Protein 6L8U (pdb70)

InterPro domains:
  IPR010675 RNA methyltransferase bin3, C-terminal [PF06859] (158-263)
  IPR024160 Bin3-type S-adenosyl-L-methionine binding domain [PS51515] (53-274)
  IPR029063 S-adenosyl-L-methionine-dependent methyltransferase superfamily [G3DSA:3.40.50.150] (28-269)
  IPR029063 S-adenosyl-L-methionine-dependent methyltransferase superfamily [SSF53335] (39-225)
  IPR039772 RNA methyltransferase Bin3-like [PTHR12315] (123-269)

Sequence (909 aa):
APFGNFPHYSRFHPPEQRLRLLPPELLRQLFPESPENGPILGLDVGCNSGDLSVALYKHFLSLASREFRLLCCDIDPVLVKRAEKECPFPDALTFITLDFMNQRTRKVLLSSFLSQFGRSVFDIGFCMSITMWIHLNHGDHGLWEFLAHLSSLCHYLLVEPQPWKCYRAAARRLRKLGLHDFDHFHSLAIRGDMPNQIVQILTQDHGMELICCFGNTSWDRSLLLFRAAPFGNFPHYSRFHPPEQRLRLLPPELLRQLFPESPENGPILGLDVGCNSGDLSVALYKHFLSLASREFRLLCCDIDPVLVKRAEKECPFPDALTFITLDFMNQRTRKVLLSSFLSQFGRSVFDIGFCMSITMWIHLNHGDHGLWEFLAHLSSLCHYLLVEPQPWKCYRAAARRLRKLGLHDFDHFHSLAIRGDMPNQIVQILTQDHGMELICCFGDRSLLLFRAAAPFGNFPHYSRFHPPEQRLRLLPPELLRQLFPESPENGPILGLDVGCNSGDLSVALYKHFLSLASREFRLLCCDIDPVLVKRAEKECPFPDALTFITLDFMNQRTRKVLLSSFLSQFGRSVFDIGFCMSITMWIHLNHGDHGLWEFLAHLSSLCHYLLVEPQPWKCYRAAARRLRKLGLHDFDHFHSLAIRGDMPNQIVQILTQDHGMELICCFGNTSWDRSLLLFRAPGAAPFGNFPHYSRFHPPEQRLRLLPPELLRQLFPESPENGPILGLDVGCNSGDLSVALYKHFLSLASREFRLLCCDIDPVLVKRAEKECPFPDALTFITLDFMNQRTRKVLLSSFLSQFGRSVFDIGFCMSITMWIHLNHGDHGLWEFLAHLSSLCHYLLVEPQPWKCYRAAARRLRKLGLHDFDHFHSLAIRGDMPNQIVQILTQDHGMELICCFGNDRSLLLFRA

Organism: Homo sapiens (NCBI:txid9606)

Foldseek 3Di:
DLLPLDAPCCVPPHLCVVCVLPALCVVVVADDQPCVLAAAEEEEEACNQLRNVLVNQVRHDDDVRHHAAYEYEAQDVVSQVNSVVVHPDNPRYHYYHDDLLDVVRCVVVVCVVCVVPVPPAHEEYEAAASLLSLCFQPNPVSSLVSLQCVLVRYFKYKHKFQAQVVNVVSCVVQVVVVRNVRGDPVRHPDHGQRVVSSQCSCVVPRPKHWDDKRDDSPDRIIITMIGD/DLLPLDAPVCVVPPLQPQCPLVALCCCVVQPDLDPPQAAAEEEEEACNQCRNVVSNVVRHDASVRHGYAYEYEYQDVVRQVNNQVPDPPNVRYHYYHDDLQDDPRVCVPVCVVQVVRVDDAHAEYEAAPRLLSLCQQPNPVSSLVSLQVVLVHYQKYKHFDQAQPCNVVVVVCCCVVVNVNSGDDVVHDDHDGNVVVSQCSCPVPRPWDFDDWADNRTITMTGD/DQLQPLDAPPCPVPPLVVPCVLPQLQVVVVQDDLDPVQDAAEEEEEACSQCRNVLCNQVSHDASVRHGYAYEYEYADVVSQVNNVVDRPPPVHYHYYYADCQDDPRVVVVLCVVCVVRVPQAHEEYEAAARLLLQCQQPHPVSSLVSLLVVLVHYQKYKHKYAAQPVNVVSLVCCCPPPVVGSGCVVVYPCHDQNVVVSQCSNPVPRPKDWDDKRDDSPRSIIITMIGD/DDPCLQPLDEPPPPPNQQVLVCPQPPLAPCVVQPPLDPVDAAQEEEEEACNQLRNVLSNQVSHDDSVRHHYAYEYEHADVVRQVNNCVVPPCVPHYHYDHDDCLDDPRVCVVVCVVQVVGPDDAHAEYEAEANLLSLCQQPNPVSSLVSLQCNLVRYQKYKHWYQAQVCNVVSCVCCCPVPHVNRGCPVVYDDHGPVVVVSVCSCCPVRPKAFDDWTDNNIIITMIGD

Solvent-accessible surface area: 39841 Å² total; per-residue (Å²): 52,19,71,10,26,66,82,57,52,37,210,90,57,69,33,118,109,16,5,101,35,1,1,17,30,0,2,72,10,17,16,83,24,53,22,132,63,13,26,0,0,0,0,3,4,27,5,25,8,3,52,37,1,13,21,0,46,128,31,10,81,75,4,96,19,19,80,12,52,1,1,0,2,12,51,25,74,68,4,1,138,108,2,83,189,114,22,74,55,106,108,7,5,53,17,30,55,7,52,8,26,64,63,197,50,13,121,101,57,5,72,65,15,7,77,112,58,56,42,112,49,0,10,0,0,0,0,8,13,25,1,5,13,13,0,0,20,74,10,28,141,4,0,101,40,0,0,21,47,0,8,89,34,6,78,34,0,0,0,0,2,2,15,24,116,41,1,122,54,1,0,147,94,5,102,131,121,64,49,120,114,64,8,62,44,151,71,4,84,26,112,51,65,0,6,66,54,0,16,62,14,0,49,132,68,25,57,5,92,50,18,1,20,5,4,13,66,82,94,116,32,5,7,9,0,0,114,72,52,21,70,8,22,53,80,73,31,21,152,168,52,68,30,62,99,35,0,48,32,0,2,11,18,4,6,106,32,20,11,90,126,34,67,158,75,34,29,1,0,0,0,7,3,27,5,22,8,3,53,28,1,25,2,0,48,103,35,12,71,61,10,98,49,18,83,11,84,0,0,0,2,11,48,22,63,95,0,4,111,120,1,77,163,104,21,68,58,109,115,11,8,65,20,37,45,6,48,11,45,60,138,203,46,28,126,86,63,2,35,68,16,4,80,138,50,76,42,105,43,0,6,3,0,1,0,10,12,23,1,3,17,17,0,0,19,72,9,38,135,9,0,92,71,0,0,14,32,0,15,91,30,4,63,30,0,0,0,0,0,5,11,25,116,53,0,122,60,12,7,162,121,9,120,170,94,62,34,102,122,60,26,62,23,129,83,6,73,29,94,40,87,0,27,74,54,0,17,75,21,0,42,137,70,36,48,1,91,32,5,1,23,1,45,127,68,10,9,10,0,0,85,64,128,6,11,64,9,21,58,97,102,46,15,197,186,60,56,40,84,88,29,0,148,56,1,0,30,23,2,6,104,17,18,9,63,35,38,38,75,102,10,18,2,0,0,0,4,1,32,5,22,14,4,49,21,0,20,12,0,44,126,26,10,73,82,11,107,50,15,70,17,54,0,0,0,2,10,58,27,85,67,10,10,121,134,4,99,140,105,18,80,47,120,110,3,9,58,20,38,57,6,54,12,40,51,104,192,52,14,120,88,52,2,54,74,12,7,48,121,51,29,38,116,30,0,11,0,0,0,0,8,13,30,0,10,17,14,0,0,8,69,12,30,135,4,2,103,63,0,0,21,38,0,14,90,35,2,81,40,0,2,0,0,0,2,20,30,97,37,0,117,58,3,0,147,96,1,97,160,121,65,53,152,57,89,8,55,37,144,62,7,83,22,124,58,68,0,6,68,55,2,19,64,25,0,38,145,79,30,56,5,89,63,17,2,10,4,0,21,45,88,80,80,54,2,7,3,3,0,96,68,198,78,37,15,21,64,11,18,70,64,76,76,20,187,190,54,35,30,88,41,16,0,71,21,0,1,20,41,1,4,86,65,29,8,86,88,26,87,148,76,21,30,1,0,0,0,9,7,28,5,19,18,6,34,29,2,15,8,4,54,125,25,12,71,89,9,110,44,18,88,20,71,2,1,0,2,13,53,36,75,88,5,10,129,92,1,89,139,112,18,82,60,116,107,8,6,61,8,39,56,6,58,8,39,62,106,192,58,18,124,84,52,4,47,69,14,5,83,130,50,75,47,99,42,0,8,0,0,2,0,7,15,25,0,8,16,17,0,0,15,83,8,34,123,8,0,95,54,0,0,19,36,1,8,87,26,2,83,44,0,0,0,2,1,1,25,24,168,34,0,106,62,11,2,137,106,1,88,133,98,69,26,96,116,66,23,54,28,179,75,11,80,32,103,48,90,0,39,66,54,0,14,68,20,0,40,133,77,31,54,11,64,32,10,5,13,0,4,45,109,40,26,2,9,0,0,81,68

Structure (mmCIF, N/CA/C/O backbone):
data_6L8U
#
_entry.id   6L8U
#
_cell.length_a   48.140
_cell.length_b   140.340
_cell.length_c   86.420
_cell.angle_alpha   90.000
_cell.angle_beta   105.440
_cell.angle_gamma   90.000
#
_symmetry.space_group_name_H-M   'P 1 21 1'
#
loop_
_entity.id
_entity.type
_entity.pdbx_description
1 polymer "RNA 5'-monophosphate methyltransferase"
2 non-polymer S-ADENOSYL-L-HOMOCYSTEINE
3 water water
#
loop_
_atom_site.group_PDB
_atom_site.id
_atom_site.type_symbol
_atom_site.label_atom_id
_atom_site.label_alt_id
_atom_site.label_comp_id
_atom_site.label_asym_id
_atom_site.label_entity_id
_atom_site.label_seq_id
_atom_site.pdbx_PDB_ins_code
_atom_site.Cartn_x
_atom_site.Cartn_y
_atom_site.Cartn_z
_atom_site.occupancy
_atom_site.B_iso_or_equiv
_atom_site.auth_seq_id
_atom_site.auth_comp_id
_atom_site.auth_asym_id
_atom_site.auth_atom_id
_atom_site.pdbx_PDB_model_num
ATOM 1 N N . ALA A 1 37 ? -27.000 3.886 -13.029 1.00 31.34 29 ALA A N 1
ATOM 2 C CA . ALA A 1 37 ? -26.679 2.947 -11.958 1.00 30.91 29 ALA A CA 1
ATOM 3 C C . ALA A 1 37 ? -25.405 2.165 -12.266 1.00 31.96 29 ALA A C 1
ATOM 4 O O . ALA A 1 37 ? -25.465 0.993 -12.640 1.00 29.70 29 ALA A O 1
ATOM 6 N N . PRO A 1 38 ? -24.248 2.815 -12.109 1.00 38.19 30 PRO A N 1
ATOM 7 C CA . PRO A 1 38 ? -22.986 2.125 -12.420 1.00 29.70 30 PRO A CA 1
ATOM 8 C C . PRO A 1 38 ? -22.598 1.086 -11.384 1.00 33.76 30 PRO A C 1
ATOM 9 O O . PRO A 1 38 ? -22.026 0.049 -11.742 1.00 36.09 30 PRO A O 1
ATOM 13 N N . PHE A 1 39 ? -22.887 1.332 -10.106 1.00 29.41 31 PHE A N 1
ATOM 14 C CA . PHE A 1 39 ? -22.613 0.332 -9.075 1.00 24.52 31 PHE A CA 1
ATOM 15 C C . PHE A 1 39 ? -23.613 -0.813 -9.087 1.00 29.99 31 PHE A C 1
ATOM 16 O O . PHE A 1 39 ? -23.569 -1.673 -8.198 1.00 26.93 31 PHE A O 1
ATOM 24 N N . GLY A 1 40 ? -24.512 -0.864 -10.066 1.00 30.00 32 GLY A N 1
ATOM 25 C CA . GLY A 1 40 ? -25.549 -1.872 -10.073 1.00 34.44 32 GLY A CA 1
ATOM 26 C C . GLY A 1 40 ? -26.716 -1.575 -9.165 1.00 35.76 32 GLY A C 1
ATOM 27 O O . GLY A 1 40 ? -27.435 -2.499 -8.775 1.00 31.82 32 GLY A O 1
ATOM 28 N N . ASN A 1 41 ? -26.930 -0.305 -8.816 1.00 31.41 33 ASN A N 1
ATOM 29 C CA . ASN A 1 41 ? -28.026 0.091 -7.932 1.00 29.94 33 ASN A CA 1
ATOM 30 C C . ASN A 1 41 ?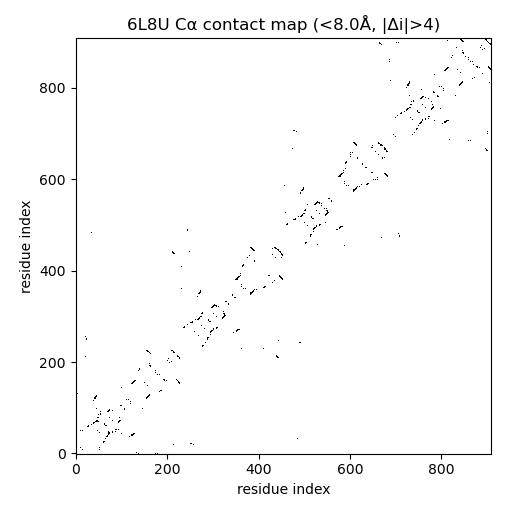 -29.314 0.228 -8.746 1.00 45.80 33 ASN A C 1
ATOM 31 O O . ASN A 1 41 ? -29.889 1.307 -8.906 1.00 43.70 33 ASN A O 1
ATOM 36 N N . PHE A 1 42 ? -29.765 -0.908 -9.268 1.00 47.90 34 PHE A N 1
ATOM 37 C CA . PHE A 1 42 ? -31.023 -0.957 -10.004 1.00 44.64 34 PHE A CA 1
ATOM 38 C C . PHE A 1 42 ? -32.185 -0.920 -9.021 1.00 43.77 34 PHE A C 1
ATOM 39 O O . PHE A 1 42 ? -32.261 -1.783 -8.140 1.00 60.49 34 PHE A O 1
ATOM 47 N N . PRO A 1 43 ? -33.099 0.043 -9.130 1.00 56.25 35 PRO A N 1
ATOM 48 C CA . PRO A 1 43 ? -34.196 0.133 -8.156 1.00 50.53 35 PRO A CA 1
ATOM 49 C C . PRO A 1 43 ? -35.077 -1.107 -8.186 1.00 48.35 35 PRO A C 1
ATOM 50 O O . PRO A 1 43 ? -35.532 -1.543 -9.247 1.00 52.36 35 PRO A O 1
ATOM 54 N N . HIS A 1 44 ? -35.361 -1.684 -7.028 1.00 52.21 36 HIS A N 1
ATOM 55 C CA . HIS A 1 44 ? -36.170 -2.896 -7.011 1.00 65.83 36 HIS A CA 1
ATOM 56 C C . HIS A 1 44 ? -35.637 -4.039 -7.882 1.00 69.80 36 HIS A C 1
ATOM 57 O O . HIS A 1 44 ? -36.274 -4.465 -8.835 1.00 70.04 36 HIS A O 1
ATOM 64 N N . TYR A 1 45 ? -34.456 -4.520 -7.528 1.00 65.36 37 TYR A N 1
ATOM 65 C CA . TYR A 1 45 ? -33.779 -5.610 -8.211 1.00 60.07 37 TYR A CA 1
ATOM 66 C C . TYR A 1 45 ? -34.617 -6.876 -8.095 1.00 61.42 37 TYR A C 1
ATOM 67 O O . TYR A 1 45 ? -34.394 -7.852 -8.798 1.00 63.00 37 TYR A O 1
ATOM 76 N N . SER A 1 46 ? -35.559 -6.864 -7.165 1.00 76.14 38 SER A N 1
ATOM 77 C CA . SER A 1 46 ? -36.433 -8.005 -6.911 1.00 71.36 38 SER A CA 1
ATOM 78 C C . SER A 1 46 ? -37.330 -8.380 -8.099 1.00 79.30 38 SER A C 1
ATOM 79 O O . SER A 1 46 ? -37.809 -9.501 -8.172 1.00 100.96 38 SER A O 1
ATOM 82 N N . ARG A 1 47 ? -37.621 -7.429 -8.977 1.00 68.92 39 ARG A N 1
ATOM 83 C CA . ARG A 1 47 ? -38.341 -7.723 -10.217 1.00 75.28 39 ARG A CA 1
ATOM 84 C C . ARG A 1 47 ? -37.510 -8.674 -11.087 1.00 77.67 39 ARG A C 1
ATOM 85 O O . ARG A 1 47 ? -38.035 -9.563 -11.753 1.00 48.99 39 ARG A O 1
ATOM 93 N N . PHE A 1 48 ? -36.199 -8.477 -11.043 1.00 83.60 40 PHE A N 1
ATOM 94 C CA . PHE A 1 48 ? -35.233 -9.387 -11.633 1.00 79.05 40 PHE A CA 1
ATOM 95 C C . PHE A 1 48 ? -35.285 -10.552 -10.666 1.00 92.83 40 PHE A C 1
ATOM 96 O O . PHE A 1 48 ? -36.051 -10.496 -9.724 1.00 98.44 40 PHE A O 1
ATOM 104 N N . HIS A 1 49 ? -34.512 -11.610 -10.882 1.00 93.47 41 HIS A N 1
ATOM 105 C CA . HIS A 1 49 ? -34.858 -12.946 -10.444 1.00 110.63 41 HIS A CA 1
ATOM 106 C C . HIS A 1 49 ? -35.286 -12.973 -8.985 1.00 102.49 41 HIS A C 1
ATOM 107 O O . HIS A 1 49 ? -34.638 -12.424 -8.101 1.00 90.06 41 HIS A O 1
ATOM 114 N N . PRO A 1 50 ? -36.432 -13.606 -8.779 1.00 85.65 42 PRO A N 1
ATOM 115 C CA . PRO A 1 50 ? -37.153 -13.614 -7.506 1.00 67.23 42 PRO A CA 1
ATOM 116 C C . PRO A 1 50 ? -36.349 -14.243 -6.377 1.00 73.68 42 PRO A C 1
ATOM 117 O O . PRO A 1 50 ? -35.501 -15.106 -6.614 1.00 88.89 42 PRO A O 1
ATOM 121 N N . PRO A 1 51 ? -36.639 -13.845 -5.149 1.00 55.93 43 PRO A N 1
ATOM 122 C CA . PRO A 1 51 ? -35.889 -14.357 -4.006 1.00 59.83 43 PRO A CA 1
ATOM 123 C C . PRO A 1 51 ? -36.044 -15.867 -3.915 1.00 83.09 43 PRO A C 1
ATOM 124 O O . PRO A 1 51 ? -35.100 -16.566 -3.546 1.00 94.66 43 PRO A O 1
ATOM 128 N N . GLU A 1 52 ? -37.235 -16.358 -4.233 1.00 65.29 44 GLU A N 1
ATOM 129 C CA . GLU A 1 52 ? -37.569 -17.757 -4.003 1.00 48.89 44 GLU A CA 1
ATOM 130 C C . GLU A 1 52 ? -36.707 -18.743 -4.796 1.00 54.37 44 GLU A C 1
ATOM 131 O O . GLU A 1 52 ? -36.302 -19.767 -4.247 1.00 68.60 44 GLU A O 1
ATOM 137 N N . GLN A 1 53 ? -36.406 -18.461 -6.062 1.00 45.34 45 GLN A N 1
ATOM 138 C CA . GLN A 1 53 ? -35.526 -19.381 -6.790 1.00 67.18 45 GLN A CA 1
ATOM 139 C C . GLN A 1 53 ? -34.104 -18.829 -6.830 1.00 75.30 45 GLN A C 1
ATOM 140 O O . GLN A 1 53 ? -33.404 -18.796 -7.840 1.00 83.64 45 GLN A O 1
ATOM 146 N N . ARG A 1 54 ? -33.681 -18.392 -5.654 1.00 59.81 46 ARG A N 1
ATOM 147 C CA . ARG A 1 54 ? -32.286 -18.213 -5.316 1.00 55.58 46 ARG A CA 1
ATOM 148 C C . ARG A 1 54 ? -32.002 -18.792 -3.946 1.00 57.24 46 ARG A C 1
ATOM 149 O O . ARG A 1 54 ? -30.833 -18.898 -3.560 1.00 51.96 46 ARG A O 1
ATOM 157 N N . LEU A 1 55 ? -33.046 -19.184 -3.211 1.00 42.80 47 LEU A N 1
ATOM 158 C CA . LEU A 1 55 ? -32.936 -19.770 -1.886 1.00 60.07 47 LEU A CA 1
ATOM 159 C C . LEU A 1 55 ? -33.714 -21.076 -1.776 1.00 52.61 47 LEU A C 1
ATOM 160 O O . LEU A 1 55 ? -33.801 -21.637 -0.678 1.00 47.26 47 LEU A O 1
ATOM 165 N N . ARG A 1 56 ? -34.299 -21.561 -2.877 1.00 64.05 48 ARG A N 1
ATOM 166 C CA . ARG A 1 56 ? -35.042 -22.817 -2.831 1.00 71.98 48 ARG A CA 1
ATOM 167 C C . ARG A 1 56 ? -34.140 -23.973 -2.417 1.00 62.27 48 ARG A C 1
ATOM 168 O O . ARG A 1 56 ? -34.572 -24.881 -1.697 1.00 66.51 48 ARG A O 1
ATOM 176 N N . LEU A 1 57 ? -32.884 -23.951 -2.854 1.00 47.68 49 LEU A N 1
ATOM 177 C CA . LEU A 1 57 ? -31.898 -24.931 -2.424 1.00 48.83 49 LEU A CA 1
ATOM 178 C C . LEU A 1 57 ? -31.129 -24.481 -1.189 1.00 40.56 49 LEU A C 1
ATOM 179 O O . LEU A 1 57 ? -30.242 -25.208 -0.728 1.00 30.13 49 LEU A O 1
ATOM 184 N N . LEU A 1 58 ? -31.442 -23.309 -0.651 1.00 37.60 50 LEU A N 1
ATOM 185 C CA . LEU A 1 58 ? -30.856 -22.879 0.612 1.00 31.19 50 LEU A CA 1
ATOM 186 C C . LEU A 1 58 ? -31.666 -23.451 1.771 1.00 42.41 50 LEU A C 1
ATOM 187 O O . LEU A 1 58 ? -32.886 -23.259 1.819 1.00 49.10 50 LEU A O 1
ATOM 192 N N . PRO A 1 59 ? -31.038 -24.156 2.706 1.00 41.19 51 PRO A N 1
ATOM 193 C CA . PRO A 1 59 ? -31.786 -24.752 3.818 1.00 32.99 51 PRO A CA 1
ATOM 194 C C . PRO A 1 59 ? -32.267 -23.688 4.788 1.00 38.00 51 PRO A C 1
ATOM 195 O O . PRO A 1 59 ? -31.485 -22.828 5.223 1.00 32.80 51 PRO A O 1
ATOM 199 N N . PRO A 1 60 ? -33.552 -23.708 5.148 1.00 32.41 52 PRO A N 1
ATOM 200 C CA . PRO A 1 60 ? -34.043 -22.756 6.157 1.00 41.58 52 PRO A CA 1
ATOM 201 C C . PRO A 1 60 ? -33.421 -22.965 7.526 1.00 45.78 52 PRO A C 1
ATOM 202 O O . PRO A 1 60 ? -33.393 -22.027 8.330 1.00 54.32 52 PRO A O 1
ATOM 206 N N . GLU A 1 61 ? -32.914 -24.161 7.809 1.00 50.03 53 GLU A N 1
ATOM 207 C CA . GLU A 1 61 ? -32.251 -24.492 9.064 1.00 45.24 53 GLU A CA 1
ATOM 208 C C . GLU A 1 61 ? -30.783 -24.034 9.086 1.00 40.75 53 GLU A C 1
ATOM 209 O O . GLU A 1 61 ? -30.029 -24.414 9.985 1.00 51.70 53 GLU A O 1
ATOM 215 N N . LEU A 1 62 ? -30.361 -23.197 8.135 1.00 29.30 54 LEU A N 1
ATOM 216 C CA . LEU A 1 62 ? -28.960 -22.786 8.092 1.00 36.45 54 LEU A CA 1
ATOM 217 C C . LEU A 1 62 ? -28.541 -22.118 9.397 1.00 43.79 54 LEU A C 1
ATOM 218 O O . LEU A 1 62 ? -27.497 -22.452 9.970 1.00 42.07 54 LEU A O 1
ATOM 223 N N . LEU A 1 63 ? -29.355 -21.181 9.894 1.00 50.37 55 LEU A N 1
ATOM 224 C CA . LEU A 1 63 ? -29.038 -20.527 11.160 1.00 45.17 55 LEU A CA 1
ATOM 225 C C . LEU A 1 63 ? -29.010 -21.521 12.314 1.00 53.20 55 LEU A C 1
ATOM 226 O O . LEU A 1 63 ? -28.283 -21.316 13.293 1.00 60.08 55 LEU A O 1
ATOM 231 N N . ARG A 1 64 ? -29.791 -22.597 12.222 1.00 50.52 56 ARG A N 1
ATOM 232 C CA . ARG A 1 64 ? -29.711 -23.666 13.210 1.00 52.04 56 ARG A CA 1
ATOM 233 C C . ARG A 1 64 ? -28.505 -24.569 12.981 1.00 64.36 56 ARG A C 1
ATOM 234 O O . ARG A 1 64 ? -27.976 -25.140 13.941 1.00 55.64 56 ARG A O 1
ATOM 242 N N . GLN A 1 65 ? -28.061 -24.715 11.732 1.00 60.00 57 GLN A N 1
ATOM 243 C CA . GLN A 1 65 ? -26.990 -25.643 11.385 1.00 47.96 57 GLN A CA 1
ATOM 244 C C . GLN A 1 65 ? -25.598 -25.037 11.502 1.00 67.04 57 GLN A C 1
ATOM 245 O O . GLN A 1 65 ? -24.615 -25.731 11.218 1.00 74.47 57 GLN A O 1
ATOM 251 N N . LEU A 1 66 ? -25.480 -23.774 11.911 1.00 56.78 58 LEU A N 1
ATOM 252 C CA . LEU A 1 66 ? -24.194 -23.095 11.918 1.00 41.37 58 LEU A CA 1
ATOM 253 C C . LEU A 1 66 ? -23.795 -22.508 13.261 1.00 38.28 58 LEU A C 1
ATOM 254 O O . LEU A 1 66 ? -22.598 -22.296 13.484 1.00 51.65 58 LEU A O 1
ATOM 259 N N . PHE A 1 67 ? -24.741 -22.239 14.154 1.00 26.70 59 PHE A N 1
ATOM 260 C CA . PHE A 1 67 ? -24.399 -21.496 15.350 1.00 39.05 59 PHE A CA 1
ATOM 261 C C . PHE A 1 67 ? -24.822 -22.260 16.595 1.00 47.91 59 PHE A C 1
ATOM 262 O O . PHE A 1 67 ? -25.869 -22.919 16.595 1.00 35.52 59 PHE A O 1
ATOM 270 N N . PRO A 1 68 ? -24.038 -22.184 17.671 1.00 60.38 60 PRO A N 1
ATOM 271 C CA . PRO A 1 68 ? -24.471 -22.767 18.944 1.00 51.10 60 PRO A CA 1
ATOM 272 C C . PRO A 1 68 ? -25.754 -22.106 19.420 1.00 63.78 60 PRO A C 1
ATOM 273 O O . PRO A 1 68 ? -26.193 -21.073 18.911 1.00 69.37 60 PRO A O 1
ATOM 277 N N . GLU A 1 69 ? -26.368 -22.723 20.422 1.00 66.54 61 GLU A N 1
ATOM 278 C CA . GLU A 1 69 ? -27.634 -22.238 20.941 1.00 63.87 61 GLU A CA 1
ATOM 279 C C . GLU A 1 69 ? -27.517 -21.638 22.337 1.00 75.24 61 GLU A C 1
ATOM 280 O O . GLU A 1 69 ? -28.516 -21.138 22.871 1.00 70.39 61 GLU A O 1
ATOM 286 N N . SER A 1 70 ? -26.334 -21.658 22.933 1.00 77.97 62 SER A N 1
ATOM 287 C CA . SER A 1 70 ? -26.107 -20.928 24.169 1.00 73.88 62 SER A CA 1
ATOM 288 C C . SER A 1 70 ? -26.375 -19.442 23.945 1.00 78.91 62 SER A C 1
ATOM 289 O O . SER A 1 70 ? -25.753 -18.833 23.060 1.00 75.78 62 SER A O 1
ATOM 292 N N . PRO A 1 71 ? -27.293 -18.826 24.695 1.00 74.74 63 PRO A N 1
ATOM 293 C CA . PRO A 1 71 ? -27.566 -17.394 24.492 1.00 75.58 63 PRO A CA 1
ATOM 294 C C . PRO A 1 71 ? -26.454 -16.486 24.984 1.00 71.51 63 PRO A C 1
ATOM 295 O O . PRO A 1 71 ? -26.486 -15.286 24.674 1.00 56.63 63 PRO A O 1
ATOM 299 N N . GLU A 1 72 ? -25.479 -17.012 25.734 1.00 74.08 64 GLU A N 1
ATOM 300 C CA . GLU A 1 72 ? -24.385 -16.178 26.220 1.00 74.40 64 GLU A CA 1
ATOM 301 C C . GLU A 1 72 ? -23.618 -15.533 25.070 1.00 92.27 64 GLU A C 1
ATOM 302 O O . GLU A 1 72 ? -23.075 -14.433 25.222 1.00 88.32 64 GLU A O 1
ATOM 308 N N . ASN A 1 73 ? -23.589 -16.184 23.906 1.00 86.46 65 ASN A N 1
ATOM 309 C CA . ASN A 1 73 ? -22.957 -15.595 22.732 1.00 84.17 65 ASN A CA 1
ATOM 310 C C . ASN A 1 73 ? -23.714 -14.376 22.221 1.00 91.61 65 ASN A C 1
ATOM 311 O O . ASN A 1 73 ? -23.135 -13.563 21.493 1.00 79.73 65 ASN A O 1
ATOM 316 N N . GLY A 1 74 ? -24.987 -14.231 22.582 1.00 73.59 66 GLY A N 1
ATOM 317 C CA . GLY A 1 74 ? -25.768 -13.089 22.173 1.00 57.43 66 GLY A CA 1
ATOM 318 C C . GLY A 1 74 ? -26.563 -13.357 20.912 1.00 54.25 66 GLY A C 1
ATOM 319 O O . GLY A 1 74 ? -26.739 -14.506 20.492 1.00 47.34 66 GLY A O 1
ATOM 320 N N . PRO A 1 75 ? -27.065 -12.297 20.285 1.00 65.03 67 PRO A N 1
ATOM 321 C CA . PRO A 1 75 ? -27.806 -12.465 19.031 1.00 48.33 67 PRO A CA 1
ATOM 322 C C . PRO A 1 75 ? -26.883 -12.860 17.889 1.00 41.55 67 PRO A C 1
ATOM 323 O O . PRO A 1 75 ? -25.673 -12.623 17.914 1.00 45.08 67 PRO A O 1
ATOM 327 N N . ILE A 1 76 ? -27.478 -13.480 16.875 1.00 38.26 68 ILE A N 1
ATOM 328 C CA . ILE A 1 76 ? -26.758 -13.819 15.652 1.00 37.91 68 ILE A CA 1
ATOM 329 C C . ILE A 1 76 ? -26.701 -12.577 14.773 1.00 40.99 68 ILE A C 1
ATOM 330 O O . ILE A 1 76 ? -27.740 -12.047 14.368 1.00 38.85 68 ILE A O 1
ATOM 335 N N . LEU A 1 77 ? -25.492 -12.121 14.460 1.00 42.68 69 LEU A N 1
ATOM 336 C CA . LEU A 1 77 ? -25.293 -10.861 13.754 1.00 44.01 69 LEU A CA 1
ATOM 337 C C . LEU A 1 77 ? -24.923 -11.132 12.300 1.00 42.67 69 LEU A C 1
ATOM 338 O O . LEU A 1 77 ? -23.880 -11.735 12.015 1.00 31.87 69 LEU A O 1
ATOM 343 N N . GLY A 1 78 ? -25.777 -10.682 11.386 1.00 25.72 70 GLY A N 1
ATOM 344 C CA . GLY A 1 78 ? -25.546 -10.829 9.963 1.00 29.55 70 GLY A CA 1
ATOM 345 C C . GLY A 1 78 ? -25.252 -9.487 9.321 1.00 24.98 70 GLY A C 1
ATOM 346 O O . GLY A 1 78 ? -25.774 -8.455 9.743 1.00 31.20 70 GLY A O 1
ATOM 347 N N . LEU A 1 79 ? -24.411 -9.512 8.292 1.00 26.18 71 LEU A N 1
ATOM 348 C CA . LEU A 1 79 ? -24.068 -8.329 7.506 1.00 21.92 71 LEU A CA 1
ATOM 349 C C . LEU A 1 79 ? -24.449 -8.593 6.056 1.00 23.39 71 LEU A C 1
ATOM 350 O O . LEU A 1 79 ? -23.776 -9.361 5.364 1.00 22.54 71 LEU A O 1
ATOM 355 N N . ASP A 1 80 ? -25.522 -7.957 5.597 1.00 23.85 72 ASP A N 1
ATOM 356 C CA . ASP A 1 80 ? -26.000 -8.114 4.226 1.00 25.64 72 ASP A CA 1
ATOM 357 C C . ASP A 1 80 ? -25.422 -6.986 3.381 1.00 37.75 72 ASP A C 1
ATOM 358 O O . ASP A 1 80 ? -25.913 -5.854 3.415 1.00 35.92 72 ASP A O 1
ATOM 363 N N . VAL A 1 81 ? -24.382 -7.293 2.611 1.00 27.97 73 VAL A N 1
ATOM 364 C CA . VAL A 1 81 ? -23.736 -6.301 1.760 1.00 23.81 73 VAL A CA 1
ATOM 365 C C . VAL A 1 81 ? -24.499 -6.228 0.444 1.00 37.49 73 VAL A C 1
ATOM 366 O O . VAL A 1 81 ? -24.610 -7.227 -0.275 1.00 40.30 73 VAL A O 1
ATOM 370 N N . GLY A 1 82 ? -25.022 -5.047 0.127 1.00 33.12 74 GLY A N 1
ATOM 371 C CA . GLY A 1 82 ? -25.745 -4.854 -1.114 1.00 21.36 74 GLY A CA 1
ATOM 372 C C . GLY A 1 82 ? -27.221 -5.186 -1.031 1.00 34.35 74 GLY A C 1
ATOM 373 O O . GLY A 1 82 ? -27.723 -6.003 -1.807 1.00 49.13 74 GLY A O 1
ATOM 374 N N . CYS A 1 83 ? -27.924 -4.556 -0.090 1.00 45.07 75 CYS A N 1
ATOM 375 C CA . CYS A 1 83 ? -29.377 -4.676 0.031 1.00 25.67 75 CYS A CA 1
ATOM 376 C C . CYS A 1 83 ? -30.024 -3.629 -0.868 1.00 31.86 75 CYS A C 1
ATOM 377 O O . CYS A 1 83 ? -30.208 -2.474 -0.468 1.00 45.56 75 CYS A O 1
ATOM 380 N N . ASN A 1 84 ? -30.382 -4.043 -2.087 1.00 22.35 76 ASN A N 1
ATOM 381 C CA . ASN A 1 84 ? -30.856 -3.123 -3.116 1.00 36.28 76 ASN A CA 1
ATOM 382 C C . ASN A 1 84 ? -32.080 -2.356 -2.633 1.00 46.95 76 ASN A C 1
ATOM 383 O O . ASN A 1 84 ? -32.014 -1.136 -2.434 1.00 57.47 76 ASN A O 1
ATOM 388 N N . SER A 1 85 ? -33.183 -3.072 -2.391 1.00 32.93 77 SER A N 1
ATOM 389 C CA . SER A 1 85 ? -34.417 -2.467 -1.901 1.00 28.90 77 SER A CA 1
ATOM 390 C C . SER A 1 85 ? -34.984 -3.267 -0.735 1.00 50.30 77 SER A C 1
ATOM 391 O O . SER A 1 85 ? -36.188 -3.219 -0.463 1.00 50.79 77 SER A O 1
ATOM 394 N N . GLY A 1 86 ? -34.123 -3.992 -0.020 1.00 36.58 78 GLY A N 1
ATOM 395 C CA . GLY A 1 86 ? -34.536 -4.779 1.127 1.00 50.06 78 GLY A CA 1
ATOM 396 C C . GLY A 1 86 ? -35.328 -6.031 0.817 1.00 51.45 78 GLY A C 1
ATOM 397 O O . GLY A 1 86 ? -35.579 -6.822 1.734 1.00 44.94 78 GLY A O 1
ATOM 398 N N . ASP A 1 87 ? -35.730 -6.240 -0.438 1.00 55.39 79 ASP A N 1
ATOM 399 C CA . ASP A 1 87 ? -36.537 -7.403 -0.796 1.00 60.74 79 ASP A CA 1
ATOM 400 C C . ASP A 1 87 ? -35.825 -8.703 -0.444 1.00 47.15 79 ASP A C 1
ATOM 401 O O . ASP A 1 87 ? -36.356 -9.543 0.293 1.00 42.13 79 ASP A O 1
ATOM 406 N N . LEU A 1 88 ? -34.614 -8.889 -0.973 1.00 41.14 80 LEU A N 1
ATOM 407 C CA . LEU A 1 88 ? -33.896 -10.131 -0.720 1.00 42.03 80 LEU A CA 1
ATOM 408 C C . LEU A 1 88 ? -33.459 -10.243 0.733 1.00 48.28 80 LEU A C 1
ATOM 409 O O . LEU A 1 88 ? -33.392 -11.351 1.268 1.00 44.15 80 LEU A O 1
ATOM 414 N N . SER A 1 89 ? -33.177 -9.119 1.395 1.00 43.21 81 SER A N 1
ATOM 415 C CA . SER A 1 89 ? -32.832 -9.171 2.813 1.00 40.66 81 SER A CA 1
ATOM 416 C C . SER A 1 89 ? -34.025 -9.618 3.651 1.00 42.13 81 SER A C 1
ATOM 417 O O . SER A 1 89 ? -33.897 -10.485 4.526 1.00 37.84 81 SER A O 1
ATOM 420 N N . VAL A 1 90 ? -35.197 -9.034 3.391 1.00 50.05 82 VAL A N 1
ATOM 421 C CA . VAL A 1 90 ? -36.410 -9.446 4.091 1.00 43.67 82 VAL A CA 1
ATOM 422 C C . VAL A 1 90 ? -36.722 -10.908 3.799 1.00 46.22 82 VAL A C 1
ATOM 423 O O . VAL A 1 90 ? -37.152 -11.657 4.685 1.00 35.86 82 VAL A O 1
ATOM 427 N N . ALA A 1 91 ? -36.497 -11.344 2.558 1.00 43.33 83 ALA A N 1
ATOM 428 C CA . ALA A 1 91 ? -36.759 -12.736 2.206 1.00 39.05 83 ALA A CA 1
ATOM 429 C C . ALA A 1 91 ? -35.786 -13.679 2.902 1.00 40.84 83 ALA A C 1
ATOM 430 O O . ALA A 1 91 ? -36.175 -14.766 3.339 1.00 44.49 83 ALA A O 1
ATOM 432 N N . LEU A 1 92 ? -34.514 -13.285 3.005 1.00 45.10 84 LEU A N 1
ATOM 433 C CA . LEU A 1 92 ? -33.539 -14.090 3.732 1.00 48.48 84 LEU A CA 1
ATOM 434 C C . LEU A 1 92 ? -33.907 -14.190 5.204 1.00 54.47 84 LEU A C 1
ATOM 435 O O . LEU A 1 92 ? -33.749 -15.250 5.823 1.00 61.61 84 LEU A O 1
ATOM 440 N N . TYR A 1 93 ? -34.402 -13.094 5.783 1.00 51.08 85 TYR A N 1
ATOM 441 C CA . TYR A 1 93 ? -34.822 -13.130 7.180 1.00 48.66 85 TYR A CA 1
ATOM 442 C C . TYR A 1 93 ? -36.043 -14.025 7.368 1.00 54.65 85 TYR A C 1
ATOM 443 O O . TYR A 1 93 ? -36.101 -14.814 8.319 1.00 45.88 85 TYR A O 1
ATOM 452 N N . LYS A 1 94 ? -37.026 -13.921 6.470 1.00 46.11 86 LYS A N 1
ATOM 453 C CA . LYS A 1 94 ? -38.219 -14.755 6.561 1.00 33.94 86 LYS A CA 1
ATOM 454 C C . LYS A 1 94 ? -37.937 -16.211 6.219 1.00 46.15 86 LYS A C 1
ATOM 455 O O . LYS A 1 94 ? -38.730 -17.086 6.582 1.00 55.63 86 LYS A O 1
ATOM 461 N N . HIS A 1 95 ? -36.829 -16.487 5.532 1.00 46.59 87 HIS A N 1
ATOM 462 C CA . HIS A 1 95 ? -36.551 -17.838 5.061 1.00 42.61 87 HIS A CA 1
ATOM 463 C C . HIS A 1 95 ? -35.882 -18.684 6.136 1.00 42.81 87 HIS A C 1
ATOM 464 O O . HIS A 1 95 ? -36.259 -19.844 6.342 1.00 38.87 87 HIS A O 1
ATOM 471 N N . PHE A 1 96 ? -34.891 -18.127 6.825 1.00 36.66 88 PHE A N 1
ATOM 472 C CA . PHE A 1 96 ? -34.175 -18.880 7.845 1.00 34.71 88 PHE A CA 1
ATOM 473 C C . PHE A 1 96 ? -35.086 -19.189 9.023 1.00 43.57 88 PHE A C 1
ATOM 474 O O . PHE A 1 96 ? -35.873 -18.346 9.462 1.00 62.29 88 PHE A O 1
ATOM 482 N N . LEU A 1 97 ? -34.978 -20.412 9.533 1.00 36.95 89 LEU A N 1
ATOM 483 C CA . LEU A 1 97 ? -35.755 -20.834 10.688 1.00 41.61 89 LEU A CA 1
ATOM 484 C C . LEU A 1 97 ? -35.005 -20.464 11.959 1.00 45.74 89 LEU A C 1
ATOM 485 O O . LEU A 1 97 ? -33.819 -20.778 12.103 1.00 46.38 89 LEU A O 1
ATOM 490 N N . SER A 1 98 ? -35.702 -19.796 12.874 1.00 50.65 90 SER A N 1
ATOM 491 C CA . SER A 1 98 ? -35.079 -19.293 14.085 1.00 48.42 90 SER A CA 1
ATOM 492 C C . SER A 1 98 ? -34.639 -20.445 14.984 1.00 54.15 90 SER A C 1
ATOM 493 O O . SER A 1 98 ? -34.927 -21.619 14.735 1.00 71.95 90 SER A O 1
ATOM 496 N N . LEU A 1 99 ? -33.930 -20.089 16.052 1.00 45.97 91 LEU A N 1
ATOM 497 C CA . LEU A 1 99 ? -33.423 -21.070 16.999 1.00 59.69 91 LEU A CA 1
ATOM 498 C C . LEU A 1 99 ? -34.269 -21.179 18.259 1.00 64.71 91 LEU A C 1
ATOM 499 O O . LEU A 1 99 ? -34.213 -22.213 18.933 1.00 51.30 91 LEU A O 1
ATOM 504 N N . ALA A 1 100 ? -35.053 -20.146 18.575 1.00 65.31 100 ALA A N 1
ATOM 505 C CA . ALA A 1 100 ? -35.869 -20.020 19.783 1.00 75.00 100 ALA A CA 1
ATOM 506 C C . ALA A 1 100 ? -35.039 -19.811 21.044 1.00 67.18 100 ALA A C 1
ATOM 507 O O . ALA A 1 100 ? -35.596 -19.806 22.150 1.00 51.29 100 ALA A O 1
ATOM 509 N N . SER A 1 101 ? -33.726 -19.641 20.916 1.00 54.92 101 SER A N 1
ATOM 510 C CA . SER A 1 101 ? -32.871 -19.257 22.032 1.00 45.72 101 SER A CA 1
ATOM 511 C C . SER A 1 101 ? -32.126 -17.958 21.772 1.00 51.49 101 SER A C 1
ATOM 512 O O . SER A 1 101 ? -32.060 -17.099 22.659 1.00 42.86 101 SER A O 1
ATOM 515 N N . ARG A 1 102 ? -31.551 -17.790 20.586 1.00 64.06 102 ARG A N 1
ATOM 516 C CA . ARG A 1 102 ? -30.976 -16.521 20.166 1.00 49.36 102 ARG A CA 1
ATOM 517 C C . ARG A 1 102 ? -31.902 -15.843 19.164 1.00 48.12 102 ARG A C 1
ATOM 518 O O . ARG A 1 102 ? -32.863 -16.434 18.664 1.00 49.85 102 ARG A O 1
ATOM 526 N N . GLU A 1 103 ? -31.601 -14.581 18.873 1.00 62.46 103 GLU A N 1
ATOM 527 C CA . GLU A 1 103 ? -32.344 -13.806 17.893 1.00 60.50 103 GLU A CA 1
ATOM 528 C C . GLU A 1 103 ? -31.411 -13.392 16.763 1.00 51.96 103 GLU A C 1
ATOM 529 O O . GLU A 1 103 ? -30.208 -13.202 16.967 1.00 54.01 103 GLU A O 1
ATOM 535 N N . PHE A 1 104 ? -31.974 -13.262 15.566 1.00 46.35 104 PHE A N 1
ATOM 536 C CA . PHE A 1 104 ? -31.205 -12.975 14.361 1.00 38.95 104 PHE A CA 1
ATOM 537 C C . PHE A 1 104 ? -31.344 -11.494 14.022 1.00 35.19 104 PHE A C 1
ATOM 538 O O . PHE A 1 104 ? -32.392 -11.058 13.534 1.00 39.60 104 PHE A O 1
ATOM 546 N N . ARG A 1 105 ? -30.291 -10.726 14.290 1.00 32.25 105 ARG A N 1
ATOM 547 C CA . ARG A 1 105 ? -30.213 -9.324 13.905 1.00 40.57 105 ARG A CA 1
ATOM 548 C C . ARG A 1 105 ? -29.392 -9.211 12.629 1.00 39.55 105 ARG A C 1
ATOM 549 O O . ARG A 1 105 ? -28.325 -9.827 12.515 1.00 46.39 105 ARG A O 1
ATOM 557 N N . LEU A 1 106 ? -29.887 -8.425 11.676 1.00 31.08 106 LEU A N 1
ATOM 558 C CA . LEU A 1 106 ? -29.276 -8.313 10.357 1.00 30.18 106 LEU A CA 1
ATOM 559 C C . LEU A 1 106 ? -29.078 -6.843 10.019 1.00 24.57 106 LEU A C 1
ATOM 560 O O . LEU A 1 106 ? -30.051 -6.085 9.930 1.00 29.33 106 LEU A O 1
ATOM 565 N N . LEU A 1 107 ? -27.819 -6.442 9.843 1.00 26.11 107 LEU A N 1
ATOM 566 C CA . LEU A 1 107 ? -27.470 -5.111 9.361 1.00 31.94 107 LEU A CA 1
ATOM 567 C C . LEU A 1 107 ? -27.263 -5.199 7.857 1.00 35.06 107 LEU A C 1
ATOM 568 O O . LEU A 1 107 ? -26.336 -5.865 7.388 1.00 30.71 107 LEU A O 1
ATOM 573 N N . CYS A 1 108 ? -28.126 -4.535 7.105 1.00 35.40 108 CYS A N 1
ATOM 574 C CA . CYS A 1 108 ? -28.029 -4.491 5.658 1.00 25.35 108 CYS A CA 1
ATOM 575 C C . CYS A 1 108 ? -27.487 -3.132 5.230 1.00 36.94 108 CYS A C 1
ATOM 576 O O . CYS A 1 108 ? -27.843 -2.100 5.809 1.00 31.34 108 CYS A O 1
ATOM 579 N N . CYS A 1 109 ? -26.610 -3.139 4.228 1.00 39.53 109 CYS A N 1
ATOM 580 C CA . CYS A 1 109 ? -25.983 -1.918 3.743 1.00 27.39 109 CYS A CA 1
ATOM 581 C C . CYS A 1 109 ? -26.103 -1.840 2.228 1.00 27.38 109 CYS A C 1
ATOM 582 O O . CYS A 1 109 ? -26.121 -2.860 1.535 1.00 34.40 109 CYS A O 1
ATOM 585 N N . ASP A 1 110 ? -26.201 -0.612 1.722 1.00 38.45 110 ASP A N 1
ATOM 586 C CA . ASP A 1 110 ? -26.229 -0.396 0.281 1.00 30.75 110 ASP A CA 1
ATOM 587 C C . ASP A 1 110 ? -25.649 0.975 -0.033 1.00 28.77 110 ASP A C 1
ATOM 588 O O . ASP A 1 110 ? -25.587 1.856 0.825 1.00 27.53 110 ASP A O 1
ATOM 593 N N . ILE A 1 111 ? -25.219 1.147 -1.282 1.00 33.86 111 ILE A N 1
ATOM 594 C CA . ILE A 1 111 ? -24.551 2.381 -1.677 1.00 28.00 111 ILE A CA 1
ATOM 595 C C . ILE A 1 111 ? -25.521 3.472 -2.125 1.00 28.83 111 ILE A C 1
ATOM 596 O O . ILE A 1 111 ? -25.160 4.658 -2.094 1.00 28.75 111 ILE A O 1
ATOM 601 N N . ASP A 1 112 ? -26.742 3.115 -2.527 1.00 32.32 112 ASP A N 1
ATOM 602 C CA . ASP A 1 112 ? -27.716 4.102 -2.976 1.00 29.61 112 ASP A CA 1
ATOM 603 C C . ASP A 1 112 ? -28.594 4.511 -1.801 1.00 42.37 112 ASP A C 1
ATOM 604 O O . ASP A 1 112 ? -29.367 3.679 -1.302 1.00 48.42 112 ASP A O 1
ATOM 609 N N . PRO A 1 113 ? -28.524 5.762 -1.333 1.00 34.56 113 PRO A N 1
ATOM 610 C CA . PRO A 1 113 ? -29.303 6.131 -0.137 1.00 30.59 113 PRO A CA 1
ATOM 611 C C . PRO A 1 113 ? -30.805 6.111 -0.362 1.00 40.08 113 PRO A C 1
ATOM 612 O O . PRO A 1 113 ? -31.555 5.701 0.537 1.00 44.33 113 PRO A O 1
ATOM 616 N N . VAL A 1 114 ? -31.265 6.562 -1.532 1.00 41.86 114 VAL A N 1
ATOM 617 C CA . VAL A 1 114 ? -32.693 6.517 -1.837 1.00 41.74 114 VAL A CA 1
ATOM 618 C C . VAL A 1 114 ? -33.209 5.090 -1.716 1.00 58.50 114 VAL A C 1
ATOM 619 O O . VAL A 1 114 ? -34.248 4.836 -1.097 1.00 87.42 114 VAL A O 1
ATOM 623 N N . LEU A 1 115 ? -32.469 4.136 -2.284 1.00 50.60 115 LEU A N 1
ATOM 624 C CA . LEU A 1 115 ? -32.867 2.735 -2.212 1.00 55.46 115 LEU A CA 1
ATOM 625 C C . LEU A 1 115 ? -32.847 2.226 -0.777 1.00 51.26 115 LEU A C 1
ATOM 626 O O . LEU A 1 115 ? -33.709 1.434 -0.378 1.00 52.88 115 LEU A O 1
ATOM 631 N N . VAL A 1 116 ? -31.869 2.674 0.014 1.00 47.42 116 VAL A N 1
ATOM 632 C CA . VAL A 1 116 ? -31.763 2.230 1.402 1.00 34.24 116 VAL A CA 1
ATOM 633 C C . VAL A 1 116 ? -32.982 2.672 2.198 1.00 60.93 116 VAL A C 1
ATOM 634 O O . VAL A 1 116 ? -33.604 1.877 2.911 1.00 73.96 116 VAL A O 1
ATOM 638 N N . LYS A 1 117 ? -33.345 3.949 2.098 1.00 47.24 117 LYS A N 1
ATOM 639 C CA . LYS A 1 117 ? -34.471 4.402 2.903 1.00 58.68 117 LYS A CA 1
ATOM 640 C C . LYS A 1 117 ? -35.814 3.983 2.313 1.00 57.22 117 LYS A C 1
ATOM 641 O O . LYS A 1 117 ? -36.792 3.864 3.060 1.00 80.40 117 LYS A O 1
ATOM 647 N N . ARG A 1 118 ? -35.875 3.672 1.016 1.00 50.71 118 ARG A N 1
ATOM 648 C CA . ARG A 1 118 ? -37.028 2.935 0.511 1.00 45.80 118 ARG A CA 1
ATOM 649 C C . ARG A 1 118 ? -37.139 1.582 1.204 1.00 48.61 118 ARG A C 1
ATOM 650 O O . ARG A 1 118 ? -38.188 1.244 1.763 1.00 51.73 118 ARG A O 1
ATOM 658 N N . ALA A 1 119 ? -36.050 0.805 1.203 1.00 57.69 119 ALA A N 1
ATOM 659 C CA . ALA A 1 119 ? -36.029 -0.467 1.923 1.00 62.62 119 ALA A CA 1
ATOM 660 C C . ALA A 1 119 ? -36.458 -0.293 3.375 1.00 56.54 119 ALA A C 1
ATOM 661 O O . ALA A 1 119 ? -37.124 -1.165 3.946 1.00 54.09 119 ALA A O 1
ATOM 663 N N . GLU A 1 120 ? -36.076 0.828 3.987 1.00 54.70 120 GLU A N 1
ATOM 664 C CA . GLU A 1 120 ? -36.517 1.125 5.347 1.00 49.83 120 GLU A CA 1
ATOM 665 C C . GLU A 1 120 ? -38.033 1.270 5.414 1.00 68.38 120 GLU A C 1
ATOM 666 O O . GLU A 1 120 ? -38.690 0.660 6.266 1.00 75.08 120 GLU A O 1
ATOM 672 N N . LYS A 1 121 ? -38.607 2.076 4.517 1.00 70.05 121 LYS A N 1
ATOM 673 C CA . LYS A 1 121 ? -40.049 2.301 4.553 1.00 65.98 121 LYS A CA 1
ATOM 674 C C . LYS A 1 121 ? -40.861 1.106 4.059 1.00 69.74 121 LYS A C 1
ATOM 675 O O . LYS A 1 121 ? -42.091 1.136 4.172 1.00 68.45 121 LYS A O 1
ATOM 681 N N . GLU A 1 122 ? -40.214 0.141 3.426 1.00 73.52 122 GLU A N 1
ATOM 682 C CA . GLU A 1 122 ? -40.924 -0.995 2.865 1.00 77.71 122 GLU A CA 1
ATOM 683 C C . GLU A 1 122 ? -40.712 -2.259 3.676 1.00 84.38 122 GLU A C 1
ATOM 684 O O . GLU A 1 122 ? -41.128 -3.338 3.265 1.00 78.75 122 GLU A O 1
ATOM 690 N N . CYS A 1 123 ? -40.060 -2.128 4.823 1.00 73.52 123 CYS A N 1
ATOM 691 C CA . CYS A 1 123 ? -39.549 -3.292 5.526 1.00 65.00 123 CYS A CA 1
ATOM 692 C C . CYS A 1 123 ? -40.427 -3.759 6.665 1.00 52.26 123 CYS A C 1
ATOM 693 O O . CYS A 1 123 ? -40.636 -3.034 7.632 1.00 58.62 123 CYS A O 1
ATOM 696 N N . PRO A 1 124 ? -40.881 -4.997 6.587 1.00 63.20 124 PRO A N 1
ATOM 697 C CA . PRO A 1 124 ? -41.778 -5.556 7.596 1.00 67.45 124 PRO A CA 1
ATOM 698 C C . PRO A 1 124 ? -41.176 -5.634 8.992 1.00 61.43 124 PRO A C 1
ATOM 699 O O . PRO A 1 124 ? -41.897 -5.417 9.956 1.00 75.88 124 PRO A O 1
ATOM 703 N N . PHE A 1 125 ? -39.900 -5.971 9.112 1.00 62.37 125 PHE A N 1
ATOM 704 C CA . PHE A 1 125 ? -39.315 -6.146 10.434 1.00 67.94 125 PHE A CA 1
ATOM 705 C C . PHE A 1 125 ? -38.358 -5.028 10.845 1.00 64.41 125 PHE A C 1
ATOM 706 O O . PHE A 1 125 ? -37.171 -5.079 10.555 1.00 57.35 125 PHE A O 1
ATOM 714 N N . PRO A 1 126 ? -38.870 -4.010 11.523 1.00 75.57 126 PRO A N 1
ATOM 715 C CA . PRO A 1 126 ? -38.057 -2.874 11.986 1.00 65.87 126 PRO A CA 1
ATOM 716 C C . PRO A 1 126 ? -36.977 -3.175 13.041 1.00 60.50 126 PRO A C 1
ATOM 717 O O . PRO A 1 126 ? -35.892 -2.614 12.986 1.00 67.74 126 PRO A O 1
ATOM 721 N N . ASP A 1 127 ? -37.307 -4.030 13.998 1.00 60.18 127 ASP A N 1
ATOM 722 C CA . ASP A 1 127 ? -36.473 -4.414 15.127 1.00 72.48 127 ASP A CA 1
ATOM 723 C C . ASP A 1 127 ? -35.601 -5.627 14.823 1.00 76.62 127 ASP A C 1
ATOM 724 O O . ASP A 1 127 ? -35.065 -6.244 15.749 1.00 85.13 127 ASP A O 1
ATOM 729 N N . ALA A 1 128 ? -35.459 -5.992 13.550 1.00 58.30 128 ALA A N 1
ATOM 730 C CA . ALA A 1 128 ? -34.631 -7.135 13.186 1.00 53.45 128 ALA A CA 1
ATOM 731 C C . ALA A 1 128 ? -33.647 -6.775 12.081 1.00 46.15 128 ALA A C 1
ATOM 732 O O . ALA A 1 128 ? -32.534 -7.311 12.033 1.00 40.32 128 ALA A O 1
ATOM 734 N N . LEU A 1 129 ? -34.042 -5.863 11.196 1.00 48.24 129 LEU A N 1
ATOM 735 C CA . LEU A 1 129 ? -33.215 -5.443 10.073 1.00 40.32 129 LEU A CA 1
ATOM 736 C C . LEU A 1 129 ? -32.906 -3.960 10.202 1.00 42.45 129 LEU A C 1
ATOM 737 O O . LEU A 1 129 ? -33.812 -3.149 10.427 1.00 29.44 129 LEU A O 1
ATOM 742 N N . THR A 1 130 ? -31.631 -3.610 10.059 1.00 40.48 130 THR A N 1
ATOM 743 C CA . THR A 1 130 ? -31.183 -2.224 10.136 1.00 41.39 130 THR A CA 1
ATOM 744 C C . THR A 1 130 ? -30.508 -1.853 8.823 1.00 38.89 130 THR A C 1
ATOM 745 O O . THR A 1 130 ? -29.465 -2.417 8.482 1.00 45.85 130 THR A O 1
ATOM 749 N N . PHE A 1 131 ? -31.092 -0.901 8.099 1.00 38.87 131 PHE A N 1
ATOM 750 C CA . PHE A 1 131 ? -30.599 -0.496 6.787 1.00 39.14 131 PHE A CA 1
ATOM 751 C C . PHE A 1 131 ? -29.706 0.732 6.911 1.00 43.09 131 PHE A C 1
ATOM 752 O O . PHE A 1 131 ? -30.068 1.705 7.581 1.00 49.95 131 PHE A O 1
ATOM 760 N N . ILE A 1 132 ? -28.541 0.685 6.254 1.00 29.43 132 ILE A N 1
ATOM 761 C CA . ILE A 1 132 ? -27.616 1.811 6.211 1.00 26.52 132 ILE A CA 1
ATOM 762 C C . ILE A 1 132 ? -27.099 2.004 4.788 1.00 29.46 132 ILE A C 1
ATOM 763 O O . ILE A 1 132 ? -27.104 1.089 3.958 1.00 30.21 132 ILE A O 1
ATOM 768 N N . THR A 1 133 ? -26.645 3.226 4.517 1.00 29.20 133 THR A N 1
ATOM 769 C CA . THR A 1 133 ? -26.036 3.578 3.242 1.00 25.20 133 THR A CA 1
ATOM 770 C C . THR A 1 133 ? -24.521 3.542 3.409 1.00 26.18 133 THR A C 1
ATOM 771 O O . THR A 1 133 ? -23.966 4.293 4.216 1.00 34.94 133 THR A O 1
ATOM 775 N N . LEU A 1 134 ? -23.854 2.680 2.644 1.00 23.88 134 LEU A N 1
ATOM 776 C CA . LEU A 1 134 ? -22.416 2.490 2.801 1.00 23.99 134 LEU A CA 1
ATOM 777 C C . LEU A 1 134 ? -21.782 2.114 1.469 1.00 23.55 134 LEU A C 1
ATOM 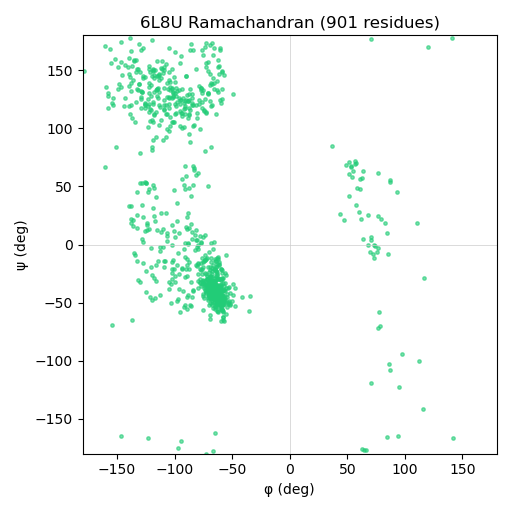778 O O . LEU A 1 134 ? -22.299 1.252 0.751 1.00 23.98 134 LEU A O 1
ATOM 783 N N . ASP A 1 135 ? -20.667 2.766 1.142 1.00 33.58 135 ASP A N 1
ATOM 784 C CA . ASP A 1 135 ? -19.799 2.331 0.049 1.00 20.88 135 ASP A CA 1
ATOM 785 C C . ASP A 1 135 ? -18.734 1.436 0.668 1.00 32.58 135 ASP A C 1
ATOM 786 O O . ASP A 1 135 ? -17.767 1.921 1.261 1.00 25.71 135 ASP A O 1
ATOM 791 N N . PHE A 1 136 ? -18.921 0.119 0.535 1.00 34.46 136 PHE A N 1
ATOM 792 C CA . PHE A 1 136 ? -18.078 -0.851 1.227 1.00 23.89 136 PHE A CA 1
ATOM 793 C C . PHE A 1 136 ? -16.604 -0.714 0.870 1.00 36.18 136 PHE A C 1
ATOM 794 O O . PHE A 1 136 ? -15.749 -1.152 1.647 1.00 36.95 136 PHE A O 1
ATOM 802 N N . MET A 1 137 ? -16.287 -0.114 -0.277 1.00 35.17 137 MET A N 1
ATOM 803 C CA . MET A 1 137 ? -14.910 0.095 -0.700 1.00 34.59 137 MET A CA 1
ATOM 804 C C . MET A 1 137 ? -14.309 1.369 -0.125 1.00 44.07 137 MET A C 1
ATOM 805 O O . MET A 1 137 ? -13.296 1.858 -0.638 1.00 51.38 137 MET A O 1
ATOM 810 N N . ASN A 1 138 ? -14.915 1.918 0.922 1.00 40.53 138 ASN A N 1
ATOM 811 C CA . ASN A 1 138 ? -14.401 3.086 1.625 1.00 30.99 138 ASN A CA 1
ATOM 812 C C . ASN A 1 138 ? -14.063 2.638 3.036 1.00 18.07 138 ASN A C 1
ATOM 813 O O . ASN A 1 138 ? -14.960 2.275 3.802 1.00 21.71 138 ASN A O 1
ATOM 818 N N . GLN A 1 139 ? -12.774 2.666 3.380 1.00 28.37 139 GLN A N 1
ATOM 819 C CA . GLN A 1 139 ? -12.365 2.172 4.689 1.00 36.23 139 GLN A CA 1
ATOM 820 C C . GLN A 1 139 ? -13.067 2.931 5.810 1.00 35.89 139 GLN A C 1
ATOM 821 O O . GLN A 1 139 ? -13.717 2.318 6.660 1.00 34.64 139 GLN A O 1
ATOM 827 N N . ARG A 1 140 ? -12.999 4.264 5.793 1.00 21.01 140 ARG A N 1
ATOM 828 C CA . ARG A 1 140 ? -13.487 5.055 6.922 1.00 21.07 140 ARG A CA 1
ATOM 829 C C . ARG A 1 140 ? -14.972 4.820 7.173 1.00 21.89 140 ARG A C 1
ATOM 830 O O . ARG A 1 140 ? -15.381 4.515 8.303 1.00 34.73 140 ARG A O 1
ATOM 838 N N . THR A 1 141 ? -15.795 4.966 6.131 1.00 24.24 141 THR A N 1
ATOM 839 C CA . THR A 1 141 ? -17.236 4.774 6.277 1.00 24.84 141 THR A CA 1
ATOM 840 C C . THR A 1 141 ? -17.554 3.387 6.824 1.00 32.57 141 THR A C 1
ATOM 841 O O . THR A 1 141 ? -18.325 3.245 7.783 1.00 28.42 141 THR A O 1
ATOM 845 N N . ARG A 1 142 ? -16.965 2.352 6.218 1.00 23.34 142 ARG A N 1
ATOM 846 C CA . ARG A 1 142 ? -17.241 0.978 6.627 1.00 27.98 142 ARG A CA 1
ATOM 847 C C . ARG A 1 142 ? -16.826 0.732 8.071 1.00 33.91 142 ARG A C 1
ATOM 848 O O . ARG A 1 142 ? -17.622 0.236 8.877 1.00 40.95 142 ARG A O 1
ATOM 856 N N . LYS A 1 143 ? -15.569 1.041 8.408 1.00 35.08 143 LYS A N 1
ATOM 857 C CA . LYS A 1 143 ? -15.097 0.860 9.779 1.00 40.08 143 LYS A CA 1
ATOM 858 C C . LYS A 1 143 ? -16.034 1.540 10.766 1.00 33.20 143 LYS A C 1
ATOM 859 O O . LYS A 1 143 ? -16.514 0.912 11.718 1.00 44.77 143 LYS A O 1
ATOM 865 N N . VAL A 1 144 ? -16.346 2.815 10.524 1.00 30.41 144 VAL A N 1
ATOM 866 C CA . VAL A 1 144 ? -17.104 3.588 11.502 1.00 30.13 144 VAL A CA 1
ATOM 867 C C . VAL A 1 144 ? -18.512 3.031 11.662 1.00 30.91 144 VAL A C 1
ATOM 868 O O . VAL A 1 144 ? -18.967 2.781 12.783 1.00 47.13 144 VAL A O 1
ATOM 872 N N . LEU A 1 145 ? -19.220 2.809 10.551 1.00 32.02 145 LEU A N 1
ATOM 873 C CA . LEU A 1 145 ? -20.606 2.363 10.659 1.00 33.36 145 LEU A CA 1
ATOM 874 C C . LEU A 1 145 ? -20.699 0.938 11.197 1.00 40.55 145 LEU A C 1
ATOM 875 O O . LEU A 1 145 ? -21.575 0.636 12.020 1.00 46.31 145 LEU A O 1
ATOM 880 N N . LEU A 1 146 ? -19.805 0.047 10.758 1.00 39.66 146 LEU A N 1
ATOM 881 C CA . LEU A 1 146 ? -19.874 -1.340 11.199 1.00 39.32 146 LEU A CA 1
ATOM 882 C C . LEU A 1 146 ? -19.467 -1.488 12.658 1.00 45.76 146 LEU A C 1
ATOM 883 O O . LEU A 1 146 ? -19.999 -2.357 13.357 1.00 38.45 146 LEU A O 1
ATOM 888 N N . SER A 1 147 ? -18.546 -0.652 13.146 1.00 43.91 147 SER A N 1
ATOM 889 C CA . SER A 1 147 ? -18.253 -0.668 14.572 1.00 39.94 147 SER A CA 1
ATOM 890 C C . SER A 1 147 ? -19.351 0.007 15.380 1.00 44.94 147 SER A C 1
ATOM 891 O O . SER A 1 147 ? -19.580 -0.367 16.537 1.00 57.96 147 SER A O 1
ATOM 894 N N . SER A 1 148 ? -20.035 0.996 14.799 1.00 42.36 148 SER A N 1
ATOM 895 C CA . SER A 1 148 ? -21.190 1.579 15.469 1.00 46.68 148 SER A CA 1
ATOM 896 C C . SER A 1 148 ? -22.297 0.550 15.648 1.00 46.45 148 SER A C 1
ATOM 897 O O . SER A 1 148 ? -22.970 0.519 16.686 1.00 62.10 148 SER A O 1
ATOM 900 N N . PHE A 1 149 ? -22.499 -0.306 14.647 1.00 59.24 149 PHE A N 1
ATOM 901 C CA . PHE A 1 149 ? -23.566 -1.298 14.740 1.00 52.67 149 PHE A CA 1
ATOM 902 C C . PHE A 1 149 ? -23.203 -2.441 15.682 1.00 43.54 149 PHE A C 1
ATOM 903 O O . PHE A 1 149 ? -24.045 -2.888 16.467 1.00 30.98 149 PHE A O 1
ATOM 911 N N . LEU A 1 150 ? -21.963 -2.932 15.615 1.00 38.43 150 LEU A N 1
ATOM 912 C CA . LEU A 1 150 ? -21.578 -4.091 16.411 1.00 37.10 150 LEU A CA 1
ATOM 913 C C . LEU A 1 150 ? -21.269 -3.742 17.860 1.00 50.38 150 LEU A C 1
ATOM 914 O O . LEU A 1 150 ? -21.242 -4.642 18.704 1.00 55.18 150 LEU A O 1
ATOM 919 N N . SER A 1 151 ? -21.047 -2.463 18.172 1.00 49.50 151 SER A N 1
ATOM 920 C CA . SER A 1 151 ? -20.861 -2.067 19.565 1.00 38.69 151 SER A CA 1
ATOM 921 C C . SER A 1 151 ? -22.107 -2.344 20.395 1.00 41.07 151 SER A C 1
ATOM 922 O O . SER A 1 151 ? -22.016 -2.492 21.619 1.00 57.68 151 SER A O 1
ATOM 925 N N . GLN A 1 152 ? -23.273 -2.422 19.752 1.00 38.33 152 GLN A N 1
ATOM 926 C CA . GLN A 1 152 ? -24.527 -2.639 20.460 1.00 36.58 152 GLN A CA 1
ATOM 927 C C . GLN A 1 152 ? -24.638 -4.032 21.069 1.00 48.60 152 GLN A C 1
ATOM 928 O O . GLN A 1 152 ? -25.557 -4.270 21.858 1.00 56.42 152 GLN A O 1
ATOM 934 N N . PHE A 1 153 ? -23.738 -4.958 20.721 1.00 54.75 153 PHE A N 1
ATOM 935 C CA . PHE A 1 153 ? -23.799 -6.309 21.264 1.00 54.57 153 PHE A CA 1
ATOM 936 C C . PHE A 1 153 ? -22.428 -6.833 21.682 1.00 50.17 153 PHE A C 1
ATOM 937 O O . PHE A 1 153 ? -22.286 -8.045 21.887 1.00 64.98 153 PHE A O 1
ATOM 945 N N . GLY A 1 154 ? -21.422 -5.970 21.823 1.00 40.58 154 GLY A N 1
ATOM 946 C CA . GLY A 1 154 ? -20.052 -6.423 21.986 1.00 36.35 154 GLY A CA 1
ATOM 947 C C . GLY A 1 154 ? -19.432 -6.650 20.624 1.00 44.79 154 GLY A C 1
ATOM 948 O O . GLY A 1 154 ? -19.022 -5.694 19.958 1.00 57.69 154 GLY A O 1
ATOM 949 N N . ARG A 1 155 ? -19.338 -7.916 20.221 1.00 53.36 155 ARG A N 1
ATOM 950 C CA . ARG A 1 155 ? -19.259 -8.319 18.815 1.00 57.49 155 ARG A CA 1
ATOM 951 C C . ARG A 1 155 ? -18.160 -7.572 18.052 1.00 53.36 155 ARG A C 1
ATOM 952 O O . ARG A 1 155 ? -18.416 -6.689 17.235 1.00 64.87 155 ARG A O 1
ATOM 960 N N . SER A 1 156 ? -16.916 -7.920 18.388 1.00 44.85 156 SER A N 1
ATOM 961 C CA . SER A 1 156 ? -15.774 -7.421 17.625 1.00 48.09 156 SER A CA 1
ATOM 962 C C . SER A 1 156 ? -15.979 -7.581 16.118 1.00 60.06 156 SER A C 1
ATOM 963 O O . SER A 1 156 ? -15.583 -6.709 15.336 1.00 55.25 156 SER A O 1
ATOM 966 N N . VAL A 1 157 ? -16.595 -8.686 15.688 1.00 75.99 157 VAL A N 1
ATOM 967 C CA . VAL A 1 157 ? -16.867 -8.955 14.278 1.00 61.07 157 VAL A CA 1
ATOM 968 C C . VAL A 1 157 ? -18.269 -9.545 14.143 1.00 56.72 157 VAL A C 1
ATOM 969 O O . VAL A 1 157 ? -18.972 -9.771 15.132 1.00 56.49 157 VAL A O 1
ATOM 973 N N . PHE A 1 158 ? -18.668 -9.804 12.897 1.00 48.92 158 PHE A N 1
ATOM 974 C CA . PHE A 1 158 ? -19.999 -10.295 12.569 1.00 36.02 158 PHE A CA 1
ATOM 975 C C . PHE A 1 158 ? -20.077 -11.813 12.726 1.00 34.20 158 PHE A C 1
ATOM 976 O O . PHE A 1 158 ? -19.065 -12.507 12.857 1.00 52.89 158 PHE A O 1
ATOM 984 N N . ASP A 1 159 ? -21.308 -12.330 12.701 1.00 27.55 159 ASP A N 1
ATOM 985 C CA . ASP A 1 159 ? -21.530 -13.772 12.756 1.00 40.31 159 ASP A CA 1
ATOM 986 C C . ASP A 1 159 ? -21.617 -14.386 11.363 1.00 38.43 159 ASP A C 1
ATOM 987 O O . ASP A 1 159 ? -20.896 -15.343 11.061 1.00 46.38 159 ASP A O 1
ATOM 992 N N . ILE A 1 160 ? -22.487 -13.859 10.504 1.00 35.52 160 ILE A N 1
ATOM 993 C CA . ILE A 1 160 ? -22.635 -14.379 9.147 1.00 20.94 160 ILE A CA 1
ATOM 994 C C . ILE A 1 160 ? -22.796 -13.213 8.180 1.00 19.38 160 ILE A C 1
ATOM 995 O O . ILE A 1 160 ? -23.520 -12.253 8.458 1.00 29.11 160 ILE A O 1
ATOM 1000 N N . GLY A 1 161 ? -22.108 -13.291 7.046 1.00 20.45 161 GLY A N 1
ATOM 1001 C CA . GLY A 1 161 ? -22.188 -12.277 6.013 1.00 23.19 161 GLY A CA 1
ATOM 1002 C C . GLY A 1 161 ? -22.928 -12.804 4.800 1.00 19.72 161 GLY A C 1
ATOM 1003 O O . GLY A 1 161 ? -22.893 -14.000 4.508 1.00 18.37 161 GLY A O 1
ATOM 1004 N N . PHE A 1 162 ? -23.599 -11.898 4.092 1.00 29.37 162 PHE A N 1
ATOM 1005 C CA . PHE A 1 162 ? -24.371 -12.223 2.899 1.00 27.72 162 PHE A CA 1
ATOM 1006 C C . PHE A 1 162 ? -23.895 -11.333 1.761 1.00 34.46 162 PHE A C 1
ATOM 1007 O O . PHE A 1 162 ? -23.980 -10.101 1.846 1.00 39.73 162 PHE A O 1
ATOM 1015 N N . CYS A 1 163 ? -23.421 -11.966 0.693 1.00 26.60 163 CYS A N 1
ATOM 1016 C CA . CYS A 1 163 ? -22.745 -11.344 -0.436 1.00 22.95 163 CYS A CA 1
ATOM 1017 C C . CYS A 1 163 ? -23.466 -11.720 -1.719 1.00 26.22 163 CYS A C 1
ATOM 1018 O O . CYS A 1 163 ? -22.898 -12.298 -2.647 1.00 32.77 163 CYS A O 1
ATOM 1021 N N . MET A 1 164 ? -24.775 -11.484 -1.729 1.00 21.46 164 MET A N 1
ATOM 1022 C CA . MET A 1 164 ? -25.651 -11.938 -2.803 1.00 29.50 164 MET A CA 1
ATOM 1023 C C . MET A 1 164 ? -25.564 -10.982 -3.989 1.00 32.22 164 MET A C 1
ATOM 1024 O O . MET A 1 164 ? -26.058 -9.851 -3.921 1.00 39.08 164 MET A O 1
ATOM 1029 N N . SER A 1 165 ? -24.938 -11.441 -5.075 1.00 29.90 165 SER A N 1
ATOM 1030 C CA . SER A 1 165 ? -24.953 -10.746 -6.365 1.00 24.88 165 SER A CA 1
ATOM 1031 C C . SER A 1 165 ? -24.389 -9.331 -6.255 1.00 28.74 165 SER A C 1
ATOM 1032 O O . SER A 1 165 ? -24.982 -8.361 -6.730 1.00 49.21 165 SER A O 1
ATOM 1035 N N . ILE A 1 166 ? -23.224 -9.219 -5.624 1.00 35.17 166 ILE A N 1
ATOM 1036 C CA . ILE A 1 166 ? -22.549 -7.935 -5.470 1.00 25.40 166 ILE A CA 1
ATOM 1037 C C . ILE A 1 166 ? -21.118 -8.087 -5.972 1.00 30.72 166 ILE A C 1
ATOM 1038 O O . ILE A 1 166 ? -20.435 -7.099 -6.266 1.00 28.47 166 ILE A O 1
ATOM 1043 N N . THR A 1 167 ? -20.680 -9.340 -6.119 1.00 34.46 167 THR A N 1
ATOM 1044 C CA . THR A 1 167 ? -19.313 -9.624 -6.548 1.00 11.93 167 THR A CA 1
ATOM 1045 C C . THR A 1 167 ? -18.994 -8.957 -7.881 1.00 21.76 167 THR A C 1
ATOM 1046 O O . THR A 1 167 ? -17.951 -8.309 -8.032 1.00 29.22 167 THR A O 1
ATOM 1050 N N . MET A 1 168 ? -19.891 -9.100 -8.861 1.00 20.80 168 MET A N 1
ATOM 1051 C CA . MET A 1 168 ? -19.631 -8.555 -10.189 1.00 21.96 168 MET A CA 1
ATOM 1052 C C . MET A 1 168 ? -19.546 -7.036 -10.172 1.00 37.56 168 MET A C 1
ATOM 1053 O O . MET A 1 168 ? -18.765 -6.452 -10.928 1.00 36.51 168 MET A O 1
ATOM 1058 N N . TRP A 1 169 ? -20.322 -6.378 -9.311 1.00 42.19 169 TRP A N 1
ATOM 1059 C CA . TRP A 1 169 ? -20.313 -4.919 -9.298 1.00 25.43 169 TRP A CA 1
ATOM 1060 C C . TRP A 1 169 ? -19.051 -4.378 -8.641 1.00 30.86 169 TRP A C 1
ATOM 1061 O O . TRP A 1 169 ? -18.431 -3.439 -9.157 1.00 38.74 169 TRP A O 1
ATOM 1072 N N . ILE A 1 170 ? -18.658 -4.953 -7.501 1.00 28.07 170 ILE A N 1
ATOM 1073 C CA . ILE A 1 170 ? -17.365 -4.620 -6.909 1.00 32.98 170 ILE A CA 1
ATOM 1074 C C . ILE A 1 170 ? -16.251 -4.844 -7.922 1.00 31.84 170 ILE A C 1
ATOM 1075 O O . ILE A 1 170 ? -15.338 -4.018 -8.062 1.00 30.63 170 ILE A O 1
ATOM 1080 N N . HIS A 1 171 ? -16.323 -5.956 -8.658 1.00 31.56 171 HIS A N 1
ATOM 1081 C CA . HIS A 1 171 ? -15.326 -6.255 -9.680 1.00 33.33 171 HIS A CA 1
ATOM 1082 C C . HIS A 1 171 ? -15.283 -5.162 -10.743 1.00 37.96 171 HIS A C 1
ATOM 1083 O O . HIS A 1 171 ? -14.235 -4.562 -10.994 1.00 39.81 171 HIS A O 1
ATOM 1090 N N . LEU A 1 172 ? -16.427 -4.875 -11.367 1.00 26.61 172 LEU A N 1
ATOM 1091 C CA . LEU A 1 172 ? -16.460 -3.904 -12.455 1.00 23.97 172 LEU A CA 1
ATOM 1092 C C . LEU A 1 172 ? -16.060 -2.509 -11.990 1.00 39.61 172 LEU A C 1
ATOM 1093 O O . LEU A 1 172 ? -15.508 -1.730 -12.777 1.00 40.58 172 LEU A O 1
ATOM 1098 N N . ASN A 1 173 ? -16.321 -2.172 -10.727 1.00 32.25 173 ASN A N 1
ATOM 1099 C CA . ASN A 1 173 ? -16.047 -0.823 -10.255 1.00 31.20 173 ASN A CA 1
ATOM 1100 C C . ASN A 1 173 ? -14.644 -0.644 -9.687 1.00 29.56 173 ASN A C 1
ATOM 1101 O O . ASN A 1 173 ? -14.168 0.495 -9.620 1.00 40.58 173 ASN A O 1
ATOM 1106 N N . HIS A 1 174 ? -13.963 -1.723 -9.272 1.00 31.61 174 HIS A N 1
ATOM 1107 C CA . HIS A 1 174 ? -12.639 -1.540 -8.687 1.00 37.50 174 HIS A CA 1
ATOM 1108 C C . HIS A 1 174 ? -11.613 -2.575 -9.154 1.00 37.58 174 HIS A C 1
ATOM 1109 O O . HIS A 1 174 ? -10.626 -2.813 -8.449 1.00 56.42 174 HIS A O 1
ATOM 1116 N N . GLY A 1 175 ? -11.821 -3.223 -10.292 1.00 36.56 175 GLY A N 1
ATOM 1117 C CA . GLY A 1 175 ? -10.840 -4.161 -10.794 1.00 45.56 175 GLY A CA 1
ATOM 1118 C C . GLY A 1 175 ? -10.674 -5.401 -9.923 1.00 34.19 175 GLY A C 1
ATOM 1119 O O . GLY A 1 175 ? -11.358 -5.625 -8.911 1.00 44.64 175 GLY A O 1
ATOM 1120 N N . ASP A 1 176 ? -9.725 -6.233 -10.361 1.00 29.86 176 ASP A N 1
ATOM 1121 C CA . ASP A 1 176 ? -9.384 -7.440 -9.619 1.00 25.74 176 ASP A CA 1
ATOM 1122 C C . ASP A 1 176 ? -8.910 -7.103 -8.214 1.00 34.42 176 ASP A C 1
ATOM 1123 O O . ASP A 1 176 ? -9.198 -7.837 -7.262 1.00 39.01 176 ASP A O 1
ATOM 1128 N N . HIS A 1 177 ? -8.188 -5.989 -8.059 1.00 47.70 177 HIS A N 1
ATOM 1129 C CA . HIS A 1 177 ? -7.698 -5.628 -6.735 1.00 49.65 177 HIS A CA 1
ATOM 1130 C C . HIS A 1 177 ? -8.833 -5.228 -5.804 1.00 39.98 177 HIS A C 1
ATOM 1131 O O . HIS A 1 177 ? -8.783 -5.539 -4.609 1.00 48.97 177 HIS A O 1
ATOM 1138 N N . GLY A 1 178 ? -9.879 -4.576 -6.318 1.00 36.26 178 GLY A N 1
ATOM 1139 C CA . GLY A 1 178 ? -11.015 -4.264 -5.476 1.00 32.84 178 GLY A CA 1
ATOM 1140 C C . GLY A 1 178 ? -11.820 -5.494 -5.118 1.00 37.69 178 GLY A C 1
ATOM 1141 O O . GLY A 1 178 ? -12.314 -5.611 -3.996 1.00 38.09 178 GLY A O 1
ATOM 1142 N N . LEU A 1 179 ? -11.966 -6.428 -6.061 1.00 37.28 179 LEU A N 1
ATOM 1143 C CA . LEU A 1 179 ? -12.613 -7.692 -5.708 1.00 38.46 179 LEU A CA 1
ATOM 1144 C C . LEU A 1 179 ? -11.829 -8.421 -4.619 1.00 44.23 179 LEU A C 1
ATOM 1145 O O . LEU A 1 179 ? -12.414 -8.934 -3.653 1.00 35.53 179 LEU A O 1
ATOM 1150 N N . TRP A 1 180 ? -10.502 -8.458 -4.754 1.00 36.07 180 TRP A N 1
ATOM 1151 C CA . TRP A 1 180 ? -9.650 -9.090 -3.752 1.00 29.02 180 TRP A CA 1
ATOM 1152 C C . TRP A 1 180 ? -9.798 -8.413 -2.394 1.00 39.91 180 TRP A C 1
ATOM 1153 O O . TRP A 1 180 ? -9.957 -9.082 -1.367 1.00 33.20 180 TRP A O 1
ATOM 1164 N N . GLU A 1 181 ? -9.759 -7.077 -2.371 1.00 47.23 181 GLU A N 1
ATOM 1165 C CA . GLU A 1 181 ? -9.864 -6.341 -1.114 1.00 39.41 181 GLU A CA 1
ATOM 1166 C C . GLU A 1 181 ? -11.239 -6.515 -0.479 1.00 49.01 181 GLU A C 1
ATOM 1167 O O . GLU A 1 181 ? -11.354 -6.641 0.746 1.00 52.60 181 GLU A O 1
ATOM 1173 N N . PHE A 1 182 ? -12.290 -6.522 -1.299 1.00 42.85 182 PHE A N 1
ATOM 1174 C CA . PHE A 1 182 ? -13.647 -6.742 -0.811 1.00 21.01 182 PHE A CA 1
ATOM 1175 C C . PHE A 1 182 ? -13.771 -8.108 -0.151 1.00 28.32 182 PHE A C 1
ATOM 1176 O O . PHE A 1 182 ? -14.270 -8.228 0.979 1.00 41.57 182 PHE A O 1
ATOM 1184 N N . LEU A 1 183 ? -13.304 -9.153 -0.841 1.00 27.60 183 LEU A N 1
ATOM 1185 C CA . LEU A 1 183 ? -13.353 -10.493 -0.267 1.00 28.89 183 LEU A CA 1
ATOM 1186 C C . LEU A 1 183 ? -12.497 -10.589 0.990 1.00 34.70 183 LEU A C 1
ATOM 1187 O O . LEU A 1 183 ? -12.862 -11.285 1.942 1.00 40.87 183 LEU A O 1
ATOM 1192 N N . ALA A 1 184 ? -11.366 -9.879 1.024 1.00 40.97 184 ALA A N 1
ATOM 1193 C CA . ALA A 1 184 ? -10.508 -9.896 2.207 1.00 46.99 184 ALA A CA 1
ATOM 1194 C C . ALA A 1 184 ? -11.208 -9.269 3.406 1.00 44.22 184 ALA A C 1
ATOM 1195 O O . ALA A 1 184 ? -11.188 -9.820 4.515 1.00 36.61 184 ALA A O 1
ATOM 1197 N N . HIS A 1 185 ? -11.811 -8.096 3.203 1.00 50.48 185 HIS A N 1
ATOM 1198 C CA . HIS A 1 185 ? -12.524 -7.428 4.286 1.00 45.77 185 HIS A CA 1
ATOM 1199 C C . HIS A 1 185 ? -13.678 -8.284 4.789 1.00 45.07 185 HIS A C 1
ATOM 1200 O O . HIS A 1 185 ? -13.906 -8.383 6.001 1.00 52.65 185 HIS A O 1
ATOM 1207 N N . LEU A 1 186 ? -14.406 -8.930 3.875 1.00 49.60 186 LEU A N 1
ATOM 1208 C CA . LEU A 1 186 ? -15.522 -9.762 4.315 1.00 50.21 186 LEU A CA 1
ATOM 1209 C C . LEU A 1 186 ? -15.047 -11.043 4.992 1.00 41.31 186 LEU A C 1
ATOM 1210 O O . LEU A 1 186 ? -15.733 -11.561 5.880 1.00 47.11 186 LEU A O 1
ATOM 1215 N N . SER A 1 187 ? -13.882 -11.564 4.599 1.00 40.55 187 SER A N 1
ATOM 1216 C CA . SER A 1 187 ? -13.339 -12.746 5.259 1.00 38.62 187 SER A CA 1
ATOM 1217 C C . SER A 1 187 ? -12.871 -12.420 6.670 1.00 45.96 187 SER A C 1
ATOM 1218 O O . SER A 1 187 ? -13.088 -13.205 7.601 1.00 53.42 187 SER A O 1
ATOM 1221 N N . SER A 1 188 ? -12.222 -11.272 6.847 1.00 49.46 188 SER A N 1
ATOM 1222 C CA . SER A 1 188 ? -11.776 -10.838 8.164 1.00 45.34 188 SER A CA 1
ATOM 1223 C C . SER A 1 188 ? -12.863 -10.108 8.941 1.00 35.57 188 SER A C 1
ATOM 1224 O O . SER A 1 188 ? -12.593 -9.608 10.037 1.00 49.09 188 SER A O 1
ATOM 1227 N N . LEU A 1 189 ? -14.080 -10.034 8.400 1.00 42.71 189 LEU A N 1
ATOM 1228 C CA . LEU A 1 189 ? -15.192 -9.377 9.070 1.00 35.32 189 LEU A CA 1
ATOM 1229 C C . LEU A 1 189 ? -16.312 -10.326 9.470 1.00 36.30 189 LEU A C 1
ATOM 1230 O O . LEU A 1 189 ? -17.174 -9.934 10.265 1.00 27.57 189 LEU A O 1
ATOM 1235 N N . CYS A 1 190 ? -16.328 -11.552 8.950 1.00 46.10 190 CYS A N 1
ATOM 1236 C CA . CYS A 1 190 ? -17.415 -12.487 9.195 1.00 50.73 190 CYS A CA 1
ATOM 1237 C C . CYS A 1 190 ? -16.861 -13.858 9.552 1.00 52.94 190 CYS A C 1
ATOM 1238 O O . CYS A 1 190 ? -15.789 -14.255 9.086 1.00 45.70 190 CYS A O 1
ATOM 1241 N N . HIS A 1 191 ? -17.607 -14.580 10.391 1.00 45.91 191 HIS A N 1
ATOM 1242 C CA . HIS A 1 191 ? -17.289 -15.978 10.658 1.00 47.47 191 HIS A CA 1
ATOM 1243 C C . HIS A 1 191 ? -17.692 -16.852 9.476 1.00 44.83 191 HIS A C 1
ATOM 1244 O O . HIS A 1 191 ? -16.863 -17.571 8.906 1.00 45.97 191 HIS A O 1
ATOM 1251 N N . TYR A 1 192 ? -18.964 -16.797 9.096 1.00 38.67 192 TYR A N 1
ATOM 1252 C CA . TYR A 1 192 ? -19.481 -17.476 7.919 1.00 30.35 192 TYR A CA 1
ATOM 1253 C C . TYR A 1 192 ? -19.780 -16.454 6.830 1.00 35.73 192 TYR A C 1
ATOM 1254 O O . TYR A 1 192 ? -20.033 -15.279 7.106 1.00 45.77 192 TYR A O 1
ATOM 1263 N N . LEU A 1 193 ? -19.758 -16.915 5.582 1.00 25.16 193 LEU A N 1
ATOM 1264 C CA . LEU A 1 193 ? -19.942 -16.031 4.435 1.00 17.59 193 LEU A CA 1
ATOM 1265 C C . LEU A 1 193 ? -20.719 -16.765 3.353 1.00 23.59 193 LEU A C 1
ATOM 1266 O O . LEU A 1 193 ? -20.260 -17.792 2.849 1.00 32.31 193 LEU A O 1
ATOM 1271 N N . LEU A 1 194 ? -21.887 -16.240 2.993 1.00 18.84 194 LEU A N 1
ATOM 1272 C CA . LEU A 1 194 ? -22.724 -16.805 1.937 1.00 17.03 194 LEU A CA 1
ATOM 1273 C C . LEU A 1 194 ? -22.618 -15.886 0.724 1.00 22.92 194 LEU A C 1
ATOM 1274 O O . LEU A 1 194 ? -23.274 -14.843 0.666 1.00 22.47 194 LEU A O 1
ATOM 1279 N N . VAL A 1 195 ? -21.784 -16.276 -0.240 1.00 21.67 195 VAL A N 1
ATOM 1280 C CA . VAL A 1 195 ? -21.509 -15.484 -1.434 1.00 21.33 195 VAL A CA 1
ATOM 1281 C C . VAL A 1 195 ? -22.331 -16.030 -2.592 1.00 20.30 195 VAL A C 1
ATOM 1282 O O . VAL A 1 195 ? -22.474 -17.250 -2.745 1.00 19.87 195 VAL A O 1
ATOM 1286 N N . GLU A 1 196 ? -22.883 -15.127 -3.410 1.00 26.19 196 GLU A N 1
ATOM 1287 C CA . GLU A 1 196 ? -23.535 -15.488 -4.668 1.00 26.80 196 GLU A CA 1
ATOM 1288 C C . GLU A 1 196 ? -22.767 -14.800 -5.788 1.00 33.50 196 GLU A C 1
ATOM 1289 O O . GLU A 1 196 ? -23.068 -13.651 -6.151 1.00 35.75 196 GLU A O 1
ATOM 1295 N N . PRO A 1 197 ? -21.753 -15.454 -6.351 1.00 27.73 197 PRO A N 1
ATOM 1296 C CA . PRO A 1 197 ? -20.975 -14.821 -7.422 1.00 22.83 197 PRO A CA 1
ATOM 1297 C C . PRO A 1 197 ? -21.755 -14.822 -8.727 1.00 24.02 197 PRO A C 1
ATOM 1298 O O . PRO A 1 197 ? -22.338 -15.836 -9.118 1.00 35.28 197 PRO A O 1
ATOM 1302 N N . GLN A 1 198 ? -21.774 -13.677 -9.389 1.00 32.04 198 GLN A N 1
ATOM 1303 C CA . GLN A 1 198 ? -22.386 -13.652 -10.707 1.00 32.87 198 GLN A CA 1
ATOM 1304 C C . GLN A 1 198 ? -21.418 -14.234 -11.735 1.00 34.87 198 GLN A C 1
ATOM 1305 O O . GLN A 1 198 ? -20.223 -13.928 -11.705 1.00 29.24 198 GLN A O 1
ATOM 1311 N N . PRO A 1 199 ? -21.901 -15.078 -12.641 1.00 26.14 199 PRO A N 1
ATOM 1312 C CA . PRO A 1 199 ? -21.006 -15.707 -13.616 1.00 28.92 199 PRO A CA 1
ATOM 1313 C C . PRO A 1 199 ? -20.484 -14.690 -14.619 1.00 50.19 199 PRO A C 1
ATOM 1314 O O . PRO A 1 199 ? -20.910 -13.534 -14.669 1.00 55.44 199 PRO A O 1
ATOM 1318 N N . TRP A 1 200 ? -19.534 -15.149 -15.436 1.00 51.32 200 TRP A N 1
ATOM 1319 C CA . TRP A 1 200 ? -18.977 -14.297 -16.480 1.00 43.31 200 TRP A CA 1
ATOM 1320 C C . TRP A 1 200 ? -20.017 -13.910 -17.522 1.00 43.48 200 TRP A C 1
ATOM 1321 O O . TRP A 1 200 ? -19.810 -12.937 -18.256 1.00 37.61 200 TRP A O 1
ATOM 1332 N N . LYS A 1 201 ? -21.126 -14.650 -17.605 1.00 40.33 201 LYS A N 1
ATOM 1333 C CA . LYS A 1 201 ? -22.182 -14.316 -18.555 1.00 23.39 201 LYS A CA 1
ATOM 1334 C C . LYS A 1 201 ? -22.742 -12.924 -18.287 1.00 34.54 201 LYS A C 1
ATOM 1335 O O . LYS A 1 201 ? -22.913 -12.121 -19.211 1.00 28.52 201 LYS A O 1
ATOM 1341 N N . CYS A 1 202 ? -23.036 -12.622 -17.020 1.00 46.51 202 CYS A N 1
ATOM 1342 C CA . CYS A 1 202 ? -23.594 -11.320 -16.672 1.00 41.99 202 CYS A CA 1
ATOM 1343 C C . CYS A 1 202 ? -22.602 -10.186 -16.890 1.00 34.28 202 CYS A C 1
ATOM 1344 O O . CYS A 1 202 ? -23.024 -9.033 -17.044 1.00 37.75 202 CYS A O 1
ATOM 1347 N N . TYR A 1 203 ? -21.301 -10.489 -16.901 1.00 43.34 203 TYR A N 1
ATOM 1348 C CA . TYR A 1 203 ? -20.293 -9.451 -17.095 1.00 39.23 203 TYR A CA 1
ATOM 1349 C C . TYR A 1 203 ? -20.452 -8.767 -18.447 1.00 49.46 203 TYR A C 1
ATOM 1350 O O . TYR A 1 203 ? -20.375 -7.538 -18.538 1.00 47.82 203 TYR A O 1
ATOM 1359 N N . ARG A 1 204 ? -20.670 -9.549 -19.508 1.00 52.18 204 ARG A N 1
ATOM 1360 C CA . ARG A 1 204 ? -20.821 -8.973 -20.841 1.00 37.31 204 ARG A CA 1
ATOM 1361 C C . ARG A 1 204 ? -22.021 -8.036 -20.903 1.00 45.97 204 ARG A C 1
ATOM 1362 O O . ARG A 1 204 ? -21.916 -6.900 -21.385 1.00 51.34 204 ARG A O 1
ATOM 1370 N N . ALA A 1 205 ? -23.175 -8.501 -20.415 1.00 41.95 205 ALA A N 1
ATOM 1371 C CA . ALA A 1 205 ? -24.382 -7.682 -20.451 1.00 40.48 205 ALA A CA 1
ATOM 1372 C C . ALA A 1 205 ? -24.214 -6.410 -19.630 1.00 46.14 205 ALA A C 1
ATOM 1373 O O . ALA A 1 205 ? -24.582 -5.320 -20.084 1.00 59.87 205 ALA A O 1
ATOM 1375 N N . ALA A 1 206 ? -23.653 -6.526 -18.422 1.00 39.60 206 ALA A N 1
ATOM 1376 C CA . ALA A 1 206 ? -23.477 -5.349 -17.578 1.00 38.41 206 ALA A CA 1
ATOM 1377 C C . ALA A 1 206 ? -22.493 -4.364 -18.197 1.00 45.57 206 ALA A C 1
ATOM 1378 O O . ALA A 1 206 ? -22.720 -3.148 -18.163 1.00 48.87 206 ALA A O 1
ATOM 1380 N N . ALA A 1 207 ? -21.402 -4.866 -18.778 1.00 39.57 207 ALA A N 1
ATOM 1381 C CA . ALA A 1 207 ? -20.417 -3.978 -19.383 1.00 41.02 207 ALA A CA 1
ATOM 1382 C C . ALA A 1 207 ? -20.987 -3.267 -20.601 1.00 50.29 207 ALA A C 1
ATOM 1383 O O . ALA A 1 207 ? -20.707 -2.085 -20.816 1.00 42.06 207 ALA A O 1
ATOM 1385 N N . ARG A 1 208 ? -21.787 -3.966 -21.411 1.00 52.95 208 ARG A N 1
ATOM 1386 C CA . ARG A 1 208 ? -22.444 -3.305 -22.536 1.00 33.79 208 ARG A CA 1
ATOM 1387 C C . ARG A 1 208 ? -23.420 -2.244 -22.046 1.00 39.39 208 ARG A C 1
ATOM 1388 O O . ARG A 1 208 ? -23.429 -1.109 -22.541 1.00 54.37 208 ARG A O 1
ATOM 1396 N N . ARG A 1 209 ? -24.249 -2.600 -21.060 1.00 52.42 209 ARG A N 1
ATOM 1397 C CA . ARG A 1 209 ? -25.232 -1.664 -20.529 1.00 58.78 209 ARG A CA 1
ATOM 1398 C C . ARG A 1 209 ? -24.570 -0.440 -19.913 1.00 62.58 209 ARG A C 1
ATOM 1399 O O . ARG A 1 209 ? -25.159 0.645 -19.909 1.00 79.93 209 ARG A O 1
ATOM 1407 N N . LEU A 1 210 ? -23.355 -0.590 -19.389 1.00 61.00 210 LEU A N 1
ATOM 1408 C CA . LEU A 1 210 ? -22.649 0.543 -18.802 1.00 74.74 210 LEU A CA 1
ATOM 1409 C C . LEU A 1 210 ? -21.902 1.365 -19.846 1.00 80.44 210 LEU A C 1
ATOM 1410 O O . LEU A 1 210 ? -21.884 2.597 -19.762 1.00 99.08 210 LEU A O 1
ATOM 1415 N N . ARG A 1 211 ? -21.289 0.709 -20.834 1.00 77.09 211 ARG A N 1
ATOM 1416 C CA . ARG A 1 211 ? -20.571 1.432 -21.878 1.00 89.52 211 ARG A CA 1
ATOM 1417 C C . ARG A 1 211 ? -21.527 2.261 -22.724 1.00 92.40 211 ARG A C 1
ATOM 1418 O O . ARG A 1 211 ? -21.273 3.441 -22.995 1.00 101.45 211 ARG A O 1
ATOM 1426 N N . LYS A 1 212 ? -22.641 1.658 -23.149 1.00 83.84 212 LYS A N 1
ATOM 1427 C CA . LYS A 1 212 ? -23.588 2.390 -23.984 1.00 81.03 212 LYS A CA 1
ATOM 1428 C C . LYS A 1 212 ? -24.288 3.498 -23.208 1.00 80.36 212 LYS A C 1
ATOM 1429 O O . LYS A 1 212 ? -24.638 4.531 -23.790 1.00 75.49 212 LYS A O 1
ATOM 1435 N N . LEU A 1 213 ? -24.493 3.316 -21.907 1.00 91.24 213 LEU A N 1
ATOM 1436 C CA . LEU A 1 213 ? -25.149 4.337 -21.088 1.00 85.68 213 LEU A CA 1
ATOM 1437 C C . LEU A 1 213 ? -24.142 5.351 -20.552 1.00 80.43 213 LEU A C 1
ATOM 1438 O O . LEU A 1 213 ? -24.141 5.681 -19.366 1.00 85.80 213 LEU A O 1
ATOM 1443 N N . GLY A 1 214 ? -23.290 5.865 -21.441 1.00 85.71 214 GLY A N 1
ATOM 1444 C CA . GLY A 1 214 ? -22.298 6.875 -21.113 1.00 102.35 214 GLY A CA 1
ATOM 1445 C C . GLY A 1 214 ? -21.530 6.669 -19.820 1.00 98.33 214 GLY A C 1
ATOM 1446 O O . GLY A 1 214 ? -21.051 7.639 -19.224 1.00 114.30 214 GLY A O 1
ATOM 1447 N N . LEU A 1 215 ? -21.396 5.418 -19.375 1.00 92.12 215 LEU A N 1
ATOM 1448 C CA . LEU A 1 215 ? -20.832 5.126 -18.062 1.00 87.79 215 LEU A CA 1
ATOM 1449 C C . LEU A 1 215 ? -19.711 4.098 -18.142 1.00 102.93 215 LEU A C 1
ATOM 1450 O O . LEU A 1 215 ? -19.539 3.290 -17.224 1.00 82.52 215 LEU A O 1
ATOM 1455 N N . HIS A 1 216 ? -18.930 4.113 -19.225 1.00 114.13 216 HIS A N 1
ATOM 1456 C CA . HIS A 1 216 ? -17.761 3.243 -19.293 1.00 97.81 216 HIS A CA 1
ATOM 1457 C C . HIS A 1 216 ? -16.667 3.656 -18.315 1.00 78.92 216 HIS A C 1
ATOM 1458 O O . HIS A 1 216 ? -15.605 3.022 -18.294 1.00 64.66 216 HIS A O 1
ATOM 1465 N N . ASP A 1 217 ? -16.903 4.701 -17.517 1.00 65.33 217 ASP A N 1
ATOM 1466 C CA . ASP A 1 217 ? -15.960 5.085 -16.473 1.00 71.67 217 ASP A CA 1
ATOM 1467 C C . ASP A 1 217 ? -15.926 4.052 -15.352 1.00 75.61 217 ASP A C 1
ATOM 1468 O O . ASP A 1 217 ? -14.854 3.735 -14.824 1.00 78.98 217 ASP A O 1
ATOM 1473 N N . PHE A 1 218 ? -17.087 3.522 -14.974 1.00 63.38 218 PHE A N 1
ATOM 1474 C CA . PHE A 1 218 ? -17.190 2.524 -13.908 1.00 62.10 218 PHE A CA 1
ATOM 1475 C C . PHE A 1 218 ? -17.106 1.108 -14.468 1.00 61.63 218 PHE A C 1
ATOM 1476 O O . PHE A 1 218 ? -17.940 0.254 -14.173 1.00 68.40 218 PHE A O 1
ATOM 1484 N N . ASP A 1 219 ? -16.084 0.842 -15.275 1.00 59.39 219 ASP A N 1
ATOM 1485 C CA . ASP A 1 219 ? -15.985 -0.435 -15.974 1.00 45.75 219 ASP A CA 1
ATOM 1486 C C . ASP A 1 219 ? -14.522 -0.714 -16.270 1.00 65.89 219 ASP A C 1
ATOM 1487 O O . ASP A 1 219 ? -13.857 0.088 -16.933 1.00 63.90 219 ASP A O 1
ATOM 1492 N N . HIS A 1 220 ? -14.026 -1.848 -15.772 1.00 73.92 220 HIS A N 1
ATOM 1493 C CA . HIS A 1 220 ? -12.654 -2.281 -16.006 1.00 61.86 220 HIS A CA 1
ATOM 1494 C C . HIS A 1 220 ? -12.615 -3.615 -16.745 1.00 59.96 220 HIS A C 1
ATOM 1495 O O . HIS A 1 220 ? -11.616 -4.335 -16.660 1.00 59.50 220 HIS A O 1
ATOM 1502 N N . PHE A 1 221 ? -13.603 -3.856 -17.585 1.00 53.91 221 PHE A N 1
ATOM 1503 C CA . PHE A 1 221 ? -13.812 -5.165 -18.146 1.00 47.79 221 PHE A CA 1
ATOM 1504 C C . PHE A 1 221 ? -12.553 -5.603 -18.876 1.00 50.86 221 PHE A C 1
ATOM 1505 O O . PHE A 1 221 ? -12.161 -6.763 -18.808 1.00 39.08 221 PHE A O 1
ATOM 1513 N N . HIS A 1 222 ? -11.912 -4.673 -19.565 1.00 45.03 222 HIS A N 1
ATOM 1514 C CA . HIS A 1 222 ? -10.679 -4.973 -20.283 1.00 45.30 222 HIS A CA 1
ATOM 1515 C C . HIS A 1 222 ? -9.576 -5.457 -19.349 1.00 50.22 222 HIS A C 1
ATOM 1516 O O . HIS A 1 222 ? -8.921 -6.473 -19.614 1.00 57.89 222 HIS A O 1
ATOM 1523 N N . SER A 1 223 ? -9.359 -4.744 -18.247 1.00 44.15 223 SER A N 1
ATOM 1524 C CA . SER A 1 223 ? -8.225 -4.981 -17.364 1.00 50.00 223 SER A CA 1
ATOM 1525 C C . SER A 1 223 ? -8.497 -6.033 -16.294 1.00 44.15 223 SER A C 1
ATOM 1526 O O . SER A 1 223 ? -7.722 -6.134 -15.337 1.00 51.32 223 SER A O 1
ATOM 1529 N N . LEU A 1 224 ? -9.564 -6.814 -16.427 1.00 40.07 224 LEU A N 1
ATOM 1530 C CA . LEU A 1 224 ? -9.862 -7.877 -15.475 1.00 40.01 224 LEU A CA 1
ATOM 1531 C C . LEU A 1 224 ? -9.137 -9.149 -15.900 1.00 42.92 224 LEU A C 1
ATOM 1532 O O . LEU A 1 224 ? -9.403 -9.689 -16.979 1.00 43.93 224 LEU A O 1
ATOM 1537 N N . ALA A 1 225 ? -8.222 -9.623 -15.052 1.00 43.05 225 ALA A N 1
ATOM 1538 C CA . ALA A 1 225 ? -7.517 -10.872 -15.312 1.00 56.36 225 ALA A CA 1
ATOM 1539 C C . ALA A 1 225 ? -8.180 -12.073 -14.651 1.00 69.67 225 ALA A C 1
ATOM 1540 O O . ALA A 1 225 ? -7.956 -13.207 -15.089 1.00 67.49 225 ALA A O 1
ATOM 1542 N N . ILE A 1 226 ? -8.987 -11.820 -13.628 1.00 53.50 226 ILE A N 1
ATOM 1543 C CA . ILE A 1 226 ? -9.757 -12.878 -13.012 1.00 53.44 226 ILE A CA 1
ATOM 1544 C C . ILE A 1 226 ? -11.006 -13.014 -13.849 1.00 54.99 226 ILE A C 1
ATOM 1545 O O . ILE A 1 226 ? -11.768 -12.070 -13.981 1.00 48.00 226 ILE A O 1
ATOM 1550 N N . ARG A 1 227 ? -11.209 -14.196 -14.416 1.00 60.74 227 ARG A N 1
ATOM 1551 C CA . ARG A 1 227 ? -12.275 -14.406 -15.382 1.00 56.82 227 ARG A CA 1
ATOM 1552 C C . ARG A 1 227 ? -12.733 -15.855 -15.501 1.00 55.27 227 ARG A C 1
ATOM 1553 O O . ARG A 1 227 ? -12.096 -16.771 -14.997 1.00 33.53 227 ARG A O 1
ATOM 1561 N N . GLY A 1 228 ? -13.859 -16.026 -16.179 1.00 57.68 228 GLY A N 1
ATOM 1562 C CA . GLY A 1 228 ? -14.411 -17.319 -16.535 1.00 57.23 228 GLY A CA 1
ATOM 1563 C C . GLY A 1 228 ? -15.143 -18.136 -15.492 1.00 71.56 228 GLY A C 1
ATOM 1564 O O . GLY A 1 228 ? -16.306 -18.468 -15.690 1.00 74.97 228 GLY A O 1
ATOM 1565 N N . ASP A 1 229 ? -14.498 -18.468 -14.384 1.00 66.44 229 ASP A N 1
ATOM 1566 C CA . ASP A 1 229 ? -15.156 -19.336 -13.413 1.00 47.77 229 ASP A CA 1
ATOM 1567 C C . ASP A 1 229 ? -15.321 -18.621 -12.078 1.00 62.22 229 ASP A C 1
ATOM 1568 O O . ASP A 1 229 ? -14.911 -19.139 -11.034 1.00 65.46 229 ASP A O 1
ATOM 1573 N N . MET A 1 230 ? -15.893 -17.411 -12.121 1.00 58.84 230 MET A N 1
ATOM 1574 C CA . MET A 1 230 ? -16.122 -16.524 -10.984 1.00 49.40 230 MET A CA 1
ATOM 1575 C C . MET A 1 230 ? -16.461 -17.255 -9.685 1.00 51.18 230 MET A C 1
ATOM 1576 O O . MET A 1 230 ? -15.921 -16.887 -8.635 1.00 52.92 230 MET A O 1
ATOM 1581 N N . PRO A 1 231 ? -17.334 -18.272 -9.686 1.00 36.43 231 PRO A N 1
ATOM 1582 C CA . PRO A 1 231 ? -17.486 -19.064 -8.451 1.00 34.45 231 PRO A CA 1
ATOM 1583 C C . PRO A 1 231 ? -16.181 -19.685 -7.981 1.00 33.54 231 PRO A C 1
ATOM 1584 O O . PRO A 1 231 ? -15.791 -19.509 -6.819 1.00 40.96 231 PRO A O 1
ATOM 1588 N N . ASN A 1 232 ? -15.474 -20.390 -8.866 1.00 33.88 232 ASN A N 1
ATOM 1589 C CA . ASN A 1 232 ? -14.225 -21.018 -8.452 1.00 33.25 232 ASN A CA 1
ATOM 1590 C C . ASN A 1 232 ? -13.124 -19.993 -8.222 1.00 33.65 232 ASN A C 1
ATOM 1591 O O . ASN A 1 232 ? -12.245 -20.217 -7.389 1.00 34.85 232 ASN A O 1
ATOM 1596 N N . GLN A 1 233 ? -13.147 -18.868 -8.939 1.00 50.40 233 GLN A N 1
ATOM 1597 C CA . GLN A 1 233 ? -12.167 -17.820 -8.675 1.00 45.28 233 GLN A CA 1
ATOM 1598 C C . GLN A 1 233 ? -12.363 -17.226 -7.285 1.00 40.51 233 GLN A C 1
ATOM 1599 O O . GLN A 1 233 ? -11.392 -17.008 -6.546 1.00 43.88 233 GLN A O 1
ATOM 1605 N N . ILE A 1 234 ? -13.618 -16.970 -6.909 1.00 41.49 234 ILE A N 1
ATOM 1606 C CA . ILE A 1 234 ? -13.923 -16.501 -5.561 1.00 38.36 234 ILE A CA 1
ATOM 1607 C C . ILE A 1 234 ? -13.521 -17.552 -4.533 1.00 39.70 234 ILE A C 1
ATOM 1608 O O . ILE A 1 234 ? -13.000 -17.226 -3.459 1.00 37.68 234 ILE A O 1
ATOM 1613 N N . VAL A 1 235 ? -13.738 -18.831 -4.856 1.00 34.55 235 VAL A N 1
ATOM 1614 C CA . VAL A 1 235 ? -13.338 -19.910 -3.954 1.00 26.54 235 VAL A CA 1
ATOM 1615 C C . VAL A 1 235 ? -11.831 -19.890 -3.735 1.00 33.16 235 VAL A C 1
ATOM 1616 O O . VAL A 1 235 ? -11.352 -19.955 -2.598 1.00 40.67 235 VAL A O 1
ATOM 1620 N N . GLN A 1 236 ? -11.062 -19.807 -4.823 1.00 40.92 236 GLN A N 1
ATOM 1621 C CA . GLN A 1 236 ? -9.608 -19.824 -4.708 1.00 41.75 236 GLN A CA 1
ATOM 1622 C C . GLN A 1 236 ? -9.100 -18.601 -3.957 1.00 40.01 236 GLN A C 1
ATOM 1623 O O . GLN A 1 236 ? -8.146 -18.700 -3.177 1.00 60.55 236 GLN A O 1
ATOM 1629 N N . ILE A 1 237 ? -9.728 -17.442 -4.166 1.00 43.46 237 ILE A N 1
ATOM 1630 C CA . ILE A 1 237 ? -9.270 -16.237 -3.482 1.00 38.66 237 ILE A CA 1
ATOM 1631 C C . ILE A 1 237 ? -9.586 -16.310 -1.991 1.00 35.66 237 ILE A C 1
ATOM 1632 O O . ILE A 1 237 ? -8.746 -15.973 -1.150 1.00 35.06 237 ILE A O 1
ATOM 1637 N N . LEU A 1 238 ? -10.789 -16.765 -1.634 1.00 39.97 238 LEU A N 1
ATOM 1638 C CA . LEU A 1 238 ? -11.154 -16.874 -0.227 1.00 40.23 238 LEU A CA 1
ATOM 1639 C C . LEU A 1 238 ? -10.495 -18.059 0.466 1.00 40.46 238 LEU A C 1
ATOM 1640 O O . LEU A 1 238 ? -10.496 -18.108 1.701 1.00 29.30 238 LEU A O 1
ATOM 1645 N N . THR A 1 239 ? -9.938 -19.007 -0.288 1.00 40.00 239 THR A N 1
ATOM 1646 C CA . THR A 1 239 ? -9.288 -20.181 0.282 1.00 49.35 239 THR A CA 1
ATOM 1647 C C . THR A 1 239 ? -7.781 -19.993 0.426 1.00 48.61 239 THR A C 1
ATOM 1648 O O . THR A 1 239 ? -7.241 -20.101 1.531 1.00 61.39 239 THR A O 1
ATOM 1652 N N . GLN A 1 240 ? -7.089 -19.709 -0.680 1.00 39.40 240 GLN A N 1
ATOM 1653 C CA . GLN A 1 240 ? -5.635 -19.602 -0.631 1.00 61.01 240 GLN A CA 1
ATOM 1654 C C . GLN A 1 240 ? -5.191 -18.344 0.104 1.00 53.88 240 GLN A C 1
ATOM 1655 O O . GLN A 1 240 ? -4.168 -18.354 0.799 1.00 78.64 240 GLN A O 1
ATOM 1661 N N . ASP A 1 241 ? -5.943 -17.253 -0.034 1.00 40.65 241 ASP A N 1
ATOM 1662 C CA . ASP A 1 241 ? -5.477 -15.947 0.414 1.00 34.72 241 ASP A CA 1
ATOM 1663 C C . ASP A 1 241 ? -6.090 -15.481 1.727 1.00 39.94 241 ASP A C 1
ATOM 1664 O O . ASP A 1 241 ? -5.407 -14.806 2.503 1.00 54.17 241 ASP A O 1
ATOM 1669 N N . HIS A 1 242 ? -7.352 -15.814 2.005 1.00 42.90 242 HIS A N 1
ATOM 1670 C CA . HIS A 1 242 ? -8.081 -15.169 3.093 1.00 43.53 242 HIS A CA 1
ATOM 1671 C C . HIS A 1 242 ? -8.485 -16.136 4.201 1.00 42.19 242 HIS A C 1
ATOM 1672 O O . HIS A 1 242 ? -9.390 -15.827 4.984 1.00 37.50 242 HIS A O 1
ATOM 1679 N N . GLY A 1 243 ? -7.826 -17.290 4.292 1.00 44.04 243 GLY A N 1
ATOM 1680 C CA . GLY A 1 243 ? -8.016 -18.181 5.426 1.00 48.34 243 GLY A CA 1
ATOM 1681 C C . GLY A 1 243 ? -9.440 -18.637 5.650 1.00 43.33 243 GLY A C 1
ATOM 1682 O O . GLY A 1 243 ? -9.853 -18.814 6.802 1.00 45.47 243 GLY A O 1
ATOM 1683 N N . MET A 1 244 ? -10.208 -18.825 4.581 1.00 40.51 244 MET A N 1
ATOM 1684 C CA . MET A 1 244 ? -11.549 -19.379 4.667 1.00 40.70 244 MET A CA 1
ATOM 1685 C C . MET A 1 244 ? -11.596 -20.703 3.919 1.00 42.44 244 MET A C 1
ATOM 1686 O O . MET A 1 244 ? -10.856 -20.916 2.955 1.00 40.91 244 MET A O 1
ATOM 1691 N N . GLU A 1 245 ? -12.468 -21.595 4.371 1.00 38.07 245 GLU A N 1
ATOM 1692 C CA . GLU A 1 245 ? -12.675 -22.877 3.717 1.00 60.39 245 GLU A CA 1
ATOM 1693 C C . GLU A 1 245 ? -14.127 -22.991 3.278 1.00 47.71 245 GLU A C 1
ATOM 1694 O O . GLU A 1 245 ? -15.043 -22.604 4.013 1.00 40.41 245 GLU A O 1
ATOM 1700 N N . LEU A 1 246 ? -14.323 -23.499 2.064 1.00 41.62 246 LEU A N 1
ATOM 1701 C CA . LEU A 1 246 ? -15.654 -23.723 1.509 1.00 38.60 246 LEU A CA 1
ATOM 1702 C C . LEU A 1 246 ? -16.268 -24.949 2.174 1.00 38.03 246 LEU A C 1
ATOM 1703 O O . LEU A 1 246 ? -15.767 -26.067 2.014 1.00 38.18 246 LEU A O 1
ATOM 1708 N N . ILE A 1 247 ? -17.356 -24.747 2.916 1.00 42.11 247 ILE A N 1
ATOM 1709 C CA . ILE A 1 247 ? -18.002 -25.832 3.646 1.00 39.81 247 ILE A CA 1
ATOM 1710 C C . ILE A 1 247 ? -19.346 -26.226 3.060 1.00 36.60 247 ILE A C 1
ATOM 1711 O O . ILE A 1 247 ? -19.871 -27.292 3.422 1.00 49.32 247 ILE A O 1
ATOM 1716 N N . CYS A 1 248 ? -19.922 -25.416 2.175 1.00 28.66 248 CYS A N 1
ATOM 1717 C CA . CYS A 1 248 ? -21.230 -25.716 1.613 1.00 26.09 248 CYS A CA 1
ATOM 1718 C C . CYS A 1 248 ? -21.359 -25.034 0.261 1.00 29.46 248 CYS A C 1
ATOM 1719 O O . CYS A 1 248 ? -20.680 -24.044 -0.022 1.00 30.63 248 CYS A O 1
ATOM 1722 N N . CYS A 1 249 ? -22.245 -25.582 -0.567 1.00 28.13 249 CYS A N 1
ATOM 1723 C CA . C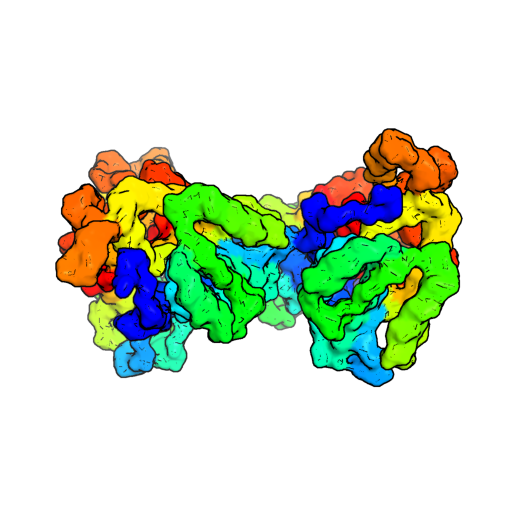YS A 1 249 ? -22.645 -24.944 -1.813 1.00 23.48 249 CYS A CA 1
ATOM 1724 C C . CYS A 1 249 ? -23.977 -25.541 -2.244 1.00 21.22 249 CYS A C 1
ATOM 1725 O O . CYS A 1 249 ? -24.168 -26.758 -2.176 1.00 37.68 249 CYS A O 1
ATOM 1728 N N . PHE A 1 250 ? -24.899 -24.677 -2.659 1.00 27.96 250 PHE A N 1
ATOM 1729 C CA . PHE A 1 250 ? -26.239 -25.082 -3.081 1.00 28.04 250 PHE A CA 1
ATOM 1730 C C . PHE A 1 250 ? -26.452 -24.580 -4.505 1.00 36.22 250 PHE A C 1
ATOM 1731 O O . PHE A 1 250 ? -26.749 -23.401 -4.723 1.00 38.68 250 PHE A O 1
ATOM 1739 N N . GLY A 1 251 ? -26.311 -25.481 -5.466 1.00 32.50 251 GLY A N 1
ATOM 1740 C CA . GLY A 1 251 ? -26.272 -25.135 -6.871 1.00 44.63 251 GLY A CA 1
ATOM 1741 C C . GLY A 1 251 ? -24.969 -25.572 -7.515 1.00 69.63 251 GLY A C 1
ATOM 1742 O O . GLY A 1 251 ? -24.014 -25.982 -6.856 1.00 41.18 251 GLY A O 1
ATOM 1743 N N . ASN A 1 252 ? -24.956 -25.481 -8.840 1.00 62.61 252 ASN A N 1
ATOM 1744 C CA . ASN A 1 252 ? -23.783 -25.830 -9.627 1.00 58.93 252 ASN A CA 1
ATOM 1745 C C . ASN A 1 252 ? -23.034 -24.565 -10.023 1.00 67.03 252 ASN A C 1
ATOM 1746 O O . ASN A 1 252 ? -23.645 -23.526 -10.287 1.00 64.35 252 ASN A O 1
ATOM 1751 N N . THR A 1 253 ? -21.701 -24.657 -10.049 1.00 66.58 253 THR A N 1
ATOM 1752 C CA . THR A 1 253 ? -20.891 -23.508 -10.442 1.00 57.47 253 THR A CA 1
ATOM 1753 C C . THR A 1 253 ? -21.160 -23.101 -11.886 1.00 73.63 253 THR A C 1
ATOM 1754 O O . THR A 1 253 ? -20.974 -21.934 -12.247 1.00 70.87 253 THR A O 1
ATOM 1758 N N . SER A 1 254 ? -21.605 -24.042 -12.719 1.00 78.28 254 SER A N 1
ATOM 1759 C CA . SER A 1 254 ? -21.939 -23.780 -14.113 1.00 75.85 254 SER A CA 1
ATOM 1760 C C . SER A 1 254 ? -23.437 -23.578 -14.323 1.00 62.03 254 SER A C 1
ATOM 1761 O O . SER A 1 254 ? -23.924 -23.712 -15.451 1.00 64.64 254 SER A O 1
ATOM 1764 N N . TRP A 1 255 ? -24.173 -23.256 -13.263 1.00 63.34 255 TRP A N 1
ATOM 1765 C CA . TRP A 1 255 ? -25.618 -23.112 -13.329 1.00 71.31 255 TRP A CA 1
ATOM 1766 C C . TRP A 1 255 ? -25.990 -21.646 -13.554 1.00 72.53 255 TRP A C 1
ATOM 1767 O O . TRP A 1 255 ? -25.145 -20.805 -13.869 1.00 51.03 255 TRP A O 1
ATOM 1778 N N . ASP A 1 256 ? -27.281 -21.337 -13.410 1.00 74.73 256 ASP A N 1
ATOM 1779 C CA . ASP A 1 256 ? -27.734 -19.952 -13.469 1.00 68.86 256 ASP A CA 1
ATOM 1780 C C . ASP A 1 256 ? -27.029 -19.110 -12.412 1.00 78.48 256 ASP A C 1
ATOM 1781 O O . ASP A 1 256 ? -26.292 -18.171 -12.732 1.00 60.08 256 ASP A O 1
ATOM 1786 N N . ARG A 1 257 ? -27.238 -19.449 -11.140 1.00 78.29 257 ARG A N 1
ATOM 1787 C CA . ARG A 1 257 ? -26.587 -18.785 -10.020 1.00 61.23 257 ARG A CA 1
ATOM 1788 C C . ARG A 1 257 ? -26.359 -19.812 -8.922 1.00 63.42 257 ARG A C 1
ATOM 1789 O O . ARG A 1 257 ? -27.256 -20.598 -8.608 1.00 75.17 257 ARG A O 1
ATOM 1797 N N . SER A 1 258 ? -25.164 -19.800 -8.338 1.00 58.13 258 SER A N 1
ATOM 1798 C CA . SER A 1 258 ? -24.796 -20.751 -7.298 1.00 46.10 258 SER A CA 1
ATOM 1799 C C . SER A 1 258 ? -24.487 -20.017 -6.001 1.00 38.00 258 SER A C 1
ATOM 1800 O O . SER A 1 258 ? -23.912 -18.924 -6.014 1.00 47.95 258 SER A O 1
ATOM 1803 N N . LEU A 1 259 ? -24.873 -20.627 -4.884 1.00 29.84 259 LEU A N 1
ATOM 1804 C CA . LEU A 1 259 ? -24.623 -20.085 -3.555 1.00 23.28 259 LEU A CA 1
ATOM 1805 C C . LEU A 1 259 ? -23.482 -20.859 -2.911 1.00 18.87 259 LEU A C 1
ATOM 1806 O O . LEU A 1 259 ? -23.470 -22.093 -2.944 1.00 30.48 259 LEU A O 1
ATOM 1811 N N . LEU A 1 260 ? -22.525 -20.136 -2.334 1.00 18.77 260 LEU A N 1
ATOM 1812 C CA . LEU A 1 260 ? -21.298 -20.734 -1.822 1.00 17.87 260 LEU A CA 1
ATOM 1813 C C . LEU A 1 260 ? -21.070 -20.270 -0.391 1.00 38.19 260 LEU A C 1
ATOM 1814 O O . LEU A 1 260 ? -21.035 -19.065 -0.125 1.00 42.82 260 LEU A O 1
ATOM 1819 N N . LEU A 1 261 ? -20.906 -21.222 0.524 1.00 40.13 261 LEU A N 1
ATOM 1820 C CA . LEU A 1 261 ? -20.773 -20.936 1.949 1.00 40.99 261 LEU A CA 1
ATOM 1821 C C . LEU A 1 261 ? -19.341 -21.208 2.396 1.00 37.20 261 LEU A C 1
ATOM 1822 O O . LEU A 1 261 ? -18.852 -22.338 2.280 1.00 41.69 261 LEU A O 1
ATOM 1827 N N . PHE A 1 262 ? -18.678 -20.171 2.902 1.00 24.89 262 PHE A N 1
ATOM 1828 C CA . PHE A 1 262 ? -17.329 -20.239 3.438 1.00 27.64 262 PHE A CA 1
ATOM 1829 C C . PHE A 1 262 ? -17.357 -20.029 4.946 1.00 36.89 262 PHE A C 1
ATOM 1830 O O . PHE A 1 262 ? -18.287 -19.430 5.494 1.00 44.96 262 PHE A O 1
ATOM 1838 N N . ARG A 1 263 ? -16.305 -20.506 5.609 1.00 35.69 263 ARG A N 1
ATOM 1839 C CA . ARG A 1 263 ? -16.129 -20.283 7.038 1.00 26.48 263 ARG A CA 1
ATOM 1840 C C . ARG A 1 263 ? -14.671 -19.952 7.322 1.00 38.22 263 ARG A C 1
ATOM 1841 O O . ARG A 1 263 ? -13.766 -20.561 6.744 1.00 31.37 263 ARG A O 1
ATOM 1849 N N . ALA A 1 264 ? -14.452 -18.984 8.207 1.00 44.95 264 ALA A N 1
ATOM 1850 C CA . ALA A 1 264 ? -13.102 -18.582 8.589 1.00 46.39 264 ALA A CA 1
ATOM 1851 C C . ALA A 1 264 ? -12.411 -19.679 9.395 1.00 38.13 264 ALA A C 1
ATOM 1852 O O . ALA A 1 264 ? -11.192 -19.844 9.323 1.00 24.44 264 ALA A O 1
ATOM 1854 N N . ALA B 1 37 ? -13.511 -59.530 7.779 1.00 47.85 29 ALA B N 1
ATOM 1855 C CA . ALA B 1 37 ? -14.496 -58.642 7.171 1.00 41.19 29 ALA B CA 1
ATOM 1856 C C . ALA B 1 37 ? -13.840 -57.719 6.147 1.00 38.38 29 ALA B C 1
ATOM 1857 O O . ALA B 1 37 ? -13.668 -56.528 6.401 1.00 29.35 29 ALA B O 1
ATOM 1859 N N . PRO B 1 38 ? -13.487 -58.270 4.982 1.00 38.84 30 PRO B N 1
ATOM 1860 C CA . PRO B 1 38 ? -12.717 -57.479 4.011 1.00 39.10 30 PRO B CA 1
ATOM 1861 C C . PRO B 1 38 ? -13.536 -56.420 3.294 1.00 46.40 30 PRO B C 1
ATOM 1862 O O . PRO B 1 38 ? -12.996 -55.357 2.965 1.00 45.73 30 PRO B O 1
ATOM 1866 N N . PHE B 1 39 ? -14.816 -56.669 3.041 1.00 46.79 31 PHE B N 1
ATOM 1867 C CA . PHE B 1 39 ? -15.639 -55.702 2.318 1.00 28.45 31 PHE B CA 1
ATOM 1868 C C . PHE B 1 39 ? -15.998 -54.483 3.154 1.00 38.58 31 PHE B C 1
ATOM 1869 O O . PHE B 1 39 ? -16.814 -53.669 2.702 1.00 37.70 31 PHE B O 1
ATOM 1877 N N . GLY B 1 40 ? -15.419 -54.323 4.342 1.00 42.21 32 GLY B N 1
ATOM 1878 C CA . GLY B 1 40 ? -15.805 -53.240 5.222 1.00 28.60 32 GLY B CA 1
ATOM 1879 C C . GLY B 1 40 ? -17.029 -53.527 6.055 1.00 39.45 32 GLY B C 1
ATOM 1880 O O . GLY B 1 40 ? -17.641 -52.592 6.580 1.00 49.00 32 GLY B O 1
ATOM 1881 N N . ASN B 1 41 ? -17.401 -54.799 6.199 1.00 42.96 33 ASN B N 1
ATOM 1882 C CA . ASN B 1 41 ? -18.620 -55.186 6.909 1.00 38.57 33 ASN B CA 1
ATOM 1883 C C . ASN B 1 41 ? -18.307 -55.415 8.388 1.00 46.51 33 ASN B C 1
ATOM 1884 O O . ASN B 1 41 ? -18.364 -56.528 8.915 1.00 41.59 33 ASN B O 1
ATOM 1889 N N . PHE B 1 42 ? -17.975 -54.319 9.061 1.00 46.68 34 PHE B N 1
ATOM 1890 C CA . PHE B 1 42 ? -17.695 -54.362 10.489 1.00 45.70 34 PHE B CA 1
ATOM 1891 C C . PHE B 1 42 ? -18.992 -54.158 11.260 1.00 60.53 34 PHE B C 1
ATOM 1892 O O . PHE B 1 42 ? -19.665 -53.138 11.056 1.00 66.41 34 PHE B O 1
ATOM 1900 N N . PRO B 1 43 ? -19.377 -55.080 12.143 1.00 61.82 35 PRO B N 1
ATOM 1901 C CA . PRO B 1 43 ? -20.705 -54.996 12.764 1.00 61.20 35 PRO B CA 1
ATOM 1902 C C . PRO B 1 43 ? -20.829 -53.783 13.673 1.00 74.37 35 PRO B C 1
ATOM 1903 O O . PRO B 1 43 ? -19.879 -53.395 14.359 1.00 75.67 35 PRO B O 1
ATOM 1907 N N . HIS B 1 44 ? -22.022 -53.188 13.665 1.00 93.92 36 HIS B N 1
ATOM 1908 C CA . HIS B 1 44 ? -22.328 -51.981 14.429 1.00 93.98 36 HIS B CA 1
ATOM 1909 C C . HIS B 1 44 ? -21.283 -50.899 14.155 1.00 81.82 36 HIS B C 1
ATOM 1910 O O . HIS B 1 44 ? -20.571 -50.423 15.042 1.00 78.84 36 HIS B O 1
ATOM 1917 N N . TYR B 1 45 ? -21.215 -50.525 12.875 1.00 79.64 37 TYR B N 1
ATOM 1918 C CA . TYR B 1 45 ? -20.214 -49.595 12.362 1.00 75.93 37 TYR B CA 1
ATOM 1919 C C . TYR B 1 45 ? -20.542 -48.159 12.748 1.00 82.96 37 TYR B C 1
ATOM 1920 O O . TYR B 1 45 ? -19.640 -47.366 13.033 1.00 87.40 37 TYR B O 1
ATOM 1929 N N . SER B 1 46 ? -21.796 -47.885 13.067 1.00 92.36 38 SER B N 1
ATOM 1930 C CA . SER B 1 46 ? -22.144 -46.616 13.716 1.00 86.32 38 SER B CA 1
ATOM 1931 C C . SER B 1 46 ? -21.437 -46.424 15.080 1.00 89.17 38 SER B C 1
ATOM 1932 O O . SER B 1 46 ? -21.066 -45.297 15.467 1.00 93.75 38 SER B O 1
ATOM 1935 N N . ARG B 1 47 ? -21.250 -47.507 15.828 1.00 92.09 39 ARG B N 1
ATOM 1936 C CA . ARG B 1 47 ? -20.702 -47.352 17.169 1.00 102.25 39 ARG B CA 1
ATOM 1937 C C . ARG B 1 47 ? -19.348 -46.660 17.057 1.00 112.25 39 ARG B C 1
ATOM 1938 O O . ARG B 1 47 ? -19.057 -45.745 17.823 1.00 108.86 39 ARG B O 1
ATOM 1946 N N . PHE B 1 48 ? -18.522 -47.082 16.108 1.00 118.88 40 PHE B N 1
ATOM 1947 C CA . PHE B 1 48 ? -17.275 -46.378 15.829 1.00 110.18 40 PHE B CA 1
ATOM 1948 C C . PHE B 1 48 ? -17.489 -44.977 15.255 1.00 105.16 40 PHE B C 1
ATOM 1949 O O . PHE B 1 48 ? -16.823 -44.029 15.654 1.00 95.19 40 PHE B O 1
ATOM 1957 N N . HIS B 1 49 ? -18.426 -44.859 14.318 1.00 117.78 41 HIS B N 1
ATOM 1958 C CA . HIS B 1 49 ? -18.677 -43.599 13.621 1.00 102.07 41 HIS B CA 1
ATOM 1959 C C . HIS B 1 49 ? -20.127 -43.168 13.808 1.00 103.30 41 HIS B C 1
ATOM 1960 O O . HIS B 1 49 ? -21.044 -43.861 13.361 1.00 96.60 41 HIS B O 1
ATOM 1967 N N . PRO B 1 50 ? -20.360 -42.066 14.505 1.00 96.63 42 PRO B N 1
ATOM 1968 C CA . PRO B 1 50 ? -21.730 -41.684 14.831 1.00 87.32 42 PRO B CA 1
ATOM 1969 C C . PRO B 1 50 ? -22.497 -41.346 13.574 1.00 80.61 42 PRO B C 1
ATOM 1970 O O . PRO B 1 50 ? -21.925 -40.681 12.725 1.00 84.60 42 PRO B O 1
ATOM 1974 N N . PRO B 1 51 ? -23.720 -41.853 13.435 1.00 72.33 43 PRO B N 1
ATOM 1975 C CA . PRO B 1 51 ? -24.641 -41.457 12.370 1.00 69.12 43 PRO B CA 1
ATOM 1976 C C . PRO B 1 51 ? -25.215 -40.036 12.447 1.00 64.39 43 PRO B C 1
ATOM 1977 O O . PRO B 1 51 ? -25.261 -39.336 11.448 1.00 77.25 43 PRO B O 1
ATOM 1981 N N . GLU B 1 52 ? -25.644 -39.615 13.627 1.00 68.45 44 GLU B N 1
ATOM 1982 C CA . GLU B 1 52 ? -26.365 -38.354 13.775 1.00 77.59 44 GLU B CA 1
ATOM 1983 C C . GLU B 1 52 ? -25.560 -37.145 13.310 1.00 65.16 44 GLU B C 1
ATOM 1984 O O . GLU B 1 52 ? -26.098 -36.226 12.695 1.00 55.82 44 GLU B O 1
ATOM 1990 N N . GLN B 1 53 ? -24.272 -37.149 13.624 1.00 60.90 45 GLN B N 1
ATOM 1991 C CA . GLN B 1 53 ? -23.397 -36.018 13.336 1.00 50.13 45 GLN B CA 1
ATOM 1992 C C . GLN B 1 53 ? -23.205 -35.687 11.855 1.00 73.88 45 GLN B C 1
ATOM 1993 O O . GLN B 1 53 ? -23.148 -34.515 11.485 1.00 76.25 45 GLN B O 1
ATOM 1999 N N . ARG B 1 54 ? -23.078 -36.708 11.012 1.00 57.44 46 ARG B N 1
ATOM 2000 C CA . ARG B 1 54 ? -22.598 -36.491 9.651 1.00 50.09 46 ARG B CA 1
ATOM 2001 C C . ARG B 1 54 ? -23.739 -35.964 8.777 1.00 36.89 46 ARG B C 1
ATOM 2002 O O . ARG B 1 54 ? -23.631 -35.809 7.567 1.00 33.52 46 ARG B O 1
ATOM 2010 N N . LEU B 1 55 ? -24.882 -35.830 9.433 1.00 42.25 47 LEU B N 1
ATOM 2011 C CA . LEU B 1 55 ? -26.103 -35.343 8.823 1.00 47.18 47 LEU B CA 1
ATOM 2012 C C . LEU B 1 55 ? -26.411 -33.930 9.281 1.00 52.69 47 LEU B C 1
ATOM 2013 O O . LEU B 1 55 ? -27.501 -33.433 9.044 1.00 55.74 47 LEU B O 1
ATOM 2018 N N . ARG B 1 56 ? -25.465 -33.292 9.963 1.00 62.75 48 ARG B N 1
ATOM 2019 C CA . ARG B 1 56 ? -25.701 -31.940 10.457 1.00 76.55 48 ARG B CA 1
ATOM 2020 C C . ARG B 1 56 ? -26.039 -30.987 9.318 1.00 65.13 48 ARG B C 1
ATOM 2021 O O . ARG B 1 56 ? -27.135 -30.417 9.269 1.00 65.78 48 ARG B O 1
ATOM 2029 N N . LEU B 1 57 ? -25.107 -30.797 8.392 1.00 44.99 49 LEU B N 1
ATOM 2030 C CA . LEU B 1 57 ? -25.353 -29.921 7.256 1.00 57.47 49 LEU B CA 1
ATOM 2031 C C . LEU B 1 57 ? -26.120 -30.617 6.139 1.00 44.76 49 LEU B C 1
ATOM 2032 O O . LEU B 1 57 ? -26.283 -30.042 5.056 1.00 40.86 49 LEU B O 1
ATOM 2037 N N . LEU B 1 58 ? -26.602 -31.825 6.387 1.00 37.00 50 LEU B N 1
ATOM 2038 C CA . LEU B 1 58 ? -27.608 -32.441 5.539 1.00 39.13 50 LEU B CA 1
ATOM 2039 C C . LEU B 1 58 ? -28.945 -31.755 5.781 1.00 33.48 50 LEU B C 1
ATOM 2040 O O . LEU B 1 58 ? -29.483 -31.857 6.892 1.00 34.31 50 LEU B O 1
ATOM 2045 N N . PRO B 1 59 ? -29.509 -31.050 4.806 1.00 34.42 51 PRO B N 1
ATOM 2046 C CA . PRO B 1 59 ? -30.762 -30.330 5.044 1.00 33.99 51 PRO B CA 1
ATOM 2047 C C . PRO B 1 59 ? -31.928 -31.292 5.182 1.00 35.72 51 PRO B C 1
ATOM 2048 O O . PRO B 1 59 ? -32.112 -32.184 4.340 1.00 39.80 51 PRO B O 1
ATOM 2052 N N . PRO B 1 60 ? -32.735 -31.149 6.237 1.00 43.56 52 PRO B N 1
ATOM 2053 C CA . PRO B 1 60 ? -33.934 -31.995 6.357 1.00 29.47 52 PRO B CA 1
ATOM 2054 C C . PRO B 1 60 ? -34.951 -31.760 5.256 1.00 25.84 52 PRO B C 1
ATOM 2055 O O . PRO B 1 60 ? -35.717 -32.675 4.924 1.00 35.25 52 PRO B O 1
ATOM 2059 N N . GLU B 1 61 ? -34.991 -30.562 4.682 1.00 22.87 53 GLU B N 1
ATOM 2060 C CA . GLU B 1 61 ? -35.935 -30.249 3.619 1.00 30.04 53 GLU B CA 1
ATOM 2061 C C . GLU B 1 61 ? -35.508 -30.801 2.267 1.00 32.30 53 GLU B C 1
ATOM 2062 O O . GLU B 1 61 ? -36.163 -30.495 1.264 1.00 39.61 53 GLU B O 1
ATOM 2068 N N . LEU B 1 62 ? -34.448 -31.615 2.224 1.00 32.16 54 LEU B N 1
ATOM 2069 C CA . LEU B 1 62 ? -33.892 -32.056 0.949 1.00 41.37 54 LEU B CA 1
ATOM 2070 C C . LEU B 1 62 ? -34.956 -32.709 0.077 1.00 30.18 54 LEU B C 1
ATOM 2071 O O . LEU B 1 62 ? -35.164 -32.306 -1.072 1.00 35.30 54 LEU B O 1
ATOM 2076 N N . LEU B 1 63 ? -35.652 -33.713 0.618 1.00 25.26 55 LEU B N 1
ATOM 2077 C CA . LEU B 1 63 ? -36.772 -34.312 -0.100 1.00 29.93 55 LEU B CA 1
ATOM 2078 C C . LEU B 1 63 ? -37.750 -33.241 -0.568 1.00 36.24 55 LEU B C 1
ATOM 2079 O O . LEU B 1 63 ? -38.079 -33.158 -1.758 1.00 39.73 55 LEU B O 1
ATOM 2084 N N . ARG B 1 64 ? -38.191 -32.385 0.359 1.00 45.67 56 ARG B N 1
ATOM 2085 C CA . ARG B 1 64 ? -39.099 -31.296 0.009 1.00 42.64 56 ARG B CA 1
ATOM 2086 C C . ARG B 1 64 ? -38.509 -30.405 -1.077 1.00 49.14 56 ARG B C 1
ATOM 2087 O O . ARG B 1 64 ? -39.239 -29.898 -1.937 1.00 42.78 56 ARG B O 1
ATOM 2095 N N . GLN B 1 65 ? -37.190 -30.201 -1.055 1.00 37.71 57 GLN B N 1
ATOM 2096 C CA . GLN B 1 65 ? -36.547 -29.362 -2.057 1.00 31.40 57 GLN B CA 1
ATOM 2097 C C . GLN B 1 65 ? -36.292 -30.095 -3.367 1.00 35.00 57 GLN B C 1
ATOM 2098 O O . GLN B 1 65 ? -36.075 -29.440 -4.393 1.00 29.00 57 GLN B O 1
ATOM 2104 N N . LEU B 1 66 ? -36.316 -31.426 -3.364 1.00 26.69 58 LEU B N 1
ATOM 2105 C CA . LEU B 1 66 ? -35.893 -32.198 -4.528 1.00 28.80 58 LEU B CA 1
ATOM 2106 C C . LEU B 1 66 ? -37.040 -32.813 -5.309 1.00 27.69 58 LEU B C 1
ATOM 2107 O O . LEU B 1 66 ? -36.992 -32.843 -6.541 1.00 22.99 58 LEU B O 1
ATOM 2112 N N . PHE B 1 67 ? -38.071 -33.304 -4.633 1.00 29.42 59 PHE B N 1
ATOM 2113 C CA . PHE B 1 67 ? -39.115 -34.043 -5.315 1.00 36.38 59 PHE B CA 1
ATOM 2114 C C . PHE B 1 67 ? -40.430 -33.287 -5.254 1.00 36.09 59 PHE B C 1
ATOM 2115 O O . PHE B 1 67 ? -40.796 -32.768 -4.190 1.00 25.84 59 PHE B O 1
ATOM 2123 N N . PRO B 1 68 ? -41.154 -33.197 -6.370 1.00 38.32 60 PRO B N 1
ATOM 2124 C CA . PRO B 1 68 ? -42.377 -32.388 -6.398 1.00 36.66 60 PRO B CA 1
ATOM 2125 C C . PRO B 1 68 ? -43.432 -32.913 -5.437 1.00 51.15 60 PRO B C 1
ATOM 2126 O O . PRO B 1 68 ? -43.486 -34.103 -5.119 1.00 41.08 60 PRO B O 1
ATOM 2130 N N . GLU B 1 69 ? -44.282 -31.995 -4.978 1.00 73.69 61 GLU B N 1
ATOM 2131 C CA . GLU B 1 69 ? -45.363 -32.315 -4.048 1.00 56.50 61 GLU B CA 1
ATOM 2132 C C . GLU B 1 69 ? -46.563 -32.890 -4.802 1.00 47.28 61 GLU B C 1
ATOM 2133 O O . GLU B 1 69 ? -47.672 -32.358 -4.780 1.00 74.81 61 GLU B O 1
ATOM 2139 N N . SER B 1 70 ? -46.322 -34.005 -5.477 1.00 44.22 62 SER B N 1
ATOM 2140 C CA . SER B 1 70 ? -47.375 -34.566 -6.306 1.00 50.96 62 SER B CA 1
ATOM 2141 C C . SER B 1 70 ? -47.371 -36.089 -6.278 1.00 63.60 62 SER B C 1
ATOM 2142 O O . SER B 1 70 ? -46.347 -36.725 -6.557 1.00 65.72 62 SER B O 1
ATOM 2145 N N . PRO B 1 71 ? -48.510 -36.697 -5.957 1.00 71.83 63 PRO B N 1
ATOM 2146 C CA . PRO B 1 71 ? -48.720 -38.124 -6.239 1.00 48.68 63 PRO B CA 1
ATOM 2147 C C . PRO B 1 71 ? -48.738 -38.392 -7.736 1.00 77.33 63 PRO B C 1
ATOM 2148 O O . PRO B 1 71 ? -48.147 -37.627 -8.506 1.00 99.61 63 PRO B O 1
ATOM 2152 N N . GLU B 1 72 ? -49.271 -39.540 -8.147 1.00 60.98 64 GLU B N 1
ATOM 2153 C CA . GLU B 1 72 ? -49.323 -40.016 -9.529 1.00 67.41 64 GLU B CA 1
ATOM 2154 C C . GLU B 1 72 ? -47.956 -40.544 -9.931 1.00 86.42 64 GLU B C 1
ATOM 2155 O O . GLU B 1 72 ? -47.802 -41.044 -11.052 1.00 109.26 64 GLU B O 1
ATOM 2161 N N . ASN B 1 73 ? -46.958 -40.438 -9.056 1.00 79.05 65 ASN B N 1
ATOM 2162 C CA . ASN B 1 73 ? -45.647 -41.032 -9.251 1.00 84.39 65 ASN B CA 1
ATOM 2163 C C . ASN B 1 73 ? -45.301 -42.017 -8.146 1.00 78.56 65 ASN B C 1
ATOM 2164 O O . ASN B 1 73 ? -44.238 -42.646 -8.204 1.00 63.94 65 ASN B O 1
ATOM 2169 N N . GLY B 1 74 ? -46.163 -42.164 -7.142 1.00 75.47 66 GLY B N 1
ATOM 2170 C CA . GLY B 1 74 ? -45.931 -43.081 -6.054 1.00 54.95 66 GLY B CA 1
ATOM 2171 C C . GLY B 1 74 ? -45.068 -42.479 -4.966 1.00 42.80 66 GLY B C 1
ATOM 2172 O O . GLY B 1 74 ? -44.855 -41.263 -4.903 1.00 30.21 66 GLY B O 1
ATOM 2173 N N . PRO B 1 75 ? -44.556 -43.325 -4.081 1.00 41.75 67 PRO B N 1
ATOM 2174 C CA . PRO B 1 75 ? -43.673 -42.842 -3.019 1.00 34.24 67 PRO B CA 1
ATOM 2175 C C . PRO B 1 75 ? -42.286 -42.516 -3.554 1.00 35.92 67 PRO B C 1
ATOM 2176 O O . PRO B 1 75 ? -41.890 -42.936 -4.643 1.00 41.06 67 PRO B O 1
ATOM 2180 N N . ILE B 1 76 ? -41.547 -41.749 -2.758 1.00 28.86 68 ILE B N 1
ATOM 2181 C CA . ILE B 1 76 ? -40.154 -41.449 -3.068 1.00 28.08 68 ILE B CA 1
ATOM 2182 C C . ILE B 1 76 ? -39.309 -42.657 -2.686 1.00 27.09 68 ILE B C 1
ATOM 2183 O O . ILE B 1 76 ? -39.289 -43.070 -1.521 1.00 30.95 68 ILE B O 1
ATOM 2188 N N . LEU B 1 77 ? -38.600 -43.217 -3.661 1.00 22.45 69 LEU B N 1
ATOM 2189 C CA . LEU B 1 77 ? -37.839 -44.443 -3.470 1.00 26.02 69 LEU B CA 1
ATOM 2190 C C . LEU B 1 77 ? -36.359 -44.127 -3.297 1.00 24.77 69 LEU B C 1
ATOM 2191 O O . LEU B 1 77 ? -35.761 -43.435 -4.129 1.00 37.78 69 LEU B O 1
ATOM 2196 N N . GLY B 1 78 ? -35.777 -44.635 -2.219 1.00 17.82 70 GLY B N 1
ATOM 2197 C CA . GLY B 1 78 ? -34.358 -44.482 -1.946 1.00 26.85 70 GLY B CA 1
ATOM 2198 C C . GLY B 1 78 ? -33.672 -45.841 -1.971 1.00 23.56 70 GLY B C 1
ATOM 2199 O O . GLY B 1 78 ? -34.263 -46.847 -1.580 1.00 27.48 70 GLY B O 1
ATOM 2200 N N . LEU B 1 79 ? -32.434 -45.850 -2.450 1.00 25.31 71 LEU B N 1
ATOM 2201 C CA . LEU B 1 79 ? -31.596 -47.046 -2.473 1.00 22.81 71 LEU B CA 1
ATOM 2202 C C . LEU B 1 79 ? -30.377 -46.771 -1.606 1.00 16.78 71 LEU B C 1
ATOM 2203 O O . LEU B 1 79 ? -29.537 -45.940 -1.960 1.00 20.55 71 LEU B O 1
ATOM 2208 N N . ASP B 1 80 ? -30.275 -47.469 -0.480 1.00 20.87 72 ASP B N 1
ATOM 2209 C CA . ASP B 1 80 ? -29.185 -47.276 0.471 1.00 28.24 72 ASP B CA 1
ATOM 2210 C C . ASP B 1 80 ? -28.179 -48.405 0.287 1.00 26.58 72 ASP B C 1
ATOM 2211 O O . ASP B 1 80 ? -28.428 -49.543 0.705 1.00 32.91 72 ASP B O 1
ATOM 2216 N N . VAL B 1 81 ? -27.041 -48.091 -0.327 1.00 19.27 73 VAL B N 1
ATOM 2217 C CA . VAL B 1 81 ? -26.030 -49.097 -0.634 1.00 18.47 73 VAL B CA 1
ATOM 2218 C C . VAL B 1 81 ? -25.036 -49.159 0.517 1.00 25.78 73 VAL B C 1
ATOM 2219 O O . VAL B 1 81 ? -24.338 -48.179 0.801 1.00 22.63 73 VAL B O 1
ATOM 2223 N N . GLY B 1 82 ? -24.973 -50.310 1.182 1.00 24.80 74 GLY B N 1
ATOM 2224 C CA . GLY B 1 82 ? -24.024 -50.514 2.258 1.00 21.92 74 GLY B CA 1
ATOM 2225 C C . GLY B 1 82 ? -24.566 -50.190 3.635 1.00 28.25 74 GLY B C 1
ATOM 2226 O O . GLY B 1 82 ? -23.893 -49.532 4.432 1.00 28.31 74 GLY B O 1
ATOM 2227 N N . CYS B 1 83 ? -25.781 -50.644 3.930 1.00 33.57 75 CYS B N 1
ATOM 2228 C CA . CYS B 1 83 ? -26.386 -50.452 5.247 1.00 36.08 75 CYS B CA 1
ATOM 2229 C C . CYS B 1 83 ? -25.767 -51.462 6.204 1.00 38.06 75 CYS B C 1
ATOM 2230 O O . CYS B 1 83 ? -26.162 -52.630 6.233 1.00 42.22 75 CYS B O 1
ATOM 2233 N N . ASN B 1 84 ? -24.789 -51.020 6.992 1.00 32.21 76 ASN B N 1
ATOM 2234 C CA . ASN B 1 84 ? -24.069 -51.924 7.882 1.00 45.73 76 ASN B CA 1
ATOM 2235 C C . ASN B 1 84 ? -25.013 -52.587 8.877 1.00 55.18 76 ASN B C 1
ATOM 2236 O O . ASN B 1 84 ? -25.214 -53.804 8.838 1.00 54.74 76 ASN B O 1
ATOM 2241 N N . SER B 1 85 ? -25.607 -51.794 9.767 1.00 54.72 77 SER B N 1
ATOM 2242 C CA . SER B 1 85 ? -26.594 -52.304 10.709 1.00 48.26 77 SER B CA 1
ATOM 2243 C C . SER B 1 85 ? -27.881 -51.491 10.655 1.00 55.99 77 SER B C 1
ATOM 2244 O O . SER B 1 85 ? -28.644 -51.479 11.627 1.00 66.31 77 SER B O 1
ATOM 2247 N N . GLY B 1 86 ? -28.136 -50.816 9.535 1.00 37.96 78 GLY B N 1
ATOM 2248 C CA . GLY B 1 86 ? -29.316 -49.996 9.381 1.00 36.13 78 GLY B CA 1
ATOM 2249 C C . GLY B 1 86 ? -29.332 -48.724 10.194 1.00 35.38 78 GLY B C 1
ATOM 2250 O O . GLY B 1 86 ? -30.337 -48.004 10.159 1.00 54.08 78 GLY B O 1
ATOM 2251 N N . ASP B 1 87 ? -28.258 -48.414 10.920 1.00 35.44 79 ASP B N 1
ATOM 2252 C CA . ASP B 1 87 ? -28.284 -47.255 11.804 1.00 48.91 79 ASP B CA 1
ATOM 2253 C C . ASP B 1 87 ? -28.270 -45.953 11.012 1.00 33.76 79 ASP B C 1
ATOM 2254 O O . ASP B 1 87 ? -29.060 -45.044 11.285 1.00 30.02 79 ASP B O 1
ATOM 2259 N N . LEU B 1 88 ? -27.377 -45.835 10.027 1.00 48.36 80 LEU B N 1
ATOM 2260 C CA . LEU B 1 88 ? -27.409 -44.643 9.186 1.00 52.66 80 LEU B CA 1
ATOM 2261 C C . LEU B 1 88 ? -28.654 -44.616 8.311 1.00 43.29 80 LEU B C 1
ATOM 2262 O O . LEU B 1 88 ? -29.130 -43.535 7.951 1.00 37.78 80 LEU B O 1
ATOM 2267 N N . SER B 1 89 ? -29.207 -45.784 7.980 1.00 30.56 81 SER B N 1
ATOM 2268 C CA . SER B 1 89 ? -30.452 -45.823 7.221 1.00 24.19 81 SER B CA 1
ATOM 2269 C C . SER B 1 89 ? -31.593 -45.187 8.009 1.00 30.04 81 SER B C 1
ATOM 2270 O O . SER B 1 89 ? -32.302 -44.309 7.500 1.00 21.83 81 SER B O 1
ATOM 2273 N N . VAL B 1 90 ? -31.779 -45.610 9.262 1.00 30.82 82 VAL B N 1
ATOM 2274 C CA . VAL B 1 90 ? -32.827 -45.008 10.080 1.00 29.74 82 VAL B CA 1
ATOM 2275 C C . VAL B 1 90 ? -32.470 -43.572 10.441 1.00 23.29 82 VAL B C 1
ATOM 2276 O O . VAL B 1 90 ? -33.361 -42.744 10.657 1.00 37.35 82 VAL B O 1
ATOM 2280 N N . ALA B 1 91 ? -31.177 -43.245 10.502 1.00 29.36 83 ALA B N 1
ATOM 2281 C CA . ALA B 1 91 ? -30.781 -41.865 10.762 1.00 36.64 83 ALA B CA 1
ATOM 2282 C C . ALA B 1 91 ? -31.187 -40.957 9.610 1.00 36.69 83 ALA B C 1
ATOM 2283 O O . ALA B 1 91 ? -31.643 -39.829 9.830 1.00 40.70 83 ALA B O 1
ATOM 2285 N N . LEU B 1 92 ? -31.026 -41.435 8.374 1.00 31.77 84 LEU B N 1
ATOM 2286 C CA . LEU B 1 92 ? -31.494 -40.689 7.212 1.00 36.72 84 LEU B CA 1
ATOM 2287 C C . LEU B 1 92 ? -33.014 -40.612 7.188 1.00 36.76 84 LEU B C 1
ATOM 2288 O O . LEU B 1 92 ? -33.583 -39.545 6.929 1.00 29.79 84 LEU B O 1
ATOM 2293 N N . TYR B 1 93 ? -33.687 -41.735 7.455 1.00 43.01 85 TYR B N 1
ATOM 2294 C CA . TYR B 1 93 ? -35.146 -41.733 7.477 1.00 32.31 85 TYR B CA 1
ATOM 2295 C C . TYR B 1 93 ? -35.682 -40.819 8.572 1.00 32.81 85 TYR B C 1
ATOM 2296 O O . TYR B 1 93 ? -36.673 -40.107 8.367 1.00 32.07 85 TYR B O 1
ATOM 2305 N N . LYS B 1 94 ? -35.042 -40.822 9.743 1.00 40.21 86 LYS B N 1
ATOM 2306 C CA . LYS B 1 94 ? -35.460 -39.933 10.819 1.00 30.38 86 LYS B CA 1
ATOM 2307 C C . LYS B 1 94 ? -35.081 -38.481 10.560 1.00 32.17 86 LYS B C 1
ATOM 2308 O O . LYS B 1 94 ? -35.586 -37.595 11.256 1.00 50.43 86 LYS B O 1
ATOM 2314 N N . HIS B 1 95 ? -34.218 -38.217 9.580 1.00 29.82 87 HIS B N 1
ATOM 2315 C CA . HIS B 1 95 ? -33.682 -36.876 9.365 1.00 42.58 87 HIS B CA 1
ATOM 2316 C C . HIS B 1 95 ? -34.563 -36.050 8.432 1.00 32.89 87 HIS B C 1
ATOM 2317 O O . HIS B 1 95 ? -34.993 -34.949 8.789 1.00 35.31 87 HIS B O 1
ATOM 2324 N N . PHE B 1 96 ? -34.831 -36.567 7.236 1.00 27.18 88 PHE B N 1
ATOM 2325 C CA . PHE B 1 96 ? -35.583 -35.809 6.246 1.00 30.81 88 PHE B CA 1
ATOM 2326 C C . PHE B 1 96 ? -37.032 -35.636 6.683 1.00 43.14 88 PHE B C 1
ATOM 2327 O O . PHE B 1 96 ? -37.658 -36.561 7.209 1.00 45.41 88 PHE B O 1
ATOM 2335 N N . LEU B 1 97 ? -37.564 -34.436 6.463 1.00 42.55 89 LEU B N 1
ATOM 2336 C CA . LEU B 1 97 ? -38.951 -34.149 6.796 1.00 45.72 89 LEU B CA 1
ATOM 2337 C C . LEU B 1 97 ? -39.869 -34.756 5.743 1.00 46.20 89 LEU B C 1
ATOM 2338 O O . LEU B 1 97 ? -39.626 -34.614 4.540 1.00 58.61 89 LEU B O 1
ATOM 2343 N N . SER B 1 98 ? -40.917 -35.439 6.199 1.00 39.47 90 SER B N 1
ATOM 2344 C CA . SER B 1 98 ? -41.845 -36.089 5.284 1.00 41.85 90 SER B CA 1
ATOM 2345 C C . SER B 1 98 ? -42.521 -35.060 4.384 1.00 40.84 90 SER B C 1
ATOM 2346 O O . SER B 1 98 ? -42.773 -33.920 4.783 1.00 40.69 90 SER B O 1
ATOM 2349 N N . LEU B 1 99 ? -42.814 -35.477 3.150 1.00 48.41 91 LEU B N 1
ATOM 2350 C CA . LEU B 1 99 ? -43.359 -34.560 2.156 1.00 41.89 91 LEU B CA 1
ATOM 2351 C C . LEU B 1 99 ? -44.828 -34.230 2.395 1.00 38.36 91 LEU B C 1
ATOM 2352 O O . LEU B 1 99 ? -45.315 -33.231 1.856 1.00 49.11 91 LEU B O 1
ATOM 2357 N N . ALA B 1 100 ? -45.541 -35.047 3.173 1.00 54.71 100 ALA B N 1
ATOM 2358 C CA . ALA B 1 100 ? -46.955 -34.903 3.519 1.00 61.53 100 ALA B CA 1
ATOM 2359 C C . ALA B 1 100 ? -47.893 -35.156 2.342 1.00 50.20 100 ALA B C 1
ATOM 2360 O O . ALA B 1 100 ? -49.115 -35.121 2.528 1.00 59.74 100 ALA B O 1
ATOM 2362 N N . SER B 1 101 ? -47.351 -35.334 1.145 1.00 55.86 101 SER B N 1
ATOM 2363 C CA . SER B 1 101 ? -48.164 -35.707 -0.005 1.00 43.69 101 SER B CA 1
ATOM 2364 C C . SER B 1 101 ? -47.738 -37.064 -0.542 1.00 50.74 101 SER B C 1
ATOM 2365 O O . SER B 1 101 ? -48.540 -37.812 -1.091 1.00 33.56 101 SER B O 1
ATOM 2368 N N . ARG B 1 102 ? -46.459 -37.365 -0.348 1.00 52.84 102 ARG B N 1
ATOM 2369 C CA . ARG B 1 102 ? -45.818 -38.570 -0.849 1.00 36.00 102 ARG B CA 1
ATOM 2370 C C . ARG B 1 102 ? -45.037 -39.141 0.304 1.00 35.98 102 ARG B C 1
ATOM 2371 O O . ARG B 1 102 ? -44.580 -38.398 1.155 1.00 35.68 102 ARG B O 1
ATOM 2379 N N . GLU B 1 103 ? -44.851 -40.451 0.327 1.00 43.03 103 GLU B N 1
ATOM 2380 C CA . GLU B 1 103 ? -44.150 -41.083 1.439 1.00 44.76 103 GLU B CA 1
ATOM 2381 C C . GLU B 1 103 ? -42.848 -41.714 0.988 1.00 46.02 103 GLU B C 1
ATOM 2382 O O . GLU B 1 103 ? -42.660 -41.979 -0.188 1.00 63.49 103 GLU B O 1
ATOM 2388 N N . PHE B 1 104 ? -41.929 -41.910 1.921 1.00 38.61 104 PHE B N 1
ATOM 2389 C CA . PHE B 1 104 ? -40.557 -42.230 1.552 1.00 30.25 104 PHE B CA 1
ATOM 2390 C C . PHE B 1 104 ? -40.263 -43.680 1.912 1.00 38.05 104 PHE B C 1
ATOM 2391 O O . PHE B 1 104 ? -40.284 -44.046 3.093 1.00 42.14 104 PHE B O 1
ATOM 2399 N N . ARG B 1 105 ? -39.996 -44.498 0.898 1.00 33.43 105 ARG B N 1
ATOM 2400 C CA . ARG B 1 105 ? -39.646 -45.902 1.070 1.00 23.67 105 ARG B CA 1
ATOM 2401 C C . ARG B 1 105 ? -38.173 -46.084 0.737 1.00 24.54 105 ARG B C 1
ATOM 2402 O O . ARG B 1 105 ? -37.698 -45.563 -0.277 1.00 43.78 105 ARG B O 1
ATOM 2410 N N . LEU B 1 106 ? -37.457 -46.823 1.580 1.00 31.50 106 LEU B N 1
ATOM 2411 C CA . LEU B 1 106 ? -36.011 -46.965 1.456 1.00 26.72 106 LEU B CA 1
ATOM 2412 C C . LEU B 1 106 ? -35.646 -48.443 1.403 1.00 27.91 106 LEU B C 1
ATOM 2413 O O . LEU B 1 106 ? -35.901 -49.186 2.358 1.00 32.47 106 LEU B O 1
ATOM 2418 N N . LEU B 1 107 ? -35.062 -48.865 0.284 1.00 20.99 107 LEU B N 1
ATOM 2419 C CA . LEU B 1 107 ? -34.524 -50.212 0.131 1.00 23.13 107 LEU B CA 1
ATOM 2420 C C . LEU B 1 107 ? -33.047 -50.176 0.501 1.00 19.53 107 LEU B C 1
ATOM 2421 O O . LEU B 1 107 ? -32.235 -49.578 -0.211 1.00 32.85 107 LEU B O 1
ATOM 2426 N N . CYS B 1 108 ? -32.706 -50.801 1.620 1.00 25.44 108 CYS B N 1
ATOM 2427 C CA . CYS B 1 108 ? -31.342 -50.855 2.120 1.00 25.13 108 CYS B CA 1
ATOM 2428 C C . CYS B 1 108 ? -30.743 -52.217 1.791 1.00 31.95 108 CYS B C 1
ATOM 2429 O O . CYS B 1 108 ? -31.362 -53.252 2.065 1.00 30.88 108 CYS B O 1
ATOM 2432 N N . CYS B 1 109 ? -29.545 -52.216 1.201 1.00 35.55 109 CYS B N 1
ATOM 2433 C CA . CYS B 1 109 ? -28.903 -53.447 0.761 1.00 32.02 109 CYS B CA 1
ATOM 2434 C C . CYS B 1 109 ? -27.494 -53.544 1.326 1.00 26.40 109 CYS B C 1
ATOM 2435 O O . CYS B 1 109 ? -26.809 -52.529 1.488 1.00 23.72 109 CYS B O 1
ATOM 2438 N N . ASP B 1 110 ? -27.068 -54.768 1.640 1.00 27.15 110 ASP B N 1
ATOM 2439 C CA . ASP B 1 110 ? -25.686 -54.971 2.055 1.00 16.97 110 ASP B CA 1
ATOM 2440 C C . ASP B 1 110 ? -25.220 -56.358 1.641 1.00 24.13 110 ASP B C 1
ATOM 2441 O O . ASP B 1 110 ? -26.017 -57.293 1.518 1.00 35.24 110 ASP B O 1
ATOM 2446 N N . ILE B 1 111 ? -23.905 -56.475 1.438 1.00 16.70 111 ILE B N 1
ATOM 2447 C CA . ILE B 1 111 ? -23.323 -57.715 0.937 1.00 21.03 111 ILE B CA 1
ATOM 2448 C C . ILE B 1 111 ? -23.379 -58.815 1.988 1.00 21.32 111 ILE B C 1
ATOM 2449 O O . ILE B 1 111 ? -23.496 -59.999 1.647 1.00 27.76 111 ILE B O 1
ATOM 2454 N N . ASP B 1 112 ? -23.293 -58.465 3.274 1.00 22.05 112 ASP B N 1
ATOM 2455 C CA . ASP B 1 112 ? -23.122 -59.485 4.304 1.00 28.58 112 ASP B CA 1
ATOM 2456 C C . ASP B 1 112 ? -24.476 -59.853 4.864 1.00 27.56 112 ASP B C 1
ATOM 2457 O O . ASP B 1 112 ? -25.193 -58.966 5.354 1.00 49.16 112 ASP B O 1
ATOM 2462 N N . PRO B 1 113 ? -24.858 -61.125 4.842 1.00 23.58 113 PRO B N 1
ATOM 2463 C CA . PRO B 1 113 ? -26.145 -61.489 5.443 1.00 19.94 113 PRO B CA 1
ATOM 2464 C C . PRO B 1 113 ? -26.239 -61.236 6.933 1.00 35.68 113 PRO B C 1
ATOM 2465 O O . PRO B 1 113 ? -27.285 -60.751 7.381 1.00 46.29 113 PRO B O 1
ATOM 2469 N N . VAL B 1 114 ? -25.215 -61.551 7.727 1.00 42.21 114 VAL B N 1
ATOM 2470 C CA . VAL B 1 114 ? -25.405 -61.405 9.165 1.00 41.19 114 VAL B CA 1
ATOM 2471 C C . VAL B 1 114 ? -25.791 -59.969 9.485 1.00 41.05 114 VAL B C 1
ATOM 2472 O O . VAL B 1 114 ? -26.729 -59.722 10.252 1.00 36.52 114 VAL B O 1
ATOM 2476 N N . LEU B 1 115 ? -25.169 -59.013 8.791 1.00 44.58 115 LEU B N 1
ATOM 2477 C CA . LEU B 1 115 ? -25.428 -57.598 9.036 1.00 43.39 115 LEU B CA 1
ATOM 2478 C C . LEU B 1 115 ? -26.849 -57.200 8.649 1.00 41.74 115 LEU B C 1
ATOM 2479 O O . LEU B 1 115 ? -27.532 -56.508 9.410 1.00 34.27 115 LEU B O 1
ATOM 2484 N N . VAL B 1 116 ? -27.319 -57.634 7.478 1.00 40.77 116 VAL B N 1
ATOM 2485 C CA . VAL B 1 116 ? -28.645 -57.222 7.024 1.00 31.58 116 VAL B CA 1
ATOM 2486 C C . VAL B 1 116 ? -29.741 -57.894 7.851 1.00 43.81 116 VAL B C 1
ATOM 2487 O O . VAL B 1 116 ? -30.769 -57.277 8.145 1.00 44.72 116 VAL B O 1
ATOM 2491 N N . LYS B 1 117 ? -29.546 -59.150 8.261 1.00 54.78 117 LYS B N 1
ATOM 2492 C CA . LYS B 1 117 ? -30.538 -59.772 9.139 1.00 52.53 117 LYS B CA 1
ATOM 2493 C C . LYS B 1 117 ? -30.604 -59.046 10.483 1.00 56.41 117 LYS B C 1
ATOM 2494 O O . LYS B 1 117 ? -31.686 -58.615 10.931 1.00 61.45 117 LYS B O 1
ATOM 2500 N N . ARG B 1 118 ? -29.437 -58.863 11.117 1.00 50.17 118 ARG B N 1
ATOM 2501 C CA . ARG B 1 118 ? -29.371 -58.181 12.404 1.00 52.74 118 ARG B CA 1
ATOM 2502 C C . ARG B 1 118 ? -29.885 -56.750 12.304 1.00 53.28 118 ARG B C 1
ATOM 2503 O O . ARG B 1 118 ? -30.448 -56.224 13.270 1.00 61.35 118 ARG B O 1
ATOM 2511 N N . ALA B 1 119 ? -29.735 -56.121 11.138 1.00 59.85 119 ALA B N 1
ATOM 2512 C CA . ALA B 1 119 ? -30.282 -54.787 10.932 1.00 61.72 119 ALA B CA 1
ATOM 2513 C C . ALA B 1 119 ? -31.797 -54.822 10.798 1.00 67.97 119 ALA B C 1
ATOM 2514 O O . ALA B 1 119 ? -32.490 -53.956 11.341 1.00 69.01 119 ALA B O 1
ATOM 2516 N N . GLU B 1 120 ? -32.327 -55.804 10.064 1.00 66.32 120 GLU B N 1
ATOM 2517 C CA . GLU B 1 120 ? -33.767 -55.863 9.842 1.00 59.03 120 GLU B CA 1
ATOM 2518 C C . GLU B 1 120 ? -34.525 -56.045 11.147 1.00 60.11 120 GLU B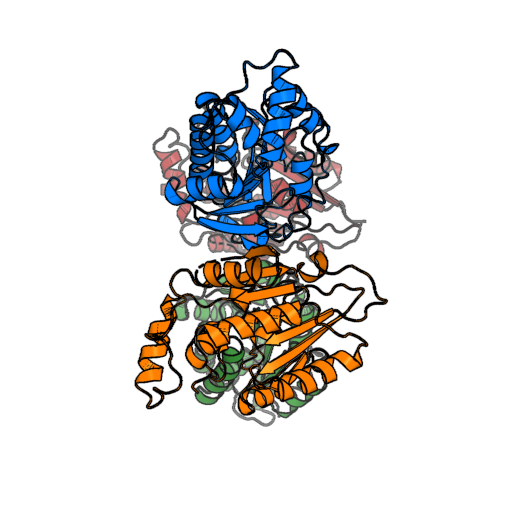 C 1
ATOM 2519 O O . GLU B 1 120 ? -35.585 -55.438 11.346 1.00 51.08 120 GLU B O 1
ATOM 2525 N N . LYS B 1 121 ? -33.997 -56.872 12.053 1.00 56.81 121 LYS B N 1
ATOM 2526 C CA . LYS B 1 121 ? -34.774 -57.208 13.246 1.00 59.22 121 LYS B CA 1
ATOM 2527 C C . LYS B 1 121 ? -34.833 -56.060 14.254 1.00 62.69 121 LYS B C 1
ATOM 2528 O O . LYS B 1 121 ? -35.864 -55.881 14.929 1.00 72.00 121 LYS B O 1
ATOM 2534 N N . GLU B 1 122 ? -33.733 -55.311 14.416 1.00 59.93 122 GLU B N 1
ATOM 2535 C CA . GLU B 1 122 ? -33.722 -54.176 15.339 1.00 67.15 122 GLU B CA 1
ATOM 2536 C C . GLU B 1 122 ? -33.959 -52.858 14.619 1.00 67.59 122 GLU B C 1
ATOM 2537 O O . GLU B 1 122 ? -33.394 -51.834 14.993 1.00 68.79 122 GLU B O 1
ATOM 2543 N N . CYS B 1 123 ? -34.801 -52.866 13.586 1.00 59.38 123 CYS B N 1
ATOM 2544 C CA . CYS B 1 123 ? -35.032 -51.687 12.764 1.00 54.73 123 CYS B CA 1
ATOM 2545 C C . CYS B 1 123 ? -36.423 -51.130 13.020 1.00 53.29 123 CYS B C 1
ATOM 2546 O O . CYS B 1 123 ? -37.408 -51.870 12.884 1.00 57.66 123 CYS B O 1
ATOM 2549 N N . PRO B 1 124 ? -36.555 -49.862 13.397 1.00 50.76 124 PRO B N 1
ATOM 2550 C CA . PRO B 1 124 ? -37.877 -49.232 13.460 1.00 62.57 124 PRO B CA 1
ATOM 2551 C C . PRO B 1 124 ? -38.376 -48.876 12.064 1.00 83.93 124 PRO B C 1
ATOM 2552 O O . PRO B 1 124 ? -37.628 -48.871 11.088 1.00 90.25 124 PRO B O 1
ATOM 2556 N N . PHE B 1 125 ? -39.667 -48.540 11.995 1.00 74.91 125 PHE B N 1
ATOM 2557 C CA . PHE B 1 125 ? -40.365 -48.292 10.735 1.00 73.04 125 PHE B CA 1
ATOM 2558 C C . PHE B 1 125 ? -40.272 -49.524 9.842 1.00 55.43 125 PHE B C 1
ATOM 2559 O O . PHE B 1 125 ? -39.567 -49.501 8.824 1.00 58.76 125 PHE B O 1
ATOM 2567 N N . PRO B 1 126 ? -40.957 -50.618 10.189 1.00 51.40 126 PRO B N 1
ATOM 2568 C CA . PRO B 1 126 ? -40.842 -51.834 9.369 1.00 52.81 126 PRO B CA 1
ATOM 2569 C C . PRO B 1 126 ? -41.496 -51.705 8.005 1.00 54.82 126 PRO B C 1
ATOM 2570 O O . PRO B 1 126 ? -41.020 -52.321 7.043 1.00 40.75 126 PRO B O 1
ATOM 2574 N N . ASP B 1 127 ? -42.571 -50.929 7.889 1.00 74.27 127 ASP B N 1
ATOM 2575 C CA . ASP B 1 127 ? -43.253 -50.744 6.615 1.00 64.30 127 ASP B CA 1
ATOM 2576 C C . ASP B 1 127 ? -42.583 -49.706 5.726 1.00 71.15 127 ASP B C 1
ATOM 2577 O O . ASP B 1 127 ? -43.107 -49.409 4.646 1.00 83.60 127 ASP B O 1
ATOM 2582 N N . ALA B 1 128 ? -41.447 -49.151 6.143 1.00 56.39 128 ALA B N 1
ATOM 2583 C CA . ALA B 1 128 ? -40.743 -48.128 5.380 1.00 36.09 128 ALA B CA 1
ATOM 2584 C C . ALA B 1 128 ? -39.403 -48.591 4.835 1.00 42.67 128 ALA B C 1
ATOM 2585 O O . ALA B 1 128 ? -39.083 -48.303 3.679 1.00 47.31 128 ALA B O 1
ATOM 2587 N N . LEU B 1 129 ? -38.608 -49.300 5.631 1.00 33.86 129 LEU B N 1
ATOM 2588 C CA . LEU B 1 129 ? -37.280 -49.744 5.229 1.00 29.63 129 LEU B CA 1
ATOM 2589 C C . LEU B 1 129 ? -37.309 -51.235 4.920 1.00 27.16 129 LEU B C 1
ATOM 2590 O O . LEU B 1 129 ? -37.742 -52.038 5.753 1.00 36.53 129 LEU B O 1
ATOM 2595 N N . THR B 1 130 ? -36.840 -51.599 3.730 1.00 21.22 130 THR B N 1
ATOM 2596 C CA . THR B 1 130 ? -36.780 -52.989 3.292 1.00 27.67 130 THR B CA 1
ATOM 2597 C C . THR B 1 130 ? -35.319 -53.397 3.151 1.00 32.00 130 THR B C 1
ATOM 2598 O O . THR B 1 130 ? -34.588 -52.811 2.350 1.00 29.34 130 THR B O 1
ATOM 2602 N N . PHE B 1 131 ? -34.903 -54.405 3.911 1.00 39.55 131 PHE B N 1
ATOM 2603 C CA . PHE B 1 131 ? -33.499 -54.789 3.997 1.00 22.48 131 PHE B CA 1
ATOM 2604 C C . PHE B 1 131 ? -33.232 -56.053 3.191 1.00 17.96 131 PHE B C 1
ATOM 2605 O O . PHE B 1 131 ? -33.998 -57.018 3.262 1.00 26.04 131 PHE B O 1
ATOM 2613 N N . ILE B 1 132 ? -32.139 -56.043 2.423 1.00 29.30 132 ILE B N 1
ATOM 2614 C CA . ILE B 1 132 ? -31.796 -57.165 1.556 1.00 19.55 132 ILE B CA 1
ATOM 2615 C C . ILE B 1 132 ? -30.292 -57.424 1.564 1.00 20.23 132 ILE B C 1
ATOM 2616 O O . ILE B 1 132 ? -29.475 -56.522 1.792 1.00 18.60 132 ILE B O 1
ATOM 2621 N N . THR B 1 133 ? -29.940 -58.685 1.307 1.00 29.07 133 THR B N 1
ATOM 2622 C CA . THR B 1 133 ? -28.560 -59.101 1.091 1.00 24.53 133 THR B CA 1
ATOM 2623 C C . THR B 1 133 ? -28.261 -59.039 -0.400 1.00 30.36 133 THR B C 1
ATOM 2624 O O . THR B 1 133 ? -28.936 -59.697 -1.200 1.00 31.24 133 THR B O 1
ATOM 2628 N N . LEU B 1 134 ? -27.249 -58.260 -0.773 1.00 23.23 134 LEU B N 1
ATOM 2629 C CA . LEU B 1 134 ? -26.924 -58.087 -2.182 1.00 21.64 134 LEU B CA 1
ATOM 2630 C C . LEU B 1 134 ? -25.480 -57.633 -2.321 1.00 23.10 134 LEU B C 1
ATOM 2631 O O . LEU B 1 134 ? -25.054 -56.690 -1.648 1.00 31.01 134 LEU B O 1
ATOM 2636 N N . ASP B 1 135 ? -24.731 -58.312 -3.185 1.00 23.03 135 ASP B N 1
ATOM 2637 C CA . ASP B 1 135 ? -23.425 -57.838 -3.625 1.00 26.85 135 ASP B CA 1
ATOM 2638 C C . ASP B 1 135 ? -23.658 -56.927 -4.824 1.00 32.54 135 ASP B C 1
ATOM 2639 O O . ASP B 1 135 ? -24.070 -57.386 -5.892 1.00 37.52 135 ASP B O 1
ATOM 2644 N N . PHE B 1 136 ? -23.403 -55.635 -4.646 1.00 21.77 136 PHE B N 1
ATOM 2645 C CA . PHE B 1 136 ? -23.740 -54.629 -5.646 1.00 21.82 136 PHE B CA 1
ATOM 2646 C C . PHE B 1 136 ? -22.928 -54.781 -6.930 1.00 25.97 136 PHE B C 1
ATOM 2647 O O . PHE B 1 136 ? -23.165 -54.060 -7.904 1.00 16.75 136 PHE B O 1
ATOM 2655 N N . MET B 1 137 ? -21.988 -55.726 -6.955 1.00 30.06 137 MET B N 1
ATOM 2656 C CA . MET B 1 137 ? -21.010 -55.827 -8.031 1.00 27.72 137 MET B CA 1
ATOM 2657 C C . MET B 1 137 ? -21.198 -57.071 -8.902 1.00 37.63 137 MET B C 1
ATOM 2658 O O . MET B 1 137 ? -20.237 -57.561 -9.500 1.00 43.30 137 MET B O 1
ATOM 2663 N N . ASN B 1 138 ? -22.422 -57.590 -8.998 1.00 22.23 138 ASN B N 1
ATOM 2664 C CA . ASN B 1 138 ? -22.746 -58.589 -10.011 1.00 45.09 138 ASN B CA 1
ATOM 2665 C C . ASN B 1 138 ? -24.052 -58.200 -10.687 1.00 34.07 138 ASN B C 1
ATOM 2666 O O . ASN B 1 138 ? -25.025 -57.844 -10.015 1.00 34.13 138 ASN B O 1
ATOM 2671 N N . GLN B 1 139 ? -24.061 -58.263 -12.020 1.00 41.25 139 GLN B N 1
ATOM 2672 C CA . GLN B 1 139 ? -25.196 -57.758 -12.784 1.00 49.21 139 GLN B CA 1
ATOM 2673 C C . GLN B 1 139 ? -26.467 -58.546 -12.490 1.00 52.29 139 GLN B C 1
ATOM 2674 O O . GLN B 1 139 ? -27.544 -57.960 -12.330 1.00 42.43 139 GLN B O 1
ATOM 2680 N N . ARG B 1 140 ? -26.360 -59.873 -12.405 1.00 40.42 140 ARG B N 1
ATOM 2681 C CA . ARG B 1 140 ? -27.548 -60.715 -12.306 1.00 29.39 140 ARG B CA 1
ATOM 2682 C C . ARG B 1 140 ? -28.286 -60.494 -10.990 1.00 34.43 140 ARG B C 1
ATOM 2683 O O . ARG B 1 140 ? -29.493 -60.212 -10.982 1.00 40.75 140 ARG B O 1
ATOM 2691 N N . THR B 1 141 ? -27.580 -60.632 -9.865 1.00 29.31 141 THR B N 1
ATOM 2692 C CA . THR B 1 141 ? -28.210 -60.462 -8.558 1.00 29.72 141 THR B CA 1
ATOM 2693 C C . THR B 1 141 ? -28.767 -59.053 -8.398 1.00 46.18 141 THR B C 1
ATOM 2694 O O . THR B 1 141 ? -29.921 -58.867 -7.985 1.00 38.75 141 THR B O 1
ATOM 2698 N N . ARG B 1 142 ? -27.951 -58.046 -8.723 1.00 37.78 142 ARG B N 1
ATOM 2699 C CA . ARG B 1 142 ? -28.382 -56.658 -8.607 1.00 30.78 142 ARG B CA 1
ATOM 2700 C C . ARG B 1 142 ? -29.639 -56.405 -9.426 1.00 32.25 142 ARG B C 1
ATOM 2701 O O . ARG B 1 142 ? -30.613 -55.829 -8.928 1.00 48.63 142 ARG B O 1
ATOM 2709 N N . LYS B 1 143 ? -29.638 -56.837 -10.689 1.00 30.53 143 LYS B N 1
ATOM 2710 C CA . LYS B 1 143 ? -30.804 -56.652 -11.544 1.00 35.28 143 LYS B CA 1
ATOM 2711 C C . LYS B 1 143 ? -32.036 -57.311 -10.935 1.00 33.06 143 LYS B C 1
ATOM 2712 O O . LYS B 1 143 ? -33.048 -56.650 -10.677 1.00 43.29 143 LYS B O 1
ATOM 2718 N N . VAL B 1 144 ? -31.961 -58.617 -10.668 1.00 30.16 144 VAL B N 1
ATOM 2719 C CA . VAL B 1 144 ? -33.163 -59.348 -10.284 1.00 36.32 144 VAL B CA 1
ATOM 2720 C C . VAL B 1 144 ? -33.624 -59.051 -8.867 1.00 34.07 144 VAL B C 1
ATOM 2721 O O . VAL B 1 144 ? -34.721 -59.476 -8.488 1.00 54.73 144 VAL B O 1
ATOM 2725 N N . LEU B 1 145 ? -32.831 -58.335 -8.070 1.00 33.52 145 LEU B N 1
ATOM 2726 C CA . LEU B 1 145 ? -33.316 -57.885 -6.770 1.00 31.90 145 LEU B CA 1
ATOM 2727 C C . LEU B 1 145 ? -33.820 -56.445 -6.799 1.00 28.10 145 LEU B C 1
ATOM 2728 O O . LEU B 1 145 ? -34.924 -56.164 -6.314 1.00 43.66 145 LEU B O 1
ATOM 2733 N N . LEU B 1 146 ? -33.041 -55.522 -7.372 1.00 18.97 146 LEU B N 1
ATOM 2734 C CA . LEU B 1 146 ? -33.469 -54.129 -7.427 1.00 30.41 146 LEU B CA 1
ATOM 2735 C C . LEU B 1 146 ? -34.701 -53.957 -8.307 1.00 32.40 146 LEU B C 1
ATOM 2736 O O . LEU B 1 146 ? -35.630 -53.227 -7.940 1.00 34.53 146 LEU B O 1
ATOM 2741 N N . SER B 1 147 ? -34.724 -54.598 -9.481 1.00 31.70 147 SER B N 1
ATOM 2742 C CA . SER B 1 147 ? -35.900 -54.509 -10.339 1.00 39.45 147 SER B CA 1
ATOM 2743 C C . SER B 1 147 ? -37.111 -55.147 -9.675 1.00 31.82 147 SER B C 1
ATOM 2744 O O . SER B 1 147 ? -38.235 -54.654 -9.816 1.00 37.99 147 SER B O 1
ATOM 2747 N N . SER B 1 148 ? -36.904 -56.241 -8.940 1.00 32.41 148 SER B N 1
ATOM 2748 C CA . SER B 1 148 ? -38.019 -56.875 -8.245 1.00 37.30 148 SER B CA 1
ATOM 2749 C C . SER B 1 148 ? -38.591 -55.957 -7.173 1.00 32.93 148 SER B C 1
ATOM 2750 O O . SER B 1 148 ? -39.812 -55.903 -6.980 1.00 37.69 148 SER B O 1
ATOM 2753 N N . PHE B 1 149 ? -37.727 -55.230 -6.461 1.00 37.64 149 PHE B N 1
ATOM 2754 C CA . PHE B 1 149 ? -38.221 -54.235 -5.511 1.00 35.08 149 PHE B CA 1
ATOM 2755 C C . PHE B 1 149 ? -38.986 -53.129 -6.230 1.00 41.51 149 PHE B C 1
ATOM 2756 O O . PHE B 1 149 ? -40.136 -52.829 -5.890 1.00 42.35 149 PHE B O 1
ATOM 2764 N N . LEU B 1 150 ? -38.354 -52.510 -7.231 1.00 29.46 150 LEU B N 1
ATOM 2765 C CA . LEU B 1 150 ? -38.947 -51.362 -7.908 1.00 18.93 150 LEU B CA 1
ATOM 2766 C C . LEU B 1 150 ? -40.230 -51.711 -8.653 1.00 37.54 150 LEU B C 1
ATOM 2767 O O . LEU B 1 150 ? -41.048 -50.819 -8.901 1.00 43.79 150 LEU B O 1
ATOM 2772 N N . SER B 1 151 ? -40.425 -52.982 -9.019 1.00 44.21 151 SER B N 1
ATOM 2773 C CA . SER B 1 151 ? -41.622 -53.363 -9.760 1.00 32.65 151 SER B CA 1
ATOM 2774 C C . SER B 1 151 ? -42.881 -53.219 -8.918 1.00 32.98 151 SER B C 1
ATOM 2775 O O . SER B 1 151 ? -43.974 -53.046 -9.470 1.00 41.09 151 SER B O 1
ATOM 2778 N N . GLN B 1 152 ? -42.751 -53.291 -7.591 1.00 20.50 152 GLN B N 1
ATOM 2779 C CA . GLN B 1 152 ? -43.917 -53.148 -6.725 1.00 31.93 152 GLN B CA 1
ATOM 2780 C C . GLN B 1 152 ? -44.586 -51.794 -6.915 1.00 44.25 152 GLN B C 1
ATOM 2781 O O . GLN B 1 152 ? -45.815 -51.683 -6.841 1.00 72.89 152 GLN B O 1
ATOM 2787 N N . PHE B 1 153 ? -43.795 -50.753 -7.167 1.00 28.73 153 PHE B N 1
ATOM 2788 C CA . PHE B 1 153 ? -44.296 -49.390 -7.260 1.00 29.50 153 PHE B CA 1
ATOM 2789 C C . PHE B 1 153 ? -44.478 -48.924 -8.697 1.00 38.86 153 PHE B C 1
ATOM 2790 O O . PHE B 1 153 ? -44.689 -47.728 -8.927 1.00 50.25 153 PHE B O 1
ATOM 2798 N N . GLY B 1 154 ? -44.411 -49.835 -9.666 1.00 34.55 154 GLY B N 1
ATOM 2799 C CA . GLY B 1 154 ? -44.522 -49.443 -11.058 1.00 40.76 154 GLY B CA 1
ATOM 2800 C C . GLY B 1 154 ? -43.436 -48.505 -11.526 1.00 45.99 154 GLY B C 1
ATOM 2801 O O . GLY B 1 154 ? -43.628 -47.787 -12.511 1.00 73.91 154 GLY B O 1
ATOM 2802 N N . ARG B 1 155 ? -42.296 -48.487 -10.841 1.00 44.00 155 ARG B N 1
ATOM 2803 C CA . ARG B 1 155 ? -41.187 -47.604 -11.167 1.00 50.59 155 ARG B CA 1
ATOM 2804 C C . ARG B 1 155 ? -40.013 -48.420 -11.690 1.00 40.96 155 ARG B C 1
ATOM 2805 O O . ARG B 1 155 ? -39.764 -49.538 -11.227 1.00 31.50 155 ARG B O 1
ATOM 2813 N N . SER B 1 156 ? -39.297 -47.858 -12.663 1.00 42.76 156 SER B N 1
ATOM 2814 C CA . SER B 1 156 ? -38.147 -48.519 -13.261 1.00 39.20 156 SER B CA 1
ATOM 2815 C C . SER B 1 156 ? -36.814 -47.992 -12.744 1.00 34.36 156 SER B C 1
ATOM 2816 O O . SER B 1 156 ? -35.781 -48.623 -12.990 1.00 34.76 156 SER B O 1
ATOM 2819 N N . VAL B 1 157 ? -36.808 -46.856 -12.046 1.00 33.57 157 VAL B N 1
ATOM 2820 C CA . VAL B 1 157 ? -35.595 -46.270 -11.494 1.00 27.32 157 VAL B CA 1
ATOM 2821 C C . VAL B 1 157 ? -35.840 -45.922 -10.030 1.00 31.24 157 VAL B C 1
ATOM 2822 O O . VAL B 1 157 ? -36.959 -46.009 -9.523 1.00 40.34 157 VAL B O 1
ATOM 2826 N N . PHE B 1 158 ? -34.769 -45.526 -9.353 1.00 18.59 158 PHE B N 1
ATOM 2827 C CA . PHE B 1 158 ? -34.839 -45.024 -7.990 1.00 20.56 158 PHE B CA 1
ATOM 2828 C C . PHE B 1 158 ? -34.906 -43.500 -7.998 1.00 24.57 158 PHE B C 1
ATOM 2829 O O . PHE B 1 158 ? -34.473 -42.840 -8.945 1.00 37.47 158 PHE B O 1
ATOM 2837 N N . ASP B 1 159 ? -35.456 -42.943 -6.920 1.00 24.10 159 ASP B N 1
ATOM 2838 C CA . ASP B 1 159 ? -35.548 -41.494 -6.790 1.00 20.58 159 ASP B CA 1
ATOM 2839 C C . ASP B 1 159 ? -34.280 -40.901 -6.185 1.00 22.60 159 ASP B C 1
ATOM 2840 O O . ASP B 1 159 ? -33.692 -39.975 -6.754 1.00 30.68 159 ASP B O 1
ATOM 2845 N N . ILE B 1 160 ? -33.846 -41.422 -5.042 1.00 25.54 160 ILE B N 1
ATOM 2846 C CA . ILE B 1 160 ? -32.644 -40.949 -4.368 1.00 20.56 160 ILE B CA 1
ATOM 2847 C C . ILE B 1 160 ? -31.778 -42.152 -4.019 1.00 25.37 160 ILE B C 1
ATOM 2848 O O . ILE B 1 160 ? -32.286 -43.194 -3.593 1.00 30.93 160 ILE B O 1
ATOM 2853 N N . GLY B 1 161 ? -30.472 -42.018 -4.228 1.00 15.48 161 GLY B N 1
ATOM 2854 C CA . GLY B 1 161 ? -29.512 -43.037 -3.852 1.00 20.37 161 GLY B CA 1
ATOM 2855 C C . GLY B 1 161 ? -28.619 -42.524 -2.738 1.00 19.80 161 GLY B C 1
ATOM 2856 O O . GLY B 1 161 ? -28.300 -41.336 -2.682 1.00 22.44 161 GLY B O 1
ATOM 2857 N N . PHE B 1 162 ? -28.221 -43.428 -1.847 1.00 12.29 162 PHE B N 1
ATOM 2858 C CA . PHE B 1 162 ? -27.370 -43.103 -0.711 1.00 13.97 162 PHE B CA 1
ATOM 2859 C C . PHE B 1 162 ? -26.153 -44.015 -0.738 1.00 16.91 162 PHE B C 1
ATOM 2860 O O . PHE B 1 162 ? -26.285 -45.245 -0.671 1.00 36.00 162 PHE B O 1
ATOM 2868 N N . CYS B 1 163 ? -24.977 -43.403 -0.835 1.00 11.55 163 CYS B N 1
ATOM 2869 C CA . CYS B 1 163 ? -23.683 -44.046 -1.031 1.00 10.58 163 CYS B CA 1
ATOM 2870 C C . CYS B 1 163 ? -22.725 -43.591 0.059 1.00 21.37 163 CYS B C 1
ATOM 2871 O O . CYS B 1 163 ? -21.679 -42.990 -0.195 1.00 37.98 163 CYS B O 1
ATOM 2874 N N . MET B 1 164 ? -23.148 -43.759 1.307 1.00 23.61 164 MET B N 1
ATOM 2875 C CA . MET B 1 164 ? -22.431 -43.208 2.448 1.00 31.24 164 MET B CA 1
ATOM 2876 C C . MET B 1 164 ? -21.352 -44.178 2.918 1.00 27.62 164 MET B C 1
ATOM 2877 O O . MET B 1 164 ? -21.660 -45.287 3.369 1.00 29.50 164 MET B O 1
ATOM 2882 N N . SER B 1 165 ? -20.091 -43.752 2.809 1.00 39.50 165 SER B N 1
ATOM 2883 C CA . SER B 1 165 ? -18.947 -44.458 3.390 1.00 35.51 165 SER B CA 1
ATOM 2884 C C . SER B 1 165 ? -18.792 -45.865 2.814 1.00 29.15 165 SER B C 1
ATOM 2885 O O . SER B 1 165 ? -18.607 -46.841 3.543 1.00 46.55 165 SER B O 1
ATOM 2888 N N . ILE B 1 166 ? -18.860 -45.968 1.489 1.00 28.37 166 ILE B N 1
ATOM 2889 C CA . ILE B 1 166 ? -18.736 -47.271 0.844 1.00 25.57 166 ILE B CA 1
ATOM 2890 C C . ILE B 1 166 ? -17.759 -47.215 -0.324 1.00 33.57 166 ILE B C 1
ATOM 2891 O O . ILE B 1 166 ? -17.319 -48.257 -0.823 1.00 40.71 166 ILE B O 1
ATOM 2896 N N . THR B 1 167 ? -17.404 -46.004 -0.766 1.00 32.66 167 THR B N 1
ATOM 2897 C CA . THR B 1 167 ? -16.575 -45.879 -1.963 1.00 40.52 167 THR B CA 1
ATOM 2898 C C . THR B 1 167 ? -15.190 -46.475 -1.747 1.00 35.90 167 THR B C 1
ATOM 2899 O O . THR B 1 167 ? -14.644 -47.132 -2.643 1.00 33.16 167 THR B O 1
ATOM 2903 N N . MET B 1 168 ? -14.607 -46.267 -0.563 1.00 28.47 168 MET B N 1
ATOM 2904 C CA . MET B 1 168 ? -13.263 -46.777 -0.310 1.00 38.84 168 MET B CA 1
ATOM 2905 C C . MET B 1 168 ? -13.233 -48.299 -0.335 1.00 39.70 168 MET B C 1
ATOM 2906 O O . MET B 1 168 ? -12.260 -48.899 -0.801 1.00 39.63 168 MET B O 1
ATOM 2911 N N . TRP B 1 169 ? -14.290 -48.942 0.159 1.00 34.33 169 TRP B N 1
ATOM 2912 C CA . TRP B 1 169 ? -14.301 -50.400 0.200 1.00 29.15 169 TRP B CA 1
ATOM 2913 C C . TRP B 1 169 ? -14.444 -50.987 -1.198 1.00 26.62 169 TRP B C 1
ATOM 2914 O O . TRP B 1 169 ? -13.718 -51.920 -1.568 1.00 27.95 169 TRP B O 1
ATOM 2925 N N . ILE B 1 170 ? -15.372 -50.448 -1.993 1.00 30.62 170 ILE B N 1
ATOM 2926 C CA . ILE B 1 170 ? -15.493 -50.868 -3.386 1.00 39.58 170 ILE B CA 1
ATOM 2927 C C . ILE B 1 170 ? -14.175 -50.646 -4.116 1.00 36.36 170 ILE B C 1
ATOM 2928 O O . ILE B 1 170 ? -13.747 -51.477 -4.927 1.00 33.13 170 ILE B O 1
ATOM 2933 N N . HIS B 1 171 ? -13.499 -49.534 -3.818 1.00 40.23 171 HIS B N 1
ATOM 2934 C CA . HIS B 1 171 ? -12.205 -49.253 -4.430 1.00 33.70 171 HIS B CA 1
ATOM 2935 C C . HIS B 1 171 ? -11.182 -50.320 -4.058 1.00 28.01 171 HIS B C 1
ATOM 2936 O O . HIS B 1 171 ? -10.609 -50.979 -4.929 1.00 36.33 171 HIS B O 1
ATOM 2943 N N . LEU B 1 172 ? -10.954 -50.517 -2.758 1.00 33.37 172 LEU B N 1
ATOM 2944 C CA . LEU B 1 172 ? -9.967 -51.495 -2.311 1.00 24.87 172 LEU B CA 1
ATOM 2945 C C . LEU B 1 172 ? -10.273 -52.893 -2.834 1.00 37.22 172 LEU B C 1
ATOM 2946 O O . LEU B 1 172 ? -9.351 -53.693 -3.033 1.00 56.24 172 LEU B O 1
ATOM 2951 N N . ASN B 1 173 ? -11.547 -53.206 -3.071 1.00 36.36 173 ASN B N 1
ATOM 2952 C CA . ASN B 1 173 ? -11.908 -54.556 -3.483 1.00 37.08 173 ASN B CA 1
ATOM 2953 C C . ASN B 1 173 ? -11.884 -54.762 -4.994 1.00 38.20 173 ASN B C 1
ATOM 2954 O O . ASN B 1 173 ? -11.659 -55.891 -5.445 1.00 41.54 173 ASN B O 1
ATOM 2959 N N . HIS B 1 174 ? -12.105 -53.710 -5.797 1.00 33.51 174 HIS B N 1
ATOM 2960 C CA . HIS B 1 174 ? -12.210 -53.917 -7.238 1.00 39.96 174 HIS B CA 1
ATOM 2961 C C . HIS B 1 174 ? -11.439 -52.885 -8.062 1.00 40.40 174 HIS B C 1
ATOM 2962 O O . HIS B 1 174 ? -11.759 -52.685 -9.239 1.00 53.73 174 HIS B O 1
ATOM 2969 N N . GLY B 1 175 ? -10.457 -52.205 -7.484 1.00 33.58 175 GLY B N 1
ATOM 2970 C CA . GLY B 1 175 ? -9.678 -51.260 -8.253 1.00 39.00 175 GLY B CA 1
ATOM 2971 C C . GLY B 1 175 ? -10.435 -50.059 -8.787 1.00 32.39 175 GLY B C 1
ATOM 2972 O O . GLY B 1 175 ? -11.633 -49.855 -8.520 1.00 34.30 175 GLY B O 1
ATOM 2973 N N . ASP B 1 176 ? -9.698 -49.246 -9.546 1.00 34.69 176 ASP B N 1
ATOM 2974 C CA . ASP B 1 176 ? -10.282 -48.089 -10.210 1.00 27.54 176 ASP B CA 1
ATOM 2975 C C . ASP B 1 176 ? -11.457 -48.496 -11.086 1.00 46.96 176 ASP B C 1
ATOM 2976 O O . ASP B 1 176 ? -12.464 -47.782 -11.157 1.00 51.84 176 ASP B O 1
ATOM 2981 N N . HIS B 1 177 ? -11.355 -49.651 -11.751 1.00 47.19 177 HIS B N 1
ATOM 2982 C CA . HIS B 1 177 ? -12.406 -50.057 -12.677 1.00 33.29 177 HIS B CA 1
ATOM 2983 C C . HIS B 1 177 ? -13.687 -50.425 -11.941 1.00 38.35 177 HIS B C 1
ATOM 2984 O O . HIS B 1 177 ? -14.784 -50.074 -12.391 1.00 40.17 177 HIS B O 1
ATOM 2991 N N . GLY B 1 178 ? -13.580 -51.113 -10.802 1.00 48.04 178 GLY B N 1
ATOM 2992 C CA . GLY B 1 178 ? -14.767 -51.407 -10.026 1.00 37.43 178 GLY B CA 1
ATOM 2993 C C . GLY B 1 178 ? -15.385 -50.162 -9.430 1.00 38.19 178 GLY B C 1
ATOM 2994 O O . GLY B 1 178 ? -16.609 -50.031 -9.395 1.00 41.08 178 GLY B O 1
ATOM 2995 N N . LEU B 1 179 ? -14.556 -49.225 -8.957 1.00 36.73 179 LEU B N 1
ATOM 2996 C CA . LEU B 1 179 ? -15.117 -47.965 -8.472 1.00 28.43 179 LEU B CA 1
ATOM 2997 C C . LEU B 1 179 ? -15.843 -47.223 -9.590 1.00 23.70 179 LEU B C 1
ATOM 2998 O O . LEU B 1 179 ? -16.941 -46.684 -9.386 1.00 29.29 179 LEU B O 1
ATOM 3003 N N . TRP B 1 180 ? -15.254 -47.211 -10.786 1.00 32.84 180 TRP B N 1
ATOM 3004 C CA . TRP B 1 180 ? -15.849 -46.516 -11.921 1.00 28.67 180 TRP B CA 1
ATOM 3005 C C . TRP B 1 180 ? -17.177 -47.149 -12.318 1.00 37.96 180 TRP B C 1
ATOM 3006 O O . TRP B 1 180 ? -18.173 -46.448 -12.533 1.00 45.32 180 TRP B O 1
ATOM 3017 N N . GLU B 1 181 ? -17.221 -48.483 -12.397 1.00 52.78 181 GLU B N 1
ATOM 3018 C CA . GLU B 1 181 ? -18.466 -49.148 -12.774 1.00 60.07 181 GLU B CA 1
ATOM 3019 C C . GLU B 1 181 ? -19.505 -49.076 -11.660 1.00 41.49 181 GLU B C 1
ATOM 3020 O O . GLU B 1 181 ? -20.709 -49.061 -11.937 1.00 33.87 181 GLU B O 1
ATOM 3026 N N . PHE B 1 182 ? -19.062 -49.019 -10.403 1.00 33.37 182 PHE B N 1
ATOM 3027 C CA . PHE B 1 182 ? -19.977 -48.814 -9.287 1.00 22.93 182 PHE B CA 1
ATOM 3028 C C . PHE B 1 182 ? -20.659 -47.457 -9.394 1.00 30.33 182 PHE B C 1
ATOM 3029 O O . PHE B 1 182 ? -21.885 -47.345 -9.248 1.00 29.14 182 PHE B O 1
ATOM 3037 N N . LEU B 1 183 ? -19.874 -46.411 -9.659 1.00 32.83 183 LEU B N 1
ATOM 3038 C CA . LEU B 1 183 ? -20.456 -45.092 -9.879 1.00 25.86 183 LEU B CA 1
ATOM 3039 C C . LEU B 1 183 ? -21.351 -45.087 -11.114 1.00 23.66 183 LEU B C 1
ATOM 3040 O O . LEU B 1 183 ? -22.387 -44.413 -11.135 1.00 21.04 183 LEU B O 1
ATOM 3045 N N . ALA B 1 184 ? -20.979 -45.851 -12.143 1.00 22.29 184 ALA B N 1
ATOM 3046 C CA . ALA B 1 184 ? -21.816 -45.959 -13.335 1.00 31.75 184 ALA B CA 1
ATOM 3047 C C . ALA B 1 184 ? -23.182 -46.548 -12.998 1.00 34.35 184 ALA B C 1
ATOM 3048 O O . ALA B 1 184 ? -24.220 -46.032 -13.428 1.00 35.10 184 ALA B O 1
ATOM 3050 N N . HIS B 1 185 ? -23.198 -47.638 -12.229 1.00 33.07 185 HIS B N 1
ATOM 3051 C CA . HIS B 1 185 ? -24.462 -48.264 -11.852 1.00 32.27 185 HIS B CA 1
ATOM 3052 C C . HIS B 1 185 ? -25.292 -47.341 -10.969 1.00 28.98 185 HIS B C 1
ATOM 3053 O O . HIS B 1 185 ? -26.511 -47.224 -11.155 1.00 29.15 185 HIS B O 1
ATOM 3060 N N . LEU B 1 186 ? -24.652 -46.680 -10.002 1.00 27.80 186 LEU B N 1
ATOM 3061 C CA . LEU B 1 186 ? -25.388 -45.771 -9.132 1.00 20.18 186 LEU B CA 1
ATOM 3062 C C . LEU B 1 186 ? -25.950 -44.583 -9.903 1.00 22.52 186 LEU B C 1
ATOM 3063 O O . LEU B 1 186 ? -27.013 -44.063 -9.546 1.00 39.91 186 LEU B O 1
ATOM 3068 N N . SER B 1 187 ? -25.261 -44.142 -10.959 1.00 24.85 187 SER B N 1
ATOM 3069 C CA . SER B 1 187 ? -25.792 -43.075 -11.798 1.00 28.62 187 SER B CA 1
ATOM 3070 C C . SER B 1 187 ? -26.904 -43.571 -12.711 1.00 35.37 187 SER B C 1
ATOM 3071 O O . SER B 1 187 ? -27.816 -42.806 -13.042 1.00 38.04 187 SER B O 1
ATOM 3074 N N . SER B 1 188 ? -26.840 -44.836 -13.129 1.00 42.98 188 SER B N 1
ATOM 3075 C CA . SER B 1 188 ? -27.868 -45.405 -13.989 1.00 47.20 188 SER B CA 1
ATOM 3076 C C . SER B 1 188 ? -29.115 -45.822 -13.223 1.00 39.76 188 SER B C 1
ATOM 3077 O O . SER B 1 188 ? -30.162 -46.038 -13.844 1.00 49.33 188 SER B O 1
ATOM 3080 N N . LEU B 1 189 ? -29.032 -45.942 -11.899 1.00 29.87 189 LEU B N 1
ATOM 3081 C CA . LEU B 1 189 ? -30.149 -46.449 -11.113 1.00 34.34 189 LEU B CA 1
ATOM 3082 C C . LEU B 1 189 ? -30.972 -45.365 -10.432 1.00 39.32 189 LEU B C 1
ATOM 3083 O O . LEU B 1 189 ? -32.163 -45.579 -10.186 1.00 42.83 189 LEU B O 1
ATOM 3088 N N . CYS B 1 190 ? -30.383 -44.212 -10.119 1.00 41.21 190 CYS B N 1
ATOM 3089 C CA . CYS B 1 190 ? -31.043 -43.213 -9.291 1.00 33.06 190 CYS B CA 1
ATOM 3090 C C . CYS B 1 190 ? -31.026 -41.852 -9.970 1.00 32.04 190 CYS B C 1
ATOM 3091 O O . CYS B 1 190 ? -30.050 -41.490 -10.635 1.00 48.81 190 CYS B O 1
ATOM 3094 N N . HIS B 1 191 ? -32.116 -41.101 -9.795 1.00 38.83 191 HIS B N 1
ATOM 3095 C CA . HIS B 1 191 ? -32.164 -39.727 -10.283 1.00 44.98 191 HIS B CA 1
ATOM 3096 C C . HIS B 1 191 ? -31.156 -38.859 -9.541 1.00 31.46 191 HIS B C 1
ATOM 3097 O O . HIS B 1 191 ? -30.297 -38.213 -10.152 1.00 38.72 191 HIS B O 1
ATOM 3104 N N . TYR B 1 192 ? -31.248 -38.836 -8.216 1.00 32.02 192 TYR B N 1
ATOM 3105 C CA . TYR B 1 192 ? -30.336 -38.088 -7.366 1.00 28.73 192 TYR B CA 1
ATOM 3106 C C . TYR B 1 192 ? -29.429 -39.053 -6.615 1.00 25.60 192 TYR B C 1
ATOM 3107 O O . TYR B 1 192 ? -29.800 -40.198 -6.349 1.00 30.00 192 TYR B O 1
ATOM 3116 N N . LEU B 1 193 ? -28.237 -38.576 -6.266 1.00 18.21 193 LEU B N 1
ATOM 3117 C CA . LEU B 1 193 ? -27.254 -39.402 -5.575 1.00 17.23 193 LEU B CA 1
ATOM 3118 C C . LEU B 1 193 ? -26.590 -38.594 -4.474 1.00 19.73 193 LEU B C 1
ATOM 3119 O O . LEU B 1 193 ? -26.149 -37.469 -4.713 1.00 26.41 193 LEU B O 1
ATOM 3124 N N . LEU B 1 194 ? -26.500 -39.168 -3.278 1.00 16.08 194 LEU B N 1
ATOM 3125 C CA . LEU B 1 194 ? -25.797 -38.549 -2.161 1.00 17.11 194 LEU B CA 1
ATOM 3126 C C . LEU B 1 194 ? -24.662 -39.479 -1.755 1.00 15.19 194 LEU B C 1
ATOM 3127 O O . LEU B 1 194 ? -24.900 -40.519 -1.132 1.00 12.13 194 LEU B O 1
ATOM 3132 N N . VAL B 1 195 ? -23.437 -39.104 -2.115 1.00 18.32 195 VAL B N 1
ATOM 3133 C CA . VAL B 1 195 ? -22.248 -39.917 -1.884 1.00 19.14 195 VAL B CA 1
ATOM 3134 C C . VAL B 1 195 ? -21.457 -39.306 -0.737 1.00 16.18 195 VAL B C 1
ATOM 3135 O O . VAL B 1 195 ? -21.248 -38.087 -0.696 1.00 23.35 195 VAL B O 1
ATOM 3139 N N . GLU B 1 196 ? -21.019 -40.154 0.197 1.00 22.44 196 GLU B N 1
ATOM 3140 C CA . GLU B 1 196 ? -20.146 -39.741 1.291 1.00 26.54 196 GLU B CA 1
ATOM 3141 C C . GLU B 1 196 ? -18.783 -40.370 1.037 1.00 35.25 196 GLU B C 1
ATOM 3142 O O . GLU B 1 196 ? -18.521 -41.504 1.467 1.00 41.55 196 GLU B O 1
ATOM 3148 N N . PRO B 1 197 ? -17.895 -39.694 0.315 1.00 27.87 197 PRO B N 1
ATOM 3149 C CA . PRO B 1 197 ? -16.624 -40.317 -0.063 1.00 25.23 197 PRO B CA 1
ATOM 3150 C C . PRO B 1 197 ? -15.637 -40.347 1.090 1.00 35.74 197 PRO B C 1
ATOM 3151 O O . PRO B 1 197 ? -15.449 -39.361 1.808 1.00 36.30 197 PRO B O 1
ATOM 3155 N N . GLN B 1 198 ? -15.007 -41.499 1.262 1.00 35.90 198 GLN B N 1
ATOM 3156 C CA . GLN B 1 198 ? -13.933 -41.629 2.232 1.00 42.76 198 GLN B CA 1
ATOM 3157 C C . GLN B 1 198 ? -12.658 -41.041 1.643 1.00 41.40 198 GLN B C 1
ATOM 3158 O O . GLN B 1 198 ? -12.245 -41.456 0.554 1.00 45.07 198 GLN B O 1
ATOM 3164 N N . PRO B 1 199 ? -12.017 -40.082 2.305 1.00 48.61 199 PRO B N 1
ATOM 3165 C CA . PRO B 1 199 ? -10.810 -39.476 1.736 1.00 58.31 199 PRO B CA 1
ATOM 3166 C C . PRO B 1 199 ? -9.664 -40.473 1.671 1.00 47.57 199 PRO B C 1
ATOM 3167 O O . PRO B 1 199 ? -9.673 -41.524 2.315 1.00 49.63 199 PRO B O 1
ATOM 3171 N N . TRP B 1 200 ? -8.660 -40.119 0.867 1.00 43.83 200 TRP B N 1
ATOM 3172 C CA . TRP B 1 200 ? -7.496 -40.978 0.681 1.00 42.56 200 TRP B CA 1
ATOM 3173 C C . TRP B 1 200 ? -6.715 -41.203 1.971 1.00 51.28 200 TRP B C 1
ATOM 3174 O O . TRP B 1 200 ? -5.856 -42.091 2.006 1.00 57.53 200 TRP B O 1
ATOM 3185 N N . LYS B 1 201 ? -6.996 -40.435 3.025 1.00 51.15 201 LYS B N 1
ATOM 3186 C CA . LYS B 1 201 ? -6.271 -40.588 4.283 1.00 55.44 201 LYS B CA 1
ATOM 3187 C C . LYS B 1 201 ? -6.500 -41.968 4.889 1.00 61.23 201 LYS B C 1
ATOM 3188 O O . LYS B 1 201 ? -5.550 -42.717 5.142 1.00 66.40 201 LYS B O 1
ATOM 3194 N N . CYS B 1 202 ? -7.764 -42.324 5.129 1.00 66.09 202 CYS B N 1
ATOM 3195 C CA . CYS B 1 202 ? -8.076 -43.593 5.779 1.00 74.58 202 CYS B CA 1
ATOM 3196 C C . CYS B 1 202 ? -7.789 -44.802 4.895 1.00 64.27 202 CYS B C 1
ATOM 3197 O O . CYS B 1 202 ? -7.891 -45.936 5.379 1.00 68.51 202 CYS B O 1
ATOM 3200 N N . TYR B 1 203 ? -7.430 -44.591 3.626 1.00 60.14 203 TYR B N 1
ATOM 3201 C CA . TYR B 1 203 ? -7.120 -45.706 2.737 1.00 52.39 203 TYR B CA 1
ATOM 3202 C C . TYR B 1 203 ? -5.977 -46.547 3.291 1.00 70.30 203 TYR B C 1
ATOM 3203 O O . TYR B 1 203 ? -6.118 -47.759 3.486 1.00 79.29 203 TYR B O 1
ATOM 3212 N N . ARG B 1 204 ? -4.830 -45.915 3.558 1.00 78.57 204 ARG B N 1
ATOM 3213 C CA . ARG B 1 204 ? -3.703 -46.653 4.117 1.00 75.22 204 ARG B CA 1
ATOM 3214 C C . ARG B 1 204 ? -3.981 -47.114 5.539 1.00 80.32 204 ARG B C 1
ATOM 3215 O O . ARG B 1 204 ? -3.473 -48.160 5.955 1.00 80.29 204 ARG B O 1
ATOM 3223 N N . ALA B 1 205 ? -4.777 -46.356 6.296 1.00 89.44 205 ALA B N 1
ATOM 3224 C CA . ALA B 1 205 ? -5.121 -46.776 7.651 1.00 87.21 205 ALA B CA 1
ATOM 3225 C C . ALA B 1 205 ? -5.857 -48.110 7.643 1.00 66.84 205 ALA B C 1
ATOM 3226 O O . ALA B 1 205 ? -5.601 -48.976 8.487 1.00 61.65 205 ALA B O 1
ATOM 3228 N N . ALA B 1 206 ? -6.771 -48.296 6.689 1.00 75.83 206 ALA B N 1
ATOM 3229 C CA . ALA B 1 206 ? -7.461 -49.575 6.563 1.00 55.43 206 ALA B CA 1
ATOM 3230 C C . ALA B 1 206 ? -6.592 -50.627 5.886 1.00 62.30 206 ALA B C 1
ATOM 3231 O O . ALA B 1 206 ? -6.697 -51.816 6.210 1.00 71.80 206 ALA B O 1
ATOM 3233 N N . ALA B 1 207 ? -5.729 -50.209 4.955 1.00 73.08 207 ALA B N 1
ATOM 3234 C CA . ALA B 1 207 ? -4.864 -51.151 4.255 1.00 66.14 207 ALA B CA 1
ATOM 3235 C C . ALA B 1 207 ? -3.849 -51.783 5.197 1.00 78.55 207 ALA B C 1
ATOM 3236 O O . ALA B 1 207 ? -3.488 -52.953 5.034 1.00 65.93 207 ALA B O 1
ATOM 3238 N N . ARG B 1 208 ? -3.375 -51.019 6.184 1.00 94.27 208 ARG B N 1
ATOM 3239 C CA . ARG B 1 208 ? -2.354 -51.521 7.097 1.00 78.20 208 ARG B CA 1
ATOM 3240 C C . ARG B 1 208 ? -2.840 -52.751 7.851 1.00 81.23 208 ARG B C 1
ATOM 3241 O O . ARG B 1 208 ? -2.081 -53.706 8.045 1.00 99.04 208 ARG B O 1
ATOM 3249 N N . ARG B 1 209 ? -4.102 -52.747 8.286 1.00 67.99 209 ARG B N 1
ATOM 3250 C CA . ARG B 1 209 ? -4.643 -53.920 8.963 1.00 83.97 209 ARG B CA 1
ATOM 3251 C C . ARG B 1 209 ? -5.153 -54.954 7.968 1.00 82.18 209 ARG B C 1
ATOM 3252 O O . ARG B 1 209 ? -4.943 -56.158 8.161 1.00 81.12 209 ARG B O 1
ATOM 3260 N N . LEU B 1 210 ? -5.813 -54.506 6.894 1.00 73.61 210 LEU B N 1
ATOM 3261 C CA . LEU B 1 210 ? -6.359 -55.452 5.929 1.00 82.92 210 LEU B CA 1
ATOM 3262 C C . LEU B 1 210 ? -5.261 -56.239 5.225 1.00 79.09 210 LEU B C 1
ATOM 3263 O O . LEU B 1 210 ? -5.486 -57.384 4.814 1.00 82.51 210 LEU B O 1
ATOM 3268 N N . ARG B 1 211 ? -4.070 -55.654 5.080 1.00 84.03 211 ARG B N 1
ATOM 3269 C CA . ARG B 1 211 ? -2.957 -56.395 4.499 1.00 105.57 211 ARG B CA 1
ATOM 3270 C C . ARG B 1 211 ? -2.300 -57.324 5.515 1.00 107.03 211 ARG B C 1
ATOM 3271 O O . ARG B 1 211 ? -1.796 -58.386 5.136 1.00 103.45 211 ARG B O 1
ATOM 3279 N N . LYS B 1 212 ? -2.305 -56.959 6.797 1.00 102.57 212 LYS B N 1
ATOM 3280 C CA . LYS B 1 212 ? -1.674 -57.773 7.827 1.00 97.96 212 LYS B CA 1
ATOM 3281 C C . LYS B 1 212 ? -2.611 -58.815 8.423 1.00 98.83 212 LYS B C 1
ATOM 3282 O O . LYS B 1 212 ? -2.141 -59.720 9.122 1.00 103.44 212 LYS B O 1
ATOM 3288 N N . LEU B 1 213 ? -3.913 -58.717 8.166 1.00 98.31 213 LEU B N 1
ATOM 3289 C CA . LEU B 1 213 ? -4.891 -59.668 8.695 1.00 90.02 213 LEU B CA 1
ATOM 3290 C C . LEU B 1 213 ? -5.119 -60.826 7.726 1.00 102.61 213 LEU B C 1
ATOM 3291 O O . LEU B 1 213 ? -6.250 -61.208 7.433 1.00 96.78 213 LEU B O 1
ATOM 3296 N N . GLY B 1 214 ? -4.025 -61.412 7.236 1.00 107.80 214 GLY B N 1
ATOM 3297 C CA . GLY B 1 214 ? -4.085 -62.497 6.272 1.00 98.83 214 GLY B CA 1
ATOM 3298 C C . GLY B 1 214 ? -5.027 -62.269 5.104 1.00 105.74 214 GLY B C 1
ATOM 3299 O O . GLY B 1 214 ? -5.458 -63.225 4.453 1.00 117.42 214 GLY B O 1
ATOM 3300 N N . LEU B 1 215 ? -5.353 -61.006 4.829 1.00 105.54 215 LEU B N 1
ATOM 3301 C CA . LEU B 1 215 ? -6.336 -60.663 3.809 1.00 111.54 215 LEU B CA 1
ATOM 3302 C C . LEU B 1 215 ? -5.733 -59.731 2.766 1.00 110.83 215 LEU B C 1
ATOM 3303 O O . LEU B 1 215 ? -6.351 -58.731 2.385 1.00 92.13 215 LEU B O 1
ATOM 3308 N N . HIS B 1 216 ? -4.521 -60.050 2.303 1.00 113.45 216 HIS B N 1
ATOM 3309 C CA . HIS B 1 216 ? -3.872 -59.248 1.272 1.00 99.07 216 HIS B CA 1
ATOM 3310 C C . HIS B 1 216 ? -4.665 -59.227 -0.030 1.00 91.38 216 HIS B C 1
ATOM 3311 O O . HIS B 1 216 ? -4.432 -58.353 -0.871 1.00 76.74 216 HIS B O 1
ATOM 3318 N N . ASP B 1 217 ? -5.596 -60.164 -0.211 1.00 90.95 217 ASP B N 1
ATOM 3319 C CA . ASP B 1 217 ? -6.294 -60.360 -1.476 1.00 86.16 217 ASP B CA 1
ATOM 3320 C C . ASP B 1 217 ? -7.460 -59.403 -1.681 1.00 88.04 217 ASP B C 1
ATOM 3321 O O . ASP B 1 217 ? -8.078 -59.429 -2.752 1.00 69.12 217 ASP B O 1
ATOM 3326 N N . PHE B 1 218 ? -7.782 -58.571 -0.695 1.00 92.73 218 PHE B N 1
ATOM 3327 C CA . PHE B 1 218 ? -8.885 -57.624 -0.800 1.00 79.09 218 PHE B CA 1
ATOM 3328 C C . PHE B 1 218 ? -8.385 -56.187 -0.703 1.00 72.39 218 PHE B C 1
ATOM 3329 O O . PHE B 1 218 ? -9.117 -55.294 -0.259 1.00 56.07 218 PHE B O 1
ATOM 3337 N N . ASP B 1 219 ? -7.120 -56.011 -1.050 1.00 71.63 219 ASP B N 1
ATOM 3338 C CA . ASP B 1 219 ? -6.501 -54.715 -1.016 1.00 59.41 219 ASP B CA 1
ATOM 3339 C C . ASP B 1 219 ? -5.947 -54.379 -2.381 1.00 63.73 219 ASP B C 1
ATOM 3340 O O . ASP B 1 219 ? -5.154 -55.123 -2.946 1.00 59.80 219 ASP B O 1
ATOM 3345 N N . HIS B 1 220 ? -6.371 -53.239 -2.899 1.00 67.76 220 HIS B N 1
ATOM 3346 C CA . HIS B 1 220 ? -5.699 -52.595 -3.996 1.00 65.24 220 HIS B CA 1
ATOM 3347 C C . HIS B 1 220 ? -5.305 -51.281 -3.386 1.00 74.02 220 HIS B C 1
ATOM 3348 O O . HIS B 1 220 ? -6.153 -50.554 -2.885 1.00 92.76 220 HIS B O 1
ATOM 3355 N N . PHE B 1 221 ? -4.025 -50.969 -3.399 1.00 66.04 221 PHE B N 1
ATOM 3356 C CA . PHE B 1 221 ? -3.589 -49.698 -2.875 1.00 57.88 221 PHE B CA 1
ATOM 3357 C C . PHE B 1 221 ? -2.584 -49.177 -3.852 1.00 68.15 221 PHE B C 1
ATOM 3358 O O . PHE B 1 221 ? -2.781 -48.173 -4.521 1.00 66.47 221 PHE B O 1
ATOM 3366 N N . HIS B 1 222 ? -1.496 -49.919 -3.926 1.00 73.08 222 HIS B N 1
ATOM 3367 C CA . HIS B 1 222 ? -0.394 -49.633 -4.808 1.00 67.24 222 HIS B CA 1
ATOM 3368 C C . HIS B 1 222 ? -0.867 -49.714 -6.240 1.00 64.69 222 HIS B C 1
ATOM 3369 O O . HIS B 1 222 ? -0.390 -48.972 -7.090 1.00 51.47 222 HIS B O 1
ATOM 3376 N N . SER B 1 223 ? -1.780 -50.642 -6.512 1.00 64.82 223 SER B N 1
ATOM 3377 C CA . SER B 1 223 ? -2.305 -50.781 -7.854 1.00 50.11 223 SER B CA 1
ATOM 3378 C C . SER B 1 223 ? -3.074 -49.541 -8.254 1.00 53.47 223 SER B C 1
ATOM 3379 O O . SER B 1 223 ? -3.078 -49.147 -9.415 1.00 52.79 223 SER B O 1
ATOM 3382 N N . LEU B 1 224 ? -3.773 -48.960 -7.290 1.00 50.49 224 LEU B N 1
ATOM 3383 C CA . LEU B 1 224 ? -4.719 -47.895 -7.577 1.00 53.92 224 LEU B CA 1
ATOM 3384 C C . LEU B 1 224 ? -4.122 -46.668 -8.254 1.00 57.69 224 LEU B C 1
ATOM 3385 O O . LEU B 1 224 ? -3.105 -46.133 -7.834 1.00 55.75 224 LEU B O 1
ATOM 3390 N N . ALA B 1 225 ? -4.818 -46.212 -9.286 1.00 61.52 225 ALA B N 1
ATOM 3391 C CA . ALA B 1 225 ? -4.484 -45.001 -10.025 1.00 54.65 225 ALA B CA 1
ATOM 3392 C C . ALA B 1 225 ? -5.190 -43.783 -9.445 1.00 64.00 225 ALA B C 1
ATOM 3393 O O . ALA B 1 225 ? -4.560 -42.769 -9.155 1.00 68.80 225 ALA B O 1
ATOM 3395 N N . ILE B 1 226 ? -6.503 -43.883 -9.281 1.00 52.88 226 ILE B N 1
ATOM 3396 C CA . ILE B 1 226 ? -7.271 -42.797 -8.694 1.00 52.20 226 ILE B CA 1
ATOM 3397 C C . ILE B 1 226 ? -6.886 -42.636 -7.234 1.00 51.94 226 ILE B C 1
ATOM 3398 O O . ILE B 1 226 ? -7.034 -43.560 -6.443 1.00 66.79 226 ILE B O 1
ATOM 3403 N N . ARG B 1 227 ? -6.385 -41.462 -6.876 1.00 44.44 227 ARG B N 1
ATOM 3404 C CA . ARG B 1 227 ? -5.993 -41.201 -5.500 1.00 50.90 227 ARG B CA 1
ATOM 3405 C C . ARG B 1 227 ? -5.901 -39.708 -5.225 1.00 58.43 227 ARG B C 1
ATOM 3406 O O . ARG B 1 227 ? -5.983 -38.893 -6.141 1.00 51.92 227 ARG B O 1
ATOM 3414 N N . GLY B 1 228 ? -5.733 -39.357 -3.956 1.00 53.39 228 GLY B N 1
ATOM 3415 C CA . GLY B 1 228 ? -5.570 -37.960 -3.556 1.00 61.42 228 GLY B CA 1
ATOM 3416 C C . GLY B 1 228 ? -6.897 -37.344 -3.126 1.00 69.55 228 GLY B C 1
ATOM 3417 O O . GLY B 1 228 ? -7.540 -37.847 -2.208 1.00 78.32 228 GLY B O 1
ATOM 3418 N N . ASP B 1 229 ? -7.293 -36.259 -3.793 1.00 70.16 229 ASP B N 1
ATOM 3419 C CA . ASP B 1 229 ? -8.543 -35.566 -3.481 1.00 54.39 229 ASP B CA 1
ATOM 3420 C C . ASP B 1 229 ? -9.702 -36.411 -4.001 1.00 59.37 229 ASP B C 1
ATOM 3421 O O . ASP B 1 229 ? -10.278 -36.159 -5.062 1.00 60.16 229 ASP B O 1
ATOM 3426 N N . MET B 1 230 ? -10.056 -37.430 -3.218 1.00 56.37 230 MET B N 1
ATOM 3427 C CA . MET B 1 230 ? -11.039 -38.413 -3.669 1.00 43.79 230 MET B CA 1
ATOM 3428 C C . MET B 1 230 ? -12.439 -37.846 -3.889 1.00 37.81 230 MET B C 1
ATOM 3429 O O . MET B 1 230 ? -13.095 -38.274 -4.856 1.00 42.76 230 MET B O 1
ATOM 3434 N N . PRO B 1 231 ? -12.970 -36.943 -3.053 1.00 27.06 231 PRO B N 1
ATOM 3435 C CA . PRO B 1 231 ? -14.264 -36.329 -3.397 1.00 32.17 231 PRO B CA 1
ATOM 3436 C C . PRO B 1 231 ? -14.273 -35.680 -4.771 1.00 34.63 231 PRO B C 1
ATOM 3437 O O . PRO B 1 231 ? -15.222 -35.879 -5.541 1.00 35.00 231 PRO B O 1
ATOM 3441 N N . ASN B 1 232 ? -13.227 -34.923 -5.107 1.00 37.52 232 ASN B N 1
ATOM 3442 C CA . ASN B 1 232 ? -13.166 -34.291 -6.421 1.00 41.03 232 ASN B CA 1
ATOM 3443 C C . ASN B 1 232 ? -13.054 -35.330 -7.530 1.00 37.43 232 ASN B C 1
ATOM 3444 O O . ASN B 1 232 ? -13.616 -35.151 -8.615 1.00 35.34 232 ASN B O 1
ATOM 3449 N N . GLN B 1 233 ? -12.333 -36.423 -7.276 1.00 34.50 233 GLN B N 1
ATOM 3450 C CA . GLN B 1 233 ? -12.211 -37.475 -8.280 1.00 37.41 233 GLN B CA 1
ATOM 3451 C C . GLN B 1 233 ? -13.557 -38.137 -8.551 1.00 33.98 233 GLN B C 1
ATOM 3452 O O . GLN B 1 233 ? -13.910 -38.404 -9.708 1.00 43.50 233 GLN B O 1
ATOM 3458 N N . ILE B 1 234 ? -14.320 -38.412 -7.492 1.00 29.52 234 ILE B N 1
ATOM 3459 C CA . ILE B 1 234 ? -15.649 -38.992 -7.662 1.00 27.83 234 ILE B CA 1
ATOM 3460 C C . ILE B 1 234 ? -16.565 -38.011 -8.383 1.00 24.83 234 ILE B C 1
ATOM 3461 O O . ILE B 1 234 ? -17.366 -38.402 -9.243 1.00 23.60 234 ILE B O 1
ATOM 3466 N N . VAL B 1 235 ? -16.451 -36.720 -8.057 1.00 23.05 235 VAL B N 1
ATOM 3467 C CA . VAL B 1 235 ? -17.225 -35.701 -8.764 1.00 23.98 235 VAL B CA 1
ATOM 3468 C C . VAL B 1 235 ? -16.897 -35.727 -10.252 1.00 22.14 235 VAL B C 1
ATOM 3469 O O . VAL B 1 235 ? -17.793 -35.688 -11.103 1.00 21.57 235 VAL B O 1
ATOM 3473 N N . GLN B 1 236 ? -15.607 -35.806 -10.586 1.00 30.47 236 GLN B N 1
ATOM 3474 C CA . GLN B 1 236 ? -15.200 -35.830 -11.988 1.00 40.52 236 GLN B CA 1
ATOM 3475 C C . GLN B 1 236 ? -15.747 -37.058 -12.705 1.00 38.84 236 GLN B C 1
ATOM 3476 O O . GLN B 1 236 ? -16.261 -36.954 -13.826 1.00 27.44 236 GLN B O 1
ATOM 3482 N N . ILE B 1 237 ? -15.645 -38.230 -12.073 1.00 30.10 237 ILE B N 1
ATOM 3483 C CA . ILE B 1 237 ? -16.124 -39.455 -12.711 1.00 29.55 237 ILE B CA 1
ATOM 3484 C C . ILE B 1 237 ? -17.630 -39.393 -12.929 1.00 27.23 237 ILE B C 1
ATOM 3485 O O . ILE B 1 237 ? -18.134 -39.765 -13.996 1.00 32.79 237 ILE B O 1
ATOM 3490 N N . LEU B 1 238 ? -18.374 -38.918 -11.928 1.00 27.77 238 LEU B N 1
ATOM 3491 C CA . LEU B 1 238 ? -19.825 -38.870 -12.063 1.00 24.01 238 LEU B CA 1
ATOM 3492 C C . LEU B 1 238 ? -20.270 -37.785 -13.035 1.00 26.40 238 LEU B C 1
ATOM 3493 O O . LEU B 1 238 ? -21.332 -37.912 -13.654 1.00 21.57 238 LEU B O 1
ATOM 3498 N N . THR B 1 239 ? -19.475 -36.727 -13.202 1.00 27.15 239 THR B N 1
ATOM 3499 C CA . THR B 1 239 ? -19.871 -35.623 -14.068 1.00 46.48 239 THR B CA 1
ATOM 3500 C C . THR B 1 239 ? -19.506 -35.868 -15.529 1.00 42.00 239 THR B C 1
ATOM 3501 O O . THR B 1 239 ? -20.373 -35.803 -16.406 1.00 34.70 239 THR B O 1
ATOM 3505 N N . GLN B 1 240 ? -18.261 -36.187 -15.798 1.00 36.80 240 GLN B N 1
ATOM 3506 C CA . GLN B 1 240 ? -17.776 -36.314 -17.150 1.00 38.29 240 GLN B CA 1
ATOM 3507 C C . GLN B 1 240 ? -18.199 -37.569 -17.810 1.00 42.69 240 GLN B C 1
ATOM 3508 O O . GLN B 1 240 ? -18.372 -37.590 -18.996 1.00 37.60 240 GLN B O 1
ATOM 3514 N N . ASP B 1 241 ? -18.310 -38.646 -17.049 1.00 46.07 241 ASP B N 1
ATOM 3515 C CA . ASP B 1 241 ? -18.557 -39.972 -17.596 1.00 28.51 241 ASP B CA 1
ATOM 3516 C C . ASP B 1 241 ? -19.996 -40.447 -17.467 1.00 39.84 241 ASP B C 1
ATOM 3517 O O . ASP B 1 241 ? -20.394 -41.349 -18.210 1.00 41.97 241 ASP B O 1
ATOM 3522 N N . HIS B 1 242 ? -20.786 -39.881 -16.548 1.00 38.41 242 HIS B N 1
ATOM 3523 C CA . HIS B 1 242 ? -22.108 -40.434 -16.276 1.00 33.02 242 HIS B CA 1
ATOM 3524 C C . HIS B 1 242 ? -23.164 -39.350 -16.067 1.00 36.45 242 HIS B C 1
ATOM 3525 O O . HIS B 1 242 ? -24.106 -39.544 -15.290 1.00 47.97 242 HIS B O 1
ATOM 3532 N N . GLY B 1 243 ? -23.039 -38.214 -16.751 1.00 43.53 243 GLY B N 1
ATOM 3533 C CA . GLY B 1 243 ? -23.990 -37.128 -16.584 1.00 20.57 243 GLY B CA 1
ATOM 3534 C C . GLY B 1 243 ? -23.847 -36.460 -15.233 1.00 22.65 243 GLY B C 1
ATOM 3535 O O . GLY B 1 243 ? -22.796 -35.890 -14.937 1.00 65.81 243 GLY B O 1
ATOM 3536 N N . MET B 1 244 ? -24.901 -36.497 -14.420 1.00 16.16 244 MET B N 1
ATOM 3537 C CA . MET B 1 244 ? -24.821 -36.232 -12.982 1.00 26.05 244 MET B CA 1
ATOM 3538 C C . MET B 1 244 ? -24.145 -34.893 -12.669 1.00 31.62 244 MET B C 1
ATOM 3539 O O . MET B 1 244 ? -23.038 -34.834 -12.135 1.00 47.12 244 MET B O 1
ATOM 3544 N N . GLU B 1 245 ? -24.827 -33.812 -13.037 1.00 22.46 245 GLU B N 1
ATOM 3545 C CA . GLU B 1 245 ? -24.397 -32.496 -12.581 1.00 30.91 245 GLU B CA 1
ATOM 3546 C C . GLU B 1 245 ? -24.399 -32.450 -11.056 1.00 24.45 245 GLU B C 1
ATOM 3547 O O . GLU B 1 245 ? -25.404 -32.765 -10.415 1.00 20.61 245 GLU B O 1
ATOM 3553 N N . LEU B 1 246 ? -23.258 -32.085 -10.474 1.00 25.77 246 LEU B N 1
ATOM 3554 C CA . LEU B 1 246 ? -23.150 -31.946 -9.023 1.00 25.63 246 LEU B CA 1
ATOM 3555 C C . LEU B 1 246 ? -23.900 -30.692 -8.588 1.00 19.55 246 LEU B C 1
ATOM 3556 O O . LEU B 1 246 ? -23.493 -29.573 -8.918 1.00 32.72 246 LEU B O 1
ATOM 3561 N N . ILE B 1 247 ? -24.994 -30.868 -7.846 1.00 14.34 247 ILE B N 1
ATOM 3562 C CA . ILE B 1 247 ? -25.898 -29.757 -7.560 1.00 26.69 247 ILE B CA 1
ATOM 3563 C C . ILE B 1 247 ? -25.696 -29.210 -6.151 1.00 23.05 247 ILE B C 1
ATOM 3564 O O . ILE B 1 247 ? -25.929 -28.023 -5.904 1.00 37.62 247 ILE B O 1
ATOM 3569 N N . CYS B 1 248 ? -25.273 -30.055 -5.214 1.00 24.96 248 CYS B N 1
ATOM 3570 C CA . CYS B 1 248 ? -25.133 -29.606 -3.835 1.00 17.04 248 CYS B CA 1
ATOM 3571 C C . CYS B 1 248 ? -23.964 -30.320 -3.176 1.00 12.24 248 CYS B C 1
ATOM 3572 O O . CYS B 1 248 ? -23.558 -31.408 -3.591 1.00 21.44 248 CYS B O 1
ATOM 3575 N N . CYS B 1 249 ? -23.429 -29.687 -2.134 1.00 16.38 249 CYS B N 1
ATOM 3576 C CA . CYS B 1 249 ? -22.307 -30.242 -1.383 1.00 23.75 249 CYS B CA 1
ATOM 3577 C C . CYS B 1 249 ? -22.360 -29.698 0.036 1.00 32.67 249 CYS B C 1
ATOM 3578 O O . CYS B 1 249 ? -22.293 -28.481 0.236 1.00 26.09 249 CYS B O 1
ATOM 3581 N N . PHE B 1 250 ? -22.476 -30.595 1.013 1.00 30.79 250 PHE B N 1
ATOM 3582 C CA . PHE B 1 250 ? -22.535 -30.233 2.423 1.00 24.08 250 PHE B CA 1
ATOM 3583 C C . PHE B 1 250 ? -21.352 -30.866 3.141 1.00 31.59 250 PHE B C 1
ATOM 3584 O O . PHE B 1 250 ? -21.202 -32.093 3.133 1.00 36.85 250 PHE B O 1
ATOM 3592 N N . GLY B 1 251 ? -20.520 -30.034 3.758 1.00 30.95 251 GLY B N 1
ATOM 3593 C CA . GLY B 1 251 ? -19.348 -30.513 4.469 1.00 38.83 251 GLY B CA 1
ATOM 3594 C C . GLY B 1 251 ? -18.041 -30.043 3.860 1.00 49.21 251 GLY B C 1
ATOM 3595 O O . GLY B 1 251 ? -16.966 -30.533 4.211 1.00 43.40 251 GLY B O 1
ATOM 3596 N N . ASP B 1 256 ? -13.048 -33.443 3.449 1.00 59.34 256 ASP B N 1
ATOM 3597 C CA . ASP B 1 256 ? -12.673 -34.326 4.548 1.00 82.89 256 ASP B CA 1
ATOM 3598 C C . ASP B 1 256 ? -13.914 -34.937 5.186 1.00 75.40 256 ASP B C 1
ATOM 3599 O O . ASP B 1 256 ? -14.416 -34.430 6.192 1.00 91.96 256 ASP B O 1
ATOM 3604 N N . ARG B 1 257 ? -14.392 -36.032 4.592 1.00 84.36 257 ARG B N 1
ATOM 3605 C CA . ARG B 1 257 ? -15.647 -36.681 4.976 1.00 74.14 257 ARG B CA 1
ATOM 3606 C C . ARG B 1 257 ? -16.836 -35.741 4.756 1.00 56.27 257 ARG B C 1
ATOM 3607 O O . ARG B 1 257 ? -17.602 -35.433 5.671 1.00 56.75 257 ARG B O 1
ATOM 3615 N N . SER B 1 258 ? -16.973 -35.285 3.512 1.00 58.00 258 SER B N 1
ATOM 3616 C CA . SER B 1 258 ? -18.062 -34.412 3.105 1.00 46.79 258 SER B CA 1
ATOM 3617 C C . SER B 1 258 ? -19.183 -35.230 2.465 1.00 45.33 258 SER B C 1
ATOM 3618 O O . SER B 1 258 ? -19.150 -36.463 2.425 1.00 54.64 258 SER B O 1
ATOM 3621 N N . LEU B 1 259 ? -20.193 -34.525 1.955 1.00 29.22 259 LEU B N 1
ATOM 3622 C CA . LEU B 1 259 ? -21.372 -35.141 1.355 1.00 25.27 259 LEU B CA 1
ATOM 3623 C C . LEU B 1 259 ? -21.662 -34.444 0.034 1.00 25.91 259 LEU B C 1
ATOM 3624 O O . LEU B 1 259 ? -21.859 -33.224 0.008 1.00 34.45 259 LEU B O 1
ATOM 3629 N N . LEU B 1 260 ? -21.699 -35.209 -1.055 1.00 22.70 260 LEU B N 1
ATOM 3630 C CA . LEU B 1 260 ? -21.862 -34.656 -2.394 1.00 18.33 260 LEU B CA 1
ATOM 3631 C C . LEU B 1 260 ? -23.172 -35.140 -2.999 1.00 20.92 260 LEU B C 1
ATOM 3632 O O . LEU B 1 260 ? -23.473 -36.337 -2.959 1.00 29.00 260 LEU B O 1
ATOM 3637 N N . LEU B 1 261 ? -23.935 -34.214 -3.574 1.00 19.50 261 LEU B N 1
ATOM 3638 C CA . LEU B 1 261 ? -25.227 -34.513 -4.178 1.00 19.12 261 LEU B CA 1
ATOM 3639 C C . LEU B 1 261 ? -25.164 -34.281 -5.683 1.00 29.00 261 LEU B C 1
ATOM 3640 O O . LEU B 1 261 ? -24.787 -33.195 -6.135 1.00 23.19 261 LEU B O 1
ATOM 3645 N N . PHE B 1 262 ? -25.546 -35.301 -6.448 1.00 17.39 262 PHE B N 1
ATOM 3646 C CA . PHE B 1 262 ? -25.532 -35.275 -7.902 1.00 20.73 262 PHE B CA 1
ATOM 3647 C C . PHE B 1 262 ? -26.940 -35.463 -8.451 1.00 23.33 262 PHE B C 1
ATOM 3648 O O . PHE B 1 262 ? -27.777 -36.134 -7.839 1.00 24.05 262 PHE B O 1
ATOM 3656 N N . ARG B 1 263 ? -27.181 -34.882 -9.626 1.00 30.37 263 ARG B N 1
ATOM 3657 C CA . ARG B 1 263 ? -28.439 -35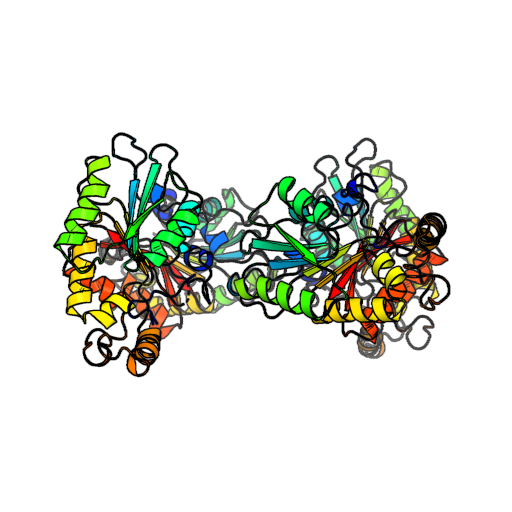.011 -10.348 1.00 23.44 263 ARG B CA 1
ATOM 3658 C C . ARG B 1 263 ? -28.176 -35.634 -11.711 1.00 26.03 263 ARG B C 1
ATOM 3659 O O . ARG B 1 263 ? -27.320 -35.153 -12.462 1.00 33.80 263 ARG B O 1
ATOM 3667 N N . ALA B 1 264 ? -28.904 -36.699 -12.027 1.00 25.41 264 ALA B N 1
ATOM 3668 C CA . ALA B 1 264 ? -28.742 -37.378 -13.307 1.00 30.19 264 ALA B CA 1
ATOM 3669 C C . ALA B 1 264 ? -29.283 -36.519 -14.448 1.00 43.94 264 ALA B C 1
ATOM 3670 O O . ALA B 1 264 ? -28.603 -36.302 -15.453 1.00 35.32 264 ALA B O 1
ATOM 3672 N N . ALA C 1 36 ? -48.084 -56.821 51.458 1.00 82.83 28 ALA C N 1
ATOM 3673 C CA . ALA C 1 36 ? -46.673 -56.600 51.164 1.00 85.71 28 ALA C CA 1
ATOM 3674 C C . ALA C 1 36 ? -46.317 -55.116 51.220 1.00 79.21 28 ALA C C 1
ATOM 3675 O O . ALA C 1 36 ? -46.716 -54.403 52.143 1.00 72.31 28 ALA C O 1
ATOM 3677 N N . ALA C 1 37 ? -45.559 -54.671 50.218 1.00 71.97 29 ALA C N 1
ATOM 3678 C CA . ALA C 1 37 ? -45.110 -53.295 50.023 1.00 54.43 29 ALA C CA 1
ATOM 3679 C C . ALA C 1 37 ? -44.191 -52.793 51.134 1.00 39.88 29 ALA C C 1
ATOM 3680 O O . ALA C 1 37 ? -44.542 -51.837 51.839 1.00 55.33 29 ALA C O 1
ATOM 3682 N N . PRO C 1 38 ? -43.003 -53.394 51.322 1.00 25.82 30 PRO C N 1
ATOM 3683 C CA . PRO C 1 38 ? -42.015 -52.783 52.222 1.00 32.89 30 PRO C CA 1
ATOM 3684 C C . PRO C 1 38 ? -41.305 -51.605 51.575 1.00 33.27 30 PRO C C 1
ATOM 3685 O O . PRO C 1 38 ? -40.970 -50.623 52.245 1.00 38.27 30 PRO C O 1
ATOM 3689 N N . PHE C 1 39 ? -41.062 -51.698 50.269 1.00 38.31 31 PHE C N 1
ATOM 3690 C CA . PHE C 1 39 ? -40.438 -50.625 49.509 1.00 35.40 31 PHE C CA 1
ATOM 3691 C C . PHE C 1 39 ? -41.454 -49.640 48.947 1.00 33.07 31 PHE C C 1
ATOM 3692 O O . PHE C 1 39 ? -41.104 -48.832 48.081 1.00 26.23 31 PHE C O 1
ATOM 3700 N N . GLY C 1 40 ? -42.698 -49.690 49.415 1.00 38.99 32 GLY C N 1
ATOM 3701 C CA . GLY C 1 40 ? -43.716 -48.783 48.930 1.00 30.30 32 GLY C CA 1
ATOM 3702 C C . GLY C 1 40 ? -44.275 -49.112 47.567 1.00 26.49 32 GLY C C 1
ATOM 3703 O O . GLY C 1 40 ? -44.779 -48.214 46.887 1.00 28.66 32 GLY C O 1
ATOM 3704 N N . ASN C 1 41 ? -44.212 -50.375 47.142 1.00 30.38 33 ASN C N 1
ATOM 3705 C CA . ASN C 1 41 ? -44.777 -50.788 45.856 1.00 34.00 33 ASN C CA 1
ATOM 3706 C C . ASN C 1 41 ? -46.274 -51.060 46.018 1.00 36.80 33 ASN C C 1
ATOM 3707 O O . ASN C 1 41 ? -46.761 -52.189 45.925 1.00 24.63 33 ASN C O 1
ATOM 3712 N N . PHE C 1 42 ? -47.008 -49.986 46.269 1.00 44.80 34 PHE C N 1
ATOM 3713 C CA . PHE C 1 42 ? -48.461 -50.063 46.315 1.00 49.84 34 PHE C CA 1
ATOM 3714 C C . PHE C 1 42 ? -49.026 -49.936 44.906 1.00 54.86 34 PHE C C 1
ATOM 3715 O O . PHE C 1 42 ? -48.647 -49.015 44.175 1.00 68.74 34 PHE C O 1
ATOM 3723 N N . PRO C 1 43 ? -49.908 -50.840 44.489 1.00 53.31 35 PRO C N 1
ATOM 3724 C CA . PRO C 1 43 ? -50.462 -50.763 43.132 1.00 62.48 35 PRO C CA 1
ATOM 3725 C C . PRO C 1 43 ? -51.209 -49.457 42.910 1.00 66.21 35 PRO C C 1
ATOM 3726 O O . PRO C 1 43 ? -52.131 -49.112 43.654 1.00 72.38 35 PRO C O 1
ATOM 3730 N N . HIS C 1 44 ? -50.796 -48.732 41.873 1.00 71.33 36 HIS C N 1
ATOM 3731 C CA . HIS C 1 44 ? -51.383 -47.444 41.518 1.00 75.96 36 HIS C CA 1
ATOM 3732 C C . HIS C 1 44 ? -51.356 -46.493 42.714 1.00 67.30 36 HIS C C 1
ATOM 3733 O O . HIS C 1 44 ? -52.377 -46.000 43.192 1.00 76.17 36 HIS C O 1
ATOM 3740 N N . TYR C 1 45 ? -50.131 -46.265 43.196 1.00 84.16 37 TYR C N 1
ATOM 3741 C CA . TYR C 1 45 ? -49.875 -45.268 44.230 1.00 64.29 37 TYR C CA 1
ATOM 3742 C C . TYR C 1 45 ? -50.366 -43.893 43.803 1.00 49.93 37 TYR C C 1
ATOM 3743 O O . TYR C 1 45 ? -50.662 -43.049 44.656 1.00 36.97 37 TYR C O 1
ATOM 3752 N N . SER C 1 46 ? -50.463 -43.650 42.496 1.00 60.88 38 SER C N 1
ATOM 3753 C CA . SER C 1 46 ? -50.947 -42.372 41.994 1.00 69.70 38 SER C CA 1
ATOM 3754 C C . SER C 1 46 ? -52.471 -42.301 41.933 1.00 74.99 38 SER C C 1
ATOM 3755 O O . SER C 1 46 ? -53.029 -41.964 40.885 1.00 74.35 38 SER C O 1
ATOM 3758 N N . ARG C 1 47 ? -53.165 -42.629 43.025 1.00 62.60 39 ARG C N 1
ATOM 3759 C CA . ARG C 1 47 ? -54.535 -42.142 43.168 1.00 60.98 39 ARG C CA 1
ATOM 3760 C C . ARG C 1 47 ? -54.717 -41.388 44.481 1.00 71.39 39 ARG C C 1
ATOM 3761 O O . ARG C 1 47 ? -55.395 -40.353 44.517 1.00 83.32 39 ARG C O 1
ATOM 3769 N N . PHE C 1 48 ? -54.122 -41.898 45.565 1.00 69.41 40 PHE C N 1
ATOM 3770 C CA . PHE C 1 48 ? -54.125 -41.158 46.824 1.00 80.58 40 PHE C CA 1
ATOM 3771 C C . PHE C 1 48 ? -53.542 -39.760 46.634 1.00 82.86 40 PHE C C 1
ATOM 3772 O O . PHE C 1 48 ? -53.866 -38.833 47.390 1.00 74.91 40 PHE C O 1
ATOM 3780 N N . HIS C 1 49 ? -52.680 -39.599 45.631 1.00 89.18 41 HIS C N 1
ATOM 3781 C CA . HIS C 1 49 ? -52.187 -38.334 45.110 1.00 91.34 41 HIS C CA 1
ATOM 3782 C C . HIS C 1 49 ? -52.147 -38.448 43.590 1.00 85.47 41 HIS C C 1
ATOM 3783 O O . HIS C 1 49 ? -51.370 -39.245 43.051 1.00 80.41 41 HIS C O 1
ATOM 3790 N N . PRO C 1 50 ? -52.985 -37.705 42.872 1.00 80.38 42 PRO C N 1
ATOM 3791 C CA . PRO C 1 50 ? -53.034 -37.828 41.404 1.00 90.10 42 PRO C CA 1
ATOM 3792 C C . PRO C 1 50 ? -51.708 -37.448 40.772 1.00 87.24 42 PRO C C 1
ATOM 3793 O O . PRO C 1 50 ? -50.867 -36.800 41.416 1.00 82.86 42 PRO C O 1
ATOM 3797 N N . PRO C 1 51 ? -51.446 -37.894 39.552 1.00 91.33 43 PRO C N 1
ATOM 3798 C CA . PRO C 1 51 ? -50.201 -37.507 38.887 1.00 78.91 43 PRO C CA 1
ATOM 3799 C C . PRO C 1 51 ? -50.118 -36.015 38.568 1.00 76.83 43 PRO C C 1
ATOM 3800 O O . PRO C 1 51 ? -49.094 -35.379 38.790 1.00 67.39 43 PRO C O 1
ATOM 3804 N N . GLU C 1 52 ? -51.211 -35.472 38.047 1.00 86.65 44 GLU C N 1
ATOM 3805 C CA . GLU C 1 52 ? -51.278 -34.073 37.622 1.00 93.69 44 GLU C CA 1
ATOM 3806 C C . GLU C 1 52 ? -51.161 -33.043 38.732 1.00 82.11 44 GLU C C 1
ATOM 3807 O O . GLU C 1 52 ? -50.634 -31.959 38.523 1.00 81.69 44 GLU C O 1
ATOM 3813 N N . GLN C 1 53 ? -51.636 -33.381 39.916 1.00 69.06 45 GLN C N 1
ATOM 3814 C CA . GLN C 1 53 ? -51.692 -32.410 40.984 1.00 60.13 45 GLN C CA 1
ATOM 3815 C C . GLN C 1 53 ? -50.294 -31.921 41.320 1.00 71.08 45 GLN C C 1
ATOM 3816 O O . GLN C 1 53 ? -50.089 -30.740 41.566 1.00 78.54 45 GLN C O 1
ATOM 3822 N N . ARG C 1 54 ? -49.340 -32.840 41.354 1.00 78.79 46 ARG C N 1
ATOM 3823 C CA . ARG C 1 54 ? -47.946 -32.522 41.682 1.00 83.65 46 ARG C CA 1
ATOM 3824 C C . ARG C 1 54 ? -47.092 -31.663 40.740 1.00 65.14 46 ARG C C 1
ATOM 3825 O O . ARG C 1 54 ? -46.295 -30.852 41.202 1.00 67.76 46 ARG C O 1
ATOM 3833 N N . LEU C 1 55 ? -47.230 -31.868 39.436 1.00 54.23 47 LEU C N 1
ATOM 3834 C CA . LEU C 1 55 ? -46.362 -31.228 38.446 1.00 59.37 47 LEU C CA 1
ATOM 3835 C C . LEU C 1 55 ? -46.634 -29.735 38.269 1.00 57.42 47 LEU C C 1
ATOM 3836 O O . LEU C 1 55 ? -45.871 -29.009 37.649 1.00 69.89 47 LEU C O 1
ATOM 3841 N N . ARG C 1 56 ? -47.748 -29.309 38.825 1.00 48.98 48 ARG C N 1
ATOM 3842 C CA . ARG C 1 56 ? -48.412 -28.039 38.557 1.00 53.11 48 ARG C CA 1
ATOM 3843 C C . ARG C 1 56 ? -47.426 -26.883 38.651 1.00 46.43 48 ARG C C 1
ATOM 3844 O O . ARG C 1 56 ? -47.366 -26.029 37.758 1.00 56.16 48 ARG C O 1
ATOM 3852 N N . LEU C 1 57 ? -46.641 -26.842 39.730 1.00 48.12 49 LEU C N 1
ATOM 3853 C CA . LEU C 1 57 ? -45.570 -25.860 39.820 1.00 68.68 49 LEU C CA 1
ATOM 3854 C C . LEU C 1 57 ? -44.452 -26.147 38.828 1.00 64.31 49 LEU C C 1
ATOM 3855 O O . LEU C 1 57 ? -43.673 -25.241 38.512 1.00 67.04 49 LEU C O 1
ATOM 3860 N N . LEU C 1 58 ? -44.361 -27.375 38.329 1.00 51.17 50 LEU C N 1
ATOM 3861 C CA . LEU C 1 58 ? -43.389 -27.706 37.293 1.00 36.62 50 LEU C CA 1
ATOM 3862 C C . LEU C 1 58 ? -43.774 -27.022 35.989 1.00 45.18 50 LEU C C 1
ATOM 3863 O O . LEU C 1 58 ? -44.894 -27.225 35.501 1.00 55.63 50 LEU C O 1
ATOM 3868 N N . PRO C 1 59 ? -42.904 -26.211 35.398 1.00 40.97 51 PRO C N 1
ATOM 3869 C CA . PRO C 1 59 ? -43.215 -25.611 34.103 1.00 43.19 51 PRO C CA 1
ATOM 3870 C C . PRO C 1 59 ? -43.183 -26.657 33.005 1.00 38.12 51 PRO C C 1
ATOM 3871 O O . PRO C 1 59 ? -42.227 -27.442 32.912 1.00 32.18 51 PRO C O 1
ATOM 3875 N N . PRO C 1 60 ? -44.221 -26.717 32.166 1.00 39.58 52 PRO C N 1
ATOM 3876 C CA . PRO C 1 60 ? -44.187 -27.644 31.023 1.00 43.21 52 PRO C CA 1
ATOM 3877 C C . PRO C 1 60 ? -43.034 -27.385 30.071 1.00 29.20 52 PRO C C 1
ATOM 3878 O O . PRO C 1 60 ? -42.656 -28.287 29.315 1.00 33.42 52 PRO C O 1
ATOM 3882 N N . GLU C 1 61 ? -42.465 -26.183 30.086 1.00 38.45 53 GLU C N 1
ATOM 3883 C CA . GLU C 1 61 ? -41.324 -25.829 29.253 1.00 47.07 53 GLU C CA 1
ATOM 3884 C C . GLU C 1 61 ? -40.000 -26.323 29.823 1.00 38.83 53 GLU C C 1
ATOM 3885 O O . GLU C 1 61 ? -38.949 -26.023 29.245 1.00 37.97 53 GLU C O 1
ATOM 3891 N N . LEU C 1 62 ? -40.035 -27.070 30.931 1.00 31.33 54 LEU C N 1
ATOM 3892 C CA . LEU C 1 62 ? -38.817 -27.493 31.620 1.00 28.77 54 LEU C CA 1
ATOM 3893 C C . LEU C 1 62 ? -37.792 -28.073 30.651 1.00 32.51 54 LEU C C 1
ATOM 3894 O O . LEU C 1 62 ? -36.634 -27.638 30.619 1.00 34.18 54 LEU C O 1
ATOM 3899 N N . LEU C 1 63 ? -38.184 -29.050 29.851 1.00 34.74 55 LEU C N 1
ATOM 3900 C CA . LEU C 1 63 ? -37.231 -29.685 28.954 1.00 25.25 55 LEU C CA 1
ATOM 3901 C C . LEU C 1 63 ? -36.663 -28.723 27.915 1.00 33.23 55 LEU C C 1
ATOM 3902 O O . LEU C 1 63 ? -35.489 -28.788 27.581 1.00 34.52 55 LEU C O 1
ATOM 3907 N N . ARG C 1 64 ? -37.512 -27.846 27.396 1.00 44.33 56 ARG C N 1
ATOM 3908 C CA . ARG C 1 64 ? -37.092 -26.804 26.465 1.00 36.65 56 ARG C CA 1
ATOM 3909 C C . ARG C 1 64 ? -36.116 -25.818 27.108 1.00 39.64 56 ARG C C 1
ATOM 3910 O O . ARG C 1 64 ? -35.175 -25.368 26.470 1.00 54.89 56 ARG C O 1
ATOM 3918 N N . GLN C 1 65 ? -36.363 -25.479 28.368 1.00 33.88 57 GLN C N 1
ATOM 3919 C CA . GLN C 1 65 ? -35.517 -24.581 29.156 1.00 32.22 57 GLN C CA 1
ATOM 3920 C C . GLN C 1 65 ? -34.097 -25.075 29.444 1.00 33.91 57 GLN C C 1
ATOM 3921 O O . GLN C 1 65 ? -33.163 -24.296 29.516 1.00 56.66 57 GLN C O 1
ATOM 3927 N N . LEU C 1 66 ? -33.968 -26.370 29.670 1.00 39.38 58 LEU C N 1
ATOM 3928 C CA . LEU C 1 66 ? -32.771 -27.008 30.192 1.00 47.64 58 LEU C CA 1
ATOM 3929 C C . LEU C 1 66 ? -31.818 -27.520 29.120 1.00 40.11 58 LEU C C 1
ATOM 3930 O O . LEU C 1 66 ? -30.607 -27.418 29.271 1.00 31.37 58 LEU C O 1
ATOM 3935 N N . PHE C 1 67 ? -32.366 -28.098 28.059 1.00 39.24 59 PHE C N 1
ATOM 3936 C CA . PHE C 1 67 ? -31.553 -28.741 27.036 1.00 46.73 59 PHE C CA 1
ATOM 3937 C C . PHE C 1 67 ? -31.586 -28.048 25.682 1.00 56.01 59 PHE C C 1
ATOM 3938 O O . PHE C 1 67 ? -32.631 -27.572 25.242 1.00 44.23 59 PHE C O 1
ATOM 3946 N N . PRO C 1 68 ? -30.437 -28.006 25.017 1.00 44.13 60 PRO C N 1
ATOM 3947 C CA . PRO C 1 68 ? -30.346 -27.411 23.680 1.00 56.16 60 PRO C CA 1
ATOM 3948 C C . PRO C 1 68 ? -31.123 -28.236 22.661 1.00 63.77 60 PRO C C 1
ATOM 3949 O O . PRO C 1 68 ? -31.839 -29.161 23.044 1.00 66.83 60 PRO C O 1
ATOM 3953 N N . GLU C 1 69 ? -31.072 -27.816 21.403 1.00 53.76 61 GLU C N 1
ATOM 3954 C CA . GLU C 1 69 ? -31.791 -28.496 20.339 1.00 52.25 61 GLU C CA 1
ATOM 3955 C C . GLU C 1 69 ? -30.873 -29.291 19.425 1.00 65.43 61 GLU C C 1
ATOM 3956 O O . GLU C 1 69 ? -31.326 -29.885 18.449 1.00 64.95 61 GLU C O 1
ATOM 3962 N N . SER C 1 70 ? -29.583 -29.310 19.735 1.00 59.46 62 SER C N 1
ATOM 3963 C CA . SER C 1 70 ? -28.645 -30.005 18.871 1.00 82.77 62 SER C CA 1
ATOM 3964 C C . SER C 1 70 ? -28.990 -31.480 18.850 1.00 82.23 62 SER C C 1
ATOM 3965 O O . SER C 1 70 ? -29.231 -32.077 19.903 1.00 86.83 62 SER C O 1
ATOM 3968 N N . PRO C 1 71 ? -29.034 -32.063 17.663 1.00 80.89 63 PRO C N 1
ATOM 3969 C CA . PRO C 1 71 ? -29.335 -33.490 17.529 1.00 78.80 63 PRO C CA 1
ATOM 3970 C C . PRO C 1 71 ? -28.081 -34.343 17.523 1.00 86.51 63 PRO C C 1
ATOM 3971 O O . PRO C 1 71 ? -28.197 -35.558 17.480 1.00 103.12 63 PRO C O 1
ATOM 3975 N N . GLU C 1 72 ? -26.911 -33.715 17.561 1.00 88.67 64 GLU C N 1
ATOM 3976 C CA . GLU C 1 72 ? -25.637 -34.419 17.479 1.00 96.92 64 GLU C CA 1
ATOM 3977 C C . GLU C 1 72 ? -25.346 -35.281 18.706 1.00 109.98 64 GLU C C 1
ATOM 3978 O O . GLU C 1 72 ? -24.850 -36.400 18.585 1.00 113.81 64 GLU C O 1
ATOM 3984 N N . ASN C 1 73 ? -25.656 -34.754 19.884 1.00 102.53 65 ASN C N 1
ATOM 3985 C CA . ASN C 1 73 ? -25.369 -35.436 21.151 1.00 117.16 65 ASN C CA 1
ATOM 3986 C C . ASN C 1 73 ? -26.122 -36.757 21.318 1.00 108.32 65 ASN C C 1
ATOM 3987 O O . ASN C 1 73 ? -25.572 -37.758 21.777 1.00 101.22 65 ASN C O 1
ATOM 3992 N N . GLY C 1 74 ? -27.387 -36.729 20.924 1.00 76.17 66 GLY C N 1
ATOM 3993 C CA . GLY C 1 74 ? -28.341 -37.798 21.094 1.00 64.09 66 GLY C CA 1
ATOM 3994 C C . GLY C 1 74 ? -29.710 -37.242 21.423 1.00 53.35 66 GLY C C 1
ATOM 3995 O O . GLY C 1 74 ? -29.971 -36.045 21.266 1.00 52.84 66 GLY C O 1
ATOM 3996 N N . PRO C 1 75 ? -30.619 -38.099 21.869 1.00 49.12 67 PRO C N 1
ATOM 3997 C CA . PRO C 1 75 ? -31.896 -37.624 22.400 1.00 34.02 67 PRO C CA 1
ATOM 3998 C C . PRO C 1 75 ? -31.765 -37.287 23.881 1.00 38.92 67 PRO C C 1
ATOM 3999 O O . PRO C 1 75 ? -30.740 -37.539 24.517 1.00 48.87 67 PRO C O 1
ATOM 4003 N N . ILE C 1 76 ? -32.829 -36.699 24.420 1.00 41.29 68 ILE C N 1
ATOM 4004 C CA . ILE C 1 76 ? -32.869 -36.342 25.834 1.00 40.44 68 ILE C CA 1
ATOM 4005 C C . ILE C 1 76 ? -33.217 -37.598 26.625 1.00 43.80 68 ILE C C 1
ATOM 4006 O O . ILE C 1 76 ? -34.330 -38.123 26.522 1.00 47.14 68 ILE C O 1
ATOM 4011 N N . LEU C 1 77 ? -32.265 -38.077 27.421 1.00 41.55 69 LEU C N 1
ATOM 4012 C CA . LEU C 1 77 ? -32.406 -39.323 28.161 1.00 39.38 69 LEU C CA 1
ATOM 4013 C C . LEU C 1 77 ? -32.827 -39.026 29.595 1.00 46.27 69 LEU C C 1
ATOM 4014 O O . LEU C 1 77 ? -32.140 -38.292 30.318 1.00 40.31 69 LEU C O 1
ATOM 4019 N N . GLY C 1 78 ? -33.956 -39.595 29.998 1.00 42.62 70 GLY C N 1
ATOM 4020 C CA . GLY C 1 78 ? -34.443 -39.491 31.357 1.00 25.41 70 GLY C CA 1
ATOM 4021 C C . GLY C 1 78 ? -34.372 -40.839 32.044 1.00 22.44 70 GLY C C 1
ATOM 4022 O O . GLY C 1 78 ? -34.457 -41.884 31.399 1.00 30.66 70 GLY C O 1
ATOM 4023 N N . LEU C 1 79 ? -34.220 -40.804 33.362 1.00 24.06 71 LEU C N 1
ATOM 4024 C CA . LEU C 1 79 ? -34.163 -42.009 34.185 1.00 26.71 71 LEU C CA 1
ATOM 4025 C C . LEU C 1 79 ? -35.013 -41.760 35.420 1.00 25.05 71 LEU C C 1
ATOM 4026 O O . LEU C 1 79 ? -34.637 -40.958 36.277 1.00 33.75 71 LEU C O 1
ATOM 4031 N N . ASP C 1 80 ? -36.160 -42.422 35.511 1.00 29.72 72 ASP C N 1
ATOM 4032 C CA . ASP C 1 80 ? -37.016 -42.304 36.684 1.00 38.83 72 ASP C CA 1
ATOM 4033 C C . ASP C 1 80 ? -36.829 -43.532 37.562 1.00 32.45 72 ASP C C 1
ATOM 4034 O O . ASP C 1 80 ? -36.905 -44.670 37.077 1.00 42.14 72 ASP C O 1
ATOM 4039 N N . VAL C 1 81 ? -36.555 -43.298 38.845 1.00 33.02 73 VAL C N 1
ATOM 4040 C CA . VAL C 1 81 ? -36.396 -44.370 39.821 1.00 28.68 73 VAL C CA 1
ATOM 4041 C C . VAL C 1 81 ? -37.700 -44.513 40.595 1.00 26.71 73 VAL C C 1
ATOM 4042 O O . VAL C 1 81 ? -38.244 -43.525 41.108 1.00 29.37 73 VAL C O 1
ATOM 4046 N N . GLY C 1 82 ? -38.221 -45.735 40.652 1.00 20.78 74 GLY C N 1
ATOM 4047 C CA . GLY C 1 82 ? -39.469 -45.987 41.345 1.00 17.14 74 GLY C CA 1
ATOM 4048 C C . GLY C 1 82 ? -40.697 -45.555 40.570 1.00 19.45 74 GLY C C 1
ATOM 4049 O O . GLY C 1 82 ? -41.452 -44.687 41.017 1.00 30.41 74 GLY C O 1
ATOM 4050 N N . CYS C 1 83 ? -40.903 -46.158 39.404 1.00 29.80 75 CYS C N 1
ATOM 4051 C CA . CYS C 1 83 ? -42.031 -45.855 38.522 1.00 31.27 75 CYS C CA 1
ATOM 4052 C C . CYS C 1 83 ? -43.205 -46.797 38.770 1.00 37.36 75 CYS 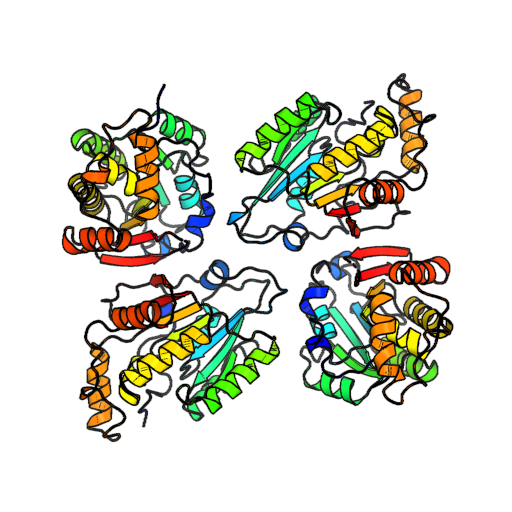C C 1
ATOM 4053 O O . CYS C 1 83 ? -43.696 -47.444 37.845 1.00 51.41 75 CYS C O 1
ATOM 4056 N N . ASN C 1 84 ? -43.676 -46.842 40.022 1.00 30.81 76 ASN C N 1
ATOM 4057 C CA . ASN C 1 84 ? -44.494 -47.952 40.514 1.00 44.20 76 ASN C CA 1
ATOM 4058 C C . ASN C 1 84 ? -45.538 -48.445 39.514 1.00 40.51 76 ASN C C 1
ATOM 4059 O O . ASN C 1 84 ? -45.684 -49.651 39.300 1.00 60.07 76 ASN C O 1
ATOM 4064 N N . SER C 1 85 ? -46.255 -47.530 38.869 1.00 45.29 77 SER C N 1
ATOM 4065 C CA . SER C 1 85 ? -47.281 -47.914 37.917 1.00 47.03 77 SER C CA 1
ATOM 4066 C C . SER C 1 85 ? -47.120 -47.235 36.567 1.00 48.11 77 SER C C 1
ATOM 4067 O O . SER C 1 85 ? -47.953 -47.455 35.681 1.00 59.32 77 SER C O 1
ATOM 4070 N N . GLY C 1 86 ? -46.077 -46.430 36.381 1.00 44.86 78 GLY C N 1
ATOM 4071 C CA . GLY C 1 86 ? -45.925 -45.656 35.172 1.00 46.44 78 GLY C CA 1
ATOM 4072 C C . GLY C 1 86 ? -46.847 -44.466 35.061 1.00 47.06 78 GLY C C 1
ATOM 4073 O O . GLY C 1 86 ? -46.761 -43.732 34.071 1.00 54.93 78 GLY C O 1
ATOM 4074 N N . ASP C 1 87 ? -47.726 -44.248 36.043 1.00 35.89 79 ASP C N 1
ATOM 4075 C CA . ASP C 1 87 ? -48.657 -43.127 35.977 1.00 45.46 79 ASP C CA 1
ATOM 4076 C C . ASP C 1 87 ? -47.916 -41.797 36.025 1.00 38.24 79 ASP C C 1
ATOM 4077 O O . ASP C 1 87 ? -48.102 -40.939 35.152 1.00 49.66 79 ASP C O 1
ATOM 4082 N N . LEU C 1 88 ? -47.066 -41.606 37.038 1.00 31.14 80 LEU C N 1
ATOM 4083 C CA . LEU C 1 88 ? -46.294 -40.372 37.109 1.00 37.28 80 LEU C CA 1
ATOM 4084 C C . LEU C 1 88 ? -45.284 -40.278 35.975 1.00 37.68 80 LEU C C 1
ATOM 4085 O O . LEU C 1 88 ? -44.994 -39.177 35.502 1.00 36.73 80 LEU C O 1
ATOM 4090 N N . SER C 1 89 ? -44.752 -41.411 35.512 1.00 37.39 81 SER C N 1
ATOM 4091 C CA . SER C 1 89 ? -43.856 -41.378 34.361 1.00 28.56 81 SER C CA 1
ATOM 4092 C C . SER C 1 89 ? -44.593 -40.925 33.107 1.00 30.47 81 SER C C 1
ATOM 4093 O O . SER C 1 89 ? -44.092 -40.085 32.348 1.00 40.10 81 SER C O 1
ATOM 4096 N N . VAL C 1 90 ? -45.792 -41.468 32.878 1.00 28.84 82 VAL C N 1
ATOM 4097 C CA . VAL C 1 90 ? -46.599 -41.056 31.733 1.00 30.99 82 VAL C CA 1
ATOM 4098 C C . VAL C 1 90 ? -46.952 -39.576 31.833 1.00 37.14 82 VAL C C 1
ATOM 4099 O O . VAL C 1 90 ? -46.916 -38.845 30.835 1.00 34.52 82 VAL C O 1
ATOM 4103 N N . ALA C 1 91 ? -47.284 -39.109 33.040 1.00 36.37 83 ALA C N 1
ATOM 4104 C CA . ALA C 1 91 ? -47.617 -37.698 33.217 1.00 35.51 83 ALA C CA 1
ATOM 4105 C C . ALA C 1 91 ? -46.405 -36.806 32.973 1.00 34.57 83 ALA C C 1
ATOM 4106 O O . ALA C 1 91 ? -46.521 -35.761 32.323 1.00 33.15 83 ALA C O 1
ATOM 4108 N N . LEU C 1 92 ? -45.237 -37.202 33.486 1.00 33.24 84 LEU C N 1
ATOM 4109 C CA . LEU C 1 92 ? -44.010 -36.449 33.250 1.00 32.02 84 LEU C CA 1
ATOM 4110 C C . LEU C 1 92 ? -43.692 -36.374 31.765 1.00 35.29 84 LEU C C 1
ATOM 4111 O O . LEU C 1 92 ? -43.235 -35.336 31.271 1.00 42.70 84 LEU C O 1
ATOM 4116 N N . TYR C 1 93 ? -43.924 -37.467 31.037 1.00 30.79 85 TYR C N 1
ATOM 4117 C CA . TYR C 1 93 ? -43.698 -37.440 29.597 1.00 35.81 85 TYR C CA 1
ATOM 4118 C C . TYR C 1 93 ? -44.703 -36.532 28.897 1.00 44.91 85 TYR C C 1
ATOM 4119 O O . TYR C 1 93 ? -44.345 -35.801 27.965 1.00 45.57 85 TYR C O 1
ATOM 4128 N N . LYS C 1 94 ? -45.965 -36.563 29.331 1.00 37.43 86 LYS C N 1
ATOM 4129 C CA . LYS C 1 94 ? -46.974 -35.690 28.740 1.00 32.04 86 LYS C CA 1
ATOM 4130 C C . LYS C 1 94 ? -46.811 -34.248 29.201 1.00 39.20 86 LYS C C 1
ATOM 4131 O O . LYS C 1 94 ? -47.122 -33.319 28.446 1.00 47.61 86 LYS C O 1
ATOM 4137 N N . HIS C 1 95 ? -46.329 -34.043 30.429 1.00 41.39 87 HIS C N 1
ATOM 4138 C CA . HIS C 1 95 ? -46.286 -32.703 31.004 1.00 35.25 87 HIS C CA 1
ATOM 4139 C C . HIS C 1 95 ? -45.358 -31.783 30.223 1.00 40.17 87 HIS C C 1
ATOM 4140 O O . HIS C 1 95 ? -45.675 -30.608 30.008 1.00 49.85 87 HIS C O 1
ATOM 4147 N N . PHE C 1 96 ? -44.213 -32.296 29.789 1.00 40.75 88 PHE C N 1
ATOM 4148 C CA . PHE C 1 96 ? -43.171 -31.464 29.206 1.00 48.19 88 PHE C CA 1
ATOM 4149 C C . PHE C 1 96 ? -43.409 -31.270 27.715 1.00 43.40 88 PHE C C 1
ATOM 4150 O O . PHE C 1 96 ? -43.699 -32.230 26.993 1.00 44.20 88 PHE C O 1
ATOM 4158 N N . LEU C 1 97 ? -43.289 -30.025 27.263 1.00 40.85 89 LEU C N 1
ATOM 4159 C CA . LEU C 1 97 ? -43.400 -29.725 25.844 1.00 35.81 89 LEU C CA 1
ATOM 4160 C C . LEU C 1 97 ? -42.244 -30.355 25.080 1.00 42.59 89 LEU C C 1
ATOM 4161 O O . LEU C 1 97 ? -41.096 -30.341 25.533 1.00 32.07 89 LEU C O 1
ATOM 4166 N N . SER C 1 98 ? -42.553 -30.909 23.912 1.00 49.67 90 SER C N 1
ATOM 4167 C CA . SER C 1 98 ? -41.538 -31.566 23.103 1.00 45.23 90 SER C CA 1
ATOM 4168 C C . SER C 1 98 ? -40.576 -30.544 22.507 1.00 46.58 90 SER C C 1
ATOM 4169 O O . SER C 1 98 ? -40.942 -29.399 22.225 1.00 65.38 90 SER C O 1
ATOM 4172 N N . LEU C 1 99 ? -39.326 -30.971 22.321 1.00 44.11 91 LEU C N 1
ATOM 4173 C CA . LEU C 1 99 ? -38.313 -30.109 21.725 1.00 45.56 91 LEU C CA 1
ATOM 4174 C C . LEU C 1 99 ? -38.451 -29.997 20.213 1.00 62.73 91 LEU C C 1
ATOM 4175 O O . LEU C 1 99 ? -37.934 -29.036 19.630 1.00 54.20 91 LEU C O 1
ATOM 4180 N N . ALA C 1 100 ? -39.111 -30.967 19.573 1.00 72.51 100 ALA C N 1
ATOM 4181 C CA . ALA C 1 100 ? -39.287 -31.021 18.123 1.00 85.88 100 ALA C CA 1
ATOM 4182 C C . ALA C 1 100 ? -37.951 -31.174 17.406 1.00 51.77 100 ALA C C 1
ATOM 4183 O O . ALA C 1 100 ? -37.895 -31.146 16.172 1.00 60.03 100 ALA C O 1
ATOM 4185 N N . SER C 1 101 ? -36.868 -31.329 18.166 1.00 52.89 101 SER C N 1
ATOM 4186 C CA . SER C 1 101 ? -35.553 -31.538 17.578 1.00 53.81 101 SER C CA 1
ATOM 4187 C C . SER C 1 101 ? -34.859 -32.715 18.250 1.00 54.79 101 SER C C 1
ATOM 4188 O O . SER C 1 101 ? -34.056 -33.414 17.625 1.00 47.43 101 SER C O 1
ATOM 4191 N N . ARG C 1 102 ? -35.161 -32.931 19.528 1.00 67.54 102 ARG C N 1
ATOM 4192 C CA . ARG C 1 102 ? -34.658 -34.068 20.287 1.00 46.16 102 ARG C CA 1
ATOM 4193 C C . ARG C 1 102 ? -35.836 -34.753 20.960 1.00 43.38 102 ARG C C 1
ATOM 4194 O O . ARG C 1 102 ? -36.618 -34.102 21.659 1.00 37.44 102 ARG C O 1
ATOM 4202 N N . GLU C 1 103 ? -35.966 -36.057 20.742 1.00 53.78 103 GLU C N 1
ATOM 4203 C CA . GLU C 1 103 ? -37.050 -36.807 21.356 1.00 53.18 103 GLU C CA 1
ATOM 4204 C C . GLU C 1 103 ? -36.702 -37.166 22.795 1.00 54.32 103 GLU C C 1
ATOM 4205 O O . GLU C 1 103 ? -35.532 -37.321 23.156 1.00 56.89 103 GLU C O 1
ATOM 4211 N N . PHE C 1 104 ? -37.737 -37.289 23.621 1.00 47.67 104 PHE C N 1
ATOM 4212 C CA . PHE C 1 104 ? -37.577 -37.615 25.033 1.00 51.87 104 PHE C CA 1
ATOM 4213 C C . PHE C 1 104 ? -37.638 -39.129 25.199 1.00 42.67 104 PHE C C 1
ATOM 4214 O O . PHE C 1 104 ? -38.688 -39.742 24.982 1.00 44.31 104 PHE C O 1
ATOM 4222 N N . ARG C 1 105 ? -36.513 -39.735 25.574 1.00 41.94 105 ARG C N 1
ATOM 4223 C CA . ARG C 1 105 ? -36.433 -41.168 25.827 1.00 51.19 105 ARG C CA 1
ATOM 4224 C C . ARG C 1 105 ? -36.271 -41.408 27.322 1.00 46.75 105 ARG C C 1
ATOM 4225 O O . ARG C 1 105 ? -35.267 -40.999 27.913 1.00 38.33 105 ARG C O 1
ATOM 4233 N N . LEU C 1 106 ? -37.256 -42.066 27.927 1.00 41.63 106 LEU C N 1
ATOM 4234 C CA . LEU C 1 106 ? -37.316 -42.239 29.373 1.00 46.97 106 LEU C CA 1
ATOM 4235 C C . LEU C 1 106 ? -37.156 -43.709 29.740 1.00 42.89 106 LEU C C 1
ATOM 4236 O O . LEU C 1 106 ? -37.816 -44.578 29.157 1.00 43.46 106 LEU C O 1
ATOM 4241 N N . LEU C 1 107 ? -36.270 -43.978 30.697 1.00 30.07 107 LEU C N 1
ATOM 4242 C CA . LEU C 1 107 ? -36.071 -45.303 31.270 1.00 37.45 107 LEU C CA 1
ATOM 4243 C C . LEU C 1 107 ? -36.656 -45.283 32.676 1.00 30.50 107 LEU C C 1
ATOM 4244 O O . LEU C 1 107 ? -36.142 -44.593 33.564 1.00 30.52 107 LEU C O 1
ATOM 4249 N N . CYS C 1 108 ? -37.737 -46.026 32.870 1.00 28.09 108 CYS C N 1
ATOM 4250 C CA . CYS C 1 108 ? -38.446 -46.087 34.137 1.00 29.09 108 CYS C CA 1
ATOM 4251 C C . CYS C 1 108 ? -38.117 -47.417 34.800 1.00 28.67 108 CYS C C 1
ATOM 4252 O O . CYS C 1 108 ? -38.383 -48.481 34.228 1.00 27.45 108 CYS C O 1
ATOM 4255 N N . CYS C 1 109 ? -37.540 -47.362 35.999 1.00 31.56 109 CYS C N 1
ATOM 4256 C CA . CYS C 1 109 ? -37.126 -48.572 36.692 1.00 36.10 109 CYS C CA 1
ATOM 4257 C C . CYS C 1 109 ? -37.876 -48.709 38.008 1.00 24.12 109 CYS C C 1
ATOM 4258 O O . CYS C 1 109 ? -38.258 -47.715 38.633 1.00 28.68 109 CYS C O 1
ATOM 4261 N N . ASP C 1 110 ? -38.088 -49.958 38.419 1.00 32.17 110 ASP C N 1
ATOM 4262 C CA . ASP C 1 110 ? -38.740 -50.248 39.691 1.00 25.69 110 ASP C CA 1
ATOM 4263 C C . ASP C 1 110 ? -38.154 -51.529 40.275 1.00 27.75 110 ASP C C 1
ATOM 4264 O O . ASP C 1 110 ? -37.338 -52.208 39.646 1.00 34.03 110 ASP C O 1
ATOM 4269 N N . ILE C 1 111 ? -38.571 -51.853 41.499 1.00 37.65 111 ILE C N 1
ATOM 4270 C CA . ILE C 1 111 ? -38.118 -53.058 42.169 1.00 34.50 111 ILE C CA 1
ATOM 4271 C C . ILE C 1 111 ? -39.155 -54.174 42.135 1.00 29.76 111 ILE C C 1
ATOM 4272 O O . ILE C 1 111 ? -38.775 -55.349 42.198 1.00 32.57 111 ILE C O 1
ATOM 4277 N N . ASP C 1 112 ? -40.442 -53.852 42.004 1.00 28.87 112 ASP C N 1
ATOM 4278 C CA . ASP C 1 112 ? -41.488 -54.868 41.986 1.00 37.53 112 ASP C CA 1
ATOM 4279 C C . ASP C 1 112 ? -41.762 -55.301 40.551 1.00 42.70 112 ASP C C 1
ATOM 4280 O O . ASP C 1 112 ? -42.166 -54.464 39.732 1.00 40.10 112 ASP C O 1
ATOM 4285 N N . PRO C 1 113 ? -41.575 -56.580 40.207 1.00 45.37 113 PRO C N 1
ATOM 4286 C CA . PRO C 1 113 ? -41.734 -56.977 38.796 1.00 35.62 113 PRO C CA 1
ATOM 4287 C C . PRO C 1 113 ? -43.167 -56.949 38.299 1.00 41.24 113 PRO C C 1
ATOM 4288 O O . PRO C 1 113 ? -43.403 -56.574 37.142 1.00 40.99 113 PRO C O 1
ATOM 4292 N N . VAL C 1 114 ? -44.132 -57.352 39.129 1.00 27.99 114 VAL C N 1
ATOM 4293 C CA . VAL C 1 114 ? -45.529 -57.301 38.710 1.00 42.30 114 VAL C CA 1
ATOM 4294 C C . VAL C 1 114 ? -45.926 -55.869 38.378 1.00 39.12 114 VAL C C 1
ATOM 4295 O O . VAL C 1 114 ? -46.651 -55.614 37.406 1.00 47.22 114 VAL C O 1
ATOM 4299 N N . LEU C 1 115 ? -45.427 -54.909 39.160 1.00 42.30 115 LEU C N 1
ATOM 4300 C CA . LEU C 1 115 ? -45.717 -53.503 38.897 1.00 44.30 115 LEU C CA 1
ATOM 4301 C C . LEU C 1 115 ? -45.130 -53.054 37.564 1.00 36.79 115 LEU C C 1
ATOM 4302 O O . LEU C 1 115 ? -45.774 -52.314 36.813 1.00 37.62 115 LEU C O 1
ATOM 4307 N N . VAL C 1 116 ? -43.918 -53.506 37.241 1.00 42.11 116 VAL C N 1
ATOM 4308 C CA . VAL C 1 116 ? -43.293 -53.089 35.989 1.00 26.56 116 VAL C CA 1
ATOM 4309 C C . VAL C 1 116 ? -44.011 -53.707 34.797 1.00 40.87 116 VAL C C 1
ATOM 4310 O O . VAL C 1 116 ? -44.186 -53.057 33.759 1.00 57.46 116 VAL C O 1
ATOM 4314 N N . LYS C 1 117 ? -44.449 -54.962 34.921 1.00 49.14 117 LYS C N 1
ATOM 4315 C CA . LYS C 1 117 ? -45.210 -55.567 33.832 1.00 48.23 117 LYS C CA 1
ATOM 4316 C C . LYS C 1 117 ? -46.548 -54.860 33.638 1.00 47.35 117 LYS C C 1
ATOM 4317 O O . LYS C 1 117 ? -46.942 -54.553 32.505 1.00 49.39 117 LYS C O 1
ATOM 4323 N N . ARG C 1 118 ? -47.262 -54.590 34.734 1.00 38.08 118 ARG C N 1
ATOM 4324 C CA . ARG C 1 118 ? -48.544 -53.901 34.654 1.00 50.89 118 ARG C CA 1
ATOM 4325 C C . ARG C 1 118 ? -48.398 -52.399 34.438 1.00 49.30 118 ARG C C 1
ATOM 4326 O O . ARG C 1 118 ? -49.408 -51.688 34.419 1.00 63.87 118 ARG C O 1
ATOM 4334 N N . ALA C 1 119 ? -47.172 -51.896 34.327 1.00 54.86 119 ALA C N 1
ATOM 4335 C CA . ALA C 1 119 ? -46.936 -50.544 33.839 1.00 54.64 119 ALA C CA 1
ATOM 4336 C C . ALA C 1 119 ? -46.525 -50.512 32.375 1.00 51.01 119 ALA C C 1
ATOM 4337 O O . ALA C 1 119 ? -46.854 -49.553 31.669 1.00 47.21 119 ALA C O 1
ATOM 4339 N N . GLU C 1 120 ? -45.811 -51.540 31.909 1.00 52.99 120 GLU C N 1
ATOM 4340 C CA . GLU C 1 120 ? -45.451 -51.618 30.498 1.00 43.03 120 GLU C CA 1
ATOM 4341 C C . GLU C 1 120 ? -46.654 -51.995 29.643 1.00 65.13 120 GLU C C 1
ATOM 4342 O O . GLU C 1 120 ? -46.835 -51.456 28.545 1.00 72.43 120 GLU C O 1
ATOM 4348 N N . LYS C 1 121 ? -47.494 -52.911 30.134 1.00 73.91 121 LYS C N 1
ATOM 4349 C CA . LYS C 1 121 ? -48.592 -53.444 29.335 1.00 75.02 121 LYS C CA 1
ATOM 4350 C C . LYS C 1 121 ? -49.641 -52.399 28.974 1.00 74.43 121 LYS C C 1
ATOM 4351 O O . LYS C 1 121 ? -50.473 -52.663 28.099 1.00 84.58 121 LYS C O 1
ATOM 4357 N N . GLU C 1 122 ? -49.630 -51.229 29.620 1.00 63.65 122 GLU C N 1
ATOM 4358 C CA . GLU C 1 122 ? -50.635 -50.202 29.377 1.00 64.10 122 GLU C CA 1
ATOM 4359 C C . GLU C 1 122 ? -50.030 -48.818 29.174 1.00 58.83 122 GLU C C 1
ATOM 4360 O O . GLU C 1 122 ? -50.761 -47.823 29.236 1.00 59.35 122 GLU C O 1
ATOM 4366 N N . CYS C 1 123 ? -48.729 -48.724 28.941 1.00 62.26 123 CYS C N 1
ATOM 4367 C CA . CYS C 1 123 ? -48.111 -47.424 28.719 1.00 62.05 123 CYS C CA 1
ATOM 4368 C C . CYS C 1 123 ? -48.491 -46.901 27.338 1.00 59.73 123 CYS C C 1
ATOM 4369 O O . CYS C 1 123 ? -48.273 -47.594 26.337 1.00 62.61 123 CYS C O 1
ATOM 4372 N N . PRO C 1 124 ? -49.060 -45.697 27.239 1.00 52.57 124 PRO C N 1
ATOM 4373 C CA . PRO C 1 124 ? -49.439 -45.171 25.918 1.00 46.16 124 PRO C CA 1
ATOM 4374 C C . PRO C 1 124 ? -48.262 -44.959 24.984 1.00 53.23 124 PRO C C 1
ATOM 4375 O O . PRO C 1 124 ? -48.469 -44.867 23.767 1.00 56.55 124 PRO C O 1
ATOM 4379 N N . PHE C 1 125 ? -47.035 -44.881 25.505 1.00 58.87 125 PHE C N 1
ATOM 4380 C CA . PHE C 1 125 ? -45.842 -44.638 24.697 1.00 58.50 125 PHE C CA 1
ATOM 4381 C C . PHE C 1 125 ? -44.871 -45.805 24.833 1.00 62.60 125 PHE C C 1
ATOM 4382 O O . PHE C 1 125 ? -43.933 -45.752 25.643 1.00 61.80 125 PHE C O 1
ATOM 4390 N N . PRO C 1 126 ? -45.053 -46.874 24.052 1.00 72.01 126 PRO C N 1
ATOM 4391 C CA . PRO C 1 126 ? -43.916 -47.765 23.783 1.00 61.25 126 PRO C CA 1
ATOM 4392 C C . PRO C 1 126 ? -42.849 -47.070 22.965 1.00 72.06 126 PRO C C 1
ATOM 4393 O O . PRO C 1 126 ? -41.707 -47.543 22.914 1.00 74.98 126 PRO C O 1
ATOM 4397 N N . ASP C 1 127 ? -43.213 -45.961 22.317 1.00 75.14 127 ASP C N 1
ATOM 4398 C CA . ASP C 1 127 ? -42.255 -45.086 21.652 1.00 78.59 127 ASP C CA 1
ATOM 4399 C C . ASP C 1 127 ? -41.131 -44.667 22.593 1.00 72.17 127 ASP C C 1
ATOM 4400 O O . ASP C 1 127 ? -39.947 -44.754 22.246 1.00 56.06 127 ASP C O 1
ATOM 4405 N N . ALA C 1 128 ? -41.482 -44.218 23.795 1.00 65.82 128 ALA C N 1
ATOM 4406 C CA . ALA C 1 128 ? -40.550 -43.479 24.638 1.00 60.33 128 ALA C CA 1
ATOM 4407 C C . ALA C 1 128 ? -40.202 -44.165 25.948 1.00 55.21 128 ALA C C 1
ATOM 4408 O O . ALA C 1 128 ? -39.025 -44.206 26.317 1.00 59.82 128 ALA C O 1
ATOM 4410 N N . LEU C 1 129 ? -41.184 -44.693 26.673 1.00 39.13 129 LEU C N 1
ATOM 4411 C CA . LEU C 1 129 ? -40.951 -45.186 28.024 1.00 48.23 129 LEU C CA 1
ATOM 4412 C C . LEU C 1 129 ? -40.536 -46.653 27.990 1.00 58.33 129 LEU C C 1
ATOM 4413 O O . LEU C 1 129 ? -41.205 -47.483 27.366 1.00 46.56 129 LEU C O 1
ATOM 4418 N N . THR C 1 130 ? -39.429 -46.964 28.665 1.00 51.92 130 THR C N 1
ATOM 4419 C CA . THR C 1 130 ? -38.905 -48.324 28.758 1.00 39.55 130 THR C CA 1
ATOM 4420 C C . THR C 1 130 ? -38.911 -48.732 30.225 1.00 41.42 130 THR C C 1
ATOM 4421 O O . THR C 1 130 ? -38.144 -48.189 31.026 1.00 38.11 130 THR C O 1
ATOM 4425 N N . PHE C 1 131 ? -39.769 -49.685 30.576 1.00 42.09 131 PHE C N 1
ATOM 4426 C CA . PHE C 1 131 ? -39.959 -50.101 31.959 1.00 30.96 131 PHE C CA 1
ATOM 4427 C C . PHE C 1 131 ? -39.118 -51.334 32.255 1.00 28.47 131 PHE C C 1
ATOM 4428 O O . PHE C 1 131 ? -39.215 -52.343 31.547 1.00 38.80 131 PHE C O 1
ATOM 4436 N N . ILE C 1 132 ? -38.292 -51.251 33.300 1.00 23.81 132 ILE C N 1
ATOM 4437 C CA . ILE C 1 132 ? -37.477 -52.382 33.726 1.00 26.00 132 ILE C CA 1
ATOM 4438 C C . ILE C 1 132 ? -37.566 -52.554 35.237 1.00 32.75 132 ILE C C 1
ATOM 4439 O O . ILE C 1 132 ? -37.912 -51.633 35.984 1.00 47.51 132 ILE C O 1
ATOM 4444 N N . THR C 1 133 ? -37.249 -53.770 35.677 1.00 34.01 133 THR C N 1
ATOM 4445 C CA . THR C 1 133 ? -37.171 -54.101 37.092 1.00 25.70 133 THR C CA 1
ATOM 4446 C C . THR C 1 133 ? -35.724 -53.977 37.546 1.00 21.21 133 THR C C 1
ATOM 4447 O O . THR C 1 133 ? -34.842 -54.661 37.015 1.00 26.30 133 THR C O 1
ATOM 4451 N N . LEU C 1 134 ? -35.482 -53.115 38.527 1.00 19.43 134 LEU C N 1
ATOM 4452 C CA . LEU C 1 134 ? -34.126 -52.890 39.001 1.00 21.41 134 LEU C CA 1
ATOM 4453 C C . LEU C 1 134 ? -34.166 -52.433 40.449 1.00 23.54 134 LEU C C 1
ATOM 4454 O O . LEU C 1 134 ? -34.855 -51.464 40.776 1.00 31.05 134 LEU C O 1
ATOM 4459 N N . ASP C 1 135 ? -33.434 -53.136 41.308 1.00 17.07 135 ASP C N 1
ATOM 4460 C CA . ASP C 1 135 ? -33.217 -52.687 42.680 1.00 21.50 135 ASP C CA 1
ATOM 4461 C C . ASP C 1 135 ? -32.045 -51.716 42.654 1.00 35.76 135 ASP C C 1
ATOM 4462 O O . ASP C 1 135 ? -30.885 -52.123 42.570 1.00 37.52 135 ASP C O 1
ATOM 4467 N N . PHE C 1 136 ? -32.350 -50.419 42.717 1.00 27.06 136 PHE C N 1
ATOM 4468 C CA . PHE C 1 136 ? -31.339 -49.383 42.547 1.00 17.85 136 PHE C CA 1
ATOM 4469 C C . PHE C 1 136 ? -30.253 -49.418 43.616 1.00 25.20 136 PHE C C 1
ATOM 4470 O O . PHE C 1 136 ? -29.233 -48.740 43.455 1.00 30.28 136 PHE C O 1
ATOM 4478 N N . MET C 1 137 ? -30.430 -50.191 44.686 1.00 29.01 137 MET C N 1
ATOM 4479 C CA . MET C 1 137 ? -29.518 -50.165 45.821 1.00 32.13 137 MET C CA 1
ATOM 4480 C C . MET C 1 137 ? -28.453 -51.254 45.774 1.00 52.03 137 MET C C 1
ATOM 4481 O O . MET C 1 137 ? -27.742 -51.448 46.765 1.00 60.09 137 MET C O 1
ATOM 4486 N N . ASN C 1 138 ? -28.319 -51.968 44.659 1.00 36.17 138 ASN C N 1
ATOM 4487 C CA . ASN C 1 138 ? -27.237 -52.926 44.488 1.00 47.80 138 ASN C CA 1
ATOM 4488 C C . ASN C 1 138 ? -26.428 -52.547 43.255 1.00 44.91 138 ASN C C 1
ATOM 4489 O O . ASN C 1 138 ? -26.988 -52.153 42.226 1.00 45.21 138 ASN C O 1
ATOM 4494 N N . GLN C 1 139 ? -25.104 -52.655 43.374 1.00 45.24 139 GLN C N 1
ATOM 4495 C CA . GLN C 1 139 ? -24.216 -52.045 42.389 1.00 43.75 139 GLN C CA 1
ATOM 4496 C C . GLN C 1 139 ? -24.274 -52.766 41.048 1.00 45.38 139 GLN C C 1
ATOM 4497 O O . GLN C 1 139 ? -24.314 -52.121 39.994 1.00 45.86 139 GLN C O 1
ATOM 4503 N N . ARG C 1 140 ? -24.287 -54.099 41.066 1.00 41.84 140 ARG C N 1
ATOM 4504 C CA . ARG C 1 140 ? -24.104 -54.860 39.834 1.00 47.80 140 ARG C CA 1
ATOM 4505 C C . ARG C 1 140 ? -25.310 -54.730 38.910 1.00 55.66 140 ARG C C 1
ATOM 4506 O O . ARG C 1 140 ? -25.164 -54.394 37.726 1.00 49.00 140 ARG C O 1
ATOM 4514 N N . THR C 1 141 ? -26.510 -54.998 39.432 1.00 36.70 141 THR C N 1
ATOM 4515 C CA . THR C 1 141 ? -27.717 -54.895 38.617 1.00 25.84 141 THR C CA 1
ATOM 4516 C C . THR C 1 141 ? -27.888 -53.483 38.071 1.00 41.94 141 THR C C 1
ATOM 4517 O O . THR C 1 141 ? -28.151 -53.294 36.876 1.00 36.44 141 THR C O 1
ATOM 4521 N N . ARG C 1 142 ? -27.740 -52.476 38.937 1.00 38.03 142 ARG C N 1
ATOM 4522 C CA . ARG C 1 142 ? -27.899 -51.090 38.508 1.00 28.11 142 ARG C CA 1
ATOM 4523 C C . ARG C 1 142 ? -26.898 -50.734 37.419 1.00 42.24 142 ARG C C 1
ATOM 4524 O O . ARG C 1 142 ? -27.277 -50.240 36.350 1.00 30.60 142 ARG C O 1
ATOM 4532 N N . LYS C 1 143 ? -25.608 -50.967 37.680 1.00 54.53 143 LYS C N 1
ATOM 4533 C CA . LYS C 1 143 ? -24.574 -50.658 36.697 1.00 48.19 143 LYS C CA 1
ATOM 4534 C C . LYS C 1 143 ? -24.880 -51.312 35.358 1.00 40.80 143 LYS C C 1
ATOM 4535 O O . LYS C 1 143 ? -24.902 -50.644 34.318 1.00 54.32 143 LYS C O 1
ATOM 4541 N N . VAL C 1 144 ? -25.166 -52.616 35.370 1.00 35.26 144 VAL C N 1
ATOM 4542 C CA . VAL C 1 144 ? -25.282 -53.349 34.116 1.00 40.46 144 VAL C CA 1
ATOM 4543 C C . VAL C 1 144 ? -26.526 -52.917 33.350 1.00 37.55 144 VAL C C 1
ATOM 4544 O O . VAL C 1 144 ? -26.466 -52.657 32.144 1.00 37.57 144 VAL C O 1
ATOM 4548 N N . LEU C 1 145 ? -27.666 -52.795 34.038 1.00 45.21 145 LEU C N 1
ATOM 4549 C CA . LEU C 1 145 ? -28.900 -52.443 33.341 1.00 41.77 145 LEU C CA 1
ATOM 4550 C C . LEU C 1 145 ? -28.872 -51.001 32.841 1.00 38.04 145 LEU C C 1
ATOM 4551 O O . LEU C 1 145 ? -29.299 -50.719 31.711 1.00 42.20 145 LEU C O 1
ATOM 4556 N N . LEU C 1 146 ? -28.364 -50.070 33.654 1.00 35.63 146 LEU C N 1
ATOM 4557 C CA . LEU C 1 146 ? -28.325 -48.678 33.223 1.00 28.53 146 LEU C CA 1
ATOM 4558 C C . LEU C 1 146 ? -27.319 -48.476 32.097 1.00 31.94 146 LEU C C 1
ATOM 4559 O O . LEU C 1 146 ? -27.576 -47.701 31.169 1.00 34.84 146 LEU C O 1
ATOM 4564 N N . SER C 1 147 ? -26.180 -49.177 32.137 1.00 36.73 147 SER C N 1
ATOM 4565 C CA . SER C 1 147 ? -25.245 -49.098 31.020 1.00 41.05 147 SER C CA 1
ATOM 4566 C C . SER C 1 147 ? -25.828 -49.744 29.770 1.00 27.60 147 SER C C 1
ATOM 4567 O O . SER C 1 147 ? -25.597 -49.266 28.653 1.00 33.14 147 SER C O 1
ATOM 4570 N N . SER C 1 148 ? -26.594 -50.825 29.938 1.00 26.98 148 SER C N 1
ATOM 4571 C CA . SER C 1 148 ? -27.260 -51.454 28.805 1.00 31.67 148 SER C CA 1
ATOM 4572 C C . SER C 1 148 ? -28.247 -50.502 28.145 1.00 32.11 148 SER C C 1
ATOM 4573 O O . SER C 1 148 ? -28.369 -50.477 26.914 1.00 52.87 148 SER C O 1
ATOM 4576 N N . PHE C 1 149 ? -28.966 -49.714 28.947 1.00 26.95 149 PHE C N 1
ATOM 4577 C CA . PHE C 1 149 ? -29.881 -48.740 28.357 1.00 31.00 149 PHE C CA 1
ATOM 4578 C C . PHE C 1 149 ? -29.123 -47.575 27.731 1.00 37.03 149 PHE C C 1
ATOM 4579 O O . PHE C 1 149 ? -29.500 -47.088 26.659 1.00 45.08 149 PHE C O 1
ATOM 4587 N N . LEU C 1 150 ? -28.054 -47.113 28.384 1.00 32.50 150 LEU C N 1
ATOM 4588 C CA . LEU C 1 150 ? -27.368 -45.912 27.920 1.00 29.39 150 LEU C CA 1
ATOM 4589 C C . LEU C 1 150 ? -26.562 -46.164 26.652 1.00 42.12 150 LEU C C 1
ATOM 4590 O O . LEU C 1 150 ? -26.457 -45.271 25.804 1.00 47.89 150 LEU C O 1
ATOM 4595 N N . SER C 1 151 ? -25.995 -47.365 26.497 1.00 48.57 151 SER C N 1
ATOM 4596 C CA . SER C 1 151 ? -25.198 -47.681 25.317 1.00 37.66 151 SER C CA 1
ATOM 4597 C C . SER C 1 151 ? -26.009 -47.648 24.028 1.00 47.06 151 SER C C 1
ATOM 4598 O O . SER C 1 151 ? -25.413 -47.641 22.944 1.00 47.70 151 SER C O 1
ATOM 4601 N N . GLN C 1 152 ? -27.342 -47.634 24.117 1.00 49.45 152 GLN C N 1
ATOM 4602 C CA . GLN C 1 152 ? -28.170 -47.509 22.921 1.00 39.28 152 GLN C CA 1
ATOM 4603 C C . GLN C 1 152 ? -27.870 -46.225 22.160 1.00 52.94 152 GLN C C 1
ATOM 4604 O O . GLN C 1 152 ? -28.027 -46.178 20.934 1.00 65.05 152 GLN C O 1
ATOM 4610 N N . PHE C 1 153 ? -27.440 -45.175 22.864 1.00 51.65 153 PHE C N 1
ATOM 4611 C CA . PHE C 1 153 ? -27.181 -43.880 22.251 1.00 49.41 153 PHE C CA 1
ATOM 4612 C C . PHE C 1 153 ? -25.772 -43.368 22.534 1.00 49.88 153 PHE C C 1
ATOM 4613 O O . PHE C 1 153 ? -25.483 -42.201 22.249 1.00 66.42 153 PHE C O 1
ATOM 4621 N N . GLY C 1 154 ? -24.890 -44.204 23.060 1.00 49.74 154 GLY C N 1
ATOM 4622 C CA . GLY C 1 154 ? -23.607 -43.736 23.592 1.00 49.67 154 GLY C CA 1
ATOM 4623 C C . GLY C 1 154 ? -23.742 -43.316 25.057 1.00 54.75 154 GLY C C 1
ATOM 4624 O O . GLY C 1 154 ? -23.878 -44.170 25.928 1.00 72.52 154 GLY C O 1
ATOM 4625 N N . ARG C 1 155 ? -23.683 -42.008 25.305 1.00 54.98 155 ARG C N 1
ATOM 4626 C CA . ARG C 1 155 ? -24.265 -41.386 26.496 1.00 57.40 155 ARG C CA 1
ATOM 4627 C C . ARG C 1 155 ? -23.868 -42.119 27.780 1.00 59.43 155 ARG C C 1
ATOM 4628 O O . ARG C 1 155 ? -24.680 -42.767 28.440 1.00 68.07 155 ARG C O 1
ATOM 4636 N N . SER C 1 156 ? -22.581 -42.011 28.109 1.00 61.01 156 SER C N 1
ATOM 4637 C CA . SER C 1 156 ? -22.046 -42.611 29.328 1.00 54.79 156 SER C CA 1
ATOM 4638 C C . SER C 1 156 ? -22.789 -42.150 30.581 1.00 48.39 156 SER C C 1
ATOM 4639 O O . SER C 1 156 ? -22.574 -42.692 31.669 1.00 28.91 156 SER C O 1
ATOM 4642 N N . VAL C 1 157 ? -23.664 -41.150 30.435 1.00 61.68 157 VAL C N 1
ATOM 4643 C CA . VAL C 1 157 ? -24.394 -40.543 31.540 1.00 37.57 157 VAL C CA 1
ATOM 4644 C C . VAL C 1 157 ? -25.830 -40.272 31.101 1.00 31.07 157 VAL C C 1
ATOM 4645 O O . VAL C 1 157 ? -26.144 -40.235 29.909 1.00 37.91 157 VAL C O 1
ATOM 4649 N N . PHE C 1 158 ? -26.711 -40.102 32.083 1.00 28.26 158 PHE C N 1
ATOM 4650 C CA . PHE C 1 158 ? -28.085 -39.703 31.821 1.00 29.77 158 PHE C CA 1
ATOM 4651 C C . PHE C 1 158 ? -28.188 -38.182 31.736 1.00 33.77 158 PHE C C 1
ATOM 4652 O O . PHE C 1 158 ? -27.270 -37.448 32.109 1.00 44.98 158 PHE C O 1
ATOM 4660 N N . ASP C 1 159 ? -29.334 -37.705 31.250 1.00 30.08 159 ASP C N 1
ATOM 4661 C CA . ASP C 1 159 ? -29.559 -36.271 31.101 1.00 41.73 159 ASP C CA 1
ATOM 4662 C C . ASP C 1 159 ? -30.455 -35.695 32.190 1.00 30.65 159 ASP C C 1
ATOM 4663 O O . ASP C 1 159 ? -30.103 -34.686 32.807 1.00 34.66 159 ASP C O 1
ATOM 4668 N N . ILE C 1 160 ? -31.610 -36.304 32.440 1.00 36.01 160 ILE C N 1
ATOM 4669 C CA . ILE C 1 160 ? -32.494 -35.865 33.514 1.00 21.04 160 ILE C CA 1
ATOM 4670 C C . ILE C 1 160 ? -32.902 -37.088 34.327 1.00 31.15 160 ILE C C 1
ATOM 4671 O O . ILE C 1 160 ? -33.237 -38.134 33.762 1.00 32.72 160 ILE C O 1
ATOM 4676 N N . GLY C 1 161 ? -32.817 -36.974 35.647 1.00 31.33 161 GLY C N 1
ATOM 4677 C CA . GLY C 1 161 ? -33.219 -38.034 36.549 1.00 21.31 161 GLY C CA 1
ATOM 4678 C C . GLY C 1 161 ? -34.427 -37.601 37.353 1.00 23.34 161 GLY C C 1
ATOM 4679 O O . GLY C 1 161 ? -34.580 -36.424 37.679 1.00 22.95 161 GLY C O 1
ATOM 4680 N N . PHE C 1 162 ? -35.288 -38.560 37.668 1.00 25.10 162 PHE C N 1
ATOM 4681 C CA . PHE C 1 162 ? -36.513 -38.307 38.412 1.00 25.01 162 PHE C CA 1
ATOM 4682 C C . PHE C 1 162 ? -36.507 -39.173 39.662 1.00 35.58 162 PHE C C 1
ATOM 4683 O O . PHE C 1 162 ? -36.450 -40.408 39.577 1.00 40.46 162 PHE C O 1
ATOM 4691 N N . CYS C 1 163 ? -36.552 -38.513 40.814 1.00 29.50 163 CYS C N 1
ATOM 4692 C CA . CYS C 1 163 ? -36.486 -39.098 42.144 1.00 20.68 163 CYS C CA 1
ATOM 4693 C C . CYS C 1 163 ? -37.695 -38.641 42.940 1.00 24.50 163 CYS C C 1
ATOM 4694 O O . CYS C 1 163 ? -37.591 -38.022 44.000 1.00 34.44 163 CYS C O 1
ATOM 4697 N N . MET C 1 164 ? -38.871 -38.844 42.354 1.00 30.98 164 MET C N 1
ATOM 4698 C CA . MET C 1 164 ? -40.116 -38.303 42.885 1.00 59.73 164 MET C CA 1
ATOM 4699 C C . MET C 1 164 ? -40.714 -39.286 43.886 1.00 50.74 164 MET C C 1
ATOM 4700 O O . MET C 1 164 ? -41.197 -40.357 43.503 1.00 47.08 164 MET C O 1
ATOM 4705 N N . SER C 1 165 ? -40.673 -38.920 45.169 1.00 46.97 165 SER C N 1
ATOM 4706 C CA . SER C 1 165 ? -41.357 -39.643 46.242 1.00 40.98 165 SER C CA 1
ATOM 4707 C C . SER C 1 165 ? -40.848 -41.082 46.362 1.00 35.11 165 SER C C 1
ATOM 4708 O O . SER C 1 165 ? -41.607 -42.050 46.282 1.00 41.80 165 SER C O 1
ATOM 4711 N N . ILE C 1 166 ? -39.534 -41.208 46.544 1.00 42.14 166 ILE C N 1
ATOM 4712 C CA . ILE C 1 166 ? -38.908 -42.512 46.742 1.00 32.42 166 ILE C CA 1
ATOM 4713 C C . ILE C 1 166 ? -37.911 -42.438 47.894 1.00 20.09 166 ILE C C 1
ATOM 4714 O O . ILE C 1 166 ? -37.374 -43.460 48.334 1.00 23.23 166 ILE C O 1
ATOM 4719 N N . THR C 1 167 ? -37.664 -41.228 48.397 1.00 24.70 167 THR C N 1
ATOM 4720 C CA . THR C 1 167 ? -36.586 -41.040 49.364 1.00 20.74 167 THR C CA 1
ATOM 4721 C C . THR C 1 167 ? -36.949 -41.602 50.733 1.00 28.19 167 THR C C 1
ATOM 4722 O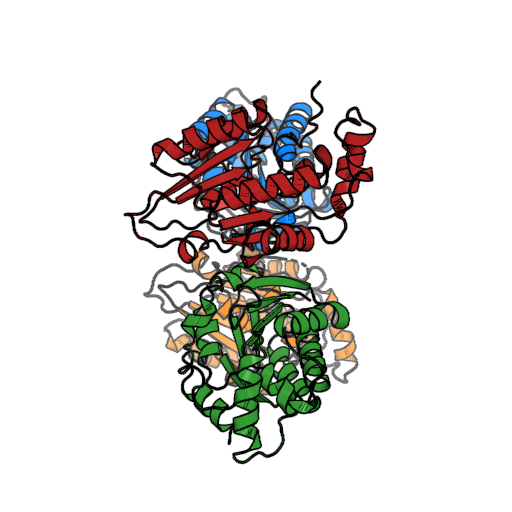 O . THR C 1 167 ? -36.085 -42.138 51.437 1.00 37.47 167 THR C O 1
ATOM 4726 N N . MET C 1 168 ? -38.214 -41.475 51.138 1.00 27.17 168 MET C N 1
ATOM 4727 C CA . MET C 1 168 ? -38.633 -42.035 52.418 1.00 25.57 168 MET C CA 1
ATOM 4728 C C . MET C 1 168 ? -38.447 -43.545 52.447 1.00 33.40 168 MET C C 1
ATOM 4729 O O . MET C 1 168 ? -38.018 -44.108 53.461 1.00 38.13 168 MET C O 1
ATOM 4734 N N . TRP C 1 169 ? -38.758 -44.218 51.339 1.00 32.95 169 TRP C N 1
ATOM 4735 C CA . TRP C 1 169 ? -38.631 -45.670 51.300 1.00 26.16 169 TRP C CA 1
ATOM 4736 C C . TRP C 1 169 ? -37.169 -46.100 51.315 1.00 22.79 169 TRP C C 1
ATOM 4737 O O . TRP C 1 169 ? -36.803 -47.037 52.035 1.00 40.41 169 TRP C O 1
ATOM 4748 N N . ILE C 1 170 ? -36.319 -45.421 50.541 1.00 24.22 170 ILE C N 1
ATOM 4749 C CA . ILE C 1 170 ? -34.892 -45.737 50.551 1.00 18.16 170 ILE C CA 1
ATOM 4750 C C . ILE C 1 170 ? -34.319 -45.523 51.951 1.00 25.60 170 ILE C C 1
ATOM 4751 O O . ILE C 1 170 ? -33.541 -46.349 52.460 1.00 37.48 170 ILE C O 1
ATOM 4756 N N . HIS C 1 171 ? -34.764 -44.454 52.621 1.00 27.52 171 HIS C N 1
ATOM 4757 C CA . HIS C 1 171 ? -34.322 -44.155 53.977 1.00 23.50 171 HIS C CA 1
ATOM 4758 C C . HIS C 1 171 ? -34.730 -45.266 54.933 1.00 28.65 171 HIS C C 1
ATOM 4759 O O . HIS C 1 171 ? -33.884 -45.900 55.569 1.00 23.29 171 HIS C O 1
ATOM 4766 N N . LEU C 1 172 ? -36.033 -45.537 55.019 1.00 31.19 172 LEU C N 1
ATOM 4767 C CA . LEU C 1 172 ? -36.517 -46.573 55.923 1.00 21.65 172 LEU C CA 1
ATOM 4768 C C . LEU C 1 172 ? -35.866 -47.923 55.642 1.00 33.61 172 LEU C C 1
ATOM 4769 O O . LEU C 1 172 ? -35.632 -48.704 56.573 1.00 50.46 172 LEU C O 1
ATOM 4774 N N . ASN C 1 173 ? -35.554 -48.217 54.378 1.00 38.91 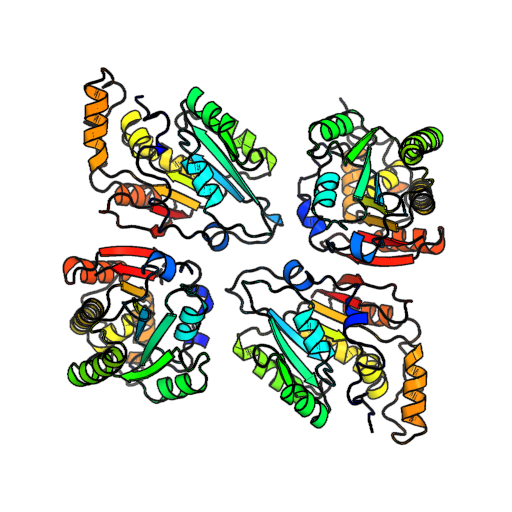173 ASN C N 1
ATOM 4775 C CA . ASN C 1 173 ? -35.140 -49.571 54.039 1.00 39.13 173 ASN C CA 1
ATOM 4776 C C . ASN C 1 173 ? -33.653 -49.818 54.247 1.00 36.28 173 ASN C C 1
ATOM 4777 O O . ASN C 1 173 ? -33.276 -50.941 54.613 1.00 53.89 173 ASN C O 1
ATOM 4782 N N . HIS C 1 174 ? -32.793 -48.797 54.061 1.00 25.87 174 HIS C N 1
ATOM 4783 C CA . HIS C 1 174 ? -31.359 -48.988 54.262 1.00 38.05 174 HIS C CA 1
ATOM 4784 C C . HIS C 1 174 ? -30.678 -47.829 54.991 1.00 45.68 174 HIS C C 1
ATOM 4785 O O . HIS C 1 174 ? -29.523 -47.528 54.697 1.00 47.45 174 HIS C O 1
ATOM 4792 N N . GLY C 1 175 ? -31.355 -47.154 55.918 1.00 43.81 175 GLY C N 1
ATOM 4793 C CA . GLY C 1 175 ? -30.685 -46.195 56.776 1.00 56.97 175 GLY C CA 1
ATOM 4794 C C . GLY C 1 175 ? -30.241 -44.928 56.059 1.00 39.66 175 GLY C C 1
ATOM 4795 O O . GLY C 1 175 ? -30.398 -44.745 54.845 1.00 38.24 175 GLY C O 1
ATOM 4796 N N . ASP C 1 176 ? -29.679 -44.023 56.867 1.00 43.20 176 ASP C N 1
ATOM 4797 C CA . ASP C 1 176 ? -29.067 -42.814 56.332 1.00 34.70 176 ASP C CA 1
ATOM 4798 C C . ASP C 1 176 ? -27.936 -43.144 55.372 1.00 45.76 176 ASP C C 1
ATOM 4799 O O . ASP C 1 176 ? -27.689 -42.393 54.423 1.00 64.85 176 ASP C O 1
ATOM 4804 N N . HIS C 1 177 ? -27.247 -44.268 55.588 1.00 35.95 177 HIS C N 1
ATOM 4805 C CA . HIS C 1 177 ? -26.182 -44.646 54.668 1.00 46.87 177 HIS C CA 1
ATOM 4806 C C . HIS C 1 177 ? -26.737 -45.021 53.299 1.00 42.20 177 HIS C C 1
ATOM 4807 O O . HIS C 1 177 ? -26.144 -44.676 52.271 1.00 53.80 177 HIS C O 1
ATOM 4814 N N . GLY C 1 178 ? -27.892 -45.690 53.251 1.00 44.62 178 GLY C N 1
ATOM 4815 C CA . GLY C 1 178 ? -28.495 -45.991 51.970 1.00 59.89 178 GLY C CA 1
ATOM 4816 C C . GLY C 1 178 ? -29.061 -44.757 51.304 1.00 50.10 178 GLY C C 1
ATOM 4817 O O . GLY C 1 178 ? -29.002 -44.625 50.082 1.00 55.78 178 GLY C O 1
ATOM 4818 N N . LEU C 1 179 ? -29.609 -43.831 52.095 1.00 41.60 179 LEU C N 1
ATOM 4819 C CA . LEU C 1 179 ? -30.048 -42.560 51.522 1.00 34.30 179 LEU C CA 1
ATOM 4820 C C . LEU C 1 179 ? -28.875 -41.812 50.892 1.00 36.21 179 LEU C C 1
ATOM 4821 O O . LEU C 1 179 ? -28.972 -41.303 49.766 1.00 38.60 179 LEU C O 1
ATOM 4826 N N . TRP C 1 180 ? -27.748 -41.753 51.607 1.00 32.05 180 TRP C N 1
ATOM 4827 C CA . TRP C 1 180 ? -26.558 -41.080 51.100 1.00 31.70 180 TRP C CA 1
ATOM 4828 C C . TRP C 1 180 ? -26.024 -41.762 49.845 1.00 31.23 180 TRP C C 1
ATOM 4829 O O . TRP C 1 180 ? -25.677 -41.092 48.866 1.00 28.68 180 TRP C O 1
ATOM 4840 N N . GLU C 1 181 ? -25.958 -43.096 49.854 1.00 38.51 181 GLU C N 1
ATOM 4841 C CA . GLU C 1 181 ? -25.476 -43.834 48.690 1.00 39.53 181 GLU C CA 1
ATOM 4842 C C . GLU C 1 181 ? -26.410 -43.659 47.498 1.00 32.74 181 GLU C C 1
ATOM 4843 O O . GLU C 1 181 ? -25.956 -43.531 46.355 1.00 32.25 181 GLU C O 1
ATOM 4849 N N . PHE C 1 182 ? -27.720 -43.657 47.750 1.00 23.90 182 PHE C N 1
ATOM 4850 C CA . PHE C 1 182 ? -28.709 -43.441 46.701 1.00 16.56 182 PHE C CA 1
ATOM 4851 C C . PHE C 1 182 ? -28.521 -42.077 46.053 1.00 29.19 182 PHE C C 1
ATOM 4852 O O . PHE C 1 182 ? -28.478 -41.957 44.820 1.00 36.32 182 PHE C O 1
ATOM 4860 N N . LEU C 1 183 ? -28.396 -41.034 46.876 1.00 38.70 183 LEU C N 1
ATOM 4861 C CA . LEU C 1 183 ? -28.188 -39.697 46.335 1.00 26.47 183 LEU C CA 1
ATOM 4862 C C . LEU C 1 183 ? -26.849 -39.585 45.616 1.00 30.69 183 LEU C C 1
ATOM 4863 O O . LEU C 1 183 ? -26.750 -38.886 44.603 1.00 41.96 183 LEU C O 1
ATOM 4868 N N . ALA C 1 184 ? -25.821 -40.294 46.091 1.00 30.54 184 ALA C N 1
ATOM 4869 C CA . ALA C 1 184 ? -24.528 -40.265 45.411 1.00 31.15 184 ALA C CA 1
ATOM 4870 C C . ALA C 1 184 ? -24.606 -40.921 44.038 1.00 35.20 184 ALA C C 1
ATOM 4871 O O . ALA C 1 184 ? -24.065 -40.394 43.058 1.00 35.20 184 ALA C O 1
ATOM 4873 N N . HIS C 1 185 ? -25.271 -42.075 43.950 1.00 28.07 185 HIS C N 1
ATOM 4874 C CA . HIS C 1 185 ? -25.435 -42.737 42.660 1.00 29.03 185 HIS C CA 1
ATOM 4875 C C . HIS C 1 185 ? -26.241 -41.873 41.700 1.00 32.12 185 HIS C C 1
ATOM 4876 O O . HIS C 1 185 ? -25.894 -41.754 40.518 1.00 32.85 185 HIS C O 1
ATOM 4883 N N . LEU C 1 186 ? -27.317 -41.254 42.191 1.00 29.52 186 LEU C N 1
ATOM 4884 C CA . LEU C 1 186 ? -28.115 -40.394 41.323 1.00 25.12 186 LEU C CA 1
ATOM 4885 C C . LEU C 1 186 ? -27.347 -39.146 40.902 1.00 32.01 186 LEU C C 1
ATOM 4886 O O . LEU C 1 186 ? -27.567 -38.628 39.801 1.00 33.13 186 LEU C O 1
ATOM 4891 N N . SER C 1 187 ? -26.444 -38.651 41.754 1.00 28.11 187 SER C N 1
ATOM 4892 C CA . SER C 1 187 ? -25.616 -37.512 41.375 1.00 39.45 187 SER C CA 1
ATOM 4893 C C . SER C 1 187 ? -24.567 -37.900 40.342 1.00 32.99 187 SER C C 1
ATOM 4894 O O . SER C 1 187 ? -24.231 -37.093 39.468 1.00 44.74 187 SER C O 1
ATOM 4897 N N . SER C 1 188 ? -24.036 -39.120 40.429 1.00 33.59 188 SER C N 1
ATOM 4898 C CA . SER C 1 188 ? -23.037 -39.569 39.467 1.00 30.82 188 SER C CA 1
ATOM 4899 C C . SER C 1 188 ? -23.647 -40.042 38.155 1.00 31.42 188 SER C C 1
ATOM 4900 O O . SER C 1 188 ? -22.932 -40.117 37.150 1.00 42.14 188 SER C O 1
ATOM 4903 N N . LEU C 1 189 ? -24.942 -40.359 38.133 1.00 39.02 189 LEU C N 1
ATOM 4904 C CA . LEU C 1 189 ? -25.551 -40.947 36.948 1.00 33.15 189 LEU C CA 1
ATOM 4905 C C . LEU C 1 189 ? -26.370 -39.970 36.116 1.00 25.14 189 LEU C C 1
ATOM 4906 O O . LEU C 1 189 ? -26.676 -40.281 34.961 1.00 29.45 189 LEU C O 1
ATOM 4911 N N . CYS C 1 190 ? -26.726 -38.805 36.654 1.00 26.52 190 CYS C N 1
ATOM 4912 C CA . CYS C 1 190 ? -27.603 -37.874 35.957 1.00 28.75 190 CYS C CA 1
ATOM 4913 C C . CYS C 1 190 ? -27.018 -36.470 35.973 1.00 28.64 190 CYS C C 1
ATOM 4914 O O . CYS C 1 190 ? -26.493 -36.017 36.995 1.00 32.90 190 CYS C O 1
ATOM 4917 N N . HIS C 1 191 ? -27.119 -35.781 34.833 1.00 26.22 191 HIS C N 1
ATOM 4918 C CA . HIS C 1 191 ? -26.687 -34.388 34.765 1.00 28.74 191 HIS C CA 1
ATOM 4919 C C . HIS C 1 191 ? -27.609 -33.491 35.581 1.00 24.93 191 HIS C C 1
ATOM 4920 O O . HIS C 1 191 ? -27.145 -32.682 36.394 1.00 28.85 191 HIS C O 1
ATOM 4927 N N . TYR C 1 192 ? -28.916 -33.612 35.366 1.00 22.26 192 TYR C N 1
ATOM 4928 C CA . TYR C 1 192 ? -29.925 -32.919 36.151 1.00 14.16 192 TYR C CA 1
ATOM 4929 C C . TYR C 1 192 ? -30.694 -33.928 36.992 1.00 22.93 192 TYR C C 1
ATOM 4930 O O . TYR C 1 192 ? -30.864 -35.085 36.599 1.00 22.11 192 TYR C O 1
ATOM 4939 N N . LEU C 1 193 ? -31.188 -33.470 38.139 1.00 25.90 193 LEU C N 1
ATOM 4940 C CA . LEU C 1 193 ? -31.896 -34.336 39.078 1.00 16.04 193 LEU C CA 1
ATOM 4941 C C . LEU C 1 193 ? -33.110 -33.602 39.622 1.00 21.13 193 LEU C C 1
ATOM 4942 O O . LEU C 1 193 ? -32.965 -32.556 40.256 1.00 31.42 193 LEU C O 1
ATOM 4947 N N . LEU C 1 194 ? -34.298 -34.149 39.393 1.00 11.49 194 LEU C N 1
ATOM 4948 C CA . LEU C 1 194 ? -35.531 -33.608 39.956 1.00 23.21 194 LEU C CA 1
ATOM 4949 C C . LEU C 1 194 ? -35.940 -34.525 41.101 1.00 33.06 194 LEU C C 1
ATOM 4950 O O . LEU C 1 194 ? -36.485 -35.611 40.881 1.00 37.85 194 LEU C O 1
ATOM 4955 N N . VAL C 1 195 ? -35.664 -34.085 42.326 1.00 25.31 195 VAL C N 1
ATOM 4956 C CA . VAL C 1 195 ? -35.943 -34.852 43.532 1.00 25.92 195 VAL C CA 1
ATOM 4957 C C . VAL C 1 195 ? -37.199 -34.294 44.182 1.00 25.99 195 VAL C C 1
ATOM 4958 O O . VAL C 1 195 ? -37.352 -33.071 44.317 1.00 26.64 195 VAL C O 1
ATOM 4962 N N . GLU C 1 196 ? -38.105 -35.185 44.586 1.00 36.08 196 GLU C N 1
ATOM 4963 C CA . GLU C 1 196 ? -39.302 -34.814 45.332 1.00 31.57 196 GLU C CA 1
ATOM 4964 C C . GLU C 1 196 ? -39.239 -35.539 46.669 1.00 39.26 196 GLU C C 1
ATOM 4965 O O . GLU C 1 196 ? -39.857 -36.600 46.848 1.00 46.73 196 GLU C O 1
ATOM 4971 N N . PRO C 1 197 ? -38.491 -35.003 47.628 1.00 33.63 197 PRO C N 1
ATOM 4972 C CA . PRO C 1 197 ? -38.320 -35.701 48.903 1.00 31.15 197 PRO C CA 1
ATOM 4973 C C . PRO C 1 197 ? -39.613 -35.725 49.699 1.00 43.06 197 PRO C C 1
ATOM 4974 O O . PRO C 1 197 ? -40.422 -34.797 49.648 1.00 57.32 197 PRO C O 1
ATOM 4978 N N . GLN C 1 198 ? -39.803 -36.813 50.438 1.00 50.84 198 GLN C N 1
ATOM 4979 C CA . GLN C 1 198 ? -40.987 -36.923 51.279 1.00 47.48 198 GLN C CA 1
ATOM 4980 C C . GLN C 1 198 ? -40.671 -36.431 52.680 1.00 33.43 198 GLN C C 1
ATOM 4981 O O . GLN C 1 198 ? -39.630 -36.805 53.241 1.00 33.14 198 GLN C O 1
ATOM 4987 N N . PRO C 1 199 ? -41.528 -35.604 53.273 1.00 32.30 199 PRO C N 1
ATOM 4988 C CA . PRO C 1 199 ? -41.210 -35.019 54.580 1.00 34.55 199 PRO C CA 1
ATOM 4989 C C . PRO C 1 199 ? -41.337 -36.043 55.697 1.00 36.10 199 PRO C C 1
ATOM 4990 O O . PRO C 1 199 ? -41.849 -37.151 55.522 1.00 40.97 199 PRO C O 1
ATOM 4994 N N . TRP C 1 200 ? -40.865 -35.638 56.877 1.00 28.14 200 TRP C N 1
ATOM 4995 C CA . TRP C 1 200 ? -40.801 -36.524 58.033 1.00 37.70 200 TRP C CA 1
ATOM 4996 C C . TRP C 1 200 ? -42.172 -36.965 58.535 1.00 38.53 200 TRP C C 1
ATOM 4997 O O . TRP C 1 200 ? -42.243 -37.899 59.341 1.00 41.85 200 TRP C O 1
ATOM 5008 N N . LYS C 1 201 ? -43.259 -36.337 58.082 1.00 33.37 201 LYS C N 1
ATOM 5009 C CA . LYS C 1 201 ? -44.576 -36.664 58.621 1.00 29.15 201 LYS C CA 1
ATOM 5010 C C . LYS C 1 201 ? -45.077 -38.009 58.103 1.00 39.06 201 LYS C C 1
ATOM 5011 O O . LYS C 1 201 ? -45.587 -38.829 58.877 1.00 54.87 201 LYS C O 1
ATOM 5017 N N . CYS C 1 202 ? -44.953 -38.251 56.793 1.00 35.82 202 CYS C N 1
ATOM 5018 C CA . CYS C 1 202 ? -45.341 -39.545 56.243 1.00 46.74 202 CYS C CA 1
ATOM 5019 C C . CYS C 1 202 ? -44.443 -40.666 56.748 1.00 40.71 202 CYS C C 1
ATOM 5020 O O . CYS C 1 202 ? -44.841 -41.840 56.696 1.00 51.19 202 CYS C O 1
ATOM 5023 N N . TYR C 1 203 ? -43.242 -40.318 57.226 1.00 34.95 203 TYR C N 1
ATOM 5024 C CA . TYR C 1 203 ? -42.292 -41.313 57.712 1.00 30.75 203 TYR C CA 1
ATOM 5025 C C . TYR C 1 203 ? -42.893 -42.153 58.829 1.00 49.61 203 TYR C C 1
ATOM 5026 O O . TYR C 1 203 ? -42.794 -43.383 58.815 1.00 47.67 203 TYR C O 1
ATOM 5035 N N . ARG C 1 204 ? -43.524 -41.503 59.810 1.00 62.80 204 ARG C N 1
ATOM 5036 C CA . ARG C 1 204 ? -43.994 -42.231 60.983 1.00 42.85 204 ARG C CA 1
ATOM 5037 C C . ARG C 1 204 ? -45.177 -43.129 60.647 1.00 47.71 204 ARG C C 1
ATOM 5038 O O . ARG C 1 204 ? -45.294 -44.233 61.188 1.00 58.02 204 ARG C O 1
ATOM 5046 N N . ALA C 1 205 ? -46.055 -42.688 59.743 1.00 45.90 205 ALA C N 1
ATOM 5047 C CA . ALA C 1 205 ? -47.171 -43.535 59.332 1.00 39.76 205 ALA C CA 1
ATOM 5048 C C . ALA C 1 205 ? -46.675 -44.750 58.558 1.00 54.66 205 ALA C C 1
ATOM 5049 O O . ALA C 1 205 ? -47.106 -45.885 58.814 1.00 65.83 205 ALA C O 1
ATOM 5051 N N . ALA C 1 206 ? -45.763 -44.530 57.603 1.00 48.87 206 ALA C N 1
ATOM 5052 C CA . ALA C 1 206 ? -45.183 -45.655 56.876 1.00 44.52 206 ALA C CA 1
ATOM 5053 C C . ALA C 1 206 ? -44.468 -46.608 57.825 1.00 34.04 206 ALA C C 1
ATOM 5054 O O . ALA C 1 206 ? -44.548 -47.832 57.667 1.00 37.19 206 ALA C O 1
ATOM 5056 N N . ALA C 1 207 ? -43.786 -46.063 58.835 1.00 39.42 207 ALA C N 1
ATOM 5057 C CA . ALA C 1 207 ? -43.056 -46.896 59.782 1.00 53.64 207 ALA C CA 1
ATOM 5058 C C . ALA C 1 207 ? -44.003 -47.711 60.651 1.00 54.46 207 ALA C C 1
ATOM 5059 O O . ALA C 1 207 ? -43.739 -48.884 60.920 1.00 59.00 207 ALA C O 1
ATOM 5061 N N . ARG C 1 208 ? -45.103 -47.109 61.106 1.00 65.44 208 ARG C N 1
ATOM 5062 C CA . ARG C 1 208 ? -46.102 -47.854 61.869 1.00 75.08 208 ARG C CA 1
ATOM 5063 C C . ARG C 1 208 ? -46.662 -49.009 61.046 1.00 73.26 208 ARG C C 1
ATOM 5064 O O . ARG C 1 208 ? -46.699 -50.165 61.506 1.00 76.88 208 ARG C O 1
ATOM 5072 N N . ARG C 1 209 ? -47.088 -48.708 59.811 1.00 49.72 209 ARG C N 1
ATOM 5073 C CA . ARG C 1 209 ? -47.667 -49.733 58.947 1.00 48.18 209 ARG C CA 1
ATOM 5074 C C . ARG C 1 209 ? -46.676 -50.857 58.673 1.00 61.63 209 ARG C C 1
ATOM 5075 O O . ARG C 1 209 ? -47.039 -52.038 58.721 1.00 74.60 209 ARG C O 1
ATOM 5083 N N . LEU C 1 210 ? -45.418 -50.514 58.384 1.00 65.13 210 LEU C N 1
ATOM 5084 C CA . LEU C 1 210 ? -44.401 -51.542 58.185 1.00 64.02 210 LEU C CA 1
ATOM 5085 C C . LEU C 1 210 ? -44.179 -52.348 59.459 1.00 67.38 210 LEU C C 1
ATOM 5086 O O . LEU C 1 210 ? -44.127 -53.582 59.428 1.00 72.49 210 LEU C O 1
ATOM 5091 N N . ARG C 1 211 ? -44.081 -51.659 60.597 1.00 74.59 211 ARG C N 1
ATOM 5092 C CA . ARG C 1 211 ? -43.601 -52.269 61.830 1.00 81.21 211 ARG C CA 1
ATOM 5093 C C . ARG C 1 211 ? -44.599 -53.274 62.386 1.00 102.76 211 ARG C C 1
ATOM 5094 O O . ARG C 1 211 ? -44.284 -54.462 62.534 1.00 97.91 211 ARG C O 1
ATOM 5102 N N . LYS C 1 212 ? -45.810 -52.822 62.705 1.00 106.73 212 LYS C N 1
ATOM 5103 C CA . LYS C 1 212 ? -46.697 -53.675 63.489 1.00 119.95 212 LYS C CA 1
ATOM 5104 C C . LYS C 1 212 ? -47.556 -54.603 62.641 1.00 114.41 212 LYS C C 1
ATOM 5105 O O . LYS C 1 212 ? -48.338 -55.380 63.198 1.00 107.07 212 LYS C O 1
ATOM 5111 N N . LEU C 1 213 ? -47.412 -54.565 61.321 1.00 89.70 213 LEU C N 1
ATOM 5112 C CA . LEU C 1 213 ? -48.360 -55.179 60.397 1.00 86.85 213 LEU C CA 1
ATOM 5113 C C . LEU C 1 213 ? -47.636 -56.055 59.378 1.00 85.52 213 LEU C C 1
ATOM 5114 O O . LEU C 1 213 ? -47.826 -55.924 58.167 1.00 74.44 213 LEU C O 1
ATOM 5119 N N . GLY C 1 214 ? -46.800 -56.978 59.855 1.00 85.47 214 GLY C N 1
ATOM 5120 C CA . GLY C 1 214 ? -46.001 -57.778 58.946 1.00 70.24 214 GLY C CA 1
ATOM 5121 C C . GLY C 1 214 ? -44.513 -57.503 59.007 1.00 80.71 214 GLY C C 1
ATOM 5122 O O . GLY C 1 214 ? -43.823 -58.000 59.903 1.00 82.15 214 GLY C O 1
ATOM 5123 N N . LEU C 1 215 ? -44.003 -56.716 58.059 1.00 99.67 215 LEU C N 1
ATOM 5124 C CA . LEU C 1 215 ? -42.564 -56.584 57.830 1.00 85.31 215 LEU C CA 1
ATOM 5125 C C . LEU C 1 215 ? -41.937 -55.858 59.019 1.00 77.59 215 LEU C C 1
ATOM 5126 O O . LEU C 1 215 ? -41.711 -54.646 59.007 1.00 75.90 215 LEU C O 1
ATOM 5131 N N . HIS C 1 216 ? -41.632 -56.647 60.060 1.00 92.01 216 HIS C N 1
ATOM 5132 C CA . HIS C 1 216 ? -41.231 -56.109 61.361 1.00 101.65 216 HIS C CA 1
ATOM 5133 C C . HIS C 1 216 ? -40.058 -55.141 61.249 1.00 97.36 216 HIS C C 1
ATOM 5134 O O . HIS C 1 216 ? -40.008 -54.130 61.961 1.00 83.58 216 HIS C O 1
ATOM 5141 N N . ASP C 1 217 ? -39.111 -55.430 60.368 1.00 72.12 217 ASP C N 1
ATOM 5142 C CA . ASP C 1 217 ? -38.065 -54.491 59.995 1.00 62.24 217 ASP C CA 1
ATOM 5143 C C . ASP C 1 217 ? -38.138 -54.315 58.482 1.00 65.53 217 ASP C C 1
ATOM 5144 O O . ASP C 1 217 ? -39.087 -54.783 57.848 1.00 71.06 217 ASP C O 1
ATOM 5149 N N . PHE C 1 218 ? -37.091 -53.704 57.912 1.00 70.26 218 PHE C N 1
ATOM 5150 C CA . PHE C 1 218 ? -37.119 -52.930 56.668 1.00 61.03 218 PHE C CA 1
ATOM 5151 C C . PHE C 1 218 ? -37.556 -51.497 56.947 1.00 46.41 218 PHE C C 1
ATOM 5152 O O . PHE C 1 218 ? -37.828 -50.738 56.011 1.00 39.86 218 PHE C O 1
ATOM 5160 N N . ASP C 1 219 ? -37.639 -51.115 58.221 1.00 49.01 219 ASP C N 1
ATOM 5161 C CA . ASP C 1 219 ? -37.891 -49.723 58.593 1.00 64.87 219 ASP C CA 1
ATOM 5162 C C . ASP C 1 219 ? -36.929 -49.341 59.710 1.00 62.52 219 ASP C C 1
ATOM 5163 O O . ASP C 1 219 ? -37.101 -49.762 60.859 1.00 67.80 219 ASP C O 1
ATOM 5168 N N . HIS C 1 220 ? -35.912 -48.545 59.369 1.00 45.06 220 HIS C N 1
ATOM 5169 C CA . HIS C 1 220 ? -34.931 -48.051 60.327 1.00 49.71 220 HIS C CA 1
ATOM 5170 C C . HIS C 1 220 ? -35.358 -46.739 60.974 1.00 49.48 220 HIS C C 1
ATOM 5171 O O . HIS C 1 220 ? -34.496 -45.953 61.389 1.00 53.71 220 HIS C O 1
ATOM 5178 N N . PHE C 1 221 ? -36.671 -46.489 61.063 1.00 31.11 221 PHE C N 1
ATOM 5179 C CA . PHE C 1 221 ? -37.189 -45.201 61.523 1.00 38.10 221 PHE C CA 1
ATOM 5180 C C . PHE C 1 221 ? -36.542 -44.740 62.823 1.00 49.59 221 PHE C C 1
ATOM 5181 O O . PHE C 1 221 ? -36.356 -43.536 63.032 1.00 58.22 221 PHE C O 1
ATOM 5189 N N . HIS C 1 222 ? -36.192 -45.676 63.705 1.00 46.66 222 HIS C N 1
ATOM 5190 C CA . HIS C 1 222 ? -35.462 -45.320 64.915 1.00 47.43 222 HIS C CA 1
ATOM 5191 C C . HIS C 1 222 ? -33.984 -45.076 64.639 1.00 53.63 222 HIS C C 1
ATOM 5192 O O . HIS C 1 222 ? -33.361 -44.246 65.310 1.00 64.54 222 HIS C O 1
ATOM 5199 N N . SER C 1 223 ? -33.409 -45.779 63.661 1.00 39.41 223 SER C N 1
ATOM 5200 C CA . SER C 1 223 ? -31.983 -45.682 63.378 1.00 41.56 223 SER C CA 1
ATOM 5201 C C . SER C 1 223 ? -31.597 -44.403 62.645 1.00 55.67 223 SER C C 1
ATOM 5202 O O . SER C 1 223 ? -30.402 -44.108 62.541 1.00 62.89 223 SER C O 1
ATOM 5205 N N . LEU C 1 224 ? -32.564 -43.640 62.141 1.00 53.26 224 LEU C N 1
ATOM 5206 C CA . LEU C 1 224 ? -32.268 -42.509 61.272 1.00 48.62 224 LEU C CA 1
ATOM 5207 C C . LEU C 1 224 ? -31.740 -41.324 62.071 1.00 59.51 224 LEU C C 1
ATOM 5208 O O . LEU C 1 224 ? -32.337 -40.922 63.075 1.00 64.09 224 LEU C O 1
ATOM 5213 N N . ALA C 1 225 ? -30.621 -40.763 61.614 1.00 62.84 225 ALA C N 1
ATOM 5214 C CA . ALA C 1 225 ? -30.063 -39.534 62.162 1.00 45.09 225 ALA C CA 1
ATOM 5215 C C . ALA C 1 225 ? -30.342 -38.325 61.282 1.00 48.40 225 ALA C C 1
ATOM 5216 O O . ALA C 1 225 ? -29.928 -37.213 61.625 1.00 71.23 225 ALA C O 1
ATOM 5218 N N . ILE C 1 226 ? -31.026 -38.519 60.159 1.00 42.21 226 ILE C N 1
ATOM 5219 C CA . ILE C 1 226 ? -31.383 -37.449 59.236 1.00 46.36 226 ILE C CA 1
ATOM 5220 C C . ILE C 1 226 ? -32.870 -37.179 59.441 1.00 49.20 226 ILE C C 1
ATOM 5221 O O . ILE C 1 226 ? -33.719 -37.879 58.885 1.00 43.19 226 ILE C O 1
ATOM 5226 N N . ARG C 1 227 ? -33.194 -36.159 60.236 1.00 47.89 227 ARG C N 1
ATOM 5227 C CA . ARG C 1 227 ? -34.552 -35.962 60.727 1.00 42.56 227 ARG C CA 1
ATOM 5228 C C . ARG C 1 227 ? -35.056 -34.555 60.428 1.00 44.81 227 ARG C C 1
ATOM 5229 O O . ARG C 1 227 ? -34.308 -33.666 60.011 1.00 37.02 227 ARG C O 1
ATOM 5237 N N . GLY C 1 228 ? -36.358 -34.375 60.642 1.00 45.61 228 GLY C N 1
ATOM 5238 C CA . GLY C 1 228 ? -36.959 -33.057 60.721 1.00 36.67 228 GLY C CA 1
ATOM 5239 C C . GLY C 1 228 ? -37.224 -32.348 59.409 1.00 49.08 228 GLY C C 1
ATOM 5240 O O . GLY C 1 228 ? -38.377 -32.176 58.998 1.00 77.23 228 GLY C O 1
ATOM 5241 N N . ASP C 1 229 ? -36.151 -31.931 58.742 1.00 46.35 229 ASP C N 1
ATOM 5242 C CA . ASP C 1 229 ? -36.241 -31.016 57.613 1.00 42.98 229 ASP C CA 1
ATOM 5243 C C . ASP C 1 229 ? -35.724 -31.690 56.350 1.00 51.51 229 ASP C C 1
ATOM 5244 O O . ASP C 1 229 ? -34.876 -31.134 55.646 1.00 50.31 229 ASP C O 1
ATOM 5249 N N . MET C 1 230 ? -36.206 -32.913 56.094 1.00 53.79 230 MET C N 1
ATOM 5250 C CA . MET C 1 230 ? -35.728 -33.826 55.057 1.00 44.19 230 MET C CA 1
ATOM 5251 C C . MET C 1 230 ? -35.276 -33.117 53.782 1.00 40.84 230 MET C C 1
ATOM 5252 O O . MET C 1 230 ? -34.106 -33.260 53.418 1.00 43.07 230 MET C O 1
ATOM 5257 N N . PRO C 1 231 ? -36.116 -32.316 53.103 1.00 30.16 231 PRO C N 1
ATOM 5258 C CA . PRO C 1 231 ? -35.656 -31.721 51.834 1.00 38.09 231 PRO C CA 1
ATOM 5259 C C . PRO C 1 231 ? -34.370 -30.919 51.964 1.00 28.28 231 PRO C C 1
ATOM 5260 O O . PRO C 1 231 ? -33.501 -31.015 51.089 1.00 38.41 231 PRO C O 1
ATOM 5264 N N . ASN C 1 232 ? -34.202 -30.156 53.047 1.00 19.51 232 ASN C N 1
ATOM 5265 C CA . ASN C 1 232 ? -32.946 -29.435 53.224 1.00 31.71 232 ASN C CA 1
ATOM 5266 C C . ASN C 1 232 ? -31.783 -30.387 53.473 1.00 38.53 232 ASN C C 1
ATOM 5267 O O . ASN C 1 232 ? -30.658 -30.110 53.047 1.00 31.73 232 ASN C O 1
ATOM 5272 N N . GLN C 1 233 ? -32.029 -31.517 54.138 1.00 35.72 233 GLN C N 1
ATOM 5273 C CA . GLN C 1 233 ? -30.958 -32.485 54.351 1.00 28.67 233 GLN C CA 1
ATOM 5274 C C . GLN C 1 233 ? -30.556 -33.160 53.045 1.00 34.38 233 GLN C C 1
ATOM 5275 O O . GLN C 1 233 ? -29.366 -33.401 52.804 1.00 46.06 233 GLN C O 1
ATOM 5281 N N . ILE C 1 234 ? -31.535 -33.475 52.194 1.00 33.67 234 ILE C N 1
ATOM 5282 C CA . ILE C 1 234 ? -31.237 -34.001 50.865 1.00 26.44 234 ILE C CA 1
ATOM 5283 C C . ILE C 1 234 ? -30.446 -32.977 50.062 1.00 26.35 234 ILE C C 1
ATOM 5284 O O . ILE C 1 234 ? -29.495 -33.324 49.351 1.00 28.98 234 ILE C O 1
ATOM 5289 N N . VAL C 1 235 ? -30.812 -31.698 50.181 1.00 26.62 235 VAL C N 1
ATOM 5290 C CA . VAL C 1 235 ? -30.071 -30.642 49.495 1.00 23.51 235 VAL C CA 1
ATOM 5291 C C . VAL C 1 235 ? -28.633 -30.586 49.995 1.00 32.05 235 VAL C C 1
ATOM 5292 O O . VAL C 1 235 ? -27.688 -30.481 49.203 1.00 35.41 235 VAL C O 1
ATOM 5296 N N . GLN C 1 236 ? -28.443 -30.656 51.314 1.00 28.97 236 GLN C N 1
ATOM 5297 C CA . GLN C 1 236 ? -27.095 -30.594 51.870 1.00 26.31 236 GLN C CA 1
ATOM 5298 C C . GLN C 1 236 ? -26.258 -31.782 51.416 1.00 30.63 236 GLN C C 1
ATOM 5299 O O . GLN C 1 236 ? -25.082 -31.623 51.071 1.00 45.08 236 GLN C O 1
ATOM 5305 N N . ILE C 1 237 ? -26.848 -32.978 51.397 1.00 28.59 237 ILE C N 1
ATOM 5306 C CA . ILE C 1 237 ? -26.107 -34.155 50.954 1.00 31.72 237 ILE C CA 1
ATOM 5307 C C . ILE C 1 237 ? -25.747 -34.034 49.476 1.00 26.81 237 ILE C C 1
ATOM 5308 O O . ILE C 1 237 ? -24.612 -34.317 49.075 1.00 32.65 237 ILE C O 1
ATOM 5313 N N . LEU C 1 238 ? -26.694 -33.588 48.646 1.00 20.15 238 LEU C N 1
ATOM 5314 C CA . LEU C 1 238 ? -26.446 -33.530 47.210 1.00 19.98 238 LEU C CA 1
ATOM 5315 C C . LEU C 1 238 ? -25.488 -32.405 46.838 1.00 36.65 238 LEU C C 1
ATOM 5316 O O . LEU C 1 238 ? -24.810 -32.492 45.809 1.00 39.79 238 LEU C O 1
ATOM 5321 N N . THR C 1 239 ? -25.411 -31.351 47.652 1.00 45.26 239 THR C N 1
ATOM 5322 C CA . THR C 1 239 ? -24.613 -30.177 47.320 1.00 36.69 239 THR C CA 1
ATOM 5323 C C . THR C 1 239 ? -23.230 -30.190 47.961 1.00 35.40 239 THR C C 1
ATOM 5324 O O . THR C 1 239 ? -22.233 -29.928 47.283 1.00 38.36 239 THR C O 1
ATOM 5328 N N . GLN C 1 240 ? -23.147 -30.489 49.255 1.00 35.46 240 GLN C N 1
ATOM 5329 C CA . GLN C 1 240 ? -21.885 -30.432 49.979 1.00 34.99 240 GLN C CA 1
ATOM 5330 C C . GLN C 1 240 ? -21.091 -31.730 49.911 1.00 46.60 240 GLN C C 1
ATOM 5331 O O . GLN C 1 240 ? -19.901 -31.724 50.245 1.00 67.62 240 GLN C O 1
ATOM 5337 N N . ASP C 1 241 ? -21.708 -32.832 49.493 1.00 39.63 241 ASP C N 1
ATOM 5338 C CA . ASP C 1 241 ? -21.021 -34.114 49.412 1.00 36.62 241 ASP C CA 1
ATOM 5339 C C . ASP C 1 241 ? -20.910 -34.669 48.002 1.00 41.07 241 ASP C C 1
ATOM 5340 O O . ASP C 1 241 ? -19.933 -35.361 47.708 1.00 57.83 241 ASP C O 1
ATOM 5345 N N . HIS C 1 242 ? -21.873 -34.388 47.125 1.00 38.72 242 HIS C N 1
ATOM 5346 C CA . HIS C 1 242 ? -21.904 -34.985 45.795 1.00 34.35 242 HIS C CA 1
ATOM 5347 C C . HIS C 1 242 ? -21.738 -33.961 44.678 1.00 27.28 242 HIS C C 1
ATOM 5348 O O . HIS C 1 242 ? -21.977 -34.289 43.510 1.00 19.73 242 HIS C O 1
ATOM 5355 N N . GLY C 1 243 ? -21.342 -32.733 45.004 1.00 26.04 243 GLY C N 1
ATOM 5356 C CA . GLY C 1 243 ? -20.951 -31.773 43.989 1.00 37.29 243 GLY C CA 1
ATOM 5357 C C . GLY C 1 243 ? -22.056 -31.285 43.082 1.00 24.06 243 GLY C C 1
ATOM 5358 O O . GLY C 1 243 ? -21.780 -30.880 41.948 1.00 38.75 243 GLY C O 1
ATOM 5359 N N . MET C 1 244 ? -23.301 -31.311 43.541 1.00 26.04 244 MET C N 1
ATOM 5360 C CA . MET C 1 244 ? -24.411 -30.766 42.775 1.00 31.66 244 MET C CA 1
ATOM 5361 C C . MET C 1 244 ? -24.771 -29.374 43.284 1.00 31.75 244 MET C C 1
ATOM 5362 O O . MET C 1 244 ? -24.342 -28.941 44.357 1.00 30.51 244 MET C O 1
ATOM 5367 N N . GLU C 1 245 ? -25.564 -28.664 42.486 1.00 24.01 245 GLU C N 1
ATOM 5368 C CA . GLU C 1 245 ? -26.024 -27.326 42.829 1.00 28.81 245 GLU C CA 1
ATOM 5369 C C . GLU C 1 245 ? -27.533 -27.266 42.666 1.00 31.03 245 GLU C C 1
ATOM 5370 O O . GLU C 1 245 ? -28.062 -27.694 41.637 1.00 34.47 245 GLU C O 1
ATOM 5376 N N . LEU C 1 246 ? -28.223 -26.735 43.670 1.00 32.97 246 LEU C N 1
ATOM 5377 C CA . LEU C 1 246 ? -29.657 -26.506 43.542 1.00 25.35 246 LEU C CA 1
ATOM 5378 C C . LEU C 1 246 ? -29.900 -25.305 42.634 1.00 32.37 246 LEU C C 1
ATOM 5379 O O . LEU C 1 246 ? -29.525 -24.178 42.973 1.00 43.87 246 LEU C O 1
ATOM 5384 N N . ILE C 1 247 ? -30.520 -25.543 41.479 1.00 17.15 247 ILE C N 1
ATOM 5385 C CA . ILE C 1 247 ? -30.781 -24.480 40.523 1.00 24.11 247 ILE C CA 1
ATOM 5386 C C . ILE C 1 247 ? -32.244 -24.048 40.511 1.00 33.91 247 ILE C C 1
ATOM 5387 O O . ILE C 1 247 ? -32.524 -22.867 40.272 1.00 47.28 247 ILE C O 1
ATOM 5392 N N . CYS C 1 248 ? -33.182 -24.957 40.761 1.00 22.93 248 CYS C N 1
ATOM 5393 C CA . CYS C 1 248 ? -34.595 -24.616 40.777 1.00 21.58 248 CYS C CA 1
ATOM 5394 C C . CYS C 1 248 ? -35.252 -25.258 41.988 1.00 27.57 248 CYS C C 1
ATOM 5395 O O . CYS C 1 248 ? -34.746 -26.227 42.558 1.00 25.41 248 CYS C O 1
ATOM 5398 N N . CYS C 1 249 ? -36.395 -24.699 42.372 1.00 29.88 249 CYS C N 1
ATOM 5399 C CA . CYS C 1 249 ? -37.128 -25.168 43.543 1.00 25.09 249 CYS C CA 1
ATOM 5400 C C . CYS C 1 249 ? -38.575 -24.738 43.388 1.00 32.91 249 CYS C C 1
ATOM 5401 O O . CYS C 1 249 ? -38.856 -23.537 43.328 1.00 33.63 249 CYS C O 1
ATOM 5404 N N . PHE C 1 250 ? -39.485 -25.704 43.305 1.00 27.09 250 PHE C N 1
ATOM 5405 C CA . PHE C 1 250 ? -40.916 -25.444 43.157 1.00 37.08 250 PHE C CA 1
ATOM 5406 C C . PHE C 1 250 ? -41.607 -25.990 44.404 1.00 39.80 250 PHE C C 1
ATOM 5407 O O . PHE C 1 250 ? -41.985 -27.163 44.462 1.00 33.55 250 PHE C O 1
ATOM 5415 N N . GLY C 1 251 ? -41.772 -25.122 45.398 1.00 34.06 251 GLY C N 1
ATOM 5416 C CA . GLY C 1 251 ? -42.250 -25.521 46.705 1.00 44.58 251 GLY C CA 1
ATOM 5417 C C . GLY C 1 251 ? -41.513 -24.768 47.793 1.00 49.06 251 GLY C C 1
ATOM 5418 O O . GLY C 1 251 ? -40.596 -23.996 47.501 1.00 68.10 251 GLY C O 1
ATOM 5419 N N . ASN C 1 252 ? -41.883 -24.991 49.051 1.00 40.48 252 ASN C N 1
ATOM 5420 C CA . ASN C 1 252 ? -41.366 -24.183 50.145 1.00 66.31 252 ASN C CA 1
ATOM 5421 C C . ASN C 1 252 ? -40.379 -24.910 51.048 1.00 75.70 252 ASN C C 1
ATOM 5422 O O . ASN C 1 252 ? -39.673 -24.243 51.813 1.00 88.37 252 ASN C O 1
ATOM 5427 N N . THR C 1 253 ? -40.291 -26.241 50.964 1.00 51.67 253 THR C N 1
ATOM 5428 C CA . THR C 1 253 ? -39.632 -27.152 51.896 1.00 59.90 253 THR C CA 1
ATOM 5429 C C . THR C 1 253 ? -40.493 -27.335 53.152 1.00 64.68 253 THR C C 1
ATOM 5430 O O . THR C 1 253 ? -40.181 -28.193 53.980 1.00 56.87 253 THR C O 1
ATOM 5434 N N . SER C 1 254 ? -41.586 -26.591 53.298 1.00 65.75 254 SER C N 1
ATOM 5435 C CA . SER C 1 254 ? -42.548 -26.748 54.384 1.00 53.71 254 SER C CA 1
ATOM 5436 C C . SER C 1 254 ? -43.963 -26.761 53.819 1.00 51.79 254 SER C C 1
ATOM 5437 O O . SER C 1 254 ? -44.879 -26.114 54.332 1.00 39.55 254 SER C O 1
ATOM 5440 N N . TRP C 1 255 ? -44.148 -27.515 52.732 1.00 76.55 255 TRP C N 1
ATOM 5441 C CA . TRP C 1 255 ? -45.407 -27.550 51.994 1.00 98.88 255 TRP C CA 1
ATOM 5442 C C . TRP C 1 255 ? -45.965 -28.963 51.881 1.00 94.12 255 TRP C C 1
ATOM 5443 O O . TRP C 1 255 ? -46.815 -29.219 51.020 1.00 87.82 255 TRP C O 1
ATOM 5454 N N . ASP C 1 256 ? -45.475 -29.883 52.718 1.00 80.07 256 ASP C N 1
ATOM 5455 C CA . ASP C 1 256 ? -45.787 -31.313 52.711 1.00 82.48 256 ASP C CA 1
ATOM 5456 C C . ASP C 1 256 ? -45.116 -32.013 51.534 1.00 89.56 256 ASP C C 1
ATOM 5457 O O . ASP C 1 256 ? -45.086 -33.247 51.486 1.00 79.42 256 ASP C O 1
ATOM 5462 N N . ARG C 1 257 ? -44.572 -31.233 50.594 1.00 93.16 257 ARG C N 1
ATOM 5463 C CA . ARG C 1 257 ? -43.684 -31.721 49.544 1.00 87.92 257 ARG C CA 1
ATOM 5464 C C . ARG C 1 257 ? -43.214 -30.566 48.670 1.00 82.42 257 ARG C C 1
ATOM 5465 O O . ARG C 1 257 ? -43.948 -29.592 48.475 1.00 80.33 257 ARG C O 1
ATOM 5473 N N . SER C 1 258 ? -42.003 -30.669 48.126 1.00 65.01 258 SER C N 1
ATOM 5474 C CA . SER C 1 258 ? -41.478 -29.662 47.217 1.00 53.76 258 SER C CA 1
ATOM 5475 C C . SER C 1 258 ? -40.612 -30.340 46.166 1.00 46.89 258 SER C C 1
ATOM 5476 O O . SER C 1 258 ? -39.946 -31.341 46.442 1.00 57.00 258 SER C O 1
ATOM 5479 N N . LEU C 1 259 ? -40.637 -29.787 44.956 1.00 31.01 259 LEU C N 1
ATOM 5480 C CA . LEU C 1 259 ? -39.840 -30.278 43.840 1.00 23.67 259 LEU C CA 1
ATOM 5481 C C . LEU C 1 259 ? -38.538 -29.492 43.779 1.00 19.57 259 LEU C C 1
ATOM 5482 O O . LEU C 1 259 ? -38.562 -28.258 43.715 1.00 39.74 259 LEU C O 1
ATOM 5487 N N . LEU C 1 260 ? -37.407 -30.195 43.808 1.00 13.63 260 LEU C N 1
ATOM 5488 C CA . LEU C 1 260 ? -36.098 -29.557 43.828 1.00 29.32 260 LEU C CA 1
ATOM 5489 C C . LEU C 1 260 ? -35.277 -30.035 42.639 1.00 38.22 260 LEU C C 1
ATOM 5490 O O . LEU C 1 260 ? -35.254 -31.229 42.329 1.00 32.58 260 LEU C O 1
ATOM 5495 N N . LEU C 1 261 ? -34.604 -29.098 41.972 1.00 38.15 261 LEU C N 1
ATOM 5496 C CA . LEU C 1 261 ? -33.844 -29.380 40.759 1.00 29.84 261 LEU C CA 1
ATOM 5497 C C . LEU C 1 261 ? -32.362 -29.133 41.006 1.00 28.04 261 LEU C C 1
ATOM 5498 O O . LEU C 1 261 ? -31.973 -28.053 41.464 1.00 27.08 261 LEU C O 1
ATOM 5503 N N . PHE C 1 262 ? -31.544 -30.132 40.686 1.00 37.48 262 PHE C N 1
ATOM 5504 C CA . PHE C 1 262 ? -30.107 -30.107 40.912 1.00 29.23 262 PHE C CA 1
ATOM 5505 C C . PHE C 1 262 ? -29.370 -30.248 39.588 1.00 24.98 262 PHE C C 1
ATOM 5506 O O . PHE C 1 262 ? -29.819 -30.969 38.690 1.00 19.60 262 PHE C O 1
ATOM 5514 N N . ARG C 1 263 ? -28.234 -29.567 39.487 1.00 39.99 263 ARG C N 1
ATOM 5515 C CA . ARG C 1 263 ? -27.333 -29.631 38.347 1.00 33.66 263 ARG C CA 1
ATOM 5516 C C . ARG C 1 263 ? -26.008 -30.247 38.783 1.00 28.54 263 ARG C C 1
ATOM 5517 O O . ARG C 1 263 ? -25.552 -30.043 39.913 1.00 25.08 263 ARG C O 1
ATOM 5525 N N . ALA C 1 264 ? -25.401 -31.013 37.883 1.00 27.78 264 ALA C N 1
ATOM 5526 C CA . ALA C 1 264 ? -24.107 -31.630 38.154 1.00 32.60 264 ALA C CA 1
ATOM 5527 C C . ALA C 1 264 ? -22.968 -30.657 37.862 1.00 28.44 264 ALA C C 1
ATOM 5528 O O . ALA C 1 264 ? -22.096 -30.436 38.703 1.00 21.33 264 ALA C O 1
ATOM 5530 N N . PRO D 1 34 ? -20.672 14.409 33.440 1.00 79.56 26 PRO D N 1
ATOM 5531 C CA . PRO D 1 34 ? -20.210 14.687 34.804 1.00 89.02 26 PRO D CA 1
ATOM 5532 C C . PRO D 1 34 ? -20.897 13.818 35.853 1.00 98.15 26 PRO D C 1
ATOM 5533 O O . PRO D 1 34 ? -20.529 13.863 37.027 1.00 91.53 26 PRO D O 1
ATOM 5537 N N . GLY D 1 35 ? -21.893 13.036 35.426 1.00 103.74 27 GLY D N 1
ATOM 5538 C CA . GLY D 1 35 ? -22.555 12.099 36.311 1.00 85.31 27 GLY D CA 1
ATOM 5539 C C . GLY D 1 35 ? -21.900 10.735 36.220 1.00 80.85 27 GLY D C 1
ATOM 5540 O O . GLY D 1 35 ? -21.769 10.171 35.130 1.00 68.58 27 GLY D O 1
ATOM 5541 N N . ALA D 1 36 ? -21.490 10.208 37.372 1.00 80.90 28 ALA D N 1
ATOM 5542 C CA . ALA D 1 36 ? -20.759 8.950 37.440 1.00 65.42 28 ALA D CA 1
ATOM 5543 C C . ALA D 1 36 ? -21.647 7.770 37.814 1.00 74.51 28 ALA D C 1
ATOM 5544 O O . ALA D 1 36 ? -21.132 6.666 38.027 1.00 63.25 28 ALA D O 1
ATOM 5546 N N . ALA D 1 37 ? -22.966 7.980 37.895 1.00 71.74 29 ALA D N 1
ATOM 5547 C CA . ALA D 1 37 ? -23.956 6.939 38.154 1.00 45.60 29 ALA D CA 1
ATOM 5548 C C . ALA D 1 37 ? -23.650 6.201 39.452 1.00 36.34 29 ALA D C 1
ATOM 5549 O O . ALA D 1 37 ? -23.219 5.040 39.427 1.00 42.66 29 ALA D O 1
ATOM 5551 N N . PRO D 1 38 ? -23.854 6.845 40.603 1.00 32.47 30 PRO D N 1
ATOM 5552 C CA . PRO D 1 38 ? -23.512 6.226 41.890 1.00 24.37 30 PRO D CA 1
ATOM 5553 C C . PRO D 1 38 ? -24.532 5.226 42.409 1.00 35.24 30 PRO D C 1
ATOM 5554 O O . PRO D 1 38 ? -24.295 4.625 43.463 1.00 39.96 30 PRO D O 1
ATOM 5558 N N . PHE D 1 39 ? -25.660 5.040 41.727 1.00 39.07 31 PHE D N 1
ATOM 5559 C CA . PHE D 1 39 ? -26.690 4.111 42.167 1.00 22.44 31 PHE D CA 1
ATOM 5560 C C . PHE D 1 39 ? -26.845 2.916 41.238 1.00 28.18 31 PHE D C 1
ATOM 5561 O O . PHE D 1 39 ? -27.657 2.029 41.521 1.00 42.19 31 PHE D O 1
ATOM 5569 N N . GLY D 1 40 ? -26.094 2.866 40.150 1.00 24.94 32 GLY D N 1
ATOM 5570 C CA . GLY D 1 40 ? -26.267 1.860 39.132 1.00 30.65 32 GLY D CA 1
ATOM 5571 C C . GLY D 1 40 ? -26.828 2.376 37.819 1.00 41.33 32 GLY D C 1
ATOM 5572 O O . GLY D 1 40 ? -27.324 1.569 37.022 1.00 46.91 32 GLY D O 1
ATOM 5573 N N . ASN D 1 41 ? -26.758 3.686 37.570 1.00 30.85 33 ASN D N 1
ATOM 5574 C CA . ASN D 1 41 ? -27.344 4.306 36.382 1.00 28.80 33 ASN D CA 1
ATOM 5575 C C . ASN D 1 41 ? -26.437 4.118 35.162 1.00 57.08 33 ASN D C 1
ATOM 5576 O O . ASN D 1 41 ? -25.953 5.068 34.546 1.00 79.00 33 ASN D O 1
ATOM 5581 N N . PHE D 1 42 ? -26.215 2.853 34.812 1.00 43.13 34 PHE D N 1
ATOM 5582 C CA . PHE D 1 42 ? -25.403 2.516 33.652 1.00 49.19 34 PHE D CA 1
ATOM 5583 C C . PHE D 1 42 ? -26.322 2.218 32.477 1.00 49.49 34 PHE D C 1
ATOM 5584 O O . PHE D 1 42 ? -27.052 1.217 32.520 1.00 51.35 34 PHE D O 1
ATOM 5592 N N . PRO D 1 43 ? -26.330 3.035 31.418 1.00 60.55 35 PRO D N 1
ATOM 5593 C CA . PRO D 1 43 ? -27.350 2.875 30.370 1.00 52.15 35 PRO D CA 1
ATOM 5594 C C . PRO D 1 43 ? -27.244 1.536 29.651 1.00 61.12 35 PRO D C 1
ATOM 5595 O O . PRO D 1 43 ? -26.149 1.046 29.367 1.00 70.12 35 PRO D O 1
ATOM 5599 N N . HIS D 1 44 ? -28.409 0.952 29.357 1.00 70.84 36 HIS D N 1
ATOM 5600 C CA . HIS D 1 44 ? -28.528 -0.328 28.656 1.00 77.51 36 HIS D CA 1
ATOM 5601 C C . HIS D 1 44 ? -27.771 -1.431 29.401 1.00 75.62 36 HIS D C 1
ATOM 5602 O O . HIS D 1 44 ? -26.742 -1.949 28.958 1.00 98.60 36 HIS D O 1
ATOM 5609 N N . TYR D 1 45 ? -28.324 -1.769 30.565 1.00 55.50 37 TYR D N 1
ATOM 5610 C CA . TYR D 1 45 ? -27.740 -2.761 31.458 1.00 54.96 37 TYR D CA 1
ATOM 5611 C C . TYR D 1 45 ? -27.888 -4.155 30.859 1.00 71.47 37 TYR D C 1
ATOM 5612 O O . TYR D 1 45 ? -28.462 -5.052 31.487 1.00 77.88 37 TYR D O 1
ATOM 5621 N N . SER D 1 46 ? -27.476 -4.272 29.601 1.00 90.88 38 SER D N 1
ATOM 5622 C CA . SER D 1 46 ? -27.552 -5.514 28.846 1.00 101.22 38 SER D CA 1
ATOM 5623 C C . SER D 1 46 ? -26.172 -6.091 28.552 1.00 113.63 38 SER D C 1
ATOM 5624 O O . SER D 1 46 ? -26.042 -7.012 27.746 1.00 121.78 38 SER D O 1
ATOM 5627 N N . ARG D 1 47 ? -25.139 -5.546 29.187 1.00 119.47 39 ARG D N 1
ATOM 5628 C CA . ARG D 1 47 ? -23.778 -5.970 28.881 1.00 116.11 39 ARG D CA 1
ATOM 5629 C C . ARG D 1 47 ? -23.330 -7.111 29.783 1.00 131.05 39 ARG D C 1
ATOM 5630 O O . ARG D 1 47 ? -23.244 -6.968 31.002 1.00 132.56 39 ARG D O 1
ATOM 5638 N N . PHE D 1 48 ? -23.056 -8.246 29.147 1.00 140.72 40 PHE D N 1
ATOM 5639 C CA . PHE D 1 48 ? -22.629 -9.477 29.804 1.00 147.02 40 PHE D CA 1
ATOM 5640 C C . PHE D 1 48 ? -23.852 -10.255 30.271 1.00 149.73 40 PHE D C 1
ATOM 5641 O O . PHE D 1 48 ? -23.744 -11.399 30.713 1.00 146.97 40 PHE D O 1
ATOM 5649 N N . HIS D 1 49 ? -25.017 -9.624 30.164 1.00 150.21 41 HIS D N 1
ATOM 5650 C CA . HIS D 1 49 ? -26.284 -10.285 30.450 1.00 131.94 41 HIS D CA 1
ATOM 5651 C C . HIS D 1 49 ? -27.437 -9.692 29.643 1.00 107.42 41 HIS D C 1
ATOM 5652 O O . HIS D 1 49 ? -28.302 -9.016 30.217 1.00 91.87 41 HIS D O 1
ATOM 5659 N N . PRO D 1 50 ? -27.601 -10.154 28.413 1.00 103.45 42 PRO D N 1
ATOM 5660 C CA . PRO D 1 50 ? -28.774 -9.770 27.630 1.00 105.33 42 PRO D CA 1
ATOM 5661 C C . PRO D 1 50 ? -30.021 -10.207 28.395 1.00 82.14 42 PRO D C 1
ATOM 5662 O O . PRO D 1 50 ? -29.986 -11.204 29.118 1.00 61.39 42 PRO D O 1
ATOM 5666 N N . PRO D 1 51 ? -31.124 -9.493 28.273 1.00 77.54 43 PRO D N 1
ATOM 5667 C CA . PRO D 1 51 ? -32.213 -9.705 29.220 1.00 66.89 43 PRO D CA 1
ATOM 5668 C C . PRO D 1 51 ? -32.759 -11.125 29.202 1.00 69.00 43 PRO D C 1
ATOM 5669 O O . PRO D 1 51 ? -33.064 -11.684 30.245 1.00 62.22 43 PRO D O 1
ATOM 5673 N N . GLU D 1 52 ? -32.882 -11.701 28.024 1.00 65.92 44 GLU D N 1
ATOM 5674 C CA . GLU D 1 52 ? -33.566 -12.979 27.866 1.00 73.37 44 GLU D CA 1
ATOM 5675 C C . GLU D 1 52 ? -32.947 -14.101 28.701 1.00 63.70 44 GLU D C 1
ATOM 5676 O O . GLU D 1 52 ? -33.654 -15.000 29.154 1.00 83.03 44 GLU D O 1
ATOM 5682 N N . GLN D 1 53 ? -31.633 -14.063 28.888 1.00 53.24 45 GLN D N 1
ATOM 5683 C CA . GLN D 1 53 ? -30.920 -15.166 29.528 1.00 34.56 45 GLN D CA 1
ATOM 5684 C C . GLN D 1 53 ? -31.391 -15.296 30.984 1.00 61.02 45 GLN D C 1
ATOM 5685 O O . GLN D 1 53 ? -31.538 -16.414 31.477 1.00 58.63 45 GLN D O 1
ATOM 5691 N N . ARG D 1 54 ? -31.629 -14.184 31.677 1.00 48.51 46 ARG D N 1
ATOM 5692 C CA . ARG D 1 54 ? -32.181 -14.285 33.027 1.00 32.87 46 ARG D CA 1
ATOM 5693 C C . ARG D 1 54 ? -33.477 -15.129 33.068 1.00 41.09 46 ARG D C 1
ATOM 5694 O O . ARG D 1 54 ? -33.633 -16.102 33.803 1.00 55.21 46 ARG D O 1
ATOM 5702 N N . LEU D 1 55 ? -34.375 -14.731 32.175 1.00 38.28 47 LEU D N 1
ATOM 5703 C CA . LEU D 1 55 ? -35.696 -15.332 32.031 1.00 37.07 47 LEU D CA 1
ATOM 5704 C C . LEU D 1 55 ? -35.836 -16.813 31.692 1.00 44.94 47 LEU D C 1
ATOM 5705 O O . LEU D 1 55 ? -36.890 -17.406 31.921 1.00 65.33 47 LEU D O 1
ATOM 5710 N N . ARG D 1 56 ? -34.788 -17.407 31.132 1.00 40.52 48 ARG D N 1
ATOM 5711 C CA . ARG D 1 56 ? -34.889 -18.751 30.576 1.00 45.09 48 ARG D CA 1
ATOM 5712 C C . ARG D 1 56 ? -35.368 -19.770 31.610 1.00 43.05 48 ARG D C 1
ATOM 5713 O O . ARG D 1 56 ? -36.244 -20.582 31.315 1.00 62.04 48 ARG D O 1
ATOM 5721 N N . LEU D 1 57 ? -34.821 -19.725 32.819 1.00 42.15 49 LEU D N 1
ATOM 5722 C CA . LEU D 1 57 ? -35.342 -20.572 33.881 1.00 43.54 49 LEU D CA 1
ATOM 5723 C C . LEU D 1 57 ? -36.535 -19.984 34.624 1.00 38.35 49 LEU D C 1
ATOM 5724 O O . LEU D 1 57 ? -36.924 -20.515 35.670 1.00 43.24 49 LEU D O 1
ATOM 5729 N N . LEU D 1 58 ? -37.117 -18.900 34.109 1.00 38.49 50 LEU D N 1
ATOM 5730 C CA . LEU D 1 58 ? -38.366 -18.370 34.639 1.00 38.62 50 LEU D CA 1
ATOM 5731 C C . LEU D 1 58 ? -39.533 -19.023 33.914 1.00 30.81 50 LEU D C 1
ATOM 5732 O O . LEU D 1 58 ? -39.584 -18.966 32.678 1.00 39.52 50 LEU D O 1
ATOM 5737 N N . PRO D 1 59 ? -40.475 -19.645 34.615 1.00 39.96 51 PRO D N 1
ATOM 5738 C CA . PRO D 1 59 ? -41.632 -20.239 33.936 1.00 36.91 51 PRO D CA 1
ATOM 5739 C C . PRO D 1 59 ? -42.523 -19.163 33.345 1.00 35.82 51 PRO D C 1
ATOM 5740 O O . PRO D 1 59 ? -43.041 -18.303 34.074 1.00 35.63 51 PRO D O 1
ATOM 5744 N N . PRO D 1 60 ? -42.714 -19.166 32.022 1.00 37.57 52 PRO D N 1
ATOM 5745 C CA . PRO D 1 60 ? -43.597 -18.163 31.404 1.00 39.82 52 PRO D CA 1
ATOM 5746 C C . PRO D 1 60 ? -45.031 -18.240 31.888 1.00 45.43 52 PRO D C 1
ATOM 5747 O O . PRO D 1 60 ? -45.791 -17.284 31.688 1.00 42.76 52 PRO D O 1
ATOM 5751 N N . GLU D 1 61 ? -45.428 -19.344 32.516 1.00 38.42 53 GLU D N 1
ATOM 5752 C CA . GLU D 1 61 ? -46.749 -19.470 33.106 1.00 37.74 53 GLU D CA 1
ATOM 5753 C C . GLU D 1 61 ? -46.787 -18.996 34.549 1.00 36.30 53 GLU D C 1
ATOM 5754 O O . GLU D 1 61 ? -47.661 -19.430 35.306 1.00 43.09 53 GLU D O 1
ATOM 5760 N N . LEU D 1 62 ? -45.861 -18.121 34.950 1.00 46.57 54 LEU D N 1
ATOM 5761 C CA . LEU D 1 62 ? -45.856 -17.653 36.331 1.00 40.30 54 LEU D CA 1
ATOM 5762 C C . LEU D 1 62 ? -47.177 -16.986 36.680 1.00 30.63 54 LEU D C 1
ATOM 5763 O O . LEU D 1 62 ? -47.828 -17.362 37.655 1.00 40.40 54 LEU D O 1
ATOM 5768 N N . LEU D 1 63 ? -47.616 -16.026 35.863 1.00 28.13 55 LEU D N 1
ATOM 5769 C CA . LEU D 1 63 ? -48.835 -15.291 36.189 1.00 26.82 55 LEU D CA 1
ATOM 5770 C C . LEU D 1 63 ? -50.067 -16.187 36.155 1.00 37.15 55 LEU D C 1
ATOM 5771 O O . LEU D 1 63 ? -51.033 -15.934 36.884 1.00 33.77 55 LEU D O 1
ATOM 5776 N N . ARG D 1 64 ? -50.053 -17.238 35.331 1.00 45.98 56 ARG D N 1
ATOM 5777 C CA . ARG D 1 64 ? -51.181 -18.165 35.308 1.00 33.64 56 ARG D CA 1
ATOM 5778 C C . ARG D 1 64 ? -51.228 -19.009 36.576 1.00 37.59 56 ARG D C 1
ATOM 5779 O O . ARG D 1 64 ? -52.301 -19.199 37.161 1.00 42.26 56 ARG D O 1
ATOM 5787 N N . GLN D 1 65 ? -50.076 -19.527 37.014 1.00 37.41 57 GLN D N 1
ATOM 5788 C CA . GLN D 1 65 ? -50.026 -20.290 38.258 1.00 50.81 57 GLN D CA 1
ATOM 5789 C C . GLN D 1 65 ? -50.283 -19.408 39.477 1.00 36.94 57 GLN D C 1
ATOM 5790 O O . GLN D 1 65 ? -50.784 -19.892 40.498 1.00 28.27 57 GLN D O 1
ATOM 5796 N N . LEU D 1 66 ? -49.957 -18.119 39.389 1.00 38.10 58 LEU D N 1
ATOM 5797 C CA . LEU D 1 66 ? -50.018 -17.229 40.541 1.00 21.97 58 LEU D CA 1
ATOM 5798 C C . LEU D 1 66 ? -51.384 -16.574 40.694 1.00 33.63 58 LEU D C 1
ATOM 5799 O O . LEU D 1 66 ? -51.935 -16.541 41.799 1.00 38.98 58 LEU D O 1
ATOM 5804 N N . PHE D 1 67 ? -51.956 -16.068 39.603 1.00 36.47 59 PHE D N 1
ATOM 5805 C CA . PHE D 1 67 ? -53.155 -15.254 39.691 1.00 41.30 59 PHE D CA 1
ATOM 5806 C C . PHE D 1 67 ? -54.323 -15.944 39.008 1.00 39.50 59 PHE D C 1
ATOM 5807 O O . PHE D 1 67 ? -54.175 -16.438 37.882 1.00 31.05 59 PHE D O 1
ATOM 5815 N N . PRO D 1 68 ? -55.488 -15.989 39.647 1.00 35.33 60 PRO D N 1
ATOM 5816 C CA . PRO D 1 68 ? -56.639 -16.654 39.034 1.00 43.73 60 PRO D CA 1
ATOM 5817 C C . PRO D 1 68 ? -57.203 -15.835 37.885 1.00 44.35 60 PRO D C 1
ATOM 5818 O O . PRO D 1 68 ? -57.042 -14.615 37.811 1.00 63.47 60 PRO D O 1
ATOM 5822 N N . GLU D 1 69 ? -57.883 -16.532 36.979 1.00 41.62 61 GLU D N 1
ATOM 5823 C CA . GLU D 1 69 ? -58.498 -15.884 35.821 1.00 59.80 61 GLU D CA 1
ATOM 5824 C C . GLU D 1 69 ? -59.929 -15.450 36.142 1.00 65.88 61 GLU D C 1
ATOM 5825 O O . GLU D 1 69 ? -60.903 -15.842 35.500 1.00 64.09 61 GLU D O 1
ATOM 5831 N N . SER D 1 70 ? -60.030 -14.605 37.164 1.00 56.11 62 SER D N 1
ATOM 5832 C CA . SER D 1 70 ? -61.294 -13.991 37.549 1.00 59.34 62 SER D CA 1
ATOM 5833 C C . SER D 1 70 ? -61.216 -12.493 37.288 1.00 68.30 62 SER D C 1
ATOM 5834 O O . SER D 1 70 ? -60.594 -11.758 38.072 1.00 68.38 62 SER D O 1
ATOM 5837 N N . PRO D 1 71 ? -61.819 -11.988 36.207 1.00 75.61 63 PRO D N 1
ATOM 5838 C CA . PRO D 1 71 ? -61.728 -10.550 35.904 1.00 66.67 63 PRO D CA 1
ATOM 5839 C C . PRO D 1 71 ? -62.417 -9.649 36.919 1.00 57.77 63 PRO D C 1
ATOM 5840 O O . PRO D 1 71 ? -62.427 -8.428 36.722 1.00 41.80 63 PRO D O 1
ATOM 5844 N N . GLU D 1 72 ? -62.999 -10.200 37.987 1.00 62.00 64 GLU D N 1
ATOM 5845 C CA . GLU D 1 72 ? -63.498 -9.359 39.070 1.00 49.90 64 GLU D CA 1
ATOM 5846 C C . GLU D 1 72 ? -62.351 -8.622 39.748 1.00 48.83 64 GLU D C 1
ATOM 5847 O O . GLU D 1 72 ? -62.402 -7.401 39.931 1.00 57.68 64 GLU D O 1
ATOM 5853 N N . ASN D 1 73 ? -61.305 -9.352 40.129 1.00 43.44 65 ASN D N 1
ATOM 5854 C CA . ASN D 1 73 ? -60.096 -8.710 40.623 1.00 50.15 65 ASN D CA 1
ATOM 5855 C C . ASN D 1 73 ? -59.530 -7.781 39.558 1.00 48.10 65 ASN D C 1
ATOM 5856 O O . ASN D 1 73 ? -59.682 -8.011 38.355 1.00 56.54 65 ASN D O 1
ATOM 5861 N N . GLY D 1 74 ? -58.878 -6.714 40.010 1.00 54.31 66 GLY D N 1
ATOM 5862 C CA . GLY D 1 74 ? -58.300 -5.746 39.110 1.00 67.13 66 GLY D CA 1
ATOM 5863 C C . GLY D 1 74 ? -57.253 -6.365 38.207 1.00 47.71 66 GLY D C 1
ATOM 5864 O O . GLY D 1 74 ? -56.843 -7.516 38.391 1.00 50.53 66 GLY D O 1
ATOM 5865 N N . PRO D 1 75 ? -56.815 -5.616 37.198 1.00 34.59 67 PRO D N 1
ATOM 5866 C CA . PRO D 1 75 ? -55.716 -6.095 36.356 1.00 31.97 67 PRO D CA 1
ATOM 5867 C C . PRO D 1 75 ? -54.487 -6.399 37.199 1.00 37.38 67 PRO D C 1
ATOM 5868 O O . PRO D 1 75 ? -54.222 -5.741 38.208 1.00 42.52 67 PRO D O 1
ATOM 5872 N N . ILE D 1 76 ? -53.744 -7.423 36.783 1.00 36.75 68 ILE D N 1
ATOM 5873 C CA . ILE D 1 76 ? -52.551 -7.833 37.513 1.00 28.86 68 ILE D CA 1
ATOM 5874 C C . ILE D 1 76 ? -51.535 -6.702 37.468 1.00 29.78 68 ILE D C 1
ATOM 5875 O O . ILE D 1 76 ? -50.994 -6.371 36.405 1.00 32.14 68 ILE D O 1
ATOM 5880 N N . LEU D 1 77 ? -51.274 -6.103 38.625 1.00 23.42 69 LEU D N 1
ATOM 5881 C CA . LEU D 1 77 ? -50.396 -4.950 38.733 1.00 25.56 69 LEU D CA 1
ATOM 5882 C C . LEU D 1 77 ? -49.008 -5.395 39.173 1.00 22.57 69 LEU D C 1
ATOM 5883 O O . LEU D 1 77 ? -48.864 -6.175 40.122 1.00 23.63 69 LEU D O 1
ATOM 5888 N N . GLY D 1 78 ? -47.998 -4.903 38.478 1.00 20.14 70 GLY D N 1
ATOM 5889 C CA . GLY D 1 78 ? -46.614 -5.195 38.809 1.00 26.92 70 GLY D CA 1
ATOM 5890 C C . GLY D 1 78 ? -45.877 -3.922 39.171 1.00 29.29 70 GLY D C 1
ATOM 5891 O O . GLY D 1 78 ? -46.151 -2.860 38.614 1.00 32.75 70 GLY D O 1
ATOM 5892 N N . LEU D 1 79 ? -44.945 -4.038 40.111 1.00 31.46 71 LEU D N 1
ATOM 5893 C CA . LEU D 1 79 ? -44.068 -2.936 40.498 1.00 18.99 71 LEU D CA 1
ATOM 5894 C C . LEU D 1 79 ? -42.631 -3.361 40.230 1.00 27.61 71 LEU D C 1
ATOM 5895 O O . LEU D 1 79 ? -42.084 -4.194 40.957 1.00 31.91 71 LEU D O 1
ATOM 5900 N N . ASP D 1 80 ? -42.022 -2.793 39.194 1.00 32.32 72 ASP D N 1
ATOM 5901 C CA . ASP D 1 80 ? -40.656 -3.127 38.808 1.00 29.30 72 ASP D CA 1
ATOM 5902 C C . ASP D 1 80 ? -39.726 -2.042 39.339 1.00 38.57 72 ASP D C 1
ATOM 5903 O O . ASP D 1 80 ? -39.679 -0.932 38.792 1.00 34.96 72 ASP D O 1
ATOM 5908 N N . VAL D 1 81 ? -38.983 -2.360 40.397 1.00 29.06 73 VAL D N 1
ATOM 5909 C CA . VAL D 1 81 ? -38.105 -1.386 41.037 1.00 25.84 73 VAL D CA 1
ATOM 5910 C C . VAL D 1 81 ? -36.727 -1.474 40.395 1.00 39.11 73 VAL D C 1
ATOM 5911 O O . VAL D 1 81 ? -36.112 -2.545 40.369 1.00 49.27 73 VAL D O 1
ATOM 5915 N N . GLY D 1 82 ? -36.244 -0.348 39.876 1.00 41.52 74 GLY D N 1
ATOM 5916 C CA . GLY D 1 82 ? -34.932 -0.300 39.261 1.00 20.03 74 GLY D CA 1
ATOM 5917 C C . GLY D 1 82 ? -34.938 -0.663 37.791 1.00 32.05 74 GLY D C 1
ATOM 5918 O O . GLY D 1 82 ? -34.191 -1.547 37.362 1.00 36.50 74 GLY D O 1
ATOM 5919 N N . CYS D 1 83 ? -35.781 0.010 37.010 1.00 34.23 75 CYS D N 1
ATOM 5920 C CA . CYS D 1 83 ? -35.849 -0.197 35.563 1.00 27.93 75 CYS D CA 1
ATOM 5921 C C . CYS D 1 83 ? -34.809 0.706 34.914 1.00 28.96 75 CYS D C 1
ATOM 5922 O O . CYS D 1 83 ? -35.089 1.844 34.535 1.00 48.23 75 CYS D O 1
ATOM 5925 N N . ASN D 1 84 ? -33.586 0.194 34.787 1.00 28.30 76 ASN D N 1
ATOM 5926 C CA . ASN D 1 84 ? -32.479 0.999 34.286 1.00 39.06 76 ASN D CA 1
ATOM 5927 C C . ASN D 1 84 ? -32.779 1.564 32.903 1.00 37.33 76 ASN D C 1
ATOM 5928 O O . ASN D 1 84 ? -32.929 2.778 32.742 1.00 43.06 76 ASN D O 1
ATOM 5933 N N . SER D 1 85 ? -32.899 0.696 31.904 1.00 52.67 77 SER D N 1
ATOM 5934 C CA . SER D 1 85 ? -33.153 1.130 30.537 1.00 49.57 77 SER D CA 1
ATOM 5935 C C . SER D 1 85 ? -34.424 0.521 29.963 1.00 59.92 77 SER D C 1
ATOM 5936 O O . SER D 1 85 ? -34.639 0.591 28.747 1.00 74.41 77 SER D O 1
ATOM 5939 N N . GLY D 1 86 ? -35.273 -0.068 30.801 1.00 45.47 78 GLY D N 1
ATOM 5940 C CA . GLY D 1 86 ? -36.456 -0.746 30.325 1.00 42.02 78 GLY D CA 1
ATOM 5941 C C . GLY D 1 86 ? -36.203 -2.072 29.644 1.00 55.36 78 GLY D C 1
ATOM 5942 O O . GLY D 1 86 ? -37.165 -2.710 29.201 1.00 60.00 78 GLY D O 1
ATOM 5943 N N . ASP D 1 87 ? -34.943 -2.502 29.537 1.00 54.35 79 ASP D N 1
ATOM 5944 C CA . ASP D 1 87 ? -34.634 -3.787 28.915 1.00 54.44 79 ASP D CA 1
ATOM 5945 C C . ASP D 1 87 ? -35.348 -4.922 29.633 1.00 37.63 79 ASP D C 1
ATOM 5946 O O . ASP D 1 87 ? -36.127 -5.669 29.029 1.00 43.46 79 ASP D O 1
ATOM 5951 N N . LEU D 1 88 ? -35.093 -5.060 30.936 1.00 44.29 80 LEU D N 1
ATOM 5952 C CA . LEU D 1 88 ? -35.635 -6.192 31.676 1.00 39.56 80 LEU D CA 1
ATOM 5953 C C . LEU D 1 88 ? -37.142 -6.080 31.860 1.00 38.61 80 LEU D C 1
ATOM 5954 O O . LEU D 1 88 ? -37.832 -7.102 31.886 1.00 39.25 80 LEU D O 1
ATOM 5959 N N . SER D 1 89 ? -37.673 -4.861 31.974 1.00 32.43 81 SER D N 1
ATOM 5960 C CA . SER D 1 89 ? -39.118 -4.698 32.099 1.00 30.79 81 SER D CA 1
ATOM 5961 C C . SER D 1 89 ? -39.837 -5.241 30.870 1.00 43.03 81 SER D C 1
ATOM 5962 O O . SER D 1 89 ? -40.774 -6.041 30.983 1.00 49.11 81 SER D O 1
ATOM 5965 N N . VAL D 1 90 ? -39.400 -4.821 29.680 1.00 34.73 82 VAL D N 1
ATOM 5966 C CA . VAL D 1 90 ? -40.012 -5.307 28.449 1.00 27.84 82 VAL D CA 1
ATOM 5967 C C . VAL D 1 90 ? -39.749 -6.797 28.275 1.00 29.94 82 VAL D C 1
ATOM 5968 O O . VAL D 1 90 ? -40.637 -7.553 27.863 1.00 41.27 82 VAL D O 1
ATOM 5972 N N . ALA D 1 91 ? -38.532 -7.246 28.594 1.00 32.98 83 ALA D N 1
ATOM 5973 C CA . ALA D 1 91 ? -38.214 -8.666 28.472 1.00 51.71 83 ALA D CA 1
ATOM 5974 C C . ALA D 1 91 ? -39.131 -9.514 29.343 1.00 47.55 83 ALA D C 1
ATOM 5975 O O . ALA D 1 91 ? -39.572 -10.591 28.927 1.00 44.57 83 ALA D O 1
ATOM 5977 N N . LEU D 1 92 ? -39.437 -9.039 30.550 1.00 37.03 84 LEU D N 1
ATOM 5978 C CA . LEU D 1 92 ? -40.314 -9.764 31.457 1.00 40.73 84 LEU D CA 1
ATOM 5979 C C . LEU D 1 92 ? -41.776 -9.634 31.059 1.00 40.82 84 LEU D C 1
ATOM 5980 O O . LEU D 1 92 ? -42.583 -10.510 31.390 1.00 52.86 84 LEU D O 1
ATOM 5985 N N . TYR D 1 93 ? -42.137 -8.555 30.364 1.00 42.20 85 TYR D N 1
ATOM 5986 C CA . TYR D 1 93 ? -43.519 -8.401 29.924 1.00 44.47 85 TYR D CA 1
ATOM 5987 C C . TYR D 1 93 ? -43.866 -9.415 28.840 1.00 47.43 85 TYR D C 1
ATOM 5988 O O . TYR D 1 93 ? -44.919 -10.061 28.893 1.00 49.48 85 TYR D O 1
ATOM 5997 N N . LYS D 1 94 ? -42.990 -9.570 27.843 1.00 35.30 86 LYS D N 1
ATOM 5998 C CA . LYS D 1 94 ? -43.247 -10.534 26.779 1.00 48.43 86 LYS D CA 1
ATOM 5999 C C . LYS D 1 94 ? -42.912 -11.959 27.198 1.00 43.23 86 LYS D C 1
ATOM 6000 O O . LYS D 1 94 ? -43.470 -12.909 26.638 1.00 37.35 86 LYS D O 1
ATOM 6006 N N . HIS D 1 95 ? -42.007 -12.131 28.165 1.00 43.61 87 HIS D N 1
ATOM 6007 C CA . HIS D 1 95 ? -41.652 -13.474 28.613 1.00 50.35 87 HIS D CA 1
ATOM 6008 C C . HIS D 1 95 ? -42.833 -14.164 29.281 1.00 41.49 87 HIS D C 1
ATOM 6009 O O . HIS D 1 95 ? -43.014 -15.379 29.142 1.00 48.18 87 HIS D O 1
ATOM 6016 N N . PHE D 1 96 ? -43.642 -13.408 30.014 1.00 31.61 88 PHE D N 1
ATOM 6017 C CA . PHE D 1 96 ? -44.800 -13.984 30.676 1.00 40.00 88 PHE D CA 1
ATOM 6018 C C . PHE D 1 96 ? -45.883 -14.328 29.662 1.00 33.56 88 PHE D C 1
ATOM 6019 O O . PHE D 1 96 ? -45.984 -13.721 28.593 1.00 48.21 88 PHE D O 1
ATOM 6027 N N . LEU D 1 97 ? -46.697 -15.319 30.009 1.00 35.20 89 LEU D N 1
ATOM 6028 C CA . LEU D 1 97 ? -47.827 -15.725 29.188 1.00 42.67 89 LEU D CA 1
ATOM 6029 C C . LEU D 1 97 ? -49.096 -15.115 29.765 1.00 31.49 89 LEU D C 1
ATOM 6030 O O . LEU D 1 97 ? -49.344 -15.211 30.972 1.00 34.63 89 LEU D O 1
ATOM 6035 N N . SER D 1 98 ? -49.890 -14.485 28.902 1.00 28.03 90 SER D N 1
ATOM 6036 C CA . SER D 1 98 ? -51.063 -13.747 29.341 1.00 33.23 90 SER D CA 1
ATOM 6037 C C . SER D 1 98 ? -52.105 -14.689 29.944 1.00 31.43 90 SER D C 1
ATOM 6038 O O . SER D 1 98 ? -52.010 -15.916 29.857 1.00 39.62 90 SER D O 1
ATOM 6041 N N . LEU D 1 99 ? -53.114 -14.088 30.573 1.00 30.06 91 LEU D N 1
ATOM 6042 C CA . LEU D 1 99 ? -54.231 -14.837 31.132 1.00 56.62 91 LEU D CA 1
ATOM 6043 C C . LEU D 1 99 ? -55.431 -14.896 30.200 1.00 54.68 91 LEU D C 1
ATOM 6044 O O . LEU D 1 99 ? -56.233 -15.829 30.303 1.00 54.29 91 LEU D O 1
ATOM 6049 N N . ALA D 1 100 ? -55.566 -13.921 29.298 1.00 56.63 100 ALA D N 1
ATOM 6050 C CA . ALA D 1 100 ? -56.701 -13.711 28.402 1.00 77.98 100 ALA D CA 1
ATOM 6051 C C . ALA D 1 100 ? -57.964 -13.293 29.147 1.00 63.29 100 ALA D C 1
ATOM 6052 O O . ALA D 1 100 ? -59.002 -13.084 28.507 1.00 53.66 100 ALA D O 1
ATOM 6054 N N . SER D 1 101 ? -57.916 -13.169 30.473 1.00 58.32 101 SER D N 1
ATOM 6055 C CA . SER D 1 101 ? -59.015 -12.631 31.265 1.00 67.62 101 SER D CA 1
ATOM 6056 C C . SER D 1 101 ? -58.606 -11.389 32.040 1.00 58.34 101 SER D C 1
ATOM 6057 O O . SER D 1 101 ? -59.327 -10.385 32.024 1.00 51.22 101 SER D O 1
ATOM 6060 N N . ARG D 1 102 ? -57.471 -11.437 32.731 1.00 50.47 102 ARG D N 1
ATOM 6061 C CA . ARG D 1 102 ? -56.893 -10.276 33.390 1.00 39.17 102 ARG D CA 1
ATOM 6062 C C . ARG D 1 102 ? -55.698 -9.784 32.587 1.00 45.82 102 ARG D C 1
ATOM 6063 O O . ARG D 1 102 ? -54.928 -10.585 32.049 1.00 40.94 102 ARG D O 1
ATOM 6071 N N . GLU D 1 103 ? -55.547 -8.468 32.506 1.00 57.60 103 GLU D N 1
ATOM 6072 C CA . GLU D 1 103 ? -54.391 -7.885 31.846 1.00 46.62 103 GLU D CA 1
ATOM 6073 C C . GLU D 1 103 ? -53.297 -7.581 32.866 1.00 53.29 103 GLU D C 1
ATOM 6074 O O . GLU D 1 103 ? -53.536 -7.516 34.075 1.00 59.24 103 GLU D O 1
ATOM 6080 N N . PHE D 1 104 ? -52.081 -7.397 32.359 1.00 49.25 104 PHE D N 1
ATOM 6081 C CA . PHE D 1 104 ? -50.894 -7.203 33.186 1.00 35.77 104 PHE D CA 1
ATOM 6082 C C . PHE D 1 104 ? -50.380 -5.778 33.031 1.00 34.62 104 PHE D C 1
ATOM 6083 O O . PHE D 1 104 ? -49.814 -5.428 31.990 1.00 39.77 104 PHE D O 1
ATOM 6091 N N . ARG D 1 105 ? -50.578 -4.960 34.061 1.00 52.08 105 ARG D N 1
ATOM 6092 C CA . ARG D 1 105 ? -50.065 -3.595 34.083 1.00 32.76 105 ARG D CA 1
ATOM 6093 C C . ARG D 1 105 ? -48.857 -3.407 34.987 1.00 29.54 105 ARG D C 1
ATOM 6094 O O . ARG D 1 105 ? -48.900 -3.772 36.167 1.00 29.32 105 ARG D O 1
ATOM 6102 N N . LEU D 1 106 ? -47.780 -2.858 34.429 1.00 33.48 106 LEU D N 1
ATOM 6103 C CA . LEU D 1 106 ? -46.478 -2.828 35.085 1.00 38.85 106 LEU D CA 1
ATOM 6104 C C . LEU D 1 106 ? -45.999 -1.390 35.236 1.00 42.91 106 LEU D C 1
ATOM 6105 O O . LEU D 1 106 ? -45.777 -0.691 34.239 1.00 54.53 106 LEU D O 1
ATOM 6110 N N . LEU D 1 107 ? -45.857 -0.951 36.484 1.00 32.94 107 LEU D N 1
ATOM 6111 C CA . LEU D 1 107 ? -45.269 0.343 36.805 1.00 39.65 107 LEU D CA 1
ATOM 6112 C C . LEU D 1 107 ? -43.788 0.130 37.092 1.00 31.51 107 LEU D C 1
ATOM 6113 O O . LEU D 1 107 ? -43.424 -0.520 38.077 1.00 31.19 107 LEU D O 1
ATOM 6118 N N . CYS D 1 108 ? -42.939 0.663 36.223 1.00 33.40 108 CYS D N 1
ATOM 6119 C CA . CYS D 1 108 ? -41.495 0.563 36.359 1.00 27.86 108 CYS D CA 1
ATOM 6120 C C . CYS D 1 108 ? -40.964 1.892 36.886 1.00 30.22 108 CYS D C 1
ATOM 6121 O O . CYS D 1 108 ? -41.211 2.948 36.288 1.00 38.06 108 CYS D O 1
ATOM 6124 N N . CYS D 1 109 ? -40.212 1.841 37.980 1.00 22.94 109 CYS D N 1
ATOM 6125 C CA . CYS D 1 109 ? -39.665 3.051 38.581 1.00 31.50 109 CYS D CA 1
ATOM 6126 C C . CYS D 1 109 ? -38.159 2.982 38.823 1.00 29.41 109 CYS D C 1
ATOM 6127 O O . CYS D 1 109 ? -37.645 1.988 39.324 1.00 25.65 109 CYS D O 1
ATOM 6130 N N . ASP D 1 110 ? -37.420 4.019 38.400 1.00 24.34 110 ASP D N 1
ATOM 6131 C CA . ASP D 1 110 ? -35.947 4.139 38.581 1.00 20.46 110 ASP D CA 1
ATOM 6132 C C . ASP D 1 110 ? -35.670 5.520 39.196 1.00 24.42 110 ASP D C 1
ATOM 6133 O O . ASP D 1 110 ? -36.552 6.369 39.240 1.00 20.48 110 ASP D O 1
ATOM 6138 N N . ILE D 1 111 ? -34.448 5.728 39.675 1.00 27.72 111 ILE D N 1
ATOM 6139 C CA . ILE D 1 111 ? -34.036 6.919 40.405 1.00 25.49 111 ILE D CA 1
ATOM 6140 C C . ILE D 1 111 ? -33.417 7.998 39.521 1.00 17.98 111 ILE D C 1
ATOM 6141 O O . ILE D 1 111 ? -33.367 9.159 39.904 1.00 18.97 111 ILE D O 1
ATOM 6146 N N . ASP D 1 112 ? -32.948 7.614 38.341 1.00 21.61 112 ASP D N 1
ATOM 6147 C CA . ASP D 1 112 ? -32.328 8.564 37.427 1.00 34.61 112 ASP D CA 1
ATOM 6148 C C . ASP D 1 112 ? -33.331 8.973 36.360 1.00 34.28 112 ASP D C 1
ATOM 6149 O O . ASP D 1 112 ? -33.708 8.134 35.526 1.00 35.55 112 ASP D O 1
ATOM 6154 N N . PRO D 1 113 ? -33.789 10.228 36.341 1.00 30.11 113 PRO D N 1
ATOM 6155 C CA . PRO D 1 113 ? -34.834 10.616 35.376 1.00 35.16 113 PRO D CA 1
ATOM 6156 C C . PRO D 1 113 ? -34.418 10.473 33.922 1.00 43.99 113 PRO D C 1
ATOM 6157 O O . PRO D 1 113 ? -35.280 10.228 33.068 1.00 48.78 113 PRO D O 1
ATOM 6161 N N . VAL D 1 114 ? -33.129 10.626 33.609 1.00 43.16 114 VAL D N 1
ATOM 6162 C CA . VAL D 1 114 ? -32.667 10.392 32.243 1.00 52.20 114 VAL D CA 1
ATOM 6163 C C . VAL D 1 114 ? -32.987 8.966 31.819 1.00 52.75 114 VAL D C 1
ATOM 6164 O O . VAL D 1 114 ? -33.461 8.718 30.701 1.00 68.07 114 VAL D O 1
ATOM 6168 N N . LEU D 1 115 ? -32.745 8.010 32.716 1.00 54.49 115 LEU D N 1
ATOM 6169 C CA . LEU D 1 115 ? -32.964 6.606 32.398 1.00 42.80 115 LEU D CA 1
ATOM 6170 C C . LEU D 1 115 ? -34.440 6.313 32.169 1.00 47.28 115 LEU D C 1
ATOM 6171 O O . LEU D 1 115 ? -34.795 5.585 31.235 1.00 49.44 115 LEU D O 1
ATOM 6176 N N . VAL D 1 116 ? -35.317 6.874 33.006 1.00 48.21 116 VAL D N 1
ATOM 6177 C CA . VAL D 1 116 ? -36.741 6.617 32.830 1.00 45.46 116 VAL D CA 1
ATOM 6178 C C . VAL D 1 116 ? -37.267 7.327 31.589 1.00 46.16 116 VAL D C 1
ATOM 6179 O O . VAL D 1 116 ? -38.180 6.824 30.929 1.00 43.02 116 VAL D O 1
ATOM 6183 N N . LYS D 1 117 ? -36.697 8.482 31.229 1.00 42.81 117 LYS D N 1
ATOM 6184 C CA . LYS D 1 117 ? -37.099 9.134 29.985 1.00 48.94 117 LYS D CA 1
ATOM 6185 C C . LYS D 1 117 ? -36.711 8.288 28.779 1.00 49.88 117 LYS D C 1
ATOM 6186 O O . LYS D 1 117 ? -37.515 8.098 27.854 1.00 35.62 117 LYS D O 1
ATOM 6192 N N . ARG D 1 118 ? -35.486 7.756 28.781 1.00 57.15 118 ARG D N 1
ATOM 6193 C CA . ARG D 1 118 ? -35.071 6.862 27.705 1.00 57.24 118 ARG D CA 1
ATOM 6194 C C . ARG D 1 118 ? -35.961 5.626 27.641 1.00 63.10 118 ARG D C 1
ATOM 6195 O O . ARG D 1 118 ? -36.395 5.222 26.557 1.00 60.86 118 ARG D O 1
ATOM 6203 N N . ALA D 1 119 ? -36.259 5.021 28.794 1.00 61.78 119 ALA D N 1
ATOM 6204 C CA . ALA D 1 119 ? -37.101 3.828 28.806 1.00 50.69 119 ALA D CA 1
ATOM 6205 C C . ALA D 1 119 ? -38.513 4.140 28.322 1.00 52.00 119 ALA D C 1
ATOM 6206 O O . ALA D 1 119 ? -39.132 3.327 27.625 1.00 62.63 119 ALA D O 1
ATOM 6208 N N . GLU D 1 120 ? -39.038 5.315 28.679 1.00 52.70 120 GLU D N 1
ATOM 6209 C CA . GLU D 1 120 ? -40.364 5.715 28.224 1.00 56.37 120 GLU D CA 1
ATOM 6210 C C . GLU D 1 120 ? -40.521 5.934 26.727 1.00 67.28 120 GLU D C 1
ATOM 6211 O O . GLU D 1 120 ? -41.607 5.713 26.179 1.00 63.15 120 GLU D O 1
ATOM 6217 N N . LYS D 1 121 ? -39.456 6.371 26.052 1.00 69.64 121 LYS D N 1
ATOM 6218 C CA . LYS D 1 121 ? -39.525 6.506 24.600 1.00 63.31 121 LYS D CA 1
ATOM 6219 C C . LYS D 1 121 ? -39.130 5.234 23.821 1.00 60.80 121 LYS D C 1
ATOM 6220 O O . LYS D 1 121 ? -39.474 5.072 22.645 1.00 59.81 121 LYS D O 1
ATOM 6226 N N . GLU D 1 122 ? -38.446 4.307 24.492 1.00 60.44 122 GLU D N 1
ATOM 6227 C CA . GLU D 1 122 ? -37.961 3.088 23.855 1.00 51.30 122 GLU D CA 1
ATOM 6228 C C . GLU D 1 122 ? -38.942 1.958 24.127 1.00 50.09 122 GLU D C 1
ATOM 6229 O O . GLU D 1 122 ? -38.785 0.873 23.560 1.00 64.25 122 GLU D O 1
ATOM 6235 N N . CYS D 1 123 ? -39.939 2.180 24.973 1.00 59.04 123 CYS D N 1
ATOM 6236 C CA . CYS D 1 123 ? -40.840 1.109 25.382 1.00 61.05 123 CYS D CA 1
ATOM 6237 C C . CYS D 1 123 ? -41.840 0.791 24.279 1.00 54.48 123 CYS D C 1
ATOM 6238 O O . CYS D 1 123 ? -42.649 1.656 23.925 1.00 58.01 123 CYS D O 1
ATOM 6241 N N . PRO D 1 124 ? -41.837 -0.425 23.724 1.00 47.57 124 PRO D N 1
ATOM 6242 C CA . PRO D 1 124 ? -42.855 -0.769 22.725 1.00 59.89 124 PRO D CA 1
ATOM 6243 C C . PRO D 1 124 ? -44.142 -1.282 23.350 1.00 63.10 124 PRO D C 1
ATOM 6244 O O . PRO D 1 124 ? -44.756 -2.219 22.829 1.00 52.84 124 PRO D O 1
ATOM 6248 N N . PHE D 1 125 ? -44.581 -0.646 24.437 1.00 64.59 125 PHE D N 1
ATOM 6249 C CA . PHE D 1 125 ? -45.801 -0.995 25.157 1.00 54.44 125 PHE D CA 1
ATOM 6250 C C . PHE D 1 125 ? -46.232 0.189 26.014 1.00 60.46 125 PHE D C 1
ATOM 6251 O O . PHE D 1 125 ? -46.189 0.102 27.248 1.00 55.97 125 PHE D O 1
ATOM 6259 N N . PRO D 1 126 ? -46.641 1.309 25.413 1.00 69.70 126 PRO D N 1
ATOM 6260 C CA . PRO D 1 126 ? -47.022 2.470 26.233 1.00 71.46 126 PRO D CA 1
ATOM 6261 C C . PRO D 1 126 ? -48.243 2.206 27.093 1.00 80.34 126 PRO D C 1
ATOM 6262 O O . PRO D 1 126 ? -48.354 2.753 28.198 1.00 73.62 126 PRO D O 1
ATOM 6266 N N . ASP D 1 127 ? -49.157 1.365 26.610 1.00 85.00 127 ASP D N 1
ATOM 6267 C CA . ASP D 1 127 ? -50.391 1.005 27.293 1.00 82.30 127 ASP D CA 1
ATOM 6268 C C . ASP D 1 127 ? -50.181 0.055 28.462 1.00 75.19 127 ASP D C 1
ATOM 6269 O O . ASP D 1 127 ? -51.101 -0.121 29.269 1.00 58.30 127 ASP D O 1
ATOM 6274 N N . ALA D 1 128 ? -49.012 -0.565 28.570 1.00 67.86 128 ALA D N 1
ATOM 6275 C CA . ALA D 1 128 ? -48.787 -1.620 29.545 1.00 44.95 128 ALA D CA 1
ATOM 6276 C C . ALA D 1 128 ? -47.680 -1.319 30.539 1.00 43.25 128 ALA D C 1
ATOM 6277 O O . ALA D 1 128 ? -47.709 -1.855 31.649 1.00 36.39 128 ALA D O 1
ATOM 6279 N N . LEU D 1 129 ? -46.709 -0.486 30.180 1.00 32.97 129 LEU D N 1
ATOM 6280 C CA . LEU D 1 129 ? -45.580 -0.181 31.046 1.00 33.77 129 LEU D CA 1
ATOM 6281 C C . LEU D 1 129 ? -45.545 1.322 31.281 1.00 53.33 129 LEU D C 1
ATOM 6282 O O . LEU D 1 129 ? -45.458 2.101 30.325 1.00 53.64 129 LEU D O 1
ATOM 6287 N N . THR D 1 130 ? -45.637 1.726 32.548 1.00 48.11 130 THR D N 1
ATOM 6288 C CA . THR D 1 130 ? -45.603 3.136 32.932 1.00 46.49 130 THR D CA 1
ATOM 6289 C C . THR D 1 130 ? -44.326 3.399 33.719 1.00 43.87 130 THR D C 1
ATOM 6290 O O . THR D 1 130 ? -44.128 2.819 34.789 1.00 43.76 130 THR D O 1
ATOM 6294 N N . PHE D 1 131 ? -43.473 4.279 33.199 1.00 47.54 131 PHE D N 1
ATOM 6295 C CA . PHE D 1 131 ? -42.167 4.549 33.788 1.00 41.64 131 PHE D CA 1
ATOM 6296 C C . PHE D 1 131 ? -42.202 5.850 34.576 1.00 35.62 131 PHE D C 1
ATOM 6297 O O . PHE D 1 131 ? -42.681 6.872 34.073 1.00 46.52 131 PHE D O 1
ATOM 6305 N N . ILE D 1 132 ? -41.690 5.810 35.807 1.00 32.42 132 ILE D N 1
ATOM 6306 C CA . ILE D 1 132 ? -41.659 6.992 36.662 1.00 29.28 132 ILE D CA 1
ATOM 6307 C C . ILE D 1 132 ? -40.316 7.099 37.375 1.00 24.65 132 ILE D C 1
ATOM 6308 O O . ILE D 1 132 ? -39.624 6.100 37.609 1.00 36.94 132 ILE D O 1
ATOM 6313 N N . THR D 1 133 ? -39.953 8.337 37.711 1.00 21.90 133 THR D N 1
ATOM 6314 C CA . THR D 1 133 ? -38.752 8.633 38.482 1.00 22.41 133 THR D CA 1
ATOM 6315 C C . THR D 1 133 ? -39.092 8.567 39.964 1.00 35.96 133 THR D C 1
ATOM 6316 O O . THR D 1 133 ? -39.991 9.277 40.429 1.00 35.78 133 THR D O 1
ATOM 6320 N N . LEU D 1 134 ? -38.368 7.735 40.708 1.00 38.76 134 LEU D N 1
ATOM 6321 C CA . LEU D 1 134 ? -38.701 7.521 42.110 1.00 24.78 134 LEU D CA 1
ATOM 6322 C C . LEU D 1 134 ? -37.483 7.004 42.857 1.00 20.68 134 LEU D C 1
ATOM 6323 O O . LEU D 1 134 ? -36.861 6.026 42.432 1.00 24.66 134 LEU D O 1
ATOM 6328 N N . ASP D 1 135 ? -37.147 7.663 43.964 1.00 18.13 135 ASP D N 1
ATOM 6329 C CA . ASP D 1 135 ? -36.153 7.154 44.905 1.00 13.93 135 ASP D CA 1
ATOM 6330 C C . ASP D 1 135 ? -36.905 6.334 45.944 1.00 17.90 135 ASP D C 1
ATOM 6331 O O . ASP D 1 135 ? -37.519 6.885 46.861 1.00 31.95 135 ASP D O 1
ATOM 6336 N N . PHE D 1 136 ? -36.859 5.009 45.794 1.00 13.53 136 PHE D N 1
ATOM 6337 C CA . PHE D 1 136 ? -37.636 4.120 46.650 1.00 23.29 136 PHE D CA 1
ATOM 6338 C C . PHE D 1 136 ? -37.307 4.285 48.130 1.00 24.16 136 PHE D C 1
ATOM 6339 O O . PHE D 1 136 ? -38.153 3.981 48.978 1.00 22.15 136 PHE D O 1
ATOM 6347 N N . MET D 1 137 ? -36.109 4.767 48.460 1.00 30.84 137 MET D N 1
ATOM 6348 C CA . MET D 1 137 ? -35.698 4.861 49.855 1.00 20.51 137 MET D CA 1
ATOM 6349 C C . MET D 1 137 ? -36.323 6.042 50.586 1.00 34.32 137 MET D C 1
ATOM 6350 O O . MET D 1 137 ? -36.306 6.064 51.822 1.00 43.11 137 MET D O 1
ATOM 6355 N N . ASN D 1 138 ? -36.872 7.018 49.866 1.00 21.84 138 ASN D N 1
ATOM 6356 C CA . ASN D 1 138 ? -37.548 8.149 50.489 1.00 30.25 138 ASN D CA 1
ATOM 6357 C C . ASN D 1 138 ? -39.012 7.786 50.706 1.00 32.57 138 ASN D C 1
ATOM 6358 O O . ASN D 1 138 ? -39.717 7.439 49.753 1.00 38.58 138 ASN D O 1
ATOM 6363 N N . GLN D 1 139 ? -39.470 7.878 51.958 1.00 28.22 139 GLN D N 1
ATOM 6364 C CA . GLN D 1 139 ? -40.799 7.374 52.294 1.00 33.45 139 GLN D CA 1
ATOM 6365 C C . GLN D 1 139 ? -41.903 8.240 51.694 1.00 33.26 139 GLN D C 1
ATOM 6366 O O . GLN D 1 139 ? -42.880 7.712 51.151 1.00 40.07 139 GLN D O 1
ATOM 6372 N N . ARG D 1 140 ? -41.766 9.565 51.773 1.00 19.98 140 ARG D N 1
ATOM 6373 C CA . ARG D 1 140 ? -42.832 10.448 51.305 1.00 21.09 140 ARG D CA 1
ATOM 6374 C C . ARG D 1 140 ? -43.033 10.320 49.798 1.00 35.69 140 ARG D C 1
ATOM 6375 O O . ARG D 1 140 ? -44.155 10.088 49.326 1.00 44.17 140 ARG D O 1
ATOM 6383 N N . THR D 1 141 ? -41.953 10.478 49.028 1.00 38.86 141 THR D N 1
ATOM 6384 C CA . THR D 1 141 ? -42.058 10.399 47.574 1.00 31.34 141 THR D CA 1
ATOM 6385 C C . THR D 1 141 ? -42.554 9.030 47.129 1.00 33.03 141 THR D C 1
ATOM 6386 O O . THR D 1 141 ? -43.406 8.930 46.238 1.00 37.29 141 THR D O 1
ATOM 6390 N N . ARG D 1 142 ? -42.032 7.962 47.740 1.00 26.72 142 ARG D N 1
ATOM 6391 C CA . ARG D 1 142 ? -42.466 6.617 47.378 1.00 33.54 142 ARG D CA 1
ATOM 6392 C C . ARG D 1 142 ? -43.950 6.429 47.652 1.00 32.05 142 ARG D C 1
ATOM 6393 O O . ARG D 1 142 ? -44.699 5.957 46.787 1.00 42.15 142 ARG D O 1
ATOM 6401 N N . LYS D 1 143 ? -44.388 6.775 48.866 1.00 22.29 143 LYS D N 1
ATOM 6402 C CA . LYS D 1 143 ? -45.799 6.658 49.206 1.00 36.88 143 LYS D CA 1
ATOM 6403 C C . LYS D 1 143 ? -46.660 7.393 48.191 1.00 35.42 143 LYS D C 1
ATOM 6404 O O . LYS D 1 143 ? -47.605 6.823 47.635 1.00 46.53 143 LYS D O 1
ATOM 6410 N N . VAL D 1 144 ? -46.312 8.646 47.896 1.00 35.19 144 VAL D N 1
ATOM 6411 C CA . VAL D 1 144 ? -47.160 9.462 47.033 1.00 39.27 144 VAL D CA 1
ATOM 6412 C C . VAL D 1 144 ? -47.202 8.896 45.618 1.00 35.47 144 VAL D C 1
ATOM 6413 O O . VAL D 1 144 ? -48.276 8.760 45.022 1.00 36.88 144 VAL D O 1
ATOM 6417 N N . LEU D 1 145 ? -46.042 8.532 45.064 1.00 38.65 145 LEU D N 1
ATOM 6418 C CA . LEU D 1 145 ? -46.000 8.074 43.677 1.00 38.63 145 LEU D CA 1
ATOM 6419 C C . LEU D 1 145 ? -46.689 6.722 43.514 1.00 34.07 145 LEU D C 1
ATOM 6420 O O . LEU D 1 145 ? -47.494 6.529 42.591 1.00 30.32 145 LEU D O 1
ATOM 6425 N N . LEU D 1 146 ? -46.384 5.768 44.398 1.00 31.19 146 LEU D N 1
ATOM 6426 C CA . LEU D 1 146 ? -47.002 4.453 44.282 1.00 25.07 146 LEU D CA 1
ATOM 6427 C C . LEU D 1 146 ? -48.498 4.516 44.567 1.00 28.22 146 LEU D C 1
ATOM 6428 O O . LEU D 1 146 ? -49.283 3.802 43.931 1.00 33.80 146 LEU D O 1
ATOM 6433 N N . SER D 1 147 ? -48.921 5.379 45.498 1.00 33.68 147 SER D N 1
ATOM 6434 C CA . SER D 1 147 ? -50.348 5.565 45.732 1.00 34.12 147 SER D CA 1
ATOM 6435 C C . SER D 1 147 ? -51.025 6.187 44.520 1.00 33.54 147 SER D C 1
ATOM 6436 O O . SER D 1 147 ? -52.148 5.810 44.171 1.00 37.57 147 SER D O 1
ATOM 6439 N N . SER D 1 148 ? -50.355 7.136 43.860 1.00 33.25 148 SER D N 1
ATOM 6440 C CA . SER D 1 148 ? -50.930 7.749 42.668 1.00 33.97 148 SER D CA 1
ATOM 6441 C C . SER D 1 148 ? -51.086 6.729 41.549 1.00 36.60 148 SER D C 1
ATOM 6442 O O . SER D 1 148 ? -52.070 6.766 40.801 1.00 40.38 148 SER D O 1
ATOM 6445 N N . PHE D 1 149 ? -50.126 5.809 41.416 1.00 49.47 149 PHE D N 1
ATOM 6446 C CA . PHE D 1 149 ? -50.274 4.772 40.397 1.00 38.55 149 PHE D CA 1
ATOM 6447 C C . PHE D 1 149 ? -51.383 3.790 40.760 1.00 35.08 149 PHE D C 1
ATOM 6448 O O . PHE D 1 149 ? -52.186 3.408 39.900 1.00 40.24 149 PHE D O 1
ATOM 6456 N N . LEU D 1 150 ? -51.441 3.362 42.024 1.00 29.45 150 LEU D N 1
ATOM 6457 C CA . LEU D 1 150 ? -52.410 2.347 42.420 1.00 26.61 150 LEU D CA 1
ATOM 6458 C C . LEU D 1 150 ? -53.834 2.888 42.486 1.00 44.71 150 LEU D C 1
ATOM 6459 O O . LEU D 1 150 ? -54.784 2.108 42.351 1.00 42.85 150 LEU D O 1
ATOM 6464 N N . SER D 1 151 ? -54.005 4.198 42.686 1.00 38.44 151 SER D N 1
ATOM 6465 C CA . SER D 1 151 ? -55.343 4.769 42.789 1.00 34.44 151 SER D CA 1
ATOM 6466 C C . SER D 1 151 ? -56.131 4.641 41.494 1.00 39.23 151 SER D C 1
ATOM 6467 O O . SER D 1 151 ? -57.365 4.710 41.525 1.00 54.95 151 SER D O 1
ATOM 6470 N N . GLN D 1 152 ? -55.453 4.461 40.358 1.00 37.43 152 GLN D N 1
ATOM 6471 C CA . GLN D 1 152 ? -56.151 4.323 39.086 1.00 43.78 152 GLN D CA 1
ATOM 6472 C C . GLN D 1 152 ? -56.941 3.025 38.995 1.00 43.34 152 GLN D C 1
ATOM 6473 O O . GLN D 1 152 ? -57.792 2.894 38.108 1.00 55.03 152 GLN D O 1
ATOM 6479 N N . PHE D 1 153 ? -56.681 2.067 39.884 1.00 32.20 153 PHE D N 1
ATOM 6480 C CA . PHE D 1 153 ? -57.388 0.793 39.892 1.00 35.32 153 PHE D CA 1
ATOM 6481 C C . PHE D 1 153 ? -58.040 0.504 41.236 1.00 52.47 153 PHE D C 1
ATOM 6482 O O . PHE D 1 153 ? -58.477 -0.629 41.471 1.00 56.66 153 PHE D O 1
ATOM 6490 N N . GLY D 1 154 ? -58.123 1.496 42.120 1.00 46.56 154 GLY D N 1
ATOM 6491 C CA . GLY D 1 154 ? -58.653 1.263 43.452 1.00 30.72 154 GLY D CA 1
ATOM 6492 C C . GLY D 1 154 ? -57.872 0.238 44.240 1.00 40.73 154 GLY D C 1
ATOM 6493 O O . GLY D 1 154 ? -58.441 -0.445 45.096 1.00 51.23 154 GLY D O 1
ATOM 6494 N N . ARG D 1 155 ? -56.581 0.100 43.962 1.00 38.26 155 ARG D N 1
ATOM 6495 C CA . ARG D 1 155 ? -55.739 -0.879 44.626 1.00 35.41 155 ARG D CA 1
ATOM 6496 C C . ARG D 1 155 ? -54.876 -0.205 45.684 1.00 33.55 155 ARG D C 1
ATOM 6497 O O . ARG D 1 155 ? -54.528 0.973 45.573 1.00 24.17 155 ARG D O 1
ATOM 6505 N N . SER D 1 156 ? -54.543 -0.969 46.726 1.00 39.35 156 SER D N 1
ATOM 6506 C CA . SER D 1 156 ? -53.674 -0.489 47.789 1.00 23.89 156 SER D CA 1
ATOM 6507 C C . SER D 1 156 ? -52.301 -1.141 47.787 1.00 25.54 156 SER D C 1
ATOM 6508 O O . SER D 1 156 ? -51.371 -0.583 48.379 1.00 27.74 156 SER D O 1
ATOM 6511 N N . VAL D 1 157 ? -52.149 -2.296 47.140 1.00 22.65 157 VAL D N 1
ATOM 6512 C CA . VAL D 1 157 ? -50.877 -2.998 47.052 1.00 24.21 157 VAL D CA 1
ATOM 6513 C C . VAL D 1 157 ? -50.714 -3.529 45.634 1.00 21.58 157 VAL D C 1
ATOM 6514 O O . VAL D 1 157 ? -51.658 -3.557 44.842 1.00 23.57 157 VAL D O 1
ATOM 6518 N N . PHE D 1 158 ? -49.494 -3.954 45.322 1.00 15.40 158 PHE D N 1
ATOM 6519 C CA . PHE D 1 158 ? -49.178 -4.493 44.009 1.00 21.52 158 PHE D CA 1
ATOM 6520 C C . PHE D 1 158 ? -49.392 -6.000 43.995 1.00 27.94 158 PHE D C 1
ATOM 6521 O O . PHE D 1 158 ? -49.148 -6.684 44.993 1.00 32.10 158 PHE D O 1
ATOM 6529 N N . ASP D 1 159 ? -49.855 -6.513 42.854 1.00 25.40 159 ASP D N 1
ATOM 6530 C CA . ASP D 1 159 ? -50.037 -7.955 42.719 1.00 23.86 159 ASP D CA 1
ATOM 6531 C C . ASP D 1 159 ? -48.695 -8.675 42.732 1.00 12.29 159 ASP D C 1
ATOM 6532 O O . ASP D 1 159 ? -48.513 -9.655 43.465 1.00 22.74 159 ASP D O 1
ATOM 6537 N N . ILE D 1 160 ? -47.740 -8.203 41.936 1.00 18.73 160 ILE D N 1
ATOM 6538 C CA . ILE D 1 160 ? -46.419 -8.818 41.878 1.00 20.62 160 ILE D CA 1
ATOM 6539 C C . ILE D 1 160 ? -45.360 -7.723 41.823 1.00 19.00 160 ILE D C 1
ATOM 6540 O O . ILE D 1 160 ? -45.572 -6.659 41.230 1.00 19.37 160 ILE D O 1
ATOM 6545 N N . GLY D 1 161 ? -44.230 -7.976 42.472 1.00 19.90 161 GLY D N 1
ATOM 6546 C CA . GLY D 1 161 ? -43.129 -7.035 42.500 1.00 28.68 161 GLY D CA 1
ATOM 6547 C C . GLY D 1 161 ? -41.874 -7.664 41.929 1.00 22.49 161 GLY D C 1
ATOM 6548 O O . GLY D 1 161 ? -41.657 -8.871 42.044 1.00 16.33 161 GLY D O 1
ATOM 6549 N N . PHE D 1 162 ? -41.042 -6.827 41.314 1.00 24.15 162 PHE D N 1
ATOM 6550 C CA . PHE D 1 162 ? -39.818 -7.264 40.658 1.00 23.32 162 PHE D CA 1
ATOM 6551 C C . PHE D 1 162 ? -38.653 -6.463 41.218 1.00 30.60 162 PHE D C 1
ATOM 6552 O O . PHE D 1 162 ? -38.645 -5.226 41.143 1.00 51.27 162 PHE D O 1
ATOM 6560 N N . CYS D 1 163 ? -37.675 -7.178 41.768 1.00 29.40 163 CYS D N 1
ATOM 6561 C CA . CYS D 1 163 ? -36.528 -6.641 42.490 1.00 32.84 163 CYS D CA 1
ATOM 6562 C C . CYS D 1 163 ? -35.245 -7.222 41.911 1.00 40.89 163 CYS D C 1
ATOM 6563 O O . CYS D 1 163 ? -34.442 -7.854 42.602 1.00 39.71 163 CYS D O 1
ATOM 6566 N N . MET D 1 164 ? -35.091 -7.098 40.595 1.00 43.26 164 MET D N 1
ATOM 6567 C CA . MET D 1 164 ? -34.000 -7.740 39.872 1.00 43.96 164 MET D CA 1
ATOM 6568 C C . MET D 1 164 ? -32.744 -6.878 39.918 1.00 39.55 164 MET D C 1
ATOM 6569 O O . MET D 1 164 ? -32.756 -5.730 39.460 1.00 30.29 164 MET D O 1
ATOM 6574 N N . SER D 1 165 ? -31.661 -7.446 40.453 1.00 37.85 165 SER D N 1
ATOM 6575 C CA . SER D 1 165 ? -30.329 -6.834 40.429 1.00 27.95 165 SER D CA 1
ATOM 6576 C C . SER D 1 165 ? -30.352 -5.401 40.956 1.00 24.86 165 SER D C 1
ATOM 6577 O O . SER D 1 165 ? -29.707 -4.502 40.413 1.00 35.47 165 SER D O 1
ATOM 6580 N N . ILE D 1 166 ? -31.108 -5.190 42.028 1.00 23.38 166 ILE D N 1
ATOM 6581 C CA . ILE D 1 166 ? -31.129 -3.910 42.723 1.00 17.11 166 ILE D CA 1
ATOM 6582 C C . ILE D 1 166 ? -30.699 -4.038 44.180 1.00 20.43 166 ILE D C 1
ATOM 6583 O O . ILE D 1 166 ? -30.258 -3.039 44.775 1.00 25.68 166 ILE D O 1
ATOM 6588 N N . THR D 1 167 ? -30.747 -5.245 44.752 1.00 24.90 167 THR D N 1
ATOM 6589 C CA . THR D 1 167 ? -30.310 -5.475 46.126 1.00 19.34 167 THR D CA 1
ATOM 6590 C C . THR D 1 167 ? -28.904 -4.940 46.381 1.00 26.91 167 THR D C 1
ATOM 6591 O O . THR D 1 167 ? -28.638 -4.345 47.433 1.00 32.15 167 THR D O 1
ATOM 6595 N N . MET D 1 168 ? -27.992 -5.139 45.426 1.00 34.21 168 MET D N 1
ATOM 6596 C CA . MET D 1 168 ? -26.592 -4.772 45.634 1.00 30.23 168 MET D CA 1
ATOM 6597 C C . MET D 1 168 ? -26.432 -3.274 45.860 1.00 34.41 168 MET D C 1
ATOM 6598 O O . MET D 1 168 ? -25.726 -2.847 46.780 1.00 31.24 168 MET D O 1
ATOM 6603 N N . TRP D 1 169 ? -27.073 -2.458 45.020 1.00 33.41 169 TRP D N 1
ATOM 6604 C CA . TRP D 1 169 ? -26.868 -1.015 45.102 1.00 29.11 169 TRP D CA 1
ATOM 6605 C C . TRP D 1 169 ? -27.550 -0.424 46.330 1.00 32.49 169 TRP D C 1
ATOM 6606 O O . TRP D 1 169 ? -26.983 0.449 46.998 1.00 30.45 169 TRP D O 1
ATOM 6617 N N . ILE D 1 170 ? -28.763 -0.884 46.647 1.00 32.93 170 ILE D N 1
ATOM 6618 C CA . ILE D 1 170 ? -29.416 -0.448 47.879 1.00 25.47 170 ILE D CA 1
ATOM 6619 C C . ILE D 1 170 ? -28.559 -0.811 49.083 1.00 27.48 170 ILE D C 1
ATOM 6620 O O . ILE D 1 170 ? -28.388 -0.009 50.010 1.00 36.02 170 ILE D O 1
ATOM 6625 N N . HIS D 1 171 ? -27.995 -2.021 49.080 1.00 40.19 171 HIS D N 1
ATOM 6626 C CA . HIS D 1 171 ? -27.099 -2.434 50.153 1.00 36.44 171 HIS D CA 1
ATOM 6627 C C . HIS D 1 171 ? -25.910 -1.488 50.262 1.00 33.02 171 HIS D C 1
ATOM 6628 O O . HIS D 1 171 ? -25.662 -0.896 51.316 1.00 44.52 171 HIS D O 1
ATOM 6635 N N . LEU D 1 172 ? -25.177 -1.312 49.162 1.00 31.09 172 LEU D N 1
ATOM 6636 C CA . LEU D 1 172 ? -23.965 -0.502 49.194 1.00 37.09 172 LEU D CA 1
ATOM 6637 C C . LEU D 1 172 ? -24.244 0.965 49.499 1.00 41.13 172 LEU D C 1
ATOM 6638 O O . LEU D 1 172 ? -23.339 1.670 49.958 1.00 49.75 172 LEU D O 1
ATOM 6643 N N . ASN D 1 173 ? -25.466 1.445 49.262 1.00 33.08 173 ASN D N 1
ATOM 6644 C CA . ASN D 1 173 ? -25.776 2.849 49.497 1.00 33.87 173 ASN D CA 1
ATOM 6645 C C . ASN D 1 173 ? -26.450 3.117 50.837 1.00 32.32 173 ASN D C 1
ATOM 6646 O O . ASN D 1 173 ? -26.456 4.271 51.280 1.00 36.11 173 ASN D O 1
ATOM 6651 N N . HIS D 1 174 ? -27.013 2.096 51.498 1.00 29.22 174 HIS D N 1
ATOM 6652 C CA . HIS D 1 174 ? -27.699 2.353 52.760 1.00 28.34 174 HIS D CA 1
ATOM 6653 C C . HIS D 1 174 ? -27.399 1.309 53.834 1.00 32.33 174 HIS D C 1
ATOM 6654 O O . HIS D 1 174 ? -28.177 1.176 54.787 1.00 42.58 174 HIS D O 1
ATOM 6661 N N . GLY D 1 175 ? -26.326 0.539 53.701 1.00 37.98 175 GLY D N 1
ATOM 6662 C CA . GLY D 1 175 ? -26.016 -0.440 54.720 1.00 52.76 175 GLY D CA 1
ATOM 6663 C C . GLY D 1 175 ? -27.054 -1.532 54.894 1.00 43.32 175 GLY D C 1
ATOM 6664 O O . GLY D 1 175 ? -28.055 -1.613 54.160 1.00 55.15 175 GLY D O 1
ATOM 6665 N N . ASP D 1 176 ? -26.804 -2.389 55.887 1.00 31.47 176 ASP D N 1
ATOM 6666 C CA . ASP D 1 176 ? -27.738 -3.461 56.199 1.00 38.09 176 ASP D CA 1
ATOM 6667 C C . ASP D 1 176 ? -29.110 -2.916 56.566 1.00 46.40 176 ASP D C 1
ATOM 6668 O O . ASP D 1 176 ? -30.127 -3.540 56.246 1.00 45.17 176 ASP D O 1
ATOM 6673 N N . HIS D 1 177 ? -29.166 -1.750 57.214 1.00 42.57 177 HIS D N 1
ATOM 6674 C CA . HIS D 1 177 ? -30.459 -1.225 57.637 1.00 37.97 177 HIS D CA 1
ATOM 6675 C C . HIS D 1 177 ? -31.284 -0.751 56.448 1.00 47.98 177 HIS D C 1
ATOM 6676 O O . HIS D 1 177 ? -32.503 -0.956 56.418 1.00 51.48 177 HIS D O 1
ATOM 6683 N N . GLY D 1 178 ? -30.655 -0.116 55.456 1.00 42.26 178 GLY D N 1
ATOM 6684 C CA . GLY D 1 178 ? -31.386 0.240 54.258 1.00 40.92 178 GLY D CA 1
ATOM 6685 C C . GLY D 1 178 ? -31.814 -0.978 53.469 1.00 43.55 178 GLY D C 1
ATOM 6686 O O . GLY D 1 178 ? -32.915 -1.007 52.917 1.00 58.81 178 GLY D O 1
ATOM 6687 N N . LEU D 1 179 ? -30.958 -2.003 53.409 1.00 31.85 179 LEU D N 1
ATOM 6688 C CA . LEU D 1 179 ? -31.381 -3.255 52.785 1.00 30.27 179 LEU D CA 1
ATOM 6689 C C . LEU D 1 179 ? -32.620 -3.817 53.479 1.00 35.85 179 LEU D C 1
ATOM 6690 O O . LEU D 1 179 ? -33.591 -4.225 52.826 1.00 34.02 179 LEU D O 1
ATOM 6695 N N . TRP D 1 180 ? -32.603 -3.822 54.814 1.00 38.95 180 TRP D N 1
ATOM 6696 C CA . TRP D 1 180 ? -33.715 -4.352 55.596 1.00 28.48 180 TRP D CA 1
ATOM 6697 C C . TRP D 1 180 ? -34.990 -3.552 55.358 1.00 34.62 180 TRP D C 1
ATOM 6698 O O . TRP D 1 180 ? -36.065 -4.125 55.147 1.00 27.40 180 TRP D O 1
ATOM 6709 N N . GLU D 1 181 ? -34.889 -2.220 55.386 1.00 41.09 181 GLU D N 1
ATOM 6710 C CA . GLU D 1 181 ? -36.068 -1.381 55.188 1.00 34.67 181 GLU D CA 1
ATOM 6711 C C . GLU D 1 181 ? -36.607 -1.508 53.769 1.00 36.90 181 GLU D C 1
ATOM 6712 O O . GLU D 1 181 ? -37.826 -1.510 53.561 1.00 39.87 181 GLU D O 1
ATOM 6718 N N . PHE D 1 182 ? -35.715 -1.608 52.783 1.00 40.90 182 PHE D N 1
ATOM 6719 C CA . PHE D 1 182 ? -36.133 -1.816 51.402 1.00 31.33 182 PHE D CA 1
ATOM 6720 C C . PHE D 1 182 ? -36.916 -3.114 51.264 1.00 31.08 182 PHE D C 1
ATOM 6721 O O . PHE D 1 182 ? -38.002 -3.144 50.667 1.00 28.98 182 PHE D O 1
ATOM 6729 N N . LEU D 1 183 ? -36.378 -4.202 51.822 1.00 32.55 183 LEU D N 1
ATOM 6730 C CA . LEU D 1 183 ? -37.079 -5.479 51.764 1.00 19.56 183 LEU D CA 1
ATOM 6731 C C . LEU D 1 183 ? -38.405 -5.417 52.515 1.00 29.69 183 LEU D C 1
ATOM 6732 O O . LEU D 1 183 ? -39.398 -6.009 52.080 1.00 24.93 183 LEU D O 1
ATOM 6737 N N . ALA D 1 184 ? -38.450 -4.677 53.626 1.00 32.23 184 ALA D N 1
ATOM 6738 C CA . ALA D 1 184 ? -39.687 -4.561 54.394 1.00 30.46 184 ALA D CA 1
ATOM 6739 C C . ALA D 1 184 ? -40.763 -3.822 53.610 1.00 24.75 184 ALA D C 1
ATOM 6740 O O . ALA D 1 184 ? -41.932 -4.230 53.606 1.00 29.56 184 ALA D O 1
ATOM 6742 N N . HIS D 1 185 ? -40.391 -2.721 52.956 1.00 24.62 185 HIS D N 1
ATOM 6743 C CA . HIS D 1 185 ? -41.361 -1.967 52.171 1.00 38.03 185 HIS D CA 1
ATOM 6744 C C . HIS D 1 185 ? -41.837 -2.774 50.971 1.00 28.06 185 HIS D C 1
ATOM 6745 O O . HIS D 1 185 ? -43.036 -2.784 50.658 1.00 26.20 185 HIS D O 1
ATOM 6752 N N . LEU D 1 186 ? -40.918 -3.473 50.299 1.00 22.61 186 LEU D N 1
ATOM 6753 C CA . LEU D 1 186 ? -41.323 -4.347 49.203 1.00 20.56 186 LEU D CA 1
ATOM 6754 C C . LEU D 1 186 ? -42.255 -5.449 49.692 1.00 22.56 186 LEU D C 1
ATOM 6755 O O . LEU D 1 186 ? -43.196 -5.835 48.990 1.00 28.89 186 LEU D O 1
ATOM 6760 N N . SER D 1 187 ? -42.010 -5.962 50.899 1.00 30.62 187 SER D N 1
ATOM 6761 C CA . SER D 1 187 ? -42.846 -7.021 51.449 1.00 30.97 187 SER D CA 1
ATOM 6762 C C . SER D 1 187 ? -44.252 -6.516 51.740 1.00 34.48 187 SER D C 1
ATOM 6763 O O . SER D 1 187 ? -45.243 -7.133 51.333 1.00 30.44 187 SER D O 1
ATOM 6766 N N . SER D 1 188 ? -44.358 -5.393 52.448 1.00 46.34 188 SER D N 1
ATOM 6767 C CA . SER D 1 188 ? -45.659 -4.816 52.764 1.00 27.34 188 SER D CA 1
ATOM 6768 C C . SER D 1 188 ? -46.288 -4.090 51.581 1.00 24.29 188 SER D C 1
ATOM 6769 O O . SER D 1 188 ? -47.372 -3.517 51.735 1.00 34.13 188 SER D O 1
ATOM 6772 N N . LEU D 1 189 ? -45.642 -4.096 50.413 1.00 25.86 189 LEU D N 1
ATOM 6773 C CA . LEU D 1 189 ? -46.190 -3.459 49.225 1.00 23.51 189 LEU D CA 1
ATOM 6774 C C . LEU D 1 189 ? -46.581 -4.432 48.120 1.00 23.80 189 LEU D C 1
ATOM 6775 O O . LEU D 1 189 ? -47.158 -3.996 47.118 1.00 20.97 189 LEU D O 1
ATOM 6780 N N . CYS D 1 190 ? -46.290 -5.725 48.265 1.00 24.39 190 CYS D N 1
ATOM 6781 C CA . CYS D 1 190 ? -46.550 -6.689 47.205 1.00 26.33 190 CYS D CA 1
ATOM 6782 C C . CYS D 1 190 ? -47.094 -7.987 47.786 1.00 32.51 190 CYS D C 1
ATOM 6783 O O . CYS D 1 190 ? -46.731 -8.392 48.893 1.00 29.58 190 CYS D O 1
ATOM 6786 N N . HIS D 1 191 ? -47.970 -8.639 47.015 1.00 16.14 191 HIS D N 1
ATOM 6787 C CA . HIS D 1 191 ? -48.492 -9.941 47.415 1.00 19.53 191 HIS D CA 1
ATOM 6788 C C . HIS D 1 191 ? -47.500 -11.051 47.102 1.00 18.94 191 HIS D C 1
ATOM 6789 O O . HIS D 1 191 ? -47.367 -12.007 47.875 1.00 28.17 191 HIS D O 1
ATOM 6796 N N . TYR D 1 192 ? -46.806 -10.947 45.971 1.00 18.19 192 TYR D N 1
ATOM 6797 C CA . TYR D 1 192 ? -45.652 -11.782 45.680 1.00 23.80 192 TYR D CA 1
ATOM 6798 C C . TYR D 1 192 ? -44.520 -10.895 45.191 1.00 21.07 192 TYR D C 1
ATOM 6799 O O . TYR D 1 192 ? -44.747 -9.840 44.594 1.00 22.55 192 TYR D O 1
ATOM 6808 N N . LEU D 1 193 ? -43.297 -11.343 45.450 1.00 17.07 193 LEU D N 1
ATOM 6809 C CA . LEU D 1 193 ? -42.102 -10.545 45.202 1.00 26.71 193 LEU D CA 1
ATOM 6810 C C . LEU D 1 193 ? -41.019 -11.450 44.638 1.00 23.57 193 LEU D C 1
ATOM 6811 O O . LEU D 1 193 ? -40.607 -12.406 45.298 1.00 38.59 193 LEU D O 1
ATOM 6816 N N . LEU D 1 194 ? -40.564 -11.163 43.423 1.00 14.15 194 LEU D N 1
ATOM 6817 C CA . LEU D 1 194 ? -39.484 -11.923 42.808 1.00 13.58 194 LEU D CA 1
ATOM 6818 C C . LEU D 1 194 ? -38.233 -11.057 42.831 1.00 17.61 194 LEU D C 1
ATOM 6819 O O . LEU D 1 194 ? -38.163 -10.029 42.146 1.00 20.66 194 LEU D O 1
ATOM 6824 N N . VAL D 1 195 ? -37.259 -11.475 43.628 1.00 16.07 195 VAL D N 1
ATOM 6825 C CA . VAL D 1 195 ? -36.004 -10.756 43.811 1.00 26.98 195 VAL D CA 1
ATOM 6826 C C . VAL D 1 195 ? -34.909 -11.484 43.049 1.00 25.01 195 VAL D C 1
ATOM 6827 O O . VAL D 1 195 ? -34.935 -12.709 42.906 1.00 23.09 195 VAL D O 1
ATOM 6831 N N . GLU D 1 196 ? -33.934 -10.729 42.550 1.00 26.22 196 GLU D N 1
ATOM 6832 C CA . GLU D 1 196 ? -32.754 -11.296 41.896 1.00 31.08 196 GLU D CA 1
ATOM 6833 C C . GLU D 1 196 ? -31.530 -10.650 42.526 1.00 32.03 196 GLU D C 1
ATOM 6834 O O . GLU D 1 196 ? -30.923 -9.737 41.949 1.00 40.99 196 GLU D O 1
ATOM 6840 N N . PRO D 1 197 ? -31.135 -11.104 43.716 1.00 26.87 197 PRO D N 1
ATOM 6841 C CA . PRO D 1 197 ? -30.055 -10.428 44.445 1.00 32.99 197 PRO D CA 1
ATOM 6842 C C . PRO D 1 197 ? -28.694 -10.774 43.857 1.00 50.65 197 PRO D C 1
ATOM 6843 O O . PRO D 1 197 ? -28.403 -11.936 43.566 1.00 57.57 197 PRO D O 1
ATOM 6847 N N . GLN D 1 198 ? -27.866 -9.752 43.676 1.00 48.34 198 GLN D N 1
ATOM 6848 C CA . GLN D 1 198 ? -26.494 -9.986 43.264 1.00 42.75 198 GLN D CA 1
ATOM 6849 C C . GLN D 1 198 ? -25.721 -10.640 44.407 1.00 46.54 198 GLN D C 1
ATOM 6850 O O . GLN D 1 198 ? -25.880 -10.250 45.569 1.00 28.47 198 GLN D O 1
ATOM 6856 N N . PRO D 1 199 ? -24.893 -11.639 44.118 1.00 42.58 199 PRO D N 1
ATOM 6857 C CA . PRO D 1 199 ? -24.099 -12.271 45.177 1.00 40.10 199 PRO D CA 1
ATOM 6858 C C . PRO D 1 199 ? -22.974 -11.357 45.641 1.00 43.59 199 PRO D C 1
ATOM 6859 O O . PRO D 1 199 ? -22.710 -10.295 45.074 1.00 53.35 199 PRO D O 1
ATOM 6863 N N . TRP D 1 200 ? -22.296 -11.799 46.703 1.00 30.34 200 TRP D N 1
ATOM 6864 C CA . TRP D 1 200 ? -21.162 -11.059 47.245 1.00 25.18 200 TRP D CA 1
ATOM 6865 C C . TRP D 1 200 ? -20.002 -10.952 46.261 1.00 40.06 200 TRP D C 1
ATOM 6866 O O . TRP D 1 200 ? -19.076 -10.170 46.505 1.00 42.87 200 TRP D O 1
ATOM 6877 N N . LYS D 1 201 ? -20.033 -11.709 45.160 1.00 41.08 201 LYS D N 1
ATOM 6878 C CA . LYS D 1 201 ? -18.962 -11.641 44.171 1.00 37.24 201 LYS D CA 1
ATOM 6879 C C . LYS D 1 201 ? -18.847 -10.246 43.566 1.00 48.74 201 LYS D C 1
ATOM 6880 O O . LYS D 1 201 ? -17.738 -9.760 43.315 1.00 53.97 201 LYS D O 1
ATOM 6886 N N . CYS D 1 202 ? -19.980 -9.589 43.321 1.00 41.63 202 CYS D N 1
ATOM 6887 C CA . CYS D 1 202 ? -19.998 -8.311 42.623 1.00 51.78 202 CYS D CA 1
ATOM 6888 C C . CYS D 1 202 ? -19.911 -7.110 43.556 1.00 37.77 202 CYS D C 1
ATOM 6889 O O . CYS D 1 202 ? -19.721 -5.985 43.073 1.00 33.11 202 CYS D O 1
ATOM 6892 N N . TYR D 1 203 ? -20.057 -7.316 44.867 1.00 35.76 203 TYR D N 1
ATOM 6893 C CA . TYR D 1 203 ? -20.005 -6.198 45.803 1.00 32.96 203 TYR D CA 1
ATOM 6894 C C . TYR D 1 203 ? -18.637 -5.530 45.785 1.00 36.06 203 TYR D C 1
ATOM 6895 O O . TYR D 1 203 ? -18.540 -4.297 45.776 1.00 37.49 203 TYR D O 1
ATOM 6904 N N . ARG D 1 204 ? -17.569 -6.331 45.770 1.00 45.50 204 ARG D N 1
ATOM 6905 C CA . ARG D 1 204 ? -16.218 -5.778 45.744 1.00 33.09 204 ARG D CA 1
ATOM 6906 C C . ARG D 1 204 ? -16.001 -4.916 44.507 1.00 31.82 204 ARG D C 1
ATOM 6907 O O . ARG D 1 204 ? -15.458 -3.811 44.597 1.00 34.69 204 ARG D O 1
ATOM 6915 N N . ALA D 1 205 ? -16.437 -5.401 43.341 1.00 34.92 205 ALA D N 1
ATOM 6916 C CA . ALA D 1 205 ? -16.228 -4.659 42.100 1.00 30.64 205 ALA D CA 1
ATOM 6917 C C . ALA D 1 205 ? -17.063 -3.385 42.059 1.00 38.07 205 ALA D C 1
ATOM 6918 O O . ALA D 1 205 ? -16.565 -2.322 41.658 1.00 43.18 205 ALA D O 1
ATOM 6920 N N . ALA D 1 206 ? -18.339 -3.474 42.445 1.00 53.30 206 ALA D N 1
ATOM 6921 C CA . ALA D 1 206 ? -19.191 -2.289 42.457 1.00 42.42 206 ALA D CA 1
ATOM 6922 C C . ALA D 1 206 ? -18.631 -1.231 43.398 1.00 46.27 206 ALA D C 1
ATOM 6923 O O . ALA D 1 206 ? -18.566 -0.042 43.052 1.00 49.87 206 ALA D O 1
ATOM 6925 N N . ALA D 1 207 ? -18.208 -1.649 44.594 1.00 49.79 207 ALA D N 1
ATOM 6926 C CA . ALA D 1 207 ? -17.524 -0.740 45.502 1.00 44.54 207 ALA D CA 1
ATOM 6927 C C . ALA D 1 207 ? -16.314 -0.112 44.824 1.00 45.07 207 ALA D C 1
ATOM 6928 O O . ALA D 1 207 ? -16.249 1.109 44.659 1.00 54.24 207 ALA D O 1
ATOM 6930 N N . ARG D 1 208 ? -15.368 -0.949 44.379 1.00 38.26 208 ARG D N 1
ATOM 6931 C CA . ARG D 1 208 ? -14.116 -0.460 43.805 1.00 41.64 208 ARG D CA 1
ATOM 6932 C C . ARG D 1 208 ? -14.289 0.615 42.740 1.00 46.04 208 ARG D C 1
ATOM 6933 O O . ARG D 1 208 ? -13.557 1.610 42.733 1.00 52.17 208 ARG D O 1
ATOM 6941 N N . ARG D 1 209 ? -15.250 0.435 41.832 1.00 47.09 209 ARG D N 1
ATOM 6942 C CA . ARG D 1 209 ? -15.579 1.519 40.907 1.00 56.23 209 ARG D CA 1
ATOM 6943 C C . ARG D 1 209 ? -16.102 2.744 41.651 1.00 54.30 209 ARG D C 1
ATOM 6944 O O . ARG D 1 209 ? -15.628 3.868 41.446 1.00 65.69 209 ARG D O 1
ATOM 6952 N N . LEU D 1 210 ? -17.078 2.541 42.537 1.00 53.47 210 LEU D N 1
ATOM 6953 C CA . LEU D 1 210 ? -17.610 3.665 43.298 1.00 56.52 210 LEU D CA 1
ATOM 6954 C C . LEU D 1 210 ? -16.586 4.156 44.315 1.00 56.43 210 LEU D C 1
ATOM 6955 O O . LEU D 1 210 ? -16.637 5.327 44.704 1.00 69.22 210 LEU D O 1
ATOM 6960 N N . ARG D 1 211 ? -15.648 3.302 44.733 1.00 64.52 211 ARG D N 1
ATOM 6961 C CA . ARG D 1 211 ? -14.848 3.584 45.925 1.00 78.47 211 ARG D CA 1
ATOM 6962 C C . ARG D 1 211 ? -13.881 4.740 45.701 1.00 81.94 211 ARG D C 1
ATOM 6963 O O . ARG D 1 211 ? -13.993 5.792 46.340 1.00 90.47 211 ARG D O 1
ATOM 6971 N N . LYS D 1 212 ? -12.926 4.567 44.793 1.00 63.41 212 LYS D N 1
ATOM 6972 C CA . LYS D 1 212 ? -11.847 5.529 44.604 1.00 85.11 212 LYS D CA 1
ATOM 6973 C C . LYS D 1 212 ? -11.960 6.283 43.290 1.00 84.79 212 LYS D C 1
ATOM 6974 O O . LYS D 1 212 ? -10.999 6.943 42.878 1.00 92.03 212 LYS D O 1
ATOM 6980 N N . LEU D 1 213 ? -13.101 6.197 42.619 1.00 58.37 213 LEU D N 1
ATOM 6981 C CA . LEU D 1 213 ? -13.323 6.873 41.351 1.00 51.70 213 LEU D CA 1
ATOM 6982 C C . LEU D 1 213 ? -14.432 7.909 41.484 1.00 53.90 213 LEU D C 1
ATOM 6983 O O . LEU D 1 213 ? -15.293 8.046 40.612 1.00 33.79 213 LEU D O 1
ATOM 6988 N N . GLY D 1 214 ? -14.434 8.639 42.604 1.00 50.38 214 GLY D N 1
ATOM 6989 C CA . GLY D 1 214 ? -15.249 9.829 42.779 1.00 31.72 214 GLY D CA 1
ATOM 6990 C C . GLY D 1 214 ? -16.286 9.726 43.883 1.00 47.93 214 GLY D C 1
ATOM 6991 O O . GLY D 1 214 ? -16.648 10.745 44.479 1.00 48.75 214 GLY D O 1
ATOM 6992 N N . LEU D 1 215 ? -16.769 8.518 44.169 1.00 52.88 215 LEU D N 1
ATOM 6993 C CA . LEU D 1 215 ? -17.993 8.388 44.953 1.00 51.18 215 LEU D CA 1
ATOM 6994 C C . LEU D 1 215 ? -17.820 7.568 46.224 1.00 62.77 215 LEU D C 1
ATOM 6995 O O . LEU D 1 215 ? -18.631 6.677 46.500 1.00 49.14 215 LEU D O 1
ATOM 7000 N N . HIS D 1 216 ? -16.777 7.860 47.007 1.00 76.57 216 HIS D N 1
ATOM 7001 C CA . HIS D 1 216 ? -16.594 7.155 48.270 1.00 72.79 216 HIS D CA 1
ATOM 7002 C C . HIS D 1 216 ? -17.753 7.380 49.238 1.00 68.59 216 HIS D C 1
ATOM 7003 O O . HIS D 1 216 ? -17.896 6.625 50.203 1.00 60.39 216 HIS D O 1
ATOM 7010 N N . ASP D 1 217 ? -18.598 8.381 48.990 1.00 74.08 217 ASP D N 1
ATOM 7011 C CA . ASP D 1 217 ? -19.690 8.684 49.912 1.00 81.92 217 ASP D CA 1
ATOM 7012 C C . ASP D 1 217 ? -20.773 7.615 49.890 1.00 68.44 217 ASP D C 1
ATOM 7013 O O . ASP D 1 217 ? -21.462 7.417 50.896 1.00 70.90 217 ASP D O 1
ATOM 7018 N N . PHE D 1 218 ? -20.946 6.925 48.763 1.00 67.71 218 PHE D N 1
ATOM 7019 C CA . PHE D 1 218 ? -21.994 5.926 48.611 1.00 60.09 218 PHE D CA 1
ATOM 7020 C C . PHE D 1 218 ? -21.468 4.501 48.741 1.00 51.82 218 PHE D C 1
ATOM 7021 O O . PHE D 1 218 ? -22.153 3.556 48.336 1.00 42.70 218 PHE D O 1
ATOM 7029 N N . ASP D 1 219 ? -20.269 4.327 49.292 1.00 66.65 219 ASP D N 1
ATOM 7030 C CA . ASP D 1 219 ? -19.658 3.012 49.455 1.00 48.02 219 ASP D CA 1
ATOM 7031 C C . ASP D 1 219 ? -19.780 2.596 50.918 1.00 51.08 219 ASP D C 1
ATOM 7032 O O . ASP D 1 219 ? -19.122 3.171 51.791 1.00 60.12 219 ASP D O 1
ATOM 7037 N N . HIS D 1 220 ? -20.621 1.596 51.179 1.00 47.32 220 HIS D N 1
ATOM 7038 C CA . HIS D 1 220 ? -20.818 1.046 52.515 1.00 49.91 220 HIS D CA 1
ATOM 7039 C C . HIS D 1 220 ? -20.191 -0.339 52.654 1.00 55.12 220 HIS D C 1
ATOM 7040 O O . HIS D 1 220 ? -20.646 -1.148 53.465 1.00 62.67 220 HIS D O 1
ATOM 7047 N N . PHE D 1 221 ? -19.148 -0.621 51.869 1.00 45.03 221 PHE D N 1
ATOM 7048 C CA . PHE D 1 221 ? -18.575 -1.965 51.841 1.00 33.59 221 PHE D CA 1
ATOM 7049 C C . PHE D 1 221 ? -18.072 -2.383 53.217 1.00 48.12 221 PHE D C 1
ATOM 7050 O O . PHE D 1 221 ? -18.407 -3.466 53.711 1.00 57.04 221 PHE D O 1
ATOM 7058 N N . HIS D 1 222 ? -17.264 -1.534 53.855 1.00 53.02 222 HIS D N 1
ATOM 7059 C CA . HIS D 1 222 ? -16.779 -1.844 55.195 1.00 59.12 222 HIS D CA 1
ATOM 7060 C C . HIS D 1 222 ? -17.889 -1.799 56.235 1.00 48.10 222 HIS D C 1
ATOM 7061 O O . HIS D 1 222 ? -17.754 -2.423 57.293 1.00 70.04 222 HIS D O 1
ATOM 7068 N N . SER D 1 223 ? -18.980 -1.085 55.960 1.00 40.47 223 SER D N 1
ATOM 7069 C CA . SER D 1 223 ? -20.068 -0.924 56.915 1.00 49.41 223 SER D CA 1
ATOM 7070 C C . SER D 1 223 ? -21.020 -2.113 56.949 1.00 68.58 223 SER D C 1
ATOM 7071 O O . SER D 1 223 ? -21.956 -2.110 57.756 1.00 79.74 223 SER D O 1
ATOM 7074 N N . LEU D 1 224 ? -20.809 -3.122 56.109 1.00 49.91 224 LEU D N 1
ATOM 7075 C CA . LEU D 1 224 ? -21.749 -4.225 55.983 1.00 37.03 224 LEU D CA 1
ATOM 7076 C C . LEU D 1 224 ? -21.423 -5.354 56.954 1.00 53.36 224 LEU D C 1
ATOM 7077 O O . LEU D 1 224 ? -20.259 -5.636 57.250 1.00 66.33 224 LEU D O 1
ATOM 7082 N N . ALA D 1 225 ? -22.481 -5.999 57.449 1.00 52.98 225 ALA D N 1
ATOM 7083 C CA . ALA D 1 225 ? -22.371 -7.243 58.194 1.00 51.52 225 ALA D CA 1
ATOM 7084 C C . ALA D 1 225 ? -23.043 -8.416 57.499 1.00 65.96 225 ALA D C 1
ATOM 7085 O O . ALA D 1 225 ? -22.753 -9.565 57.847 1.00 80.26 225 ALA D O 1
ATOM 7087 N N . ILE D 1 226 ? -23.923 -8.159 56.535 1.00 60.38 226 ILE D N 1
ATOM 7088 C CA . ILE D 1 226 ? -24.572 -9.202 55.751 1.00 57.32 226 ILE D CA 1
ATOM 7089 C C . ILE D 1 226 ? -23.658 -9.509 54.568 1.00 54.22 226 ILE D C 1
ATOM 7090 O O . ILE D 1 226 ? -23.449 -8.661 53.697 1.00 69.00 226 ILE D O 1
ATOM 7095 N N . ARG D 1 227 ? -23.082 -10.712 54.551 1.00 42.04 227 ARG D N 1
ATOM 7096 C CA . ARG D 1 227 ? -22.058 -11.051 53.572 1.00 55.78 227 ARG D CA 1
ATOM 7097 C C . ARG D 1 227 ? -22.199 -12.501 53.132 1.00 47.53 227 ARG D C 1
ATOM 7098 O O . ARG D 1 227 ? -22.728 -13.348 53.856 1.00 44.22 227 ARG D O 1
ATOM 7106 N N . GLY D 1 228 ? -21.722 -12.773 51.919 1.00 37.60 228 GLY D N 1
ATOM 7107 C CA . GLY D 1 228 ? -21.549 -14.137 51.459 1.00 43.20 228 GLY D CA 1
ATOM 7108 C C . GLY D 1 228 ? -22.834 -14.823 51.054 1.00 48.30 228 GLY D C 1
ATOM 7109 O O . GLY D 1 228 ? -23.089 -15.051 49.866 1.00 48.35 228 GLY D O 1
ATOM 7110 N N . ASP D 1 229 ? -23.653 -15.163 52.048 1.00 41.07 229 ASP D N 1
ATOM 7111 C CA . ASP D 1 229 ? -24.910 -15.868 51.812 1.00 50.92 229 ASP D CA 1
ATOM 7112 C C . ASP D 1 229 ? -25.992 -14.859 51.429 1.00 54.39 229 ASP D C 1
ATOM 7113 O O . ASP D 1 229 ? -26.992 -14.675 52.124 1.00 58.02 229 ASP D O 1
ATOM 7118 N N . MET D 1 230 ? -25.778 -14.212 50.278 1.00 49.52 230 MET D N 1
ATOM 7119 C CA . MET D 1 230 ? -26.683 -13.118 49.901 1.00 41.79 230 MET D CA 1
ATOM 7120 C C . MET D 1 230 ? -28.083 -13.608 49.588 1.00 36.05 230 MET D C 1
ATOM 7121 O O . MET D 1 230 ? -29.051 -13.058 50.168 1.00 40.63 230 MET D O 1
ATOM 7126 N N . PRO D 1 231 ? -28.309 -14.603 48.714 1.00 28.38 231 PRO D N 1
ATOM 7127 C CA . PRO D 1 231 ? -29.689 -15.063 48.505 1.00 25.26 231 PRO D CA 1
ATOM 7128 C C . PRO D 1 231 ? -30.321 -15.603 49.772 1.00 22.07 231 PRO D C 1
ATOM 7129 O O . PRO D 1 231 ? -31.470 -15.266 50.077 1.00 31.64 231 PRO D O 1
ATOM 7133 N N . ASN D 1 232 ? -29.587 -16.419 50.533 1.00 36.10 232 ASN D N 1
ATOM 7134 C CA . ASN D 1 232 ? -30.129 -16.942 51.782 1.00 42.15 232 ASN D CA 1
ATOM 7135 C C . ASN D 1 232 ? -30.366 -15.836 52.802 1.00 31.09 232 ASN D C 1
ATOM 7136 O O . ASN D 1 232 ? -31.309 -15.924 53.594 1.00 37.94 232 ASN D O 1
ATOM 7141 N N . GLN D 1 233 ? -29.545 -14.783 52.794 1.00 30.44 233 GLN D N 1
ATOM 7142 C CA . GLN D 1 233 ? -29.770 -13.686 53.730 1.00 33.19 233 GLN D CA 1
ATOM 7143 C C . GLN D 1 233 ? -31.043 -12.927 53.385 1.00 33.92 233 GLN D C 1
ATOM 7144 O O . GLN D 1 233 ? -31.844 -12.607 54.272 1.00 40.91 233 GLN D O 1
ATOM 7150 N N . ILE D 1 234 ? -31.241 -12.616 52.101 1.00 26.86 234 ILE D N 1
ATOM 7151 C CA . ILE D 1 234 ? -32.486 -11.972 51.690 1.00 31.51 234 ILE D CA 1
ATOM 7152 C C . ILE D 1 234 ? -33.674 -12.866 52.028 1.00 30.96 234 ILE D C 1
ATOM 7153 O O . ILE D 1 234 ? -34.713 -12.394 52.515 1.00 33.73 234 ILE D O 1
ATOM 7158 N N . VAL D 1 235 ? -33.524 -14.175 51.807 1.00 32.04 235 VAL D N 1
ATOM 7159 C CA . VAL D 1 235 ? -34.596 -15.121 52.103 1.00 32.70 235 VAL D CA 1
ATOM 7160 C C . VAL D 1 235 ? -34.949 -15.077 53.583 1.00 28.48 235 VAL D C 1
ATOM 7161 O O . VAL D 1 235 ? -36.121 -14.959 53.952 1.00 32.34 235 VAL D O 1
ATOM 7165 N N . GLN D 1 236 ? -33.941 -15.178 54.451 1.00 32.40 236 GLN D N 1
ATOM 7166 C CA . GLN D 1 236 ? -34.204 -15.207 55.885 1.00 35.52 236 GLN D CA 1
ATOM 7167 C C . GLN D 1 236 ? -34.798 -13.890 56.362 1.00 23.91 236 GLN D C 1
ATOM 7168 O O . GLN D 1 236 ? -35.744 -13.885 57.157 1.00 30.21 236 GLN D O 1
ATOM 7174 N N . ILE D 1 237 ? -34.269 -12.764 55.876 1.00 22.69 237 ILE D N 1
ATOM 7175 C CA . ILE D 1 237 ? -34.809 -11.461 56.257 1.00 29.22 237 ILE D CA 1
ATOM 7176 C C . ILE D 1 237 ? -36.289 -11.379 55.906 1.00 26.95 237 ILE D C 1
ATOM 7177 O O . ILE D 1 237 ? -37.131 -11.059 56.756 1.00 24.02 237 ILE D O 1
ATOM 7182 N N . LEU D 1 238 ? -36.635 -11.700 54.656 1.00 23.10 238 LEU D N 1
ATOM 7183 C CA . LEU D 1 238 ? -38.027 -11.585 54.232 1.00 18.58 238 LEU D CA 1
ATOM 7184 C C . LEU D 1 238 ? -38.924 -12.576 54.968 1.00 30.17 238 LEU D C 1
ATOM 7185 O O . LEU D 1 238 ? -40.036 -12.223 55.379 1.00 38.25 238 LEU D O 1
ATOM 7190 N N . THR D 1 239 ? -38.458 -13.814 55.157 1.00 29.38 239 THR D N 1
ATOM 7191 C CA . THR D 1 239 ? -39.321 -14.852 55.712 1.00 28.14 239 THR D CA 1
ATOM 7192 C C . THR D 1 239 ? -39.527 -14.692 57.213 1.00 32.13 239 THR D C 1
ATOM 7193 O O . THR D 1 239 ? -40.601 -15.029 57.723 1.00 40.67 239 THR D O 1
ATOM 7197 N N . GLN D 1 240 ? -38.528 -14.188 57.937 1.00 32.19 240 GLN D N 1
ATOM 7198 C CA . GLN D 1 240 ? -38.616 -14.084 59.387 1.00 34.93 240 GLN D CA 1
ATOM 7199 C C . GLN D 1 240 ? -39.058 -12.710 59.865 1.00 41.43 240 GLN D C 1
ATOM 7200 O O . GLN D 1 240 ? -39.827 -12.615 60.826 1.00 49.20 240 GLN D O 1
ATOM 7206 N N . ASP D 1 241 ? -38.597 -11.637 59.223 1.00 34.03 241 ASP D N 1
ATOM 7207 C CA . ASP D 1 241 ? -38.900 -10.300 59.709 1.00 24.85 241 ASP D CA 1
ATOM 7208 C C . ASP D 1 241 ? -40.168 -9.715 59.104 1.00 35.95 241 ASP D C 1
ATOM 7209 O O . ASP D 1 241 ? -40.829 -8.894 59.749 1.00 45.38 241 ASP D O 1
ATOM 7214 N N . HIS D 1 242 ? -40.537 -10.116 57.887 1.00 32.04 242 HIS D N 1
ATOM 7215 C CA . HIS D 1 242 ? -41.646 -9.480 57.185 1.00 32.15 242 HIS D CA 1
ATOM 7216 C C . HIS D 1 242 ? -42.729 -10.470 56.772 1.00 36.96 242 HIS D C 1
ATOM 7217 O O . HIS D 1 242 ? -43.545 -10.157 55.899 1.00 49.78 242 HIS D O 1
ATOM 7224 N N . GLY D 1 243 ? -42.758 -11.652 57.387 1.00 38.38 243 GLY D N 1
ATOM 7225 C CA . GLY D 1 243 ? -43.817 -12.619 57.163 1.00 54.76 243 GLY D CA 1
ATOM 7226 C C . GLY D 1 243 ? -44.053 -12.966 55.708 1.00 40.74 243 GLY D C 1
ATOM 7227 O O . GLY D 1 243 ? -45.104 -12.641 55.147 1.00 40.72 243 GLY D O 1
ATOM 7228 N N . MET D 1 244 ? -43.083 -13.627 55.085 1.00 27.96 244 MET D N 1
ATOM 7229 C CA . MET D 1 244 ? -43.162 -13.961 53.673 1.00 26.89 244 MET D CA 1
ATOM 7230 C C . MET D 1 244 ? -42.704 -15.397 53.471 1.00 27.46 244 MET D C 1
ATOM 7231 O O . MET D 1 244 ? -41.775 -15.857 54.136 1.00 35.21 244 MET D O 1
ATOM 7236 N N . GLU D 1 245 ? -43.368 -16.107 52.566 1.00 24.84 245 GLU D N 1
ATOM 7237 C CA . GLU D 1 245 ? -43.071 -17.506 52.295 1.00 31.42 245 GLU D CA 1
ATOM 7238 C C . GLU D 1 245 ? -42.255 -17.626 51.015 1.00 28.27 245 GLU D C 1
ATOM 7239 O O . GLU D 1 245 ? -42.570 -16.988 50.009 1.00 30.46 245 GLU D O 1
ATOM 7245 N N . LEU D 1 246 ? -41.205 -18.442 51.054 1.00 26.03 246 LEU D N 1
ATOM 7246 C CA . LEU D 1 246 ? -40.400 -18.705 49.862 1.00 22.79 246 LEU D CA 1
ATOM 7247 C C . LEU D 1 246 ? -41.098 -19.792 49.053 1.00 23.52 246 LEU D C 1
ATOM 7248 O O . LEU D 1 246 ? -41.041 -20.974 49.399 1.00 39.51 246 LEU D O 1
ATOM 7253 N N . ILE D 1 247 ? -41.764 -19.395 47.972 1.00 26.12 247 ILE D N 1
ATOM 7254 C CA . ILE D 1 247 ? -42.588 -20.323 47.203 1.00 30.86 247 ILE D CA 1
ATOM 7255 C C . ILE D 1 247 ? -41.782 -21.033 46.122 1.00 33.31 247 ILE D C 1
ATOM 7256 O O . ILE D 1 247 ? -41.929 -22.242 45.926 1.00 33.42 247 ILE D O 1
ATOM 7261 N N . CYS D 1 248 ? -40.931 -20.308 45.401 1.00 29.58 248 CYS D N 1
ATOM 7262 C CA . CYS D 1 248 ? -40.214 -20.888 44.276 1.00 22.98 248 CYS D CA 1
ATOM 7263 C C . CYS D 1 248 ? -38.851 -20.228 44.134 1.00 31.72 248 CYS D C 1
ATOM 7264 O O . CYS D 1 248 ? -38.726 -19.008 44.271 1.00 34.28 248 CYS D O 1
ATOM 7267 N N . CYS D 1 249 ? -37.838 -21.044 43.861 1.00 28.05 249 CYS D N 1
ATOM 7268 C CA . CYS D 1 249 ? -36.509 -20.565 43.512 1.00 30.04 249 CYS D CA 1
ATOM 7269 C C . CYS D 1 249 ? -36.200 -20.977 42.080 1.00 41.26 249 CYS D C 1
ATOM 7270 O O . CYS D 1 249 ? -36.440 -22.126 41.693 1.00 39.49 249 CYS D O 1
ATOM 7273 N N . PHE D 1 250 ? -35.687 -20.038 41.300 1.00 44.91 250 PHE D N 1
ATOM 7274 C CA . PHE D 1 250 ? -35.245 -20.280 39.936 1.00 34.57 250 PHE D CA 1
ATOM 7275 C C . PHE D 1 250 ? -33.758 -19.950 39.842 1.00 36.37 250 PHE D C 1
ATOM 7276 O O . PHE D 1 250 ? -33.144 -19.488 40.806 1.00 55.97 250 PHE D O 1
ATOM 7284 N N . GLY D 1 251 ? -33.167 -20.201 38.678 1.00 25.29 251 GLY D N 1
ATOM 7285 C CA . GLY D 1 251 ? -31.728 -20.061 38.579 1.00 34.62 251 GLY D CA 1
ATOM 7286 C C . GLY D 1 251 ? -31.185 -19.591 37.246 1.00 66.40 251 GLY D C 1
ATOM 7287 O O . GLY D 1 251 ? -31.924 -19.080 36.399 1.00 61.26 251 GLY D O 1
ATOM 7288 N N . ASN D 1 252 ? -29.880 -19.764 37.061 1.00 68.45 252 ASN D N 1
ATOM 7289 C CA . ASN D 1 252 ? -29.195 -19.365 35.838 1.00 53.17 252 ASN D CA 1
ATOM 7290 C C . ASN D 1 252 ? -27.947 -20.220 35.645 1.00 51.98 252 ASN D C 1
ATOM 7291 O O . ASN D 1 252 ? -27.139 -20.369 36.563 1.00 59.08 252 ASN D O 1
ATOM 7296 N N . ASP D 1 256 ? -24.810 -19.234 38.747 1.00 36.51 256 ASP D N 1
ATOM 7297 C CA . ASP D 1 256 ? -24.675 -17.793 38.561 1.00 61.46 256 ASP D CA 1
ATOM 7298 C C . ASP D 1 256 ? -25.519 -17.033 39.579 1.00 62.58 256 ASP D C 1
ATOM 7299 O O . ASP D 1 256 ? -25.079 -16.770 40.699 1.00 46.42 256 ASP D O 1
ATOM 7304 N N . ARG D 1 257 ? -26.734 -16.678 39.172 1.00 62.27 257 ARG D N 1
ATOM 7305 C CA . ARG D 1 257 ? -27.647 -15.897 39.988 1.00 47.69 257 ARG D CA 1
ATOM 7306 C C . ARG D 1 257 ? -28.946 -16.664 40.187 1.00 50.47 257 ARG D C 1
ATOM 7307 O O . ARG D 1 257 ? -29.354 -17.460 39.335 1.00 61.72 257 ARG D O 1
ATOM 7315 N N . SER D 1 258 ? -29.595 -16.416 41.320 1.00 44.56 258 SER D N 1
ATOM 7316 C CA . SER D 1 258 ? -30.851 -17.066 41.668 1.00 47.45 258 SER D CA 1
ATOM 7317 C C . SER D 1 258 ? -31.915 -16.005 41.900 1.00 38.43 258 SER D C 1
ATOM 7318 O O . SER D 1 258 ? -31.688 -15.044 42.641 1.00 48.41 258 SER D O 1
ATOM 7321 N N . LEU D 1 259 ? -33.069 -16.180 41.263 1.00 28.88 259 LEU D N 1
ATOM 7322 C CA . LEU D 1 259 ? -34.206 -15.288 41.438 1.00 23.13 259 LEU D CA 1
ATOM 7323 C C . LEU D 1 259 ? -35.268 -16.013 42.255 1.00 22.35 259 LEU D C 1
ATOM 7324 O O . LEU D 1 259 ? -35.761 -17.070 41.848 1.00 30.68 259 LEU D O 1
ATOM 7329 N N . LEU D 1 260 ? -35.610 -15.440 43.403 1.00 20.99 260 LEU D N 1
ATOM 7330 C CA . LEU D 1 260 ? -36.464 -16.075 44.394 1.00 16.90 260 LEU D CA 1
ATOM 7331 C C . LEU D 1 260 ? -37.846 -15.439 44.405 1.00 15.22 260 LEU D C 1
ATOM 7332 O O . LEU D 1 260 ? -37.979 -14.212 44.323 1.00 21.28 260 LEU D O 1
ATOM 7337 N N . LEU D 1 261 ? -38.869 -16.281 44.526 1.00 14.07 261 LEU D N 1
ATOM 7338 C CA . LEU D 1 261 ? -40.260 -15.852 44.569 1.00 29.18 261 LEU D CA 1
ATOM 7339 C C . LEU D 1 261 ? -40.794 -15.990 45.989 1.00 32.57 261 LEU D C 1
ATOM 7340 O O . LEU D 1 261 ? -40.703 -17.066 46.591 1.00 25.71 261 LEU D O 1
ATOM 7345 N N . PHE D 1 262 ? -41.354 -14.902 46.513 1.00 18.38 262 PHE D N 1
ATOM 7346 C CA . PHE D 1 262 ? -41.875 -14.836 47.868 1.00 14.25 262 PHE D CA 1
ATOM 7347 C C . PHE D 1 262 ? -43.348 -14.451 47.828 1.00 22.45 262 PHE D C 1
ATOM 7348 O O . PHE D 1 262 ? -43.799 -13.777 46.900 1.00 34.03 262 PHE D O 1
ATOM 7356 N N . ARG D 1 263 ? -44.090 -14.868 48.852 1.00 24.26 263 ARG D N 1
ATOM 7357 C CA . ARG D 1 263 ? -45.524 -14.618 48.944 1.00 32.27 263 ARG D CA 1
ATOM 7358 C C . ARG D 1 263 ? -45.870 -14.002 50.291 1.00 31.40 263 ARG D C 1
ATOM 7359 O O . ARG D 1 263 ? -45.458 -14.515 51.336 1.00 39.69 263 ARG D O 1
ATOM 7367 N N . ALA D 1 264 ? -46.644 -12.922 50.263 1.00 24.27 264 ALA D N 1
ATOM 7368 C CA . ALA D 1 264 ? -47.137 -12.297 51.485 1.00 24.46 264 ALA D CA 1
ATOM 7369 C C . ALA D 1 264 ? -48.191 -13.173 52.153 1.00 32.06 264 ALA D C 1
ATOM 7370 O O . ALA D 1 264 ? -47.899 -13.893 53.109 1.00 39.21 264 ALA D O 1
#

Nearest PDB structures (foldseek):
  6l8u-assembly2_B  TM=1.004E+00  e=3.393E-53  Homo sapiens
  6l8u-assembly4_D  TM=9.941E-01  e=6.918E-45  Homo sapiens
  6l8u-assembly1_A  TM=9.976E-01  e=5.274E-44  Homo sapiens
  6d6y-assembly1_A  TM=6.139E-01  e=1.945E-07  Moorena bouillonii
  5jgl-assembly1_A  TM=6.093E-01  e=8.072E-05  Aspergillus fumigatus

Secondary structure (DSSP, 8-state):
-TT---TTGGGSS-SHHHHTTS-TTHHHHHS---GGG-SEEEEEE--SSSHHHHHHHHHSPP-SSS-EEEEEEES-HHHHHHHHHT-S-TTTEEEEE--TT-HHHHHHHHHHHHGGG--SSEEEEEEET-HHHHHHHHHHHHHHHHHHHHHTTEEEEEEEPPPHHHHHHHHHHHHHTT-GGG--GGG--S-S-HHHHHHHIIIIITS-EEEEEES-TTSS--EEEEE-/-TTS--SSHHHHS-SSGGGSSS-TTHHHHHS-S--SS-SEEEEEET-SSSHHHHHHHHHSPP-SSS-EEEEEEES-HHHHHHHHHT-S-TTTEEEEE--TT-HHHHHHHHHHHHHTTT-SSEEEEEEET-HHHHHHHHHHHHHHHHHHHHHHHEEEEEEEPPPTHHHHHHHHHHHHTT-GGG--SSS----SSHHHHHHHHHHHTT--EEEEEE----EEEEE-/--SS---TT-TTTS-HHHHHTTS-TTHHHHHS---SSS-SEEEEEE--TTSHHHHHHHHHSPP-SSS-EEEEEEES-HHHHHHHHTT-S-TTTEEEEE--TTSHHHHHHHHHHHHTTS--SSEEEEEEES-HHHHHHHHHHHHHHHHHHHHHHHEEEEEEEPPPHHHHHHHHHHHHHSS--SS--TTT----S-HHHHHHHHHHHTS--EEEEEES-SSSS--EEEEE-/----TTS--SS--SSS-HHHHHTTS-TTHHHHHS-S-TTSPPEEEEEE--SSSHHHHHHHHHSPP-SSS-EEEEEEES-HHHHHHHHHH-S-TTTEEEEE--TT-HHHHHHHHHHHHGGGT-SSEEEEEEET-HHHHHHHHHHHHHHHHHHHHHTTEEEEEEEPPPTHHHHHHHHHHHHTT-GGG--STT----S-HHHHHHHIIIIIS--EEEEEE-----EEEEE-

B-factor: mean 46.31, std 20.83, range [7.3, 161.28]

GO terms:
  GO:0001510 RNA methylation (P, IDA)
  GO:0070883 pre-miRNA binding (F, IDA)
  GO:0008173 RNA methyltransferase activity (F, IDA)
  GO:0031054 pre-miRNA processing (P, IDA)
  GO:0090486 small RNA 2'-O-ribose methyltransferase activity (F, IDA)
  GO:0008175 tRNA methyltransferase activity (F, IDA)
  GO:0005737 cytoplasm (C, IDA)
  GO:2000632 negative regulation of pre-miRNA processing (P, IDA)
  GO:0030488 tRNA methylation (P, IDA)
  GO:0008171 O-methyltransferase activity (F, EXP)
  GO:0010586 miRNA metabolic process (P, TAS)
  GO:0005829 cytosol (C, TAS)
  GO:0005515 protein binding (F, IPI)
  GO:0005829 cytosol (C, IDA)

Radius of gyration: 32.85 Å; Cα contacts (8 Å, |Δi|>4): 1709; chains: 4; bounding box: 63×77×89 Å